Protein AF-A0A7C5F6Y4-F1 (afdb_monomer)

Secondary structure (DSSP, 8-state):
----------SSSSSTTTTTTTHHHHTSS------EEEEEEEEEETTS-B-TT-EEEEEEE-TTS-EEEEEEE--TTSEEEEEEEESEEEEEEEE-TTB--EEEEEEEE-TT-EEE--EEEPBPP-EEEEEEETTT--B-TT-EEEEEESS-TTTSEEEEE--TTSEEEE-SS--SEEEEEEEE-TTB--EEEEEEEBTTTBEE--EEEPBPEEEEEEEE-TTS-B-TT-EEEEEETTEEEEEEE--TTSEEEEEEEE-SEEEEEEEE-TTBPPEEEEEEE-TT-EEEEEEEPPBPB-EEEEEE-TTS-B-TT-EEEEEESS-EEEE--TTSEEEE-SSPPSEEEEEEEEETTEEEEEEEEEE-BTTT--EE--EEPPBPPEEEEEEEETTS-B-TT-EEEEEETTEEEEEEE--TTSEEEEE--SSSEEEEEEEE-TTB--EEEEEEE-TT-EEE--EEEPB--EEEESPTTEEESSSEEEEEEE-STT-EEEEEETTB--GGGEEE--TTSEEEEEEE--SEEEEEEEEEEETTEEEEEEEEEEE-PPEEEEEESPTTEE-SSSEEEEEEEEE-TTS----EEEEEETTSPPEEEEESSEEEEEEE--TT--EEEEEEEEEE-SS--EEEEEEEEEEEPPP---EEEEEESSEEEE-TT-EEEEEEEEEE-SSS-EEEEEEEEE---SSSEEEEESSTTS-SB--SSEEEEE-TT-EEEEEEEEEPPSSPPTT-EEEEEEEEEETTS-EEEEEEEEEE-------TTHHHHHHHHHHHHHHHHHHHHHHTTS-----------------------------------------------------------------------

Radius of gyration: 79.58 Å; Cα contacts (8 Å, |Δi|>4): 2035; chains: 1; bounding box: 122×115×258 Å

pLDDT: mean 81.06, std 19.9, range [24.16, 98.12]

Mean predicted aligned error: 21.34 Å

Sequence (865 aa):
MNRKPGACMSRWLIGLLLIASILVPMLAYHASSQGYGSMSGRVSDEQGIYLSNVEVNAIHQDEYGNMISFNTTTNFNGEYTFTSLPAGRYIILAKKAGYQTNGSFDNFLPASGTLLINFVLQKSLVLSGYVNCSVTSLPIENASVYAECEFESYLRNCLGFTDANGKYELNTGLGPGRYIVKSWAKKYVSQKREVEIYSPYGAVSNFVLHPSCTVNLTVVDKTMAGIEGANVLLVNKTGIIYDGKTDSYGRFLMDTNISAGKCTLIVNMSGYVTNYTELDLQEGEIKELTITLASSAILKGYVQRTNGLGIEDALVSLSGMSEVSVSSNEAGYYEVLSDLLAGDYTISFTHPSYHNASVRMEISEISEGINWCNITLTRYSYLWGYVRDLDGKGVSGALLAFSENGQETKILQSDTIGFFSYKIESISGRIDVHVSARGYLNTSKSMSIPLESTIEENFTLSPLLVILSPVSGARVNTSVIEVKGITQPFAEISILVNGAISSENILLADNSGKFQANVNLSFGMNSIRVCARVYNNEMTVELKVNYQGPRLYIFEPADGTGIETESVMVRGRAYDSNSDVNAKIYVRIDNEQWVYVCKGGEFEYMVNFTREENGIHKITIRAEDEFGTIYEQIYIEVSIPEKIYSISVETTPNKKEGKPGSNHVFKVLVKNKGNSDDFVRVNVEYADSLSWKVQFAFDELFTSFLTFPYNTSIRASGERSFYVKISIPEDARDGDSFKVKIIANSIFGVSSESEVVSVAKIDIMESAVQYLIWLGLVSVAVVLIYFAYKSYMRTKKVLEEGKEEDKGYQYRSSYGSDSYEDVNYNTYTRYPAYSPYGGYDRYAVYEDDSKGKYTNQIRKFDKIK

Solvent-accessible surface area (backbone atoms only — not comparable to full-atom values): 48639 Å² total; per-residue (Å²): 131,93,83,86,88,87,87,83,86,88,84,77,69,66,72,62,63,68,54,61,75,66,56,59,65,68,72,60,76,76,71,68,84,70,34,41,16,35,39,34,33,40,30,22,34,81,88,67,50,53,36,46,68,27,41,36,39,42,36,31,64,48,100,86,68,50,81,48,77,48,77,43,54,17,39,86,76,4,39,34,68,48,77,71,41,71,39,43,53,28,38,36,38,42,37,38,87,51,17,20,38,40,75,50,71,76,46,70,39,48,60,71,32,76,46,82,58,72,47,66,32,46,71,27,31,41,44,30,35,40,34,24,32,62,90,78,66,43,54,36,54,67,26,40,38,37,37,34,22,78,68,61,42,93,48,29,42,39,79,40,50,17,40,89,76,4,42,33,69,42,42,34,17,30,64,68,47,49,24,48,35,36,38,40,41,94,56,23,23,66,49,74,45,81,48,71,29,42,82,88,80,22,39,77,60,72,48,66,39,43,46,14,21,30,41,43,40,32,32,22,37,91,83,70,48,41,40,55,63,28,37,38,37,37,32,41,97,89,43,77,78,42,78,52,54,20,38,86,65,6,36,40,82,46,58,66,56,33,67,56,44,66,32,38,41,36,42,43,42,93,69,26,31,63,44,78,44,83,46,74,41,50,77,46,36,78,42,82,44,79,48,70,43,51,55,9,14,29,44,36,32,36,39,22,35,89,86,68,46,39,34,50,66,28,40,37,36,39,36,63,78,49,81,50,75,46,56,15,39,75,74,3,43,38,71,45,80,61,62,33,61,51,45,56,30,45,38,37,40,41,40,99,67,33,54,70,50,73,49,78,47,74,37,54,35,45,92,81,42,77,38,78,58,70,48,72,39,53,44,53,21,35,42,29,39,36,34,20,35,86,87,69,47,40,38,54,62,26,37,39,38,36,25,50,77,87,41,80,75,51,74,48,61,21,38,85,65,3,41,45,75,44,79,44,89,62,75,56,56,40,40,37,38,42,38,40,43,93,29,36,43,69,46,71,54,76,42,74,42,60,69,63,32,79,46,80,56,72,46,70,34,50,75,33,80,44,73,76,29,68,57,68,72,37,74,42,77,55,55,62,46,64,40,30,33,43,24,36,53,62,20,43,33,40,43,27,45,74,84,44,72,55,82,79,35,51,49,64,19,37,93,84,5,41,40,74,43,72,48,73,56,62,87,38,81,34,45,39,37,40,35,40,33,49,96,91,48,76,48,76,50,77,37,37,39,34,26,48,61,44,44,76,47,74,75,30,69,56,72,68,38,73,46,97,54,66,51,52,62,39,31,33,33,46,45,42,96,82,72,71,34,84,32,38,34,34,40,30,54,69,87,58,73,79,41,80,73,50,71,35,44,67,50,76,48,81,48,74,58,64,98,87,65,67,46,79,45,41,40,36,40,39,33,21,43,96,88,67,55,74,54,39,74,53,73,39,36,34,32,32,81,84,86,44,82,40,58,45,45,47,57,52,64,39,67,50,78,41,44,49,58,36,74,48,76,31,40,38,40,41,33,28,71,16,81,39,72,44,46,35,40,35,40,72,51,65,80,94,54,96,63,52,45,79,49,40,12,62,40,93,85,58,82,48,71,54,72,74,76,37,76,48,77,31,47,44,66,28,72,51,63,35,26,41,35,42,35,41,29,72,86,50,46,73,70,43,69,51,58,40,36,39,40,38,33,37,82,87,73,46,64,28,58,43,57,37,35,45,32,24,41,80,90,88,90,85,72,95,58,68,75,66,56,56,70,62,47,61,64,49,48,66,53,48,55,57,47,47,69,62,40,75,80,60,67,104,71,79,96,71,87,87,78,93,88,82,86,84,90,82,86,90,88,82,88,82,89,89,88,83,91,89,86,88,84,89,83,88,88,88,87,84,89,90,85,86,88,88,79,91,80,90,86,87,84,88,86,86,88,83,90,82,91,82,84,89,88,84,84,87,84,92,77,89,133

Nearest PDB structures (foldseek):
  1cs6-assembly1_A-2  TM=1.858E-01  e=1.619E-08  Gallus gallus
  7som-assembly1_K  TM=4.537E-01  e=2.424E-03  Chlamydomonas reinhardtii
  3wo3-assembly3_F  TM=2.321E-01  e=6.820E-05  Homo sapiens
  8cka-assembly1_B  TM=2.803E-01  e=4.860E-04  Deinococcus radiodurans R1 = ATCC 13939 = DSM 20539
  5uwv-assembly2_A  TM=2.340E-01  e=2.845E-04  Mycobacteroides abscessus ATCC 19977

Foldseek 3Di:
DDDDDDDDDDPPPPVVVVVVVPVVVVVVPPPDPQAFEKEKEFEEAPVRHTDWFWKKKKWFADPVRDIDIDIWTADPRRMTMDGGHTFHFIKMWTWDFQWAIDIDGRDGAHHHYYHYDYYYTYGAAKEKEFEAAPPPRAGDWFKKKWKAFPPPSVRQIFIDTAHNRRMTMTGINHDFHKIWIKIDDFQWAIDTDIDGADPPHGYYDYHHTFGAEKEKEFEAEPVRATDWFWWKFKADPVGTPDTDIAHNRNIDIDRPNHDAAWIWIWTGDFQWAIDIDIDGGDTHHYHYDYHYTHGAFKEKEFEAAPVQAGDFQWWKWKDDPDTDIDTAHRRRIDMDRYNHHFAWIWIWTDDPFFQIDIDIDTTDGCVVHHHYDYDYTFGWEKEKEFEAEPVRFGDFQKWKWKDDPRRTDDIDTAHNRRIDMDTDNDQWAKMKIWIGDQQWDIDIDMDTGDTNYYHYDYHYTYGDKFWPPDAFPAEDQDQKDKTKIFHAAQWWKWKDKQNDGDPQRTDTAHRRRIDMGMDGHDAAKIKIWIWTDDPPDIDIDIGIYHHAAFDKDWDDDAAAAEDADQKDKTKIFTDDPVRWHQKWKWKDKAPDDIDTFDGHTITMDMGGHDPVDAAKIKMKMWIHHPVRHTRDIDIGIYGYHDWDWAKEKDKPPQEDEEAAQDKDKIKMKMWIQIPFKWKKWKDKDWDDDPFKDKWKAQDRVRPHGDDPRDIDIAGHGGMGMIMMMITGHNPADAFDKTKMKMKMATPVGYIYIDMHMYGHHDDDDDDPPVPVVVVVVVVVCVVVVVVVVVCVVPDPPDDDDDDDDDDDDDDDDDDDDDDDDDDDDDDDDDDDDDDDDDDDDDDDDDDDDDYDDDDDDDDDDDDDD

Structure (mmCIF, N/CA/C/O backbone):
data_AF-A0A7C5F6Y4-F1
#
_entry.id   AF-A0A7C5F6Y4-F1
#
loop_
_atom_site.group_PDB
_atom_site.id
_atom_site.type_symbol
_atom_site.label_atom_id
_atom_site.label_alt_id
_atom_site.label_comp_id
_atom_site.label_asym_id
_atom_site.label_entity_id
_atom_site.label_seq_id
_atom_site.pdbx_PDB_ins_code
_atom_site.Cartn_x
_atom_site.Cartn_y
_atom_site.Cartn_z
_atom_site.occupancy
_atom_site.B_iso_or_equiv
_atom_site.auth_seq_id
_atom_site.auth_comp_id
_atom_site.auth_asym_id
_atom_site.auth_atom_id
_atom_site.pdbx_PDB_model_num
ATOM 1 N N . MET A 1 1 ? 16.840 8.056 94.204 1.00 36.16 1 MET A N 1
ATOM 2 C CA . MET A 1 1 ? 17.198 9.210 95.067 1.00 36.16 1 MET A CA 1
ATOM 3 C C . MET A 1 1 ? 16.279 10.391 94.738 1.00 36.16 1 MET A C 1
ATOM 5 O O . MET A 1 1 ? 15.648 10.357 93.692 1.00 36.16 1 MET A O 1
ATOM 9 N N . ASN A 1 2 ? 16.169 11.372 95.642 1.00 37.69 2 ASN A N 1
ATOM 10 C CA . ASN A 1 2 ? 15.288 12.565 95.615 1.00 37.69 2 ASN A CA 1
ATOM 11 C C . ASN A 1 2 ? 15.134 13.214 94.213 1.00 37.69 2 ASN A C 1
ATOM 13 O O . ASN A 1 2 ? 16.137 13.411 93.539 1.00 37.69 2 ASN A O 1
ATOM 17 N N . ARG A 1 3 ? 13.946 13.637 93.744 1.00 34.47 3 ARG A N 1
ATOM 18 C CA . ARG A 1 3 ? 13.114 14.741 94.288 1.00 34.47 3 ARG A CA 1
ATOM 19 C C . ARG A 1 3 ? 11.649 14.716 93.780 1.00 34.47 3 ARG A C 1
ATOM 21 O O . ARG A 1 3 ? 11.380 14.272 92.671 1.00 34.47 3 ARG A O 1
ATOM 28 N N . LYS A 1 4 ? 10.735 15.310 94.564 1.00 34.72 4 LYS A N 1
ATOM 29 C CA . LYS A 1 4 ? 9.458 15.940 94.134 1.00 34.72 4 LYS A CA 1
ATOM 30 C C . LYS A 1 4 ? 9.612 17.484 94.255 1.00 34.72 4 LYS A C 1
ATOM 32 O O . LYS A 1 4 ? 10.642 17.916 94.772 1.00 34.72 4 LYS A O 1
ATOM 37 N N . PRO A 1 5 ? 8.587 18.311 93.969 1.00 57.34 5 PRO A N 1
ATOM 38 C CA . PRO A 1 5 ? 7.927 18.517 92.677 1.00 57.34 5 PRO A CA 1
ATOM 39 C C . PRO A 1 5 ? 7.950 20.016 92.275 1.00 57.34 5 PRO A C 1
ATOM 41 O O . PRO A 1 5 ? 8.372 20.867 93.053 1.00 57.34 5 PRO A O 1
ATOM 44 N N . GLY A 1 6 ? 7.427 20.371 91.099 1.00 32.41 6 GLY A N 1
ATOM 45 C CA . GLY A 1 6 ? 7.188 21.773 90.734 1.00 32.41 6 GLY A CA 1
ATOM 46 C C . GLY A 1 6 ? 6.393 21.889 89.437 1.00 32.41 6 GLY A C 1
ATOM 47 O O . GLY A 1 6 ? 6.778 21.295 88.435 1.00 32.41 6 GLY A O 1
ATOM 48 N N . ALA A 1 7 ? 5.278 22.617 89.463 1.00 37.47 7 ALA A N 1
ATOM 49 C CA . ALA A 1 7 ? 4.412 22.821 88.304 1.00 37.47 7 ALA A CA 1
ATOM 50 C C . ALA A 1 7 ? 4.566 24.239 87.741 1.00 37.47 7 ALA A C 1
ATOM 52 O O . ALA A 1 7 ? 4.749 25.188 88.501 1.00 37.47 7 ALA A O 1
ATOM 53 N N . CYS A 1 8 ? 4.390 24.392 86.429 1.00 33.41 8 CYS A N 1
ATOM 54 C CA . CYS A 1 8 ? 3.859 25.623 85.849 1.00 33.41 8 CYS A CA 1
ATOM 55 C C . CYS A 1 8 ? 3.111 25.307 84.543 1.00 33.41 8 CYS A C 1
ATOM 57 O O . CYS A 1 8 ? 3.465 24.367 83.831 1.00 33.41 8 CYS A O 1
ATOM 59 N N . MET A 1 9 ? 2.053 26.067 84.262 1.00 37.72 9 MET A N 1
ATOM 60 C CA . MET A 1 9 ? 1.231 25.955 83.050 1.00 37.72 9 MET A CA 1
ATOM 61 C C . MET A 1 9 ? 1.794 26.865 81.927 1.00 37.72 9 MET A C 1
ATOM 63 O O . MET A 1 9 ? 2.981 27.169 81.909 1.00 37.72 9 MET A O 1
ATOM 67 N N . SER A 1 10 ? 0.933 27.280 80.986 1.00 48.91 10 SER A N 1
ATOM 68 C CA . SER A 1 10 ? 1.134 28.365 79.999 1.00 48.91 10 SER A CA 1
ATOM 69 C C . SER A 1 10 ? 2.187 28.197 78.882 1.00 48.91 10 SER A C 1
ATOM 71 O O . SER A 1 10 ? 2.940 29.116 78.571 1.00 48.91 10 SER A O 1
ATOM 73 N N . ARG A 1 11 ? 2.103 27.097 78.114 1.00 44.28 11 ARG A N 1
ATOM 74 C CA . ARG A 1 11 ? 2.537 27.095 76.690 1.00 44.28 11 ARG A CA 1
ATOM 75 C C . ARG A 1 11 ? 1.450 26.814 75.640 1.00 44.28 11 ARG A C 1
ATOM 77 O O . ARG A 1 11 ? 1.721 26.963 74.457 1.00 44.28 11 ARG A O 1
ATOM 84 N N . TRP A 1 12 ? 0.215 26.515 76.053 1.00 41.09 12 TRP A N 1
ATOM 85 C CA . TRP A 1 12 ? -0.901 26.187 75.143 1.00 41.09 12 TRP A CA 1
ATOM 86 C C . TRP A 1 12 ? -1.935 27.309 74.907 1.00 41.09 12 TRP A C 1
ATOM 88 O O . TRP A 1 12 ? -2.834 27.126 74.096 1.00 41.09 12 TRP A O 1
ATOM 98 N N . LEU A 1 13 ? -1.818 28.478 75.558 1.00 42.91 13 LEU A N 1
ATOM 99 C CA . LEU A 1 13 ? -2.797 29.577 75.402 1.00 42.91 13 LEU A CA 1
ATOM 100 C C . LEU A 1 13 ? -2.423 30.664 74.377 1.00 42.91 13 LEU A C 1
ATOM 102 O O . LEU A 1 13 ? -3.286 31.447 73.997 1.00 42.91 13 LEU A O 1
ATOM 106 N N . ILE A 1 14 ? -1.163 30.746 73.935 1.00 48.62 14 ILE A N 1
ATOM 107 C CA . ILE A 1 14 ? -0.690 31.878 73.109 1.00 48.62 14 ILE A CA 1
ATOM 108 C C . ILE A 1 14 ? -0.816 31.589 71.602 1.00 48.62 14 ILE A C 1
ATOM 110 O O . ILE A 1 14 ? -1.125 32.494 70.835 1.00 48.62 14 ILE A O 1
ATOM 114 N N . GLY A 1 15 ? -0.681 30.327 71.172 1.00 41.84 15 GLY A N 1
ATOM 115 C CA . GLY A 1 15 ? -0.878 29.944 69.763 1.00 41.84 15 GLY A CA 1
ATOM 116 C C . GLY A 1 15 ? -2.331 30.066 69.277 1.00 41.84 15 GLY A C 1
ATOM 117 O O . GLY A 1 15 ? -2.567 30.377 68.115 1.00 41.84 15 GLY A O 1
ATOM 118 N N . LEU A 1 16 ? -3.310 29.886 70.172 1.00 42.94 16 LEU A N 1
ATOM 119 C CA . LEU A 1 16 ? -4.741 29.972 69.843 1.00 42.94 16 LEU A CA 1
ATOM 120 C C . LEU A 1 16 ? -5.236 31.411 69.604 1.00 42.94 16 LEU A C 1
ATOM 122 O O . LEU A 1 16 ? -6.207 31.609 68.877 1.00 42.94 16 LEU A O 1
ATOM 126 N N . LEU A 1 17 ? -4.563 32.420 70.167 1.00 47.00 17 LEU A N 1
ATOM 127 C CA . LEU A 1 17 ? -4.990 33.824 70.089 1.00 47.00 17 LEU A CA 1
ATOM 128 C C . LEU A 1 17 ? -4.546 34.563 68.813 1.00 47.00 17 LEU A C 1
ATOM 130 O O . LEU A 1 17 ? -5.018 35.669 68.572 1.00 47.00 17 LEU A O 1
ATOM 134 N N . LEU A 1 18 ? -3.690 33.957 67.982 1.00 46.12 18 LEU A N 1
ATOM 135 C CA . LEU A 1 18 ? -3.227 34.535 66.708 1.00 46.12 18 LEU A CA 1
ATOM 136 C C . LEU A 1 18 ? -3.905 33.947 65.458 1.00 46.12 18 LEU A C 1
ATOM 138 O O . LEU A 1 18 ? -3.753 34.495 64.372 1.00 46.12 18 LEU A O 1
ATOM 142 N N . ILE A 1 19 ? -4.692 32.877 65.606 1.00 46.44 19 ILE A N 1
ATOM 143 C CA . ILE A 1 19 ? -5.568 32.359 64.538 1.00 46.44 19 ILE A CA 1
ATOM 144 C C . ILE A 1 19 ? -6.930 33.081 64.575 1.00 46.44 19 ILE A C 1
ATOM 146 O O . ILE A 1 19 ? -7.522 33.377 63.536 1.00 46.44 19 ILE A O 1
ATOM 150 N N . ALA A 1 20 ? -7.390 33.459 65.773 1.00 46.44 20 ALA A N 1
ATOM 151 C CA . ALA A 1 20 ? -8.648 34.174 65.991 1.00 46.44 20 ALA A CA 1
ATOM 152 C C . ALA A 1 20 ? -8.700 35.592 65.378 1.00 46.44 20 ALA A C 1
ATOM 154 O O . ALA A 1 20 ? -9.786 36.127 65.183 1.00 46.44 20 ALA A O 1
ATOM 155 N N . SER A 1 21 ? -7.560 36.210 65.052 1.00 52.44 21 SER A N 1
ATOM 156 C CA . SER A 1 21 ? -7.491 37.579 64.515 1.00 52.44 21 SER A CA 1
ATOM 157 C C . SER A 1 21 ? -7.523 37.678 62.983 1.00 52.44 21 SER A C 1
ATOM 159 O O . SER A 1 21 ? -7.648 38.784 62.465 1.00 52.44 21 SER A O 1
ATOM 161 N N . ILE A 1 22 ? -7.455 36.554 62.254 1.00 49.31 22 ILE A N 1
ATOM 162 C CA . ILE A 1 22 ? -7.559 36.520 60.779 1.00 49.31 22 ILE A CA 1
ATOM 163 C C . ILE A 1 22 ? -8.817 35.766 60.306 1.00 49.31 22 ILE A C 1
ATOM 165 O O . ILE A 1 22 ? -9.356 36.089 59.251 1.00 49.31 22 ILE A O 1
ATOM 169 N N . LEU A 1 23 ? -9.364 34.835 61.100 1.00 42.06 23 LEU A N 1
ATOM 170 C CA . LEU A 1 23 ? -10.601 34.117 60.741 1.00 42.06 23 LEU A CA 1
ATOM 171 C C . LEU A 1 23 ? -11.896 34.941 60.905 1.00 42.06 23 LEU A C 1
ATOM 173 O O . LEU A 1 23 ? -12.919 34.602 60.315 1.00 42.06 23 LEU A O 1
ATOM 177 N N . VAL A 1 24 ? -11.877 36.010 61.707 1.00 49.44 24 VAL A N 1
ATOM 178 C CA . VAL A 1 24 ? -13.096 36.738 62.119 1.00 49.44 24 VAL A CA 1
ATOM 179 C C . VAL A 1 24 ? -13.636 37.748 61.085 1.00 49.44 24 VAL A C 1
ATOM 181 O O . VAL A 1 24 ? -14.856 37.868 60.999 1.00 49.44 24 VAL A O 1
ATOM 184 N N . PRO A 1 25 ? -12.830 38.416 60.230 1.00 47.34 25 PRO A N 1
ATOM 185 C CA . PRO A 1 25 ? -13.377 39.213 59.124 1.00 47.34 25 PRO A CA 1
ATOM 186 C C . PRO A 1 25 ? -14.021 38.361 58.018 1.00 47.34 25 PRO A C 1
ATOM 188 O O . PRO A 1 25 ? -14.982 38.791 57.384 1.00 47.34 25 PRO A O 1
ATOM 191 N N . MET A 1 26 ? -13.512 37.147 57.774 1.00 41.16 26 MET A N 1
ATOM 192 C CA . MET A 1 26 ? -13.918 36.344 56.611 1.00 41.16 26 MET A CA 1
ATOM 193 C C . MET A 1 26 ? -15.290 35.670 56.783 1.00 41.16 26 MET A C 1
ATOM 195 O O . MET A 1 26 ? -15.981 35.427 55.797 1.00 41.16 26 MET A O 1
ATOM 199 N N . LEU A 1 27 ? -15.729 35.465 58.030 1.00 41.97 27 LEU A N 1
ATOM 200 C CA . LEU A 1 27 ? -17.096 35.053 58.379 1.00 41.97 27 LEU A CA 1
ATOM 201 C C . LEU A 1 27 ? -18.118 36.210 58.356 1.00 41.97 27 LEU A C 1
ATOM 203 O O . LEU A 1 27 ? -19.304 35.968 58.557 1.00 41.97 27 LEU A O 1
ATOM 207 N N . ALA A 1 28 ? -17.686 37.452 58.105 1.00 43.19 28 ALA A N 1
ATOM 208 C CA . ALA A 1 28 ? -18.541 38.643 58.138 1.00 43.19 28 ALA A CA 1
ATOM 209 C C . ALA A 1 28 ? -18.807 39.279 56.756 1.00 43.19 28 ALA A C 1
ATOM 211 O O . ALA A 1 28 ? -19.564 40.244 56.681 1.00 43.19 28 ALA A O 1
ATOM 212 N N . TYR A 1 29 ? -18.222 38.759 55.666 1.00 40.62 29 TYR A N 1
ATOM 213 C CA . TYR A 1 29 ? -18.385 39.329 54.312 1.00 40.62 29 TYR A CA 1
ATOM 214 C C . TYR A 1 29 ? -19.408 38.598 53.417 1.00 40.62 29 TYR A C 1
ATOM 216 O O . TYR A 1 29 ? -19.748 39.095 52.351 1.00 40.62 29 TYR A O 1
ATOM 224 N N . HIS A 1 30 ? -19.950 37.460 53.869 1.00 39.03 30 HIS A N 1
ATOM 225 C CA . HIS A 1 30 ? -21.078 36.762 53.225 1.00 39.03 30 HIS A CA 1
ATOM 226 C C . HIS A 1 30 ? -22.344 36.762 54.098 1.00 39.03 30 HIS A C 1
ATOM 228 O O . HIS A 1 30 ? -23.220 35.919 53.951 1.00 39.03 30 HIS A O 1
ATOM 234 N N . ALA A 1 31 ? -22.469 37.747 54.993 1.00 39.41 31 ALA A N 1
ATOM 235 C CA . ALA A 1 31 ? -23.751 38.117 55.588 1.00 39.41 31 ALA A CA 1
ATOM 236 C C . ALA A 1 31 ? -24.552 38.982 54.593 1.00 39.41 31 ALA A C 1
ATOM 238 O O . ALA A 1 31 ? -24.879 40.139 54.867 1.00 39.41 31 ALA A O 1
ATOM 239 N N . SER A 1 32 ? -24.822 38.424 53.408 1.00 42.53 32 SER A N 1
ATOM 240 C CA . SER A 1 32 ? -25.779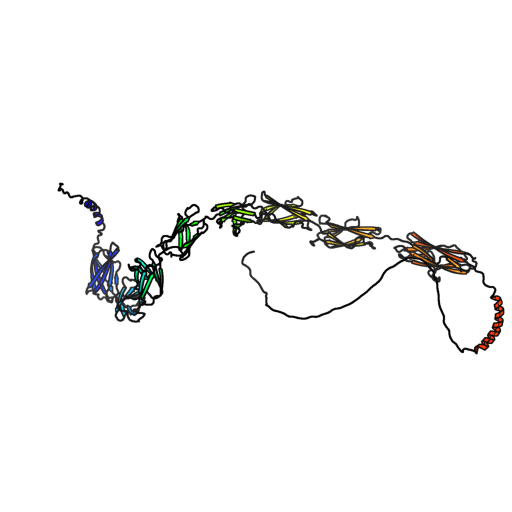 38.968 52.446 1.00 42.53 32 SER A CA 1
ATOM 241 C C . SER A 1 32 ? -27.136 39.119 53.138 1.00 42.53 32 SER A C 1
ATOM 243 O O . SER A 1 32 ? -27.596 38.243 53.874 1.00 42.53 32 SER A O 1
ATOM 245 N N . SER A 1 33 ? -27.782 40.273 52.963 1.00 48.47 33 SER A N 1
ATOM 246 C CA . SER A 1 33 ? -29.044 40.564 53.640 1.00 48.47 33 SER A CA 1
ATOM 247 C C . SER A 1 33 ? -30.212 39.861 52.944 1.00 48.47 33 SER A C 1
ATOM 249 O O . SER A 1 33 ? -31.007 40.509 52.256 1.00 48.47 33 SER A O 1
ATOM 251 N N . GLN A 1 34 ? -30.334 38.546 53.141 1.00 55.81 34 GLN A N 1
ATOM 252 C CA . GLN A 1 34 ? -31.537 37.787 52.799 1.00 55.81 34 GLN A CA 1
ATOM 253 C C . GLN A 1 34 ? -32.698 38.215 53.706 1.00 55.81 34 GLN A C 1
ATOM 255 O O . GLN A 1 34 ? -33.036 37.574 54.700 1.00 55.81 34 GLN A O 1
ATOM 260 N N . GLY A 1 35 ? -33.306 39.354 53.375 1.00 76.62 35 GLY A N 1
ATOM 261 C CA . GLY A 1 35 ? -34.577 39.753 53.956 1.00 76.62 35 GLY A CA 1
ATOM 262 C C . GLY A 1 35 ? -35.664 38.797 53.483 1.00 76.62 35 GLY A C 1
ATOM 263 O O . GLY A 1 35 ? -35.786 38.528 52.291 1.00 76.62 35 GLY A O 1
ATOM 264 N N . TYR A 1 36 ? -36.458 38.285 54.412 1.00 86.38 36 TYR A N 1
ATOM 265 C CA . TYR A 1 36 ? -37.550 37.375 54.094 1.00 86.38 36 TYR A CA 1
ATOM 266 C C . TYR A 1 36 ? -38.767 38.148 53.574 1.00 86.38 36 TYR A C 1
ATOM 268 O O . TYR A 1 36 ? -39.050 39.253 54.037 1.00 86.38 36 TYR A O 1
ATOM 276 N N . GLY A 1 37 ? -39.497 37.568 52.628 1.00 89.81 37 GLY A N 1
ATOM 277 C CA . GLY A 1 37 ? -40.793 38.045 52.154 1.00 89.81 37 GLY A CA 1
ATOM 278 C C . GLY A 1 37 ? -41.918 37.052 52.454 1.00 89.81 37 GLY A C 1
ATOM 279 O O . GLY A 1 37 ? -41.739 36.039 53.138 1.00 89.81 37 GLY A O 1
ATOM 280 N N . SER A 1 38 ? -43.098 37.335 51.912 1.00 92.44 38 SER A N 1
ATOM 281 C CA . SER A 1 38 ? -44.237 36.414 51.909 1.00 92.44 38 SER A CA 1
ATOM 282 C C . SER A 1 38 ? -44.815 36.249 50.505 1.00 92.44 38 SER A C 1
ATOM 284 O O . SER A 1 38 ? -44.596 37.069 49.612 1.00 92.44 38 SER A O 1
ATOM 286 N N . MET A 1 39 ? -45.551 35.166 50.294 1.00 95.38 39 MET A N 1
ATOM 287 C CA . MET A 1 39 ? -46.216 34.885 49.028 1.00 95.38 39 MET A CA 1
ATOM 288 C C . MET A 1 39 ? -47.581 34.286 49.325 1.00 95.38 39 MET A C 1
ATOM 290 O O . MET A 1 39 ? -47.684 33.373 50.137 1.00 95.38 39 MET A O 1
ATOM 294 N N . SER A 1 40 ? -48.628 34.773 48.678 1.00 95.00 40 SER A N 1
ATOM 295 C CA . SER A 1 40 ? -49.977 34.235 48.826 1.00 95.00 40 SER A CA 1
ATOM 296 C C . SER A 1 40 ? -50.710 34.217 47.494 1.00 95.00 40 SER A C 1
ATOM 298 O O . SER A 1 40 ? -50.218 34.717 46.480 1.00 95.00 40 SER A O 1
ATOM 300 N N . GLY A 1 41 ? -51.887 33.606 47.480 1.00 95.75 41 GLY A N 1
ATOM 301 C CA . GLY A 1 41 ? -52.669 33.485 46.264 1.00 95.75 41 GLY A CA 1
ATOM 302 C C . GLY A 1 41 ? -53.938 32.682 46.445 1.00 95.75 41 GLY A C 1
ATOM 303 O O . GLY A 1 41 ? -54.215 32.149 47.520 1.00 95.75 41 GLY A O 1
ATOM 304 N N . ARG A 1 42 ? -54.706 32.582 45.363 1.00 96.19 42 ARG A N 1
ATOM 305 C CA . ARG A 1 42 ? -55.857 31.690 45.239 1.00 96.19 42 ARG A CA 1
ATOM 306 C C . ARG A 1 42 ? -55.699 30.756 44.052 1.00 96.19 42 ARG A C 1
ATOM 308 O O . ARG A 1 42 ? -55.168 31.143 43.013 1.00 96.19 42 ARG A O 1
ATOM 315 N N . VAL A 1 43 ? -56.215 29.543 44.204 1.00 97.50 43 VAL A N 1
ATOM 316 C CA . VAL A 1 43 ? -56.320 28.562 43.126 1.00 97.50 43 VAL A CA 1
ATOM 317 C C . VAL A 1 43 ? -57.791 28.280 42.835 1.00 97.50 43 VAL A C 1
ATOM 319 O O . VAL A 1 43 ? -58.556 27.979 43.753 1.00 97.50 43 VAL A O 1
ATOM 322 N N . SER A 1 44 ? -58.187 28.356 41.566 1.00 95.94 44 SER A N 1
ATOM 323 C CA . SER A 1 44 ? -59.505 27.930 41.081 1.00 95.94 44 SER A CA 1
ATOM 324 C C . SER A 1 44 ? -59.384 26.892 39.969 1.00 95.94 44 SER A C 1
ATOM 326 O O . SER A 1 44 ? -58.296 26.667 39.438 1.00 95.94 44 SER A O 1
ATOM 328 N N . ASP A 1 45 ? -60.499 26.273 39.592 1.00 94.56 45 ASP A N 1
ATOM 329 C CA . ASP A 1 45 ? -60.620 25.605 38.300 1.00 94.56 45 ASP A CA 1
ATOM 330 C C . ASP A 1 45 ? -60.928 26.603 37.168 1.00 94.56 45 ASP A C 1
ATOM 332 O O . ASP A 1 45 ? -61.132 27.804 37.385 1.00 94.56 45 ASP A O 1
ATOM 336 N N . GLU A 1 46 ? -60.949 26.082 35.943 1.00 91.88 46 GLU A N 1
ATOM 337 C CA . GLU A 1 46 ? -61.325 26.774 34.703 1.00 91.88 46 GLU A CA 1
ATOM 338 C C . GLU A 1 46 ? -62.796 27.262 34.670 1.00 91.88 46 GLU A C 1
ATOM 340 O O . GLU A 1 46 ? -63.148 28.081 33.822 1.00 91.88 46 GLU A O 1
ATOM 345 N N . GLN A 1 47 ? -63.652 26.790 35.589 1.00 92.38 47 GLN A N 1
ATOM 346 C CA . GLN A 1 47 ? -65.021 27.278 35.800 1.00 92.38 47 GLN A CA 1
ATOM 347 C C . GLN A 1 47 ? -65.104 28.378 36.884 1.00 92.38 47 GLN A C 1
ATOM 349 O O . GLN A 1 47 ? -66.179 28.936 37.111 1.00 92.38 47 GLN A O 1
ATOM 354 N N . GLY A 1 48 ? -63.984 28.726 37.530 1.00 89.75 48 GLY A N 1
ATOM 355 C CA . GLY A 1 48 ? -63.898 29.751 38.575 1.00 89.75 48 GLY A CA 1
ATOM 356 C C . GLY A 1 48 ? -64.231 29.257 39.988 1.00 89.75 48 GLY A C 1
ATOM 357 O O . GLY A 1 48 ? -64.351 30.075 40.902 1.00 89.75 48 GLY A O 1
ATOM 358 N N . ILE A 1 49 ? -64.370 27.946 40.201 1.00 94.38 49 ILE A N 1
ATOM 359 C CA . ILE A 1 49 ? -64.617 27.357 41.522 1.00 94.38 49 ILE A CA 1
ATOM 360 C C . ILE A 1 49 ? -63.285 27.239 42.266 1.00 94.38 49 ILE A C 1
ATOM 362 O O . ILE A 1 49 ? -62.324 26.665 41.757 1.00 94.38 49 ILE A O 1
ATOM 366 N N . TYR A 1 50 ? -63.208 27.774 43.484 1.00 95.31 50 TYR A N 1
ATOM 367 C CA . TYR A 1 50 ? -61.988 27.716 44.290 1.00 95.31 50 TYR A CA 1
ATOM 368 C C . TYR A 1 50 ? -61.632 26.282 44.716 1.00 95.31 50 TYR A C 1
ATOM 370 O O . TYR A 1 50 ? -62.481 25.517 45.175 1.00 95.31 50 TYR A O 1
ATOM 378 N N . LEU A 1 51 ? -60.354 25.920 44.585 1.00 95.62 51 LEU A N 1
ATOM 379 C CA . LEU A 1 51 ? -59.855 24.564 44.803 1.00 95.62 51 LEU A CA 1
ATOM 380 C C . LEU A 1 51 ? -59.068 24.466 46.110 1.00 95.62 51 LEU A C 1
ATOM 382 O O . LEU A 1 51 ? -57.927 24.913 46.191 1.00 95.62 51 LEU A O 1
ATOM 386 N N . SER A 1 52 ? -59.644 23.796 47.107 1.00 94.81 52 SER A N 1
ATOM 387 C CA . SER A 1 52 ? -58.958 23.395 48.343 1.00 94.81 52 SER A CA 1
ATOM 388 C C . SER A 1 52 ? -58.011 22.208 48.143 1.00 94.81 52 SER A C 1
ATOM 390 O O . SER A 1 52 ? -58.167 21.444 47.183 1.00 94.81 52 SER A O 1
ATOM 392 N N . ASN A 1 53 ? -57.051 22.026 49.053 1.00 94.38 53 ASN A N 1
ATOM 393 C CA . ASN A 1 53 ? -56.067 20.936 49.039 1.00 94.38 53 ASN A CA 1
ATOM 394 C C . ASN A 1 53 ? -55.308 20.796 47.699 1.00 94.38 53 ASN A C 1
ATOM 396 O O . ASN A 1 53 ? -54.999 19.689 47.260 1.00 94.38 53 ASN A O 1
ATOM 400 N N . VAL A 1 54 ? -55.032 21.917 47.028 1.00 95.69 54 VAL A N 1
ATOM 401 C CA . VAL A 1 54 ? -54.003 22.010 45.983 1.00 95.69 54 VAL A CA 1
ATOM 402 C C . VAL A 1 54 ? -52.660 22.070 46.698 1.00 95.69 54 VAL A C 1
ATOM 404 O O . VAL A 1 54 ? -52.497 22.902 47.588 1.00 95.69 54 VAL A O 1
ATOM 407 N N . GLU A 1 55 ? -51.712 21.216 46.323 1.00 94.69 55 GLU A N 1
ATOM 408 C CA . GLU A 1 55 ? -50.317 21.364 46.729 1.00 94.69 55 GLU A CA 1
ATOM 409 C C . GLU A 1 55 ? -49.708 22.523 45.939 1.00 94.69 55 GLU A C 1
ATOM 411 O O . GLU A 1 55 ? -49.713 22.513 44.706 1.00 94.69 55 GLU A O 1
ATOM 416 N N . VAL A 1 56 ? -49.191 23.527 46.644 1.00 95.38 56 VAL A N 1
ATOM 417 C CA . VAL A 1 56 ? -48.422 24.615 46.041 1.00 95.38 56 VAL A CA 1
ATOM 418 C C . VAL A 1 56 ? -46.981 24.485 46.513 1.00 95.38 56 VAL A C 1
ATOM 420 O O . VAL A 1 56 ? -46.715 24.481 47.714 1.00 95.38 56 VAL A O 1
ATOM 423 N N . ASN A 1 57 ? -46.056 24.359 45.565 1.00 93.62 57 ASN A N 1
ATOM 424 C CA . ASN A 1 57 ? -44.627 24.182 45.799 1.00 93.62 57 ASN A CA 1
ATOM 425 C C . ASN A 1 57 ? -43.867 25.363 45.183 1.00 93.62 57 ASN A C 1
ATOM 427 O O . ASN A 1 57 ? -43.927 25.573 43.973 1.00 93.62 57 ASN A O 1
ATOM 431 N N . ALA A 1 58 ? -43.190 26.149 46.015 1.00 92.38 58 ALA A N 1
ATOM 432 C CA . ALA A 1 58 ? -42.360 27.275 45.614 1.00 92.38 58 ALA A CA 1
ATOM 433 C C . ALA A 1 58 ? -40.881 26.866 45.695 1.00 92.38 58 ALA A C 1
ATOM 435 O O . ALA A 1 58 ? -40.358 26.604 46.777 1.00 92.38 58 ALA A O 1
ATOM 436 N N . ILE A 1 59 ? -40.215 26.810 44.544 1.00 92.31 59 ILE A N 1
ATOM 437 C CA . ILE A 1 59 ? -38.835 26.352 44.372 1.00 92.31 59 ILE A CA 1
ATOM 438 C C . ILE A 1 59 ? -37.932 27.558 44.107 1.00 92.31 59 ILE A C 1
ATOM 440 O O . ILE A 1 59 ? -38.191 28.346 43.196 1.00 92.31 59 ILE A O 1
ATOM 444 N N . HIS A 1 60 ? -36.859 27.677 44.881 1.00 89.88 60 HIS A N 1
ATOM 445 C CA . HIS A 1 60 ? -35.875 28.755 44.840 1.00 89.88 60 HIS A CA 1
ATOM 446 C C . HIS A 1 60 ? -34.459 28.180 44.752 1.00 89.88 60 HIS A C 1
ATOM 448 O O . HIS A 1 60 ? -34.184 27.134 45.335 1.00 89.88 60 HIS A O 1
ATOM 454 N N . GLN A 1 61 ? -33.564 28.859 44.034 1.00 87.38 61 GLN A N 1
ATOM 455 C CA . GLN A 1 61 ? -32.149 28.499 43.980 1.00 87.38 61 GLN A CA 1
ATOM 456 C C . GLN A 1 61 ? -31.342 29.397 44.923 1.00 87.38 61 GLN A C 1
ATOM 458 O O . GLN A 1 61 ? -31.416 30.620 44.800 1.00 87.38 61 GLN A O 1
ATOM 463 N N . ASP A 1 62 ? -30.591 28.796 45.849 1.00 82.69 62 ASP A N 1
ATOM 464 C CA . ASP A 1 62 ? -29.788 29.525 46.835 1.00 82.69 62 ASP A CA 1
ATOM 465 C C . ASP A 1 62 ? -28.484 30.113 46.252 1.00 82.69 62 ASP A C 1
ATOM 467 O O . ASP A 1 62 ? -28.117 29.874 45.099 1.00 82.69 62 ASP A O 1
ATOM 471 N N . GLU A 1 63 ? -27.757 30.879 47.072 1.00 78.62 63 GLU A N 1
ATOM 472 C CA . GLU A 1 63 ? -26.492 31.541 46.698 1.00 78.62 63 GLU A CA 1
ATOM 473 C C . GLU A 1 63 ? -25.343 30.560 46.363 1.00 78.62 63 GLU A C 1
ATOM 475 O O . GLU A 1 63 ? -24.315 30.983 45.837 1.00 78.62 63 GLU A O 1
ATOM 480 N N . TYR A 1 64 ? -25.519 29.257 46.612 1.00 81.81 64 TYR A N 1
ATOM 481 C CA . TYR A 1 64 ? -24.576 28.183 46.280 1.00 81.81 64 TYR A CA 1
ATOM 482 C C . TYR A 1 64 ? -25.043 27.325 45.089 1.00 81.81 64 TYR A C 1
ATOM 484 O O . TYR A 1 64 ? -24.325 26.420 44.662 1.00 81.81 64 TYR A O 1
ATOM 492 N N . GLY A 1 65 ? -26.227 27.605 44.535 1.00 79.31 65 GLY A N 1
ATOM 493 C CA . GLY A 1 65 ? -26.820 26.883 43.413 1.00 79.31 65 GLY A CA 1
ATOM 494 C C . GLY A 1 65 ? -27.738 25.715 43.796 1.00 79.31 65 GLY A C 1
ATOM 495 O O . GLY A 1 65 ? -28.241 25.045 42.890 1.00 79.31 65 GLY A O 1
ATOM 496 N N . ASN A 1 66 ? -27.995 25.463 45.084 1.00 84.50 66 ASN A N 1
ATOM 497 C CA . ASN A 1 66 ? -28.889 24.388 45.530 1.00 84.50 66 ASN A CA 1
ATOM 498 C C . ASN A 1 66 ? -30.359 24.767 45.321 1.00 84.50 66 ASN A C 1
ATOM 500 O O . ASN A 1 66 ? -30.748 25.914 45.528 1.00 84.50 66 ASN A O 1
ATOM 504 N N . MET A 1 67 ? -31.201 23.787 44.987 1.00 86.69 67 MET A N 1
ATOM 505 C CA . MET A 1 67 ? -32.646 23.988 44.834 1.00 86.69 67 MET A CA 1
ATOM 506 C C . MET A 1 67 ? -33.369 23.709 46.158 1.00 86.69 67 MET A C 1
ATOM 508 O O . MET A 1 67 ? -33.437 22.564 46.604 1.00 86.69 67 MET A O 1
ATOM 512 N N . ILE A 1 68 ? -33.928 24.752 46.770 1.00 89.19 68 ILE A N 1
ATOM 513 C CA . ILE A 1 68 ? -34.740 24.695 47.990 1.00 89.19 68 ILE A CA 1
ATOM 514 C C . ILE A 1 68 ? -36.221 24.737 47.595 1.00 89.19 68 ILE A C 1
ATOM 516 O O . ILE A 1 68 ? -36.644 25.632 46.866 1.00 89.19 68 ILE A O 1
ATOM 520 N N . SER A 1 69 ? -37.022 23.792 48.089 1.00 91.25 69 SER A N 1
ATOM 521 C CA . SER A 1 69 ? -38.475 23.744 47.868 1.00 91.25 69 SER A CA 1
ATOM 522 C C . SER A 1 69 ? -39.254 24.018 49.152 1.00 91.25 69 SER A C 1
ATOM 524 O O . SER A 1 69 ? -38.986 23.405 50.187 1.00 91.25 69 SER A O 1
ATOM 526 N N . PHE A 1 70 ? -40.258 24.886 49.064 1.00 93.25 70 PHE A N 1
ATOM 527 C CA . PHE A 1 70 ? -41.206 25.191 50.131 1.00 93.25 70 PHE A CA 1
ATOM 528 C C . PHE A 1 70 ? -42.602 24.733 49.697 1.00 93.25 70 PHE A C 1
ATOM 530 O O . PHE A 1 70 ? -43.087 25.171 48.655 1.00 93.25 70 PHE A O 1
ATOM 537 N N . ASN A 1 71 ? -43.279 23.900 50.493 1.00 94.19 71 ASN A N 1
ATOM 538 C CA . ASN A 1 71 ? -44.606 23.369 50.152 1.00 94.19 71 ASN A CA 1
ATOM 539 C C . ASN A 1 71 ? -45.673 23.905 51.120 1.00 94.19 71 ASN A C 1
ATOM 541 O O . ASN A 1 71 ? -45.437 24.035 52.320 1.00 94.19 71 ASN A O 1
ATOM 545 N N . THR A 1 72 ? -46.860 24.196 50.593 1.00 95.88 72 THR A N 1
ATOM 546 C CA . THR A 1 72 ? -48.064 24.585 51.343 1.00 95.88 72 THR A CA 1
ATOM 547 C C . THR A 1 72 ? -49.303 24.012 50.643 1.00 95.88 72 THR A C 1
ATOM 549 O O . THR A 1 72 ? -49.198 23.472 49.538 1.00 95.88 72 THR A O 1
ATOM 552 N N . THR A 1 73 ? -50.485 24.116 51.252 1.00 96.38 73 THR A N 1
ATOM 553 C CA . THR A 1 73 ? -51.748 23.683 50.629 1.00 96.38 73 THR A CA 1
ATOM 554 C C . THR A 1 73 ? -52.834 24.750 50.704 1.00 96.38 73 THR A C 1
ATOM 556 O O . THR A 1 73 ? -52.852 25.584 51.609 1.00 96.38 73 THR A O 1
ATOM 559 N N . THR A 1 74 ? -53.755 24.739 49.736 1.00 97.25 74 THR A N 1
ATOM 560 C CA . THR A 1 74 ? -54.883 25.681 49.720 1.00 97.25 74 THR A CA 1
ATOM 561 C C . THR A 1 74 ? -55.979 25.328 50.730 1.00 97.25 74 THR A C 1
ATOM 563 O O . THR A 1 74 ? -56.380 24.170 50.870 1.00 97.25 74 THR A O 1
ATOM 566 N N . ASN A 1 75 ? -56.529 26.348 51.393 1.00 94.81 75 ASN A N 1
ATOM 567 C CA . ASN A 1 75 ? -57.654 26.226 52.322 1.00 94.81 75 ASN A CA 1
ATOM 568 C C . ASN A 1 75 ? -59.001 25.973 51.596 1.00 94.81 75 ASN A C 1
ATOM 570 O O . ASN A 1 75 ? -59.066 25.882 50.370 1.00 94.81 75 ASN A O 1
ATOM 574 N N . PHE A 1 76 ? -60.110 25.895 52.343 1.00 93.25 76 PHE A N 1
ATOM 575 C CA . PHE A 1 76 ? -61.461 25.698 51.783 1.00 93.25 76 PHE A CA 1
ATOM 576 C C . PHE A 1 76 ? -61.923 26.783 50.786 1.00 93.25 76 PHE A C 1
ATOM 578 O O . PHE A 1 76 ? -62.764 26.491 49.942 1.00 93.25 76 PHE A O 1
ATOM 585 N N . ASN A 1 77 ? -61.348 27.988 50.835 1.00 94.38 77 ASN A N 1
ATOM 586 C CA . ASN A 1 77 ? -61.599 29.090 49.898 1.00 94.38 77 ASN A CA 1
ATOM 587 C C . ASN A 1 77 ? -60.589 29.119 48.731 1.00 94.38 77 ASN A C 1
ATOM 589 O O . ASN A 1 77 ? -60.515 30.108 48.002 1.00 94.38 77 ASN A O 1
ATOM 593 N N . GLY A 1 78 ? -59.768 28.075 48.576 1.00 93.94 78 GLY A N 1
ATOM 594 C CA . GLY A 1 78 ? -58.703 27.996 47.576 1.00 93.94 78 GLY A CA 1
ATOM 595 C C . GLY A 1 78 ? -57.487 28.881 47.861 1.00 93.94 78 GLY A C 1
ATOM 596 O O . GLY A 1 78 ? -56.643 29.021 46.982 1.00 93.94 78 GLY A O 1
ATOM 597 N N . GLU A 1 79 ? -57.373 29.484 49.046 1.00 96.75 79 GLU A N 1
ATOM 598 C CA . GLU A 1 79 ? -56.287 30.408 49.400 1.00 96.75 79 GLU A CA 1
ATOM 599 C C . GLU A 1 79 ? -55.061 29.655 49.921 1.00 96.75 79 GLU A C 1
ATOM 601 O O . GLU A 1 79 ? -55.201 28.779 50.775 1.00 96.75 79 GLU A O 1
ATOM 606 N N . TYR A 1 80 ? -53.866 30.030 49.464 1.00 97.00 80 TYR A N 1
ATOM 607 C CA . TYR A 1 80 ? -52.591 29.559 50.009 1.00 97.00 80 TYR A CA 1
ATOM 608 C C . TYR A 1 80 ? -51.716 30.727 50.471 1.00 97.00 80 TYR A C 1
ATOM 610 O O . TYR A 1 80 ? -51.808 31.835 49.938 1.00 97.00 80 TYR A O 1
ATOM 618 N N . THR A 1 81 ? -50.825 30.447 51.426 1.00 95.69 81 THR A N 1
ATOM 619 C CA . THR A 1 81 ? -49.816 31.394 51.917 1.00 95.69 81 THR A CA 1
ATOM 620 C C . THR A 1 81 ? -48.516 30.664 52.254 1.00 95.69 81 THR A C 1
ATOM 622 O O . THR A 1 81 ? -48.531 29.594 52.864 1.00 95.69 81 THR A O 1
ATOM 625 N N . PHE A 1 82 ? -47.398 31.295 51.909 1.00 95.00 82 PHE A N 1
ATOM 626 C CA . PHE A 1 82 ? -46.063 31.058 52.437 1.00 95.00 82 PHE A CA 1
ATOM 627 C C . PHE A 1 82 ? -45.622 32.274 53.257 1.00 95.00 82 PHE A C 1
ATOM 629 O O . PHE A 1 82 ? -45.674 33.414 52.787 1.00 95.00 82 PHE A O 1
ATOM 636 N N . THR A 1 83 ? -45.146 32.029 54.472 1.00 89.19 83 THR A N 1
ATOM 637 C CA . THR A 1 83 ? -44.559 33.044 55.355 1.00 89.19 83 THR A CA 1
ATOM 638 C C . THR A 1 83 ? -43.056 32.832 55.466 1.00 89.19 83 THR A C 1
ATOM 640 O O . THR A 1 83 ? -42.623 31.695 55.641 1.00 89.19 83 THR A O 1
ATOM 643 N N . SER A 1 84 ? -42.283 33.917 55.450 1.00 87.75 84 SER A N 1
ATOM 644 C CA . SER A 1 84 ? -40.826 33.898 55.636 1.00 87.75 84 SER A CA 1
ATOM 645 C C . SER A 1 84 ? -40.061 33.111 54.561 1.00 87.75 84 SER A C 1
ATOM 647 O O . SER A 1 84 ? -39.194 32.297 54.869 1.00 87.75 84 SER A O 1
ATOM 649 N N . LEU A 1 85 ? -40.364 33.380 53.290 1.00 92.19 85 LEU A N 1
ATOM 650 C CA . LEU A 1 85 ? -39.566 32.910 52.152 1.00 92.19 85 LEU A CA 1
ATOM 651 C C . LEU A 1 85 ? -38.335 33.820 51.956 1.00 92.19 85 LEU A C 1
ATOM 653 O O . LEU A 1 85 ? -38.511 35.040 51.987 1.00 92.19 85 LEU A O 1
ATOM 657 N N . PRO A 1 86 ? -37.114 33.300 51.727 1.00 91.94 86 PRO A N 1
ATOM 658 C CA . PRO A 1 86 ? -35.958 34.114 51.332 1.00 91.94 86 PRO A CA 1
ATOM 659 C C . PRO A 1 86 ? -36.240 34.995 50.105 1.00 91.94 86 PRO A C 1
ATOM 661 O O . PRO A 1 86 ? -36.912 34.550 49.172 1.00 91.94 86 PRO A O 1
ATOM 664 N N . ALA A 1 87 ? -35.731 36.229 50.069 1.00 89.31 87 ALA A N 1
ATOM 665 C CA . ALA A 1 87 ? -35.819 37.061 48.867 1.00 89.31 87 ALA A CA 1
ATOM 666 C C . ALA A 1 87 ? -34.988 36.478 47.714 1.00 89.31 87 ALA A C 1
ATOM 668 O O . ALA A 1 87 ? -33.833 36.101 47.895 1.00 89.31 87 ALA A O 1
ATOM 669 N N . GLY A 1 88 ? -35.564 36.438 46.513 1.00 89.88 88 GLY A N 1
ATOM 670 C CA . GLY A 1 88 ? -34.957 35.785 45.356 1.00 89.88 88 GLY A CA 1
ATOM 671 C C . GLY A 1 88 ? -35.972 35.444 44.268 1.00 89.88 88 GLY A C 1
ATOM 672 O O . GLY A 1 88 ? -37.128 35.856 44.330 1.00 89.88 88 GLY A O 1
ATOM 673 N N . ARG A 1 89 ? -35.541 34.701 43.244 1.00 91.50 89 ARG A N 1
ATOM 674 C CA . ARG A 1 89 ? -36.419 34.208 42.166 1.00 91.50 89 ARG A CA 1
ATOM 675 C C . ARG A 1 89 ? -37.019 32.850 42.540 1.00 91.50 89 ARG A C 1
ATOM 677 O O . ARG A 1 89 ? -36.307 32.003 43.080 1.00 91.50 89 ARG A O 1
ATOM 684 N N . TYR A 1 90 ? -38.304 32.669 42.228 1.00 92.50 90 TYR A N 1
ATOM 685 C CA . TYR A 1 90 ? -39.084 31.458 42.494 1.00 92.50 90 TYR A CA 1
ATOM 686 C C . TYR A 1 90 ? -39.776 30.915 41.235 1.00 92.50 90 TYR A C 1
ATOM 688 O O . TYR A 1 90 ? -40.420 31.654 40.482 1.00 92.50 90 TYR A O 1
ATOM 696 N N . ILE A 1 91 ? -39.724 29.594 41.069 1.00 91.69 91 ILE A N 1
ATOM 697 C CA . ILE A 1 91 ? -40.665 28.821 40.248 1.00 91.69 91 ILE A CA 1
ATOM 698 C C . ILE A 1 91 ? -41.748 28.303 41.195 1.00 91.69 91 ILE A C 1
ATOM 700 O O . ILE A 1 91 ? -41.422 27.780 42.254 1.00 91.69 91 ILE A O 1
ATOM 704 N N . ILE A 1 92 ? -43.026 28.460 40.859 1.00 92.62 92 ILE A N 1
ATOM 705 C CA . ILE A 1 92 ? -44.135 28.107 41.757 1.00 92.62 92 ILE A CA 1
ATOM 706 C C . ILE A 1 92 ? -45.089 27.187 41.013 1.00 92.62 92 ILE A C 1
ATOM 708 O O . ILE A 1 92 ? -45.641 27.573 39.985 1.00 92.62 92 ILE A O 1
ATOM 712 N N . LEU A 1 93 ? -45.277 25.981 41.536 1.00 91.75 93 LEU A N 1
ATOM 713 C CA . LEU A 1 93 ? -46.054 24.911 40.924 1.00 91.75 93 LEU A CA 1
ATOM 714 C C . LEU A 1 93 ? -47.316 24.651 41.745 1.00 91.75 93 LEU A C 1
ATOM 716 O O . LEU A 1 93 ? -47.223 24.376 42.939 1.00 91.75 93 LEU A O 1
ATOM 720 N N . ALA A 1 94 ? -48.482 24.697 41.106 1.00 92.88 94 ALA A N 1
ATOM 721 C CA . ALA A 1 94 ? -49.765 24.324 41.688 1.00 92.88 94 ALA A CA 1
ATOM 722 C C . ALA A 1 94 ? -50.209 22.966 41.122 1.00 92.88 94 ALA A C 1
ATOM 724 O O . ALA A 1 94 ? -50.438 22.824 39.917 1.00 92.88 94 ALA A O 1
ATOM 725 N N . LYS A 1 95 ? -50.324 21.960 41.996 1.00 91.31 95 LYS A N 1
ATOM 726 C CA . LYS A 1 95 ? -50.588 20.557 41.653 1.00 91.31 95 LYS A CA 1
ATOM 727 C C . LYS A 1 95 ? -51.764 20.012 42.463 1.00 91.31 95 LYS A C 1
ATOM 729 O O . LYS A 1 95 ? -51.829 20.167 43.679 1.00 91.31 95 LYS A O 1
ATOM 734 N N . LYS A 1 96 ? -52.704 19.336 41.799 1.00 91.06 96 LYS A N 1
ATOM 735 C CA . LYS A 1 96 ? -53.833 18.660 42.456 1.00 91.06 96 LYS A CA 1
ATOM 736 C C . LYS A 1 96 ? -54.255 17.425 41.669 1.00 91.06 96 LYS A C 1
ATOM 738 O O . LYS A 1 96 ? -54.262 17.450 40.441 1.00 91.06 96 LYS A O 1
ATOM 743 N N . ALA A 1 97 ? -54.627 16.358 42.374 1.00 89.38 97 ALA A N 1
ATOM 744 C CA . ALA A 1 97 ? -55.120 15.135 41.745 1.00 89.38 97 ALA A CA 1
ATOM 745 C C . ALA A 1 97 ? -56.361 15.412 40.876 1.00 89.38 97 ALA A C 1
ATOM 747 O O . ALA A 1 97 ? -57.266 16.131 41.306 1.00 89.38 97 ALA A O 1
ATOM 748 N N . GLY A 1 98 ? -56.394 14.872 39.653 1.00 88.69 98 GLY A N 1
ATOM 749 C CA . GLY A 1 98 ? -57.447 15.153 38.666 1.00 88.69 98 GLY A CA 1
ATOM 750 C C . GLY A 1 98 ? -57.289 16.469 37.888 1.00 88.69 98 GLY A C 1
ATOM 751 O O . GLY A 1 98 ? -58.118 16.760 37.025 1.00 88.69 98 GLY A O 1
ATOM 752 N N . TYR A 1 99 ? -56.239 17.257 38.145 1.00 90.81 99 TYR A N 1
ATOM 753 C CA . TYR A 1 99 ? -55.956 18.529 37.467 1.00 90.81 99 TYR A CA 1
ATOM 754 C C . TYR A 1 99 ? -54.588 18.515 36.774 1.00 90.81 99 TYR A C 1
ATOM 756 O O . TYR A 1 99 ? -53.688 17.757 37.146 1.00 90.81 99 TYR A O 1
ATOM 764 N N . GLN A 1 100 ? -54.431 19.358 35.755 1.00 89.62 100 GLN A N 1
ATOM 765 C CA . GLN A 1 100 ? -53.131 19.685 35.171 1.00 89.62 100 GLN A CA 1
ATOM 766 C C . GLN A 1 100 ? -52.289 20.468 36.185 1.00 89.62 100 GLN A C 1
ATOM 768 O O . GLN A 1 100 ? -52.817 21.300 36.924 1.00 89.62 100 GLN A O 1
ATOM 773 N N . THR A 1 101 ? -50.976 20.229 36.204 1.00 88.81 101 THR A N 1
ATOM 774 C CA . THR A 1 101 ? -50.038 21.086 36.938 1.00 88.81 101 THR A CA 1
ATOM 775 C C . THR A 1 101 ? -49.969 22.433 36.228 1.00 88.81 101 THR A C 1
ATOM 777 O O . THR A 1 101 ? -49.705 22.469 35.026 1.00 88.81 101 THR A O 1
ATOM 780 N N . ASN A 1 102 ? -50.163 23.533 36.953 1.00 89.44 102 ASN A N 1
ATOM 781 C CA . ASN A 1 102 ? -49.911 24.878 36.434 1.00 89.44 102 ASN A CA 1
ATOM 782 C C . ASN A 1 102 ? -48.677 25.468 37.137 1.00 89.44 102 ASN A C 1
ATOM 784 O O . ASN A 1 102 ? -48.439 25.179 38.310 1.00 89.44 102 ASN A O 1
ATOM 788 N N . GLY A 1 103 ? -47.876 26.255 36.422 1.00 88.81 103 GLY A N 1
ATOM 789 C CA . GLY A 1 103 ? -46.607 26.789 36.905 1.00 88.81 103 GLY A CA 1
ATOM 790 C C . GLY A 1 103 ? -46.443 28.268 36.581 1.00 88.81 103 GLY A C 1
ATOM 791 O O . GLY A 1 103 ? -46.637 28.682 35.441 1.00 88.81 103 GLY A O 1
ATOM 792 N N . SER A 1 104 ? -46.045 29.056 37.580 1.00 89.56 104 SER A N 1
ATOM 793 C CA . SER A 1 104 ? -45.534 30.411 37.378 1.00 89.56 104 SER A CA 1
ATOM 794 C C . SER A 1 104 ? -44.012 30.378 37.446 1.00 89.56 104 SER A C 1
ATOM 796 O O . SER A 1 104 ? -43.439 29.760 38.345 1.00 89.56 104 SER A O 1
ATOM 798 N N . PHE A 1 105 ? -43.348 31.087 36.540 1.00 88.56 105 PHE A N 1
ATOM 799 C CA . PHE A 1 105 ? -41.890 31.109 36.418 1.00 88.56 105 PHE A CA 1
ATOM 800 C C . PHE A 1 105 ? -41.330 32.513 36.669 1.00 88.56 105 PHE A C 1
ATOM 802 O O . PHE A 1 105 ? -42.015 33.511 36.470 1.00 88.56 105 PHE A O 1
ATOM 809 N N . ASP A 1 106 ? -40.068 32.568 37.094 1.00 85.88 106 ASP A N 1
ATOM 810 C CA . ASP A 1 106 ? -39.283 33.794 37.301 1.00 85.88 106 ASP A CA 1
ATOM 811 C C . ASP A 1 106 ? -39.874 34.835 38.278 1.00 85.88 106 ASP A C 1
ATOM 813 O O . ASP A 1 106 ? -39.699 36.046 38.140 1.00 85.88 106 ASP A O 1
ATOM 817 N N . ASN A 1 107 ? -40.568 34.365 39.316 1.00 90.31 107 ASN A N 1
ATOM 818 C CA . ASN A 1 107 ? -41.246 35.223 40.285 1.00 90.31 107 ASN A CA 1
ATOM 819 C C . ASN A 1 107 ? -40.228 35.801 41.277 1.00 90.31 107 ASN A C 1
ATOM 821 O O . ASN A 1 107 ? -39.807 35.115 42.209 1.00 90.31 107 ASN A O 1
ATOM 825 N N . PHE A 1 108 ? -39.812 37.053 41.084 1.00 91.12 108 PHE A N 1
ATOM 826 C CA . PHE A 1 108 ? -38.885 37.726 41.995 1.00 91.12 108 PHE A CA 1
ATOM 827 C C . PHE A 1 108 ? -39.597 38.246 43.254 1.00 91.12 108 PHE A C 1
ATOM 829 O O . PHE A 1 108 ? -40.385 39.189 43.189 1.00 91.12 108 PHE A O 1
ATOM 836 N N . LEU A 1 109 ? -39.289 37.647 44.405 1.00 91.50 109 LEU A N 1
ATOM 837 C CA . LEU A 1 109 ? -39.723 38.079 45.730 1.00 91.50 109 LEU A CA 1
ATOM 838 C C . LEU A 1 109 ? -38.680 39.045 46.326 1.00 91.50 109 LEU A C 1
ATOM 840 O O . LEU A 1 109 ? -37.583 38.598 46.663 1.00 91.50 109 LEU A O 1
ATOM 844 N N . PRO A 1 110 ? -38.979 40.349 46.484 1.00 86.56 110 PRO A N 1
ATOM 845 C CA . PRO A 1 110 ? -38.072 41.280 47.149 1.00 86.56 110 PRO A CA 1
ATOM 846 C C . PRO A 1 110 ? -38.096 41.121 48.679 1.00 86.56 110 PRO A C 1
ATOM 848 O O . PRO A 1 110 ? -39.080 40.664 49.263 1.00 86.56 110 PRO A O 1
ATOM 851 N N . ALA A 1 111 ? -37.018 41.561 49.334 1.00 86.62 111 ALA A N 1
ATOM 852 C CA . ALA A 1 111 ? -36.882 41.574 50.792 1.00 86.62 111 ALA A CA 1
ATOM 853 C C . ALA A 1 111 ? -38.026 42.350 51.470 1.00 86.62 111 ALA A C 1
ATOM 855 O O . ALA A 1 111 ? -38.352 43.464 51.058 1.00 86.62 111 ALA A O 1
ATOM 856 N N . SER A 1 112 ? -38.639 41.756 52.501 1.00 83.38 112 SER A N 1
ATOM 857 C CA . SER A 1 112 ? -39.849 42.262 53.176 1.00 83.38 112 SER A CA 1
ATOM 858 C C . SER A 1 112 ? -41.063 42.477 52.253 1.00 83.38 112 SER A C 1
ATOM 860 O O . SER A 1 112 ? -42.032 43.132 52.638 1.00 83.38 112 SER A O 1
ATOM 862 N N . GLY A 1 113 ? -41.026 41.937 51.031 1.00 86.06 113 GLY A N 1
ATOM 863 C CA . GLY A 1 113 ? -42.089 42.048 50.040 1.00 86.06 113 GLY A CA 1
ATOM 864 C C . GLY A 1 113 ? -43.217 41.036 50.224 1.00 86.06 113 GLY A C 1
ATOM 865 O O . GLY A 1 113 ? -43.129 40.086 51.004 1.00 86.06 113 GLY A O 1
ATOM 866 N N . THR A 1 114 ? -44.289 41.230 49.456 1.00 89.25 114 THR A N 1
ATOM 867 C CA . THR A 1 114 ? -45.384 40.262 49.312 1.00 89.25 114 THR A CA 1
ATOM 868 C C . THR A 1 114 ? -45.673 40.043 47.832 1.00 89.25 114 THR A C 1
ATOM 870 O O . THR A 1 114 ? -45.896 41.013 47.109 1.00 89.25 114 THR A O 1
ATOM 873 N N . LEU A 1 115 ? -45.684 38.787 47.385 1.00 93.06 115 LEU A N 1
ATOM 874 C CA . LEU A 1 115 ? -46.168 38.401 46.056 1.00 93.06 115 LEU A CA 1
ATOM 875 C C . LEU A 1 115 ? -47.591 37.840 46.148 1.00 93.06 115 LEU A C 1
ATOM 877 O O . LEU A 1 115 ? -47.862 37.001 47.005 1.00 93.06 115 LEU A O 1
ATOM 881 N N . LEU A 1 116 ? -48.473 38.267 45.240 1.00 94.06 116 LEU A N 1
ATOM 882 C CA . LEU A 1 116 ? -49.813 37.703 45.058 1.00 94.06 116 LEU A CA 1
ATOM 883 C C . LEU A 1 116 ? -49.874 36.984 43.707 1.00 94.06 116 LEU A C 1
ATOM 885 O O . LEU A 1 116 ? -49.777 37.635 42.668 1.00 94.06 116 LEU A O 1
ATOM 889 N N . ILE A 1 117 ? -50.018 35.659 43.716 1.00 95.19 117 ILE A N 1
ATOM 890 C CA . ILE A 1 117 ? -49.943 34.819 42.512 1.00 95.19 117 ILE A CA 1
ATOM 891 C C . ILE A 1 117 ? -51.132 33.859 42.507 1.00 95.19 117 ILE A C 1
ATOM 893 O O . ILE A 1 117 ? -51.270 33.016 43.384 1.00 95.19 117 ILE A O 1
ATOM 897 N N . ASN A 1 118 ? -52.019 33.998 41.524 1.00 96.12 118 ASN A N 1
ATOM 898 C CA . ASN A 1 118 ? -53.221 33.171 41.417 1.00 96.12 118 ASN A CA 1
ATOM 899 C C . ASN A 1 118 ? -53.058 32.125 40.312 1.00 96.12 118 ASN A C 1
ATOM 901 O O . ASN A 1 118 ? -52.513 32.428 39.252 1.00 96.12 118 ASN A O 1
ATOM 905 N N . PHE A 1 119 ? -53.591 30.924 40.535 1.00 96.00 119 PHE A N 1
ATOM 906 C CA . PHE A 1 119 ? -53.568 29.834 39.560 1.00 96.00 119 PHE A CA 1
ATOM 907 C C . PHE A 1 119 ? -54.978 29.440 39.126 1.00 96.00 119 PHE A C 1
ATOM 909 O O . PHE A 1 119 ? -55.899 29.363 39.937 1.00 96.00 119 PHE A O 1
ATOM 916 N N . VAL A 1 120 ? -55.119 29.113 37.844 1.00 95.44 120 VAL A N 1
ATOM 917 C CA . VAL A 1 120 ? -56.307 28.460 37.286 1.00 95.44 120 VAL A CA 1
ATOM 918 C C . VAL A 1 120 ? -55.878 27.073 36.823 1.00 95.44 120 VAL A C 1
ATOM 920 O O . VAL A 1 120 ? -54.983 26.958 35.984 1.00 95.44 120 VAL A O 1
ATOM 923 N N . LEU A 1 121 ? -56.463 26.020 37.389 1.00 93.12 121 LEU A N 1
ATOM 924 C CA . LEU A 1 121 ? -56.154 24.639 37.029 1.00 93.12 121 LEU A CA 1
ATOM 925 C C . LEU A 1 121 ? -57.202 24.094 36.058 1.00 93.12 121 LEU A C 1
ATOM 927 O O . LEU A 1 121 ? -58.391 24.038 36.369 1.00 93.12 121 LEU A O 1
ATOM 931 N N . GLN A 1 122 ? -56.744 23.637 34.896 1.00 90.88 122 GLN A N 1
ATOM 932 C CA . GLN A 1 122 ? -57.564 22.835 33.991 1.00 90.88 122 GLN A CA 1
ATOM 933 C C . GLN A 1 122 ? -57.644 21.388 34.483 1.00 90.88 122 GLN A C 1
ATOM 935 O O . GLN A 1 122 ? -56.747 20.913 35.189 1.00 90.88 122 GLN A O 1
ATOM 940 N N . LYS A 1 123 ? -58.682 20.650 34.083 1.00 90.56 123 LYS A N 1
ATOM 941 C CA . LYS A 1 123 ? -58.767 19.211 34.389 1.00 90.56 123 LYS A CA 1
ATOM 942 C C . LYS A 1 123 ? -57.645 18.429 33.704 1.00 90.56 123 LYS A C 1
ATOM 944 O O . LYS A 1 123 ? -57.250 18.748 32.581 1.00 90.56 123 LYS A O 1
ATOM 949 N N . SER A 1 124 ? -57.133 17.406 34.390 1.00 90.62 124 SER A N 1
ATOM 950 C CA . SER A 1 124 ? -56.162 16.476 33.813 1.00 90.62 124 SER A CA 1
ATOM 951 C C . SER A 1 124 ? -56.844 15.614 32.762 1.00 90.62 124 SER A C 1
ATOM 953 O O . SER A 1 124 ? -57.946 15.107 32.977 1.00 90.62 124 SER A O 1
ATOM 955 N N . LEU A 1 125 ? -56.144 15.380 31.659 1.00 92.12 125 LEU A N 1
ATOM 956 C CA . LEU A 1 125 ? -56.425 14.250 30.788 1.00 92.12 125 LEU A CA 1
ATOM 957 C C . LEU A 1 125 ? -55.978 12.946 31.469 1.00 92.12 125 LEU A C 1
ATOM 959 O O . LEU A 1 125 ? -55.255 12.964 32.473 1.00 92.12 125 LEU A O 1
ATOM 963 N N . VAL A 1 126 ? -56.418 11.816 30.918 1.00 92.38 126 VAL A N 1
ATOM 964 C CA . VAL A 1 126 ? -56.078 10.476 31.408 1.00 92.38 126 VAL A CA 1
ATOM 965 C C . VAL A 1 126 ? -55.217 9.753 30.378 1.00 92.38 126 VAL A C 1
ATOM 967 O O . VAL A 1 126 ? -55.579 9.686 29.205 1.00 92.38 126 VAL A O 1
ATOM 970 N N . LEU A 1 127 ? -54.104 9.173 30.826 1.00 95.12 127 LEU A N 1
ATOM 971 C CA . LEU A 1 127 ? -53.340 8.171 30.089 1.00 95.12 127 LEU A CA 1
ATOM 972 C C . LEU A 1 127 ? -53.464 6.838 30.826 1.00 95.12 127 LEU A C 1
ATOM 974 O O . LEU A 1 127 ? -53.047 6.720 31.975 1.00 95.12 127 LEU A O 1
ATOM 978 N N . SER A 1 128 ? -54.023 5.829 30.170 1.00 95.56 128 SER A N 1
ATOM 979 C CA . SER A 1 128 ? -54.246 4.504 30.762 1.00 95.56 128 SER A CA 1
ATOM 980 C C . SER A 1 128 ? -53.692 3.388 29.881 1.00 95.56 128 SER A C 1
ATOM 982 O O . SER A 1 128 ? -53.288 3.624 28.742 1.00 95.56 128 SER A O 1
ATOM 984 N N . GLY A 1 129 ? -53.661 2.166 30.399 1.00 96.75 129 GLY A N 1
ATOM 985 C CA . GLY A 1 129 ? -53.266 0.995 29.625 1.00 96.75 129 GLY A CA 1
ATOM 986 C C . GLY A 1 129 ? -52.958 -0.201 30.506 1.00 96.75 129 GLY A C 1
ATOM 987 O O . GLY A 1 129 ? -53.227 -0.185 31.707 1.00 96.75 129 GLY A O 1
ATOM 988 N N . TYR A 1 130 ? -52.378 -1.226 29.891 1.00 97.38 130 TYR A N 1
ATOM 989 C CA . TYR A 1 130 ? -51.952 -2.459 30.548 1.00 97.38 130 TYR A CA 1
ATOM 990 C C . TYR A 1 130 ? -50.448 -2.688 30.371 1.00 97.38 130 TYR A C 1
ATOM 992 O O . TYR A 1 130 ? -49.889 -2.359 29.321 1.00 97.38 130 TYR A O 1
ATOM 1000 N N . VAL A 1 131 ? -49.803 -3.270 31.383 1.00 98.06 131 VAL A N 1
ATOM 1001 C CA . VAL A 1 131 ? -48.410 -3.736 31.333 1.00 98.06 131 VAL A CA 1
ATOM 1002 C C . VAL A 1 131 ? -48.392 -5.245 31.563 1.00 98.06 131 VAL A C 1
ATOM 1004 O O . VAL A 1 131 ? -48.650 -5.713 32.673 1.00 98.06 131 VAL A O 1
ATOM 1007 N N . ASN A 1 132 ? -48.076 -6.007 30.516 1.00 96.88 132 ASN A N 1
ATOM 1008 C CA . ASN A 1 132 ? -48.057 -7.472 30.558 1.00 96.88 132 ASN A CA 1
ATOM 1009 C C . ASN A 1 132 ? -46.641 -8.018 30.326 1.00 96.88 132 ASN A C 1
ATOM 1011 O O . ASN A 1 132 ? -45.787 -7.347 29.747 1.00 96.88 132 ASN A O 1
ATOM 1015 N N . CYS A 1 133 ? -46.402 -9.258 30.748 1.00 94.62 133 CYS A N 1
ATOM 1016 C CA . CYS A 1 133 ? -45.201 -10.017 30.414 1.00 94.62 133 CYS A CA 1
ATOM 1017 C C . CYS A 1 133 ? -45.298 -10.567 28.984 1.00 94.62 133 CYS A C 1
ATOM 1019 O O . CYS A 1 133 ? -46.296 -11.192 28.627 1.00 94.62 133 CYS A O 1
ATOM 1021 N N . SER A 1 134 ? -44.249 -10.380 28.186 1.00 94.38 134 SER A N 1
ATOM 1022 C CA . SER A 1 134 ? -44.085 -10.956 26.840 1.00 94.38 134 SER A CA 1
ATOM 1023 C C . SER A 1 134 ? -44.284 -12.477 26.789 1.00 94.38 134 SER A C 1
ATOM 1025 O O . SER A 1 134 ? -45.033 -12.976 25.952 1.00 94.38 134 SER A O 1
ATOM 1027 N N . VAL A 1 135 ? -43.622 -13.213 27.689 1.00 89.56 135 VAL A N 1
ATOM 1028 C CA . VAL A 1 135 ? -43.520 -14.680 27.650 1.00 89.56 135 VAL A CA 1
ATOM 1029 C C . VAL A 1 135 ? -44.795 -15.348 28.158 1.00 89.56 135 VAL A C 1
ATOM 1031 O O . VAL A 1 135 ? -45.289 -16.294 27.551 1.00 89.56 135 VAL A O 1
ATOM 1034 N N . THR A 1 136 ? -45.345 -14.872 29.279 1.00 91.50 136 THR A N 1
ATOM 1035 C CA . THR A 1 136 ? -46.517 -15.500 29.914 1.00 91.50 136 THR A CA 1
ATOM 1036 C C . THR A 1 136 ? -47.845 -14.874 29.493 1.00 91.50 136 THR A C 1
ATOM 1038 O O . THR A 1 136 ? -48.895 -15.426 29.809 1.00 91.50 136 THR A O 1
ATOM 1041 N N . SER A 1 137 ? -47.823 -13.713 28.823 1.00 91.81 137 SER A N 1
ATOM 1042 C CA . SER A 1 137 ? -48.988 -12.843 28.569 1.00 91.81 137 SER A CA 1
ATOM 1043 C C . SER A 1 137 ? -49.757 -12.389 29.824 1.00 91.81 137 SER A C 1
ATOM 1045 O O . SER A 1 137 ? -50.780 -11.712 29.700 1.00 91.81 137 SER A O 1
ATOM 1047 N N . LEU A 1 138 ? -49.271 -12.715 31.029 1.00 94.69 138 LEU A N 1
ATOM 1048 C CA . LEU A 1 138 ? -49.888 -12.336 32.299 1.00 94.69 138 LEU A CA 1
ATOM 1049 C C . LEU A 1 138 ? -49.646 -10.850 32.613 1.00 94.69 138 LEU A C 1
ATOM 1051 O O . LEU A 1 138 ? -48.615 -10.302 32.206 1.00 94.69 138 LEU A O 1
ATOM 1055 N N . PRO A 1 139 ? -50.553 -10.200 33.361 1.00 96.75 139 PRO A N 1
ATOM 1056 C CA . PRO A 1 139 ? -50.328 -8.851 33.864 1.00 96.75 139 PRO A CA 1
ATOM 1057 C C . PRO A 1 139 ? -49.121 -8.778 34.804 1.00 96.75 139 PRO A C 1
ATOM 1059 O O . PRO A 1 139 ? -48.832 -9.719 35.545 1.00 96.75 139 PRO A O 1
ATOM 1062 N N . ILE A 1 140 ? -48.441 -7.632 34.804 1.00 96.94 140 ILE A N 1
ATOM 1063 C CA . ILE A 1 140 ? -47.378 -7.307 35.756 1.00 96.94 140 ILE A CA 1
ATOM 1064 C C . ILE A 1 140 ? -47.941 -6.290 36.748 1.00 96.94 140 ILE A C 1
ATOM 1066 O O . ILE A 1 140 ? -48.175 -5.141 36.384 1.00 96.94 140 ILE A O 1
ATOM 1070 N N . GLU A 1 141 ? -48.155 -6.708 37.994 1.00 96.75 141 GLU A N 1
ATOM 1071 C CA . GLU A 1 141 ? -48.531 -5.834 39.114 1.00 96.75 141 GLU A CA 1
ATOM 1072 C C . GLU A 1 141 ? -47.333 -4.983 39.580 1.00 96.75 141 GLU A C 1
ATOM 1074 O O . GLU A 1 141 ? -46.186 -5.435 39.518 1.00 96.75 141 GLU A O 1
ATOM 1079 N N . ASN A 1 142 ? -47.582 -3.766 40.082 1.00 95.56 142 ASN A N 1
ATOM 1080 C CA . ASN A 1 142 ? -46.560 -2.841 40.592 1.00 95.56 142 ASN A CA 1
ATOM 1081 C C . ASN A 1 142 ? -45.448 -2.488 39.574 1.00 95.56 142 ASN A C 1
ATOM 1083 O O . ASN A 1 142 ? -44.352 -2.070 39.958 1.00 95.56 142 ASN A O 1
ATOM 1087 N N . ALA A 1 143 ? -45.719 -2.612 38.272 1.00 96.62 143 ALA A N 1
ATOM 1088 C CA . ALA A 1 143 ? -44.875 -2.046 37.228 1.00 96.62 143 ALA A CA 1
ATOM 1089 C C . ALA A 1 143 ? -45.001 -0.521 37.255 1.00 96.62 143 ALA A C 1
ATOM 1091 O O . ALA A 1 143 ? -46.106 0.022 37.187 1.00 96.62 143 ALA A O 1
ATOM 1092 N N . SER A 1 144 ? -43.871 0.176 37.332 1.00 97.56 144 SER A N 1
ATOM 1093 C CA . SER A 1 144 ? -43.829 1.631 37.237 1.00 97.56 144 SER A CA 1
ATOM 1094 C C . SER A 1 144 ? -44.212 2.073 35.828 1.00 97.56 144 SER A C 1
ATOM 1096 O O . SER A 1 144 ? -43.759 1.483 34.840 1.00 97.56 144 SER A O 1
ATOM 1098 N N . VAL A 1 145 ? -44.981 3.155 35.725 1.00 97.31 145 VAL A N 1
ATOM 1099 C CA . VAL A 1 145 ? -45.242 3.868 34.470 1.00 97.31 145 VAL A CA 1
ATOM 1100 C C . VAL A 1 145 ? -45.050 5.363 34.707 1.00 97.31 145 VAL A C 1
ATOM 1102 O O . VAL A 1 145 ? -45.795 5.982 35.465 1.00 97.31 145 VAL A O 1
ATOM 1105 N N . TYR A 1 146 ? -44.037 5.939 34.063 1.00 95.31 146 TYR A N 1
ATOM 1106 C CA . TYR A 1 146 ? -43.688 7.357 34.140 1.00 95.31 146 TYR A CA 1
ATOM 1107 C C . TYR A 1 146 ? -43.915 8.021 32.782 1.00 95.31 146 TYR A C 1
ATOM 1109 O O . TYR A 1 146 ? -43.263 7.664 31.801 1.00 95.31 146 TYR A O 1
ATOM 1117 N N . ALA A 1 147 ? -44.834 8.980 32.724 1.00 93.62 147 ALA A N 1
ATOM 1118 C CA . ALA A 1 147 ? -45.077 9.822 31.561 1.00 93.62 147 ALA A CA 1
ATOM 1119 C C . ALA A 1 147 ? -44.397 11.183 31.750 1.00 93.62 147 ALA A C 1
ATOM 1121 O O . ALA A 1 147 ? -44.591 11.843 32.770 1.00 93.62 147 ALA A O 1
ATOM 1122 N N . GLU A 1 148 ? -43.632 11.607 30.749 1.00 92.69 148 GLU A N 1
ATOM 1123 C CA . GLU A 1 148 ? -42.827 12.829 30.760 1.00 92.69 148 GLU A CA 1
ATOM 1124 C C . GLU A 1 148 ? -43.114 13.642 29.499 1.00 92.69 148 GLU A C 1
ATOM 1126 O O . GLU A 1 148 ? -42.873 13.158 28.393 1.00 92.69 148 GLU A O 1
ATOM 1131 N N . CYS A 1 149 ? -43.676 14.846 29.640 1.00 88.50 149 CYS A N 1
ATOM 1132 C CA . CYS A 1 149 ? -44.017 15.671 28.481 1.00 88.50 149 CYS A CA 1
ATOM 1133 C C . CYS A 1 149 ? -42.754 16.174 27.766 1.00 88.50 149 CYS A C 1
ATOM 1135 O O . CYS A 1 149 ? -41.815 16.639 28.410 1.00 88.50 149 CYS A O 1
ATOM 1137 N N . GLU A 1 150 ? -42.756 16.110 26.432 1.00 85.31 150 GLU A N 1
ATOM 1138 C CA . GLU A 1 150 ? -41.662 16.579 25.566 1.00 85.31 150 GLU A CA 1
ATOM 1139 C C . GLU A 1 150 ? -41.406 18.090 25.734 1.00 85.31 150 GLU A C 1
ATOM 1141 O O . GLU A 1 150 ? -40.269 18.553 25.662 1.00 85.31 150 GLU A O 1
ATOM 1146 N N . PHE A 1 151 ? -42.462 18.846 26.047 1.00 71.69 151 PHE A N 1
ATOM 1147 C CA . PHE A 1 151 ? -42.424 20.276 26.342 1.00 71.69 151 PHE A CA 1
ATOM 1148 C C . PHE A 1 151 ? -42.949 20.519 27.764 1.00 71.69 151 PHE A C 1
ATOM 1150 O O . PHE A 1 151 ? -43.990 19.982 28.140 1.00 71.69 151 PHE A O 1
ATOM 1157 N N . GLU A 1 152 ? -42.248 21.341 28.553 1.00 70.06 152 GLU A N 1
ATOM 1158 C CA . GLU A 1 152 ? -42.552 21.614 29.974 1.00 70.06 152 GLU A CA 1
ATOM 1159 C C . GLU A 1 152 ? -42.553 20.351 30.868 1.00 70.06 152 GLU A C 1
ATOM 1161 O O . GLU A 1 152 ? -43.421 20.173 31.728 1.00 70.06 152 GLU A O 1
ATOM 1166 N N . SER A 1 153 ? -41.549 19.481 30.705 1.00 62.75 153 SER A N 1
ATOM 1167 C CA . SER A 1 153 ? -41.350 18.256 31.506 1.00 62.75 153 SER A CA 1
ATOM 1168 C C . SER A 1 153 ? -41.402 18.480 33.029 1.00 62.75 153 SER A C 1
ATOM 1170 O O . SER A 1 153 ? -41.924 17.636 33.753 1.00 62.75 153 SER A O 1
ATOM 1172 N N . TYR A 1 154 ? -40.939 19.641 33.511 1.00 63.59 154 TYR A N 1
ATOM 1173 C CA . TYR A 1 154 ? -41.008 20.062 34.920 1.00 63.59 154 TYR A CA 1
ATOM 1174 C C . TYR A 1 154 ? -42.435 20.294 35.454 1.00 63.59 154 TYR A C 1
ATOM 1176 O O . TYR A 1 154 ? -42.640 20.252 36.665 1.00 63.59 154 TYR A O 1
ATOM 1184 N N . LEU A 1 155 ? -43.415 20.558 34.581 1.00 66.50 155 LEU A N 1
ATOM 1185 C CA . LEU A 1 155 ? -44.829 20.706 34.952 1.00 66.50 155 LEU A CA 1
ATOM 1186 C C . LEU A 1 155 ? -45.594 19.403 34.731 1.00 66.50 155 LEU A C 1
ATOM 1188 O O . LEU A 1 155 ? -46.347 18.942 35.592 1.00 66.50 155 LEU A O 1
ATOM 1192 N N . ARG A 1 156 ? -45.422 18.833 33.537 1.00 74.62 156 ARG A N 1
ATOM 1193 C CA . ARG A 1 156 ? -46.255 17.760 33.000 1.00 74.62 156 ARG A CA 1
ATOM 1194 C C . ARG A 1 156 ? -45.520 16.424 33.043 1.00 74.62 156 ARG A C 1
ATOM 1196 O O . ARG A 1 156 ? -45.293 15.791 32.012 1.00 74.62 156 ARG A O 1
ATOM 1203 N N . ASN A 1 157 ? -45.177 15.984 34.252 1.00 84.44 157 ASN A N 1
ATOM 1204 C CA . ASN A 1 157 ? -44.776 14.607 34.514 1.00 84.44 157 ASN A CA 1
ATOM 1205 C C . ASN A 1 157 ? -45.759 13.890 35.454 1.00 84.44 157 ASN A C 1
ATOM 1207 O O . ASN A 1 157 ? -46.428 14.498 36.292 1.00 84.44 157 ASN A O 1
ATOM 1211 N N . CYS A 1 158 ? -45.881 12.575 35.284 1.00 86.56 158 CYS A N 1
ATOM 1212 C CA . CYS A 1 158 ? -46.766 11.738 36.084 1.00 86.56 158 CYS A CA 1
ATOM 1213 C C . CYS A 1 158 ? -46.144 10.354 36.283 1.00 86.56 158 CYS A C 1
ATOM 1215 O O . CYS A 1 158 ? -45.696 9.738 35.320 1.00 86.56 158 CYS A O 1
ATOM 1217 N N . LEU A 1 159 ? -46.131 9.869 37.525 1.00 91.88 159 LEU A N 1
ATOM 1218 C CA . LEU A 1 159 ? -45.733 8.509 37.886 1.00 91.88 159 LEU A CA 1
ATOM 1219 C C . LEU A 1 159 ? -46.949 7.783 38.455 1.00 91.88 159 LEU A C 1
ATOM 1221 O O . LEU A 1 159 ? -47.644 8.320 39.318 1.00 91.88 159 LEU A O 1
ATOM 1225 N N . GLY A 1 160 ? -47.157 6.552 38.010 1.00 93.88 160 GLY A N 1
ATOM 1226 C CA . GLY A 1 160 ? -48.114 5.622 38.590 1.00 93.88 160 GLY A CA 1
ATOM 1227 C C . GLY A 1 160 ? -47.598 4.191 38.526 1.00 93.88 160 GLY A C 1
ATOM 1228 O O . GLY A 1 160 ? -46.505 3.927 38.022 1.00 93.88 160 GLY A O 1
ATOM 1229 N N . PHE A 1 161 ? -48.410 3.276 39.041 1.00 96.38 161 PHE A N 1
ATOM 1230 C CA . PHE A 1 161 ? -48.113 1.850 39.116 1.00 96.38 161 PHE A CA 1
ATOM 1231 C C . PHE A 1 161 ? -49.304 1.052 38.587 1.00 96.38 161 PHE A C 1
ATOM 1233 O O . PHE A 1 161 ? -50.435 1.546 38.594 1.00 96.38 161 PHE A O 1
ATOM 1240 N N . THR A 1 162 ? -49.059 -0.169 38.124 1.00 97.81 162 THR A N 1
ATOM 1241 C CA . THR A 1 162 ? -50.123 -1.098 37.730 1.00 97.81 162 THR A CA 1
ATOM 1242 C C . THR A 1 162 ? -50.781 -1.794 38.917 1.00 97.81 162 THR A C 1
ATOM 1244 O O . THR A 1 162 ? -50.118 -2.155 39.891 1.00 97.81 162 THR A O 1
ATOM 1247 N N . ASP A 1 163 ? -52.087 -2.036 38.797 1.00 96.38 163 ASP A N 1
ATOM 1248 C CA . ASP A 1 163 ? -52.853 -2.893 39.702 1.00 96.38 163 ASP A CA 1
ATOM 1249 C C . ASP A 1 163 ? -52.573 -4.395 39.469 1.00 96.38 163 ASP A C 1
ATOM 1251 O O . ASP A 1 163 ? -51.814 -4.784 38.577 1.00 96.38 163 ASP A O 1
ATOM 1255 N N . ALA A 1 164 ? -53.227 -5.262 40.249 1.00 95.81 164 ALA A N 1
ATOM 1256 C CA . ALA A 1 164 ? -53.118 -6.721 40.127 1.00 95.81 164 ALA A CA 1
ATOM 1257 C C . ALA A 1 164 ? -53.625 -7.293 38.781 1.00 95.81 164 ALA A C 1
ATOM 1259 O O . ALA A 1 164 ? -53.351 -8.447 38.457 1.00 95.81 164 ALA A O 1
ATOM 1260 N N . ASN A 1 165 ? -54.334 -6.493 37.976 1.00 95.94 165 ASN A N 1
ATOM 1261 C CA . ASN A 1 165 ? -54.760 -6.821 36.613 1.00 95.94 165 ASN A CA 1
ATOM 1262 C C . ASN A 1 165 ? -53.806 -6.232 35.557 1.00 95.94 165 ASN A C 1
ATOM 1264 O O . ASN A 1 165 ? -54.111 -6.270 34.364 1.00 95.94 165 ASN A O 1
ATOM 1268 N N . GLY A 1 166 ? -52.674 -5.656 35.976 1.00 95.56 166 GLY A N 1
ATOM 1269 C CA . GLY A 1 166 ? -51.702 -5.006 35.102 1.00 95.56 166 GLY A CA 1
ATOM 1270 C C . GLY A 1 166 ? -52.187 -3.669 34.545 1.00 95.56 166 GLY A C 1
ATOM 1271 O O . GLY A 1 166 ? -51.497 -3.099 33.702 1.00 95.56 166 GLY A O 1
ATOM 1272 N N . LYS A 1 167 ? -53.349 -3.157 34.974 1.00 97.31 167 LYS A N 1
ATOM 1273 C CA . LYS A 1 167 ? -53.906 -1.885 34.505 1.00 97.31 167 LYS A CA 1
ATOM 1274 C C . LYS A 1 167 ? -53.226 -0.734 35.239 1.00 97.31 167 LYS A C 1
ATOM 1276 O O . LYS A 1 167 ? -53.180 -0.726 36.466 1.00 97.31 167 LYS A O 1
ATOM 1281 N N . TYR A 1 168 ? -52.777 0.280 34.508 1.00 96.88 168 TYR A N 1
ATOM 1282 C CA . TYR A 1 168 ? -52.387 1.569 35.077 1.00 96.88 168 TYR A CA 1
ATOM 1283 C C . TYR A 1 168 ? -53.333 2.691 34.629 1.00 96.88 168 TYR A C 1
ATOM 1285 O O . TYR A 1 168 ? -54.000 2.610 33.591 1.00 96.88 168 TYR A O 1
ATOM 1293 N N . GLU A 1 169 ? -53.369 3.767 35.412 1.00 95.00 169 GLU A N 1
ATOM 1294 C CA . GLU A 1 169 ? -54.092 4.990 35.076 1.00 95.00 169 GLU A CA 1
ATOM 1295 C C . GLU A 1 169 ? -53.353 6.211 35.637 1.00 95.00 169 GLU A C 1
ATOM 1297 O O . GLU A 1 169 ? -53.193 6.359 36.846 1.00 95.00 169 GLU A O 1
ATOM 1302 N N . LEU A 1 170 ? -52.890 7.083 34.745 1.00 93.06 170 LEU A N 1
ATOM 1303 C CA . LEU A 1 170 ? -52.279 8.369 35.058 1.00 93.06 170 LEU A CA 1
ATOM 1304 C C . LEU A 1 170 ? -53.323 9.454 34.780 1.00 93.06 170 LEU A C 1
ATOM 1306 O O . LEU A 1 170 ? -53.716 9.653 33.633 1.00 93.06 170 LEU A O 1
ATOM 1310 N N . ASN A 1 171 ? -53.802 10.130 35.822 1.00 88.75 171 ASN A N 1
ATOM 1311 C CA . ASN A 1 171 ? -54.939 11.063 35.756 1.00 88.75 171 ASN A CA 1
ATOM 1312 C C . ASN A 1 171 ? -54.662 12.392 36.492 1.00 88.75 171 ASN A C 1
ATOM 1314 O O . ASN A 1 171 ? -55.573 13.066 36.970 1.00 88.75 171 ASN A O 1
ATOM 1318 N N . THR A 1 172 ? -53.384 12.755 36.625 1.00 86.50 172 THR A N 1
ATOM 1319 C CA . THR A 1 172 ? -52.918 13.957 37.331 1.00 86.50 172 THR A CA 1
ATOM 1320 C C . THR A 1 172 ? -51.710 14.543 36.606 1.00 86.50 172 THR A C 1
ATOM 1322 O O . THR A 1 172 ? -50.789 13.806 36.266 1.00 86.50 172 THR A O 1
ATOM 1325 N N . GLY A 1 173 ? -51.686 15.859 36.387 1.00 84.25 173 GLY A N 1
ATOM 1326 C CA . GLY A 1 173 ? -50.576 16.553 35.725 1.00 84.25 173 GLY A CA 1
ATOM 1327 C C . GLY A 1 173 ? -50.521 16.410 34.196 1.00 84.25 173 GLY A C 1
ATOM 1328 O O . GLY A 1 173 ? -49.584 16.920 33.583 1.00 84.25 173 GLY A O 1
ATOM 1329 N N . LEU A 1 174 ? -51.494 15.743 33.561 1.00 89.25 174 LEU A N 1
ATOM 1330 C CA . LEU A 1 174 ? -51.482 15.489 32.116 1.00 89.25 174 LEU A CA 1
ATOM 1331 C C . LEU A 1 174 ? -52.363 16.481 31.354 1.00 89.25 174 LEU A C 1
ATOM 1333 O O . LEU A 1 174 ? -53.565 16.570 31.600 1.00 89.25 174 LEU A O 1
ATOM 1337 N N . GLY A 1 175 ? -51.765 17.196 30.404 1.00 88.75 175 GLY A N 1
ATOM 1338 C CA . GLY A 1 175 ? -52.455 18.063 29.450 1.00 88.75 175 GLY A CA 1
ATOM 1339 C C . GLY A 1 175 ? -52.363 17.507 28.024 1.00 88.75 175 GLY A C 1
ATOM 1340 O O . GLY A 1 175 ? -51.841 16.407 27.824 1.00 88.75 175 GLY A O 1
ATOM 1341 N N . PRO A 1 176 ? -52.861 18.243 27.018 1.00 89.12 176 PRO A N 1
ATOM 1342 C CA . PRO A 1 176 ? -52.652 17.896 25.617 1.00 89.12 176 PRO A CA 1
ATOM 1343 C C . PRO A 1 176 ? -51.170 18.014 25.240 1.00 89.12 176 PRO A C 1
ATOM 1345 O O . PRO A 1 176 ? -50.503 18.956 25.666 1.00 89.12 176 PRO A O 1
ATOM 1348 N N . GLY A 1 177 ? -50.664 17.103 24.409 1.00 90.00 177 GLY A N 1
ATOM 1349 C CA . GLY A 1 177 ? -49.290 17.162 23.899 1.00 90.00 177 GLY A CA 1
ATOM 1350 C C . GLY A 1 177 ? -48.599 15.805 23.810 1.00 90.00 177 GLY A C 1
ATOM 1351 O O . GLY A 1 177 ? -49.221 14.756 23.977 1.00 90.00 177 GLY A O 1
ATOM 1352 N N . ARG A 1 178 ? -47.292 15.831 23.535 1.00 93.00 178 ARG A N 1
ATOM 1353 C CA . ARG A 1 178 ? -46.445 14.639 23.397 1.00 93.00 178 ARG A CA 1
ATOM 1354 C C . ARG A 1 178 ? -45.764 14.265 24.699 1.00 93.00 178 ARG A C 1
ATOM 1356 O O . ARG A 1 178 ? -45.296 15.131 25.437 1.00 93.00 178 ARG A O 1
ATOM 1363 N N . TYR A 1 179 ? -45.693 12.966 24.951 1.00 93.25 179 TYR A N 1
ATOM 1364 C CA . TYR A 1 179 ? -45.120 12.376 26.149 1.00 93.25 179 TYR A CA 1
ATOM 1365 C C . TYR A 1 179 ? -44.211 11.203 25.791 1.00 93.25 179 TYR A C 1
ATOM 1367 O O . TYR A 1 179 ? -44.603 10.310 25.038 1.00 93.25 179 TYR A O 1
ATOM 1375 N N . ILE A 1 180 ? -43.027 11.157 26.399 1.00 95.00 180 ILE A N 1
ATOM 1376 C CA . ILE A 1 180 ? -42.214 9.944 26.467 1.00 95.00 180 ILE A CA 1
ATOM 1377 C C . ILE A 1 180 ? -42.688 9.169 27.695 1.00 95.00 180 ILE A C 1
ATOM 1379 O O . ILE A 1 180 ? -42.516 9.602 28.834 1.00 95.00 180 ILE A O 1
ATOM 1383 N N . VAL A 1 181 ? -43.307 8.017 27.461 1.00 95.69 181 VAL A N 1
ATOM 1384 C CA . VAL A 1 181 ? -43.865 7.150 28.498 1.00 95.69 181 VAL A CA 1
ATOM 1385 C C . VAL A 1 181 ? -42.936 5.955 28.680 1.00 95.69 181 VAL A C 1
ATOM 1387 O O . VAL A 1 181 ? -42.711 5.179 27.751 1.00 95.69 181 VAL A O 1
ATOM 1390 N N . LYS A 1 182 ? -42.360 5.831 29.874 1.00 96.19 182 LYS A N 1
ATOM 1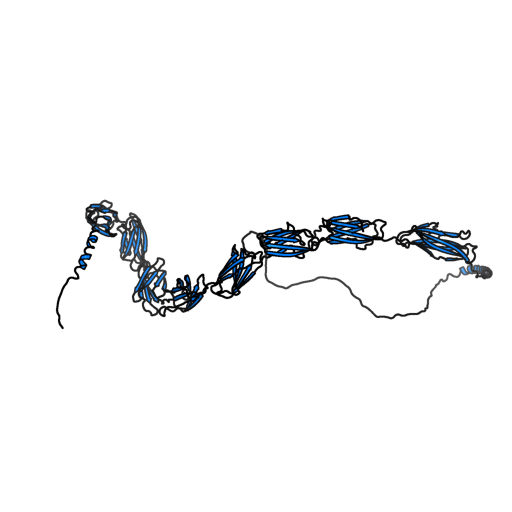391 C CA . LYS A 1 182 ? -41.375 4.816 30.265 1.00 96.19 182 LYS A CA 1
ATOM 1392 C C . LYS A 1 182 ? -42.037 3.838 31.236 1.00 96.19 182 LYS A C 1
ATOM 1394 O O . LYS A 1 182 ? -42.698 4.280 32.173 1.00 96.19 182 LYS A O 1
ATOM 1399 N N . SER A 1 183 ? -41.841 2.534 31.054 1.00 97.00 183 SER A N 1
ATOM 1400 C CA . SER A 1 183 ? -42.317 1.512 31.993 1.00 97.00 183 SER A CA 1
ATOM 1401 C C . SER A 1 183 ? -41.237 0.483 32.315 1.00 97.00 183 SER A C 1
ATOM 1403 O O . SER A 1 183 ? -40.449 0.099 31.448 1.00 97.00 183 SER A O 1
ATOM 1405 N N . TRP A 1 184 ? -41.175 0.072 33.582 1.00 95.62 184 TRP A N 1
ATOM 1406 C CA . TRP A 1 184 ? -40.212 -0.902 34.094 1.00 95.62 184 TRP A CA 1
ATOM 1407 C C . TRP A 1 184 ? -40.762 -1.632 35.324 1.00 95.62 184 TRP A C 1
ATOM 1409 O O . TRP A 1 184 ? -41.596 -1.107 36.061 1.00 95.62 184 TRP A O 1
ATOM 1419 N N . ALA A 1 185 ? -40.261 -2.842 35.565 1.00 94.06 185 ALA A N 1
ATOM 1420 C CA . ALA A 1 185 ? -40.581 -3.656 36.734 1.00 94.06 185 ALA A CA 1
ATOM 1421 C C . ALA A 1 185 ? -39.345 -4.468 37.157 1.00 94.06 185 ALA A C 1
ATOM 1423 O O . ALA A 1 185 ? -38.449 -4.718 36.346 1.00 94.06 185 ALA A O 1
ATOM 1424 N N . LYS A 1 186 ? -39.270 -4.900 38.422 1.00 89.25 186 LYS A N 1
ATOM 1425 C CA . LYS A 1 186 ? -38.148 -5.735 38.886 1.00 89.25 186 LYS A CA 1
ATOM 1426 C C . LYS A 1 186 ? -38.149 -7.077 38.139 1.00 89.25 186 LYS A C 1
ATOM 1428 O O . LYS A 1 186 ? -39.199 -7.701 38.022 1.00 89.25 186 LYS A O 1
ATOM 1433 N N . LYS A 1 187 ? -36.970 -7.529 37.692 1.00 90.19 187 LYS A N 1
ATOM 1434 C CA . LYS A 1 187 ? -36.756 -8.676 36.779 1.00 90.19 187 LYS A CA 1
ATOM 1435 C C . LYS A 1 187 ? -37.246 -8.480 35.334 1.00 90.19 187 LYS A C 1
ATOM 1437 O O . LYS A 1 187 ? -37.315 -9.458 34.599 1.00 90.19 187 LYS A O 1
ATOM 1442 N N . TYR A 1 188 ? -37.551 -7.257 34.900 1.00 93.44 188 TYR A N 1
ATOM 1443 C CA . TYR A 1 188 ? -37.934 -6.966 33.516 1.00 93.44 188 TYR A CA 1
ATOM 1444 C C . TYR A 1 188 ? -37.012 -5.923 32.877 1.00 93.44 188 TYR A C 1
ATOM 1446 O O . TYR A 1 188 ? -36.437 -5.072 33.557 1.00 93.44 188 TYR A O 1
ATOM 1454 N N . VAL A 1 189 ? -36.886 -5.990 31.554 1.00 93.31 189 VAL A N 1
ATOM 1455 C CA . VAL A 1 189 ? -36.248 -4.970 30.719 1.00 93.31 189 VAL A CA 1
ATOM 1456 C C . VAL A 1 189 ? -37.198 -3.784 30.578 1.00 93.31 189 VAL A C 1
ATOM 1458 O O . VAL A 1 189 ? -38.389 -3.952 30.304 1.00 93.31 189 VAL A O 1
ATOM 1461 N N . SER A 1 190 ? -36.675 -2.578 30.774 1.00 93.38 190 SER A N 1
ATOM 1462 C CA . SER A 1 190 ? -37.438 -1.338 30.636 1.00 93.38 190 SER A CA 1
ATOM 1463 C C . SER A 1 190 ? -37.839 -1.063 29.180 1.00 93.38 190 SER A C 1
ATOM 1465 O O . SER A 1 190 ? -37.104 -1.356 28.237 1.00 93.38 190 SER A O 1
ATOM 1467 N N . GLN A 1 191 ? -39.017 -0.467 28.988 1.00 94.62 191 GLN A N 1
ATOM 1468 C CA . GLN A 1 191 ? -39.495 0.010 27.689 1.00 94.62 191 GLN A CA 1
ATOM 1469 C C . GLN A 1 191 ? -39.818 1.503 27.733 1.00 94.62 191 GLN A C 1
ATOM 1471 O O . GLN A 1 191 ? -40.204 2.047 28.767 1.00 94.62 191 GLN A O 1
ATOM 1476 N N . LYS A 1 192 ? -39.722 2.156 26.572 1.00 94.44 192 LYS A N 1
ATOM 1477 C CA . LYS A 1 192 ? -40.227 3.513 26.338 1.00 94.44 192 LYS A CA 1
ATOM 1478 C C . LYS A 1 192 ? -41.094 3.555 25.081 1.00 94.44 192 LYS A C 1
ATOM 1480 O O . LYS A 1 192 ? -40.841 2.808 24.137 1.00 94.44 192 LYS A O 1
ATOM 1485 N N . ARG A 1 193 ? -42.092 4.435 25.069 1.00 94.50 193 ARG A N 1
ATOM 1486 C CA . ARG A 1 193 ? -42.951 4.753 23.920 1.00 94.50 193 ARG A CA 1
ATOM 1487 C C . ARG A 1 193 ? -43.190 6.256 23.858 1.00 94.50 193 ARG A C 1
ATOM 1489 O O . ARG A 1 193 ? -43.235 6.911 24.894 1.00 94.50 193 ARG A O 1
ATOM 1496 N N . GLU A 1 194 ? -43.373 6.779 22.657 1.00 95.75 194 GLU A N 1
ATOM 1497 C CA . GLU A 1 194 ? -43.900 8.126 22.439 1.00 95.75 194 GLU A CA 1
ATOM 1498 C C . GLU A 1 194 ? -45.428 8.042 22.336 1.00 95.75 194 GLU A C 1
ATOM 1500 O O . GLU A 1 194 ? -45.965 7.139 21.691 1.00 95.75 194 GLU A O 1
ATOM 1505 N N . VAL A 1 195 ? -46.129 8.944 23.024 1.00 94.75 195 VAL A N 1
ATOM 1506 C CA . VAL A 1 195 ? -47.595 8.977 23.113 1.00 94.75 195 VAL A CA 1
ATOM 1507 C C . VAL A 1 195 ? -48.066 10.423 22.980 1.00 94.75 195 VAL A C 1
ATOM 1509 O O . VAL A 1 195 ? -47.615 11.292 23.721 1.00 94.75 195 VAL A O 1
ATOM 1512 N N . GLU A 1 196 ? -48.986 10.686 22.053 1.00 93.69 196 GLU A N 1
ATOM 1513 C CA . GLU A 1 196 ? -49.642 11.990 21.905 1.00 93.69 196 GLU A CA 1
ATOM 1514 C C . GLU A 1 196 ? -51.023 11.933 22.581 1.00 93.69 196 GLU A C 1
ATOM 1516 O O . GLU A 1 196 ? -51.816 11.028 22.313 1.00 93.69 196 GLU A O 1
ATOM 1521 N N . ILE A 1 197 ? -51.281 12.854 23.514 1.00 92.25 197 ILE A N 1
ATOM 1522 C CA . ILE A 1 197 ? -52.502 12.916 24.326 1.00 92.25 197 ILE A CA 1
ATOM 1523 C C . ILE A 1 197 ? -53.371 14.072 23.821 1.00 92.25 197 ILE A C 1
ATOM 1525 O O . ILE A 1 197 ? -52.897 15.205 23.716 1.00 92.25 197 ILE A O 1
ATOM 1529 N N . TYR A 1 198 ? -54.652 13.805 23.549 1.00 87.88 198 TYR A N 1
ATOM 1530 C CA . TYR A 1 198 ? -55.583 14.788 22.985 1.00 87.88 198 TYR A CA 1
ATOM 1531 C C . TYR A 1 198 ? -56.707 15.158 23.958 1.00 87.88 198 TYR A C 1
ATOM 1533 O O . TYR A 1 198 ? -57.288 14.302 24.627 1.00 87.88 198 TYR A O 1
ATOM 1541 N N . SER A 1 199 ? -57.073 16.442 23.993 1.00 83.62 199 SER A N 1
ATOM 1542 C CA . SER A 1 199 ? -58.290 16.892 24.678 1.00 83.62 199 SER A CA 1
ATOM 1543 C C . SER A 1 199 ? -59.538 16.587 23.835 1.00 83.62 199 SER A C 1
ATOM 1545 O O . SER A 1 199 ? -59.471 16.710 22.611 1.00 83.62 199 SER A O 1
ATOM 1547 N N . PRO A 1 200 ? -60.686 16.228 24.443 1.00 82.00 200 PRO A N 1
ATOM 1548 C CA . PRO A 1 200 ? -60.895 15.918 25.864 1.00 82.00 200 PRO A CA 1
ATOM 1549 C C . PRO A 1 200 ? -60.647 14.438 26.224 1.00 82.00 200 PRO A C 1
ATOM 1551 O O . PRO A 1 200 ? -60.840 14.053 27.373 1.00 82.00 200 PRO A O 1
ATOM 1554 N N . TYR A 1 201 ? -60.287 13.589 25.256 1.00 75.94 201 TYR A N 1
ATOM 1555 C CA . TYR A 1 201 ? -60.433 12.130 25.364 1.00 75.94 201 TYR A CA 1
ATOM 1556 C C . TYR A 1 201 ? -59.258 11.379 26.016 1.00 75.94 201 TYR A C 1
ATOM 1558 O O . TYR A 1 201 ? -59.413 10.206 26.352 1.00 75.94 201 TYR A O 1
ATOM 1566 N N . GLY A 1 202 ? -58.106 12.022 26.222 1.00 87.38 202 GLY A N 1
ATOM 1567 C CA . GLY A 1 202 ? -56.926 11.378 26.803 1.00 87.38 202 GLY A CA 1
ATOM 1568 C C . GLY A 1 202 ? -56.197 10.459 25.818 1.00 87.38 202 GLY A C 1
ATOM 1569 O O . GLY A 1 202 ? -56.144 10.745 24.621 1.00 87.38 202 GLY A O 1
ATOM 1570 N N . ALA A 1 203 ? -55.589 9.383 26.326 1.00 94.44 203 ALA A N 1
ATOM 1571 C CA . ALA A 1 203 ? -54.853 8.399 25.530 1.00 94.44 203 ALA A CA 1
ATOM 1572 C C . ALA A 1 203 ? -54.805 7.002 26.184 1.00 94.44 203 ALA A C 1
ATOM 1574 O O . ALA A 1 203 ? -54.985 6.841 27.395 1.00 94.44 203 ALA A O 1
ATOM 1575 N N . VAL A 1 204 ? -54.498 5.987 25.368 1.00 94.81 204 VAL A N 1
ATOM 1576 C CA . VAL A 1 204 ? -54.247 4.606 25.809 1.00 94.81 204 VAL A CA 1
ATOM 1577 C C . VAL A 1 204 ? -52.896 4.131 25.270 1.00 94.81 204 VAL A C 1
ATOM 1579 O O . VAL A 1 204 ? -52.634 4.264 24.076 1.00 94.81 204 VAL A O 1
ATOM 1582 N N . SER A 1 205 ? -52.046 3.554 26.124 1.00 95.81 205 SER A N 1
ATOM 1583 C CA . SER A 1 205 ? -50.763 2.956 25.729 1.00 95.81 205 SER A CA 1
ATOM 1584 C C . SER A 1 205 ? -50.500 1.667 26.503 1.00 95.81 205 SER A C 1
ATOM 1586 O O . SER A 1 205 ? -50.354 1.683 27.718 1.00 95.81 205 SER A O 1
ATOM 1588 N N . ASN A 1 206 ? -50.375 0.545 25.796 1.00 96.88 206 ASN A N 1
ATOM 1589 C CA . ASN A 1 206 ? -50.041 -0.742 26.408 1.00 96.88 206 ASN A CA 1
ATOM 1590 C C . ASN A 1 206 ? -48.540 -1.037 26.280 1.00 96.88 206 ASN A C 1
ATOM 1592 O O . ASN A 1 206 ? -47.933 -0.769 25.239 1.00 96.88 206 ASN A O 1
ATOM 1596 N N . PHE A 1 207 ? -47.963 -1.638 27.319 1.00 97.19 207 PHE A N 1
ATOM 1597 C CA . PHE A 1 207 ? -46.572 -2.089 27.371 1.00 97.19 207 PHE A CA 1
ATOM 1598 C C . PHE A 1 207 ? -46.506 -3.614 27.484 1.00 97.19 207 PHE A C 1
ATOM 1600 O O . PHE A 1 207 ? -47.382 -4.251 28.069 1.00 97.19 207 PHE A O 1
ATOM 1607 N N . VAL A 1 208 ? -45.451 -4.199 26.921 1.00 96.06 208 VAL A N 1
ATOM 1608 C CA . VAL A 1 208 ? -45.202 -5.644 26.967 1.00 96.06 208 VAL A CA 1
ATOM 1609 C C . VAL A 1 208 ? -43.753 -5.822 27.390 1.00 96.06 208 VAL A C 1
ATOM 1611 O O . VAL A 1 208 ? -42.856 -5.752 26.555 1.00 96.06 208 VAL A O 1
ATOM 1614 N N . LEU A 1 209 ? -43.513 -5.934 28.696 1.00 95.44 209 LEU A N 1
ATOM 1615 C CA . LEU A 1 209 ? -42.157 -5.987 29.233 1.00 95.44 209 LEU A CA 1
ATOM 1616 C C . LEU A 1 209 ? -41.586 -7.400 29.093 1.00 95.44 209 LEU A C 1
ATOM 1618 O O . LEU A 1 209 ? -42.254 -8.392 29.388 1.00 95.44 209 LEU A O 1
ATOM 1622 N N . HIS A 1 210 ? -40.325 -7.464 28.676 1.00 94.12 210 HIS A N 1
ATOM 1623 C CA . HIS A 1 210 ? -39.581 -8.707 28.494 1.00 94.12 210 HIS A CA 1
ATOM 1624 C C . HIS A 1 210 ? -38.820 -9.049 29.781 1.00 94.12 210 HIS A C 1
ATOM 1626 O O . HIS A 1 210 ? -38.199 -8.142 30.344 1.00 94.12 210 HIS A O 1
ATOM 1632 N N . PRO A 1 211 ? -38.855 -10.293 30.294 1.00 93.94 211 PRO A N 1
ATOM 1633 C CA . PRO A 1 211 ? -38.013 -10.709 31.409 1.00 93.94 211 PRO A CA 1
ATOM 1634 C C . PRO A 1 211 ? -36.531 -10.388 31.174 1.00 93.94 211 PRO A C 1
ATOM 1636 O O . PRO A 1 211 ? -35.972 -10.670 30.115 1.00 93.94 211 PRO A O 1
ATOM 1639 N N . SER A 1 212 ? -35.899 -9.786 32.181 1.00 93.75 212 SER A N 1
ATOM 1640 C CA . SER A 1 212 ? -34.458 -9.540 32.192 1.00 93.75 212 SER A CA 1
ATOM 1641 C C . SER A 1 212 ? -33.727 -10.867 32.295 1.00 93.75 212 SER A C 1
ATOM 1643 O O . SER A 1 212 ? -34.056 -11.693 33.148 1.00 93.75 212 SER A O 1
ATOM 1645 N N . CYS A 1 213 ? -32.686 -11.033 31.488 1.00 94.44 213 CYS A N 1
ATOM 1646 C CA . CYS A 1 213 ? -31.704 -12.087 31.709 1.00 94.44 213 CYS A CA 1
ATOM 1647 C C . CYS A 1 213 ? -30.967 -11.827 33.038 1.00 94.44 213 CYS A C 1
ATOM 1649 O O . CYS A 1 213 ? -30.999 -10.714 33.578 1.00 94.44 213 CYS A O 1
ATOM 1651 N N . THR A 1 214 ? -30.300 -12.848 33.563 1.00 95.06 214 THR A N 1
ATOM 1652 C CA . THR A 1 214 ? -29.388 -12.763 34.710 1.00 95.06 214 THR A CA 1
ATOM 1653 C C . THR A 1 214 ? -28.076 -13.447 34.340 1.00 95.06 214 THR A C 1
ATOM 1655 O O . THR A 1 214 ? -28.098 -14.522 33.747 1.00 95.06 214 THR A O 1
ATOM 1658 N N . VAL A 1 215 ? -26.936 -12.853 34.685 1.00 96.56 215 VAL A N 1
ATOM 1659 C CA . VAL A 1 215 ? -25.608 -13.446 34.492 1.00 96.56 215 VAL A CA 1
ATOM 1660 C C . VAL A 1 215 ? -24.881 -13.475 35.835 1.00 96.56 215 VAL A C 1
ATOM 1662 O O . VAL A 1 215 ? -24.602 -12.435 36.432 1.00 96.56 215 VAL A O 1
ATOM 1665 N N . ASN A 1 216 ? -24.586 -14.689 36.289 1.00 96.56 216 ASN A N 1
ATOM 1666 C CA . ASN A 1 216 ? -23.839 -15.005 37.496 1.00 96.56 216 ASN A CA 1
ATOM 1667 C C . ASN A 1 216 ? -22.410 -15.355 37.075 1.00 96.56 216 ASN A C 1
ATOM 1669 O O . ASN A 1 216 ? -22.155 -16.434 36.539 1.00 96.56 216 ASN A O 1
ATOM 1673 N N . LEU A 1 217 ? -21.482 -14.424 37.275 1.00 98.12 217 LEU A N 1
ATOM 1674 C CA . LEU A 1 217 ? -20.081 -14.585 36.903 1.00 98.12 217 LEU A CA 1
ATOM 1675 C C . LEU A 1 217 ? -19.239 -14.963 38.124 1.00 98.12 217 LEU A C 1
ATOM 1677 O O . LEU A 1 217 ? -19.364 -14.348 39.180 1.00 98.12 217 LEU A O 1
ATOM 1681 N N . THR A 1 218 ? -18.320 -15.911 37.950 1.00 98.12 218 THR A N 1
ATOM 1682 C CA . THR A 1 218 ? -17.154 -16.110 38.821 1.00 98.12 218 THR A CA 1
ATOM 1683 C C . THR A 1 218 ? -15.876 -16.015 37.984 1.00 98.12 218 THR A C 1
ATOM 1685 O O . THR A 1 218 ? -15.736 -16.712 36.982 1.00 98.12 218 THR A O 1
ATOM 1688 N N . VAL A 1 219 ? -14.939 -15.162 38.384 1.00 98.00 219 VAL A N 1
ATOM 1689 C CA . VAL A 1 219 ? -13.632 -14.966 37.744 1.00 98.00 219 VAL A CA 1
ATOM 1690 C C . VAL A 1 219 ? -12.557 -15.610 38.613 1.00 98.00 219 VAL A C 1
ATOM 1692 O O . VAL A 1 219 ? -12.459 -15.305 39.803 1.00 98.00 219 VAL A O 1
ATOM 1695 N N . VAL A 1 220 ? -11.755 -16.497 38.028 1.00 97.00 220 VAL A N 1
ATOM 1696 C CA . VAL A 1 220 ? -10.715 -17.260 38.733 1.00 97.00 220 VAL A CA 1
ATOM 1697 C C . VAL A 1 220 ? -9.371 -17.220 38.011 1.00 97.00 220 VAL A C 1
ATOM 1699 O O . VAL A 1 220 ? -9.306 -16.958 36.811 1.00 97.00 220 VAL A O 1
ATOM 1702 N N . ASP A 1 221 ? -8.297 -17.514 38.736 1.00 93.00 221 ASP A N 1
ATOM 1703 C CA . ASP A 1 221 ? -6.974 -17.771 38.167 1.00 93.00 221 ASP A CA 1
ATOM 1704 C C . ASP A 1 221 ? -6.804 -19.248 37.745 1.00 93.00 221 ASP A C 1
ATOM 1706 O O . ASP A 1 221 ? -7.702 -20.085 37.902 1.00 93.00 221 ASP A O 1
ATOM 1710 N N . LYS A 1 222 ? -5.612 -19.602 37.246 1.00 89.12 222 LYS A N 1
ATOM 1711 C CA . LYS A 1 222 ? -5.255 -20.985 36.873 1.00 89.12 222 LYS A CA 1
ATOM 1712 C C . LYS A 1 222 ? -5.177 -21.974 38.052 1.00 89.12 222 LYS A C 1
ATOM 1714 O O . LYS A 1 222 ? -5.014 -23.170 37.824 1.00 89.12 222 LYS A O 1
ATOM 1719 N N . THR A 1 223 ? -5.292 -21.503 39.297 1.00 91.31 223 THR A N 1
ATOM 1720 C CA . THR A 1 223 ? -5.354 -22.323 40.523 1.00 91.31 223 THR A CA 1
ATOM 1721 C C . THR A 1 223 ? -6.784 -22.498 41.055 1.00 91.31 223 THR A C 1
ATOM 1723 O O . THR A 1 223 ? -6.983 -23.189 42.054 1.00 91.31 223 THR A O 1
ATOM 1726 N N . MET A 1 224 ? -7.783 -21.935 40.358 1.00 91.94 224 MET A N 1
ATOM 1727 C CA . MET A 1 224 ? -9.187 -21.814 40.777 1.00 91.94 224 MET A CA 1
ATOM 1728 C C . MET A 1 224 ? -9.412 -20.883 41.985 1.00 91.94 224 MET A C 1
ATOM 1730 O O . MET A 1 224 ? -10.469 -20.942 42.620 1.00 91.94 224 MET A O 1
ATOM 1734 N N . ALA A 1 225 ? -8.459 -20.001 42.299 1.00 93.62 225 ALA A N 1
ATOM 1735 C CA . ALA A 1 225 ? -8.644 -18.936 43.279 1.00 93.62 225 ALA A CA 1
ATOM 1736 C C . ALA A 1 225 ? -9.447 -17.776 42.668 1.00 93.62 225 ALA A C 1
ATOM 1738 O O . ALA A 1 225 ? -9.221 -17.392 41.522 1.00 93.62 225 ALA A O 1
ATOM 1739 N N . GLY A 1 226 ? -10.393 -17.215 43.427 1.00 95.75 226 GLY A N 1
ATOM 1740 C CA . GLY A 1 226 ? -11.220 -16.090 42.981 1.00 95.75 226 GLY A CA 1
ATOM 1741 C C . GLY A 1 226 ? -10.414 -14.796 42.848 1.00 95.75 226 GLY A C 1
ATOM 1742 O O . GLY A 1 226 ? -9.676 -14.431 43.762 1.00 95.75 226 GLY A O 1
ATOM 1743 N N . ILE A 1 227 ? -10.563 -14.095 41.723 1.00 96.81 227 ILE A N 1
ATOM 1744 C CA . ILE A 1 227 ? -9.838 -12.848 41.445 1.00 96.81 227 ILE A CA 1
ATOM 1745 C C . ILE A 1 227 ? -10.676 -11.654 41.915 1.00 96.81 227 ILE A C 1
ATOM 1747 O O . ILE A 1 227 ? -11.651 -11.284 41.261 1.00 96.81 227 ILE A O 1
ATOM 1751 N N . GLU A 1 228 ? -10.292 -11.038 43.033 1.00 97.38 228 GLU A N 1
ATOM 1752 C CA . GLU A 1 228 ? -10.932 -9.827 43.570 1.00 97.38 228 GLU A CA 1
ATOM 1753 C C . GLU A 1 228 ? -10.624 -8.581 42.727 1.00 97.38 228 GLU A C 1
ATOM 1755 O O . GLU A 1 228 ? -9.493 -8.373 42.288 1.00 97.38 228 GLU A O 1
ATOM 1760 N N . GLY A 1 229 ? -11.618 -7.709 42.539 1.00 96.38 229 GLY A N 1
ATOM 1761 C CA . GLY A 1 229 ? -11.419 -6.385 41.946 1.00 96.38 229 GLY A CA 1
ATOM 1762 C C . GLY A 1 229 ? -11.230 -6.349 40.424 1.00 96.38 229 GLY A C 1
ATOM 1763 O O . GLY A 1 229 ? -11.012 -5.257 39.889 1.00 96.38 229 GLY A O 1
ATOM 1764 N N . ALA A 1 230 ? -11.346 -7.489 39.734 1.00 96.81 230 ALA A N 1
ATOM 1765 C CA . ALA A 1 230 ? -11.349 -7.565 38.275 1.00 96.81 230 ALA A CA 1
ATOM 1766 C C . ALA A 1 230 ? -12.525 -6.757 37.715 1.00 96.81 230 ALA A C 1
ATOM 1768 O O . ALA A 1 230 ? -13.655 -6.889 38.187 1.00 96.81 230 ALA A O 1
ATOM 1769 N N . ASN A 1 231 ? -12.260 -5.912 36.719 1.00 97.25 231 ASN A N 1
ATOM 1770 C CA . ASN A 1 231 ? -13.274 -5.070 36.093 1.00 97.25 231 ASN A CA 1
ATOM 1771 C C . ASN A 1 231 ? -14.127 -5.931 35.157 1.00 97.25 231 ASN A C 1
ATOM 1773 O O . ASN A 1 231 ? -13.579 -6.652 34.318 1.00 97.25 231 ASN A O 1
ATOM 1777 N N . VAL A 1 232 ? -15.449 -5.840 35.289 1.00 97.75 232 VAL A N 1
ATOM 1778 C CA . VAL A 1 232 ? -16.415 -6.611 34.503 1.00 97.75 232 VAL A CA 1
ATOM 1779 C C . VAL A 1 232 ? -17.306 -5.652 33.726 1.00 97.75 232 VAL A C 1
ATOM 1781 O O . VAL A 1 232 ? -18.075 -4.899 34.321 1.00 97.75 232 VAL A O 1
ATOM 1784 N N . LEU A 1 233 ? -17.233 -5.717 32.396 1.00 97.38 233 LEU A N 1
ATOM 1785 C CA . LEU A 1 233 ? -18.131 -4.993 31.499 1.00 97.38 233 LEU A CA 1
ATOM 1786 C C . LEU A 1 233 ? -19.026 -5.985 30.755 1.00 97.38 233 LEU A C 1
ATOM 1788 O O . LEU A 1 233 ? -18.526 -6.906 30.110 1.00 97.38 233 LEU A O 1
ATOM 1792 N N . LEU A 1 234 ? -20.342 -5.772 30.779 1.00 96.69 234 LEU A N 1
ATOM 1793 C CA . LEU A 1 234 ? -21.272 -6.469 29.885 1.00 96.69 234 LEU A CA 1
ATOM 1794 C C . LEU A 1 234 ? -21.761 -5.489 28.821 1.00 96.69 234 LEU A C 1
ATOM 1796 O O . LEU A 1 234 ? -22.474 -4.536 29.136 1.00 96.69 234 LEU A O 1
ATOM 1800 N N . VAL A 1 235 ? -21.377 -5.715 27.567 1.00 96.44 235 VAL A N 1
ATOM 1801 C CA . VAL A 1 235 ? -21.603 -4.787 26.449 1.00 96.44 235 VAL A CA 1
ATOM 1802 C C . VAL A 1 235 ? -22.567 -5.403 25.439 1.00 96.44 235 VAL A C 1
ATOM 1804 O O . VAL A 1 235 ? -22.439 -6.570 25.082 1.00 96.44 235 VAL A O 1
ATOM 1807 N N . ASN A 1 236 ? -23.525 -4.630 24.933 1.00 91.81 236 ASN A N 1
ATOM 1808 C CA . ASN A 1 236 ? -24.367 -5.020 23.799 1.00 91.81 236 ASN A CA 1
ATOM 1809 C C . ASN A 1 236 ? -24.389 -3.921 22.721 1.00 91.81 236 ASN A C 1
ATOM 1811 O O . ASN A 1 236 ? -23.730 -2.889 22.831 1.00 91.81 236 ASN A O 1
ATOM 1815 N N . LYS A 1 237 ? -25.221 -4.107 21.689 1.00 90.19 237 LYS A N 1
ATOM 1816 C CA . LYS A 1 237 ? -25.438 -3.135 20.597 1.00 90.19 237 LYS A CA 1
ATOM 1817 C C . LYS A 1 237 ? -25.917 -1.731 21.025 1.00 90.19 237 LYS A C 1
ATOM 1819 O O . LYS A 1 237 ? -26.004 -0.855 20.173 1.00 90.19 237 LYS A O 1
ATOM 1824 N N . THR A 1 238 ? -26.291 -1.526 22.290 1.00 86.69 238 THR A N 1
ATOM 1825 C CA . THR A 1 238 ? -26.690 -0.220 22.853 1.00 86.69 238 THR A CA 1
ATOM 1826 C C . THR A 1 238 ? -25.632 0.405 23.769 1.00 86.69 238 THR A C 1
ATOM 1828 O O . THR A 1 238 ? -25.827 1.531 24.216 1.00 86.69 238 THR A O 1
ATOM 1831 N N . GLY A 1 239 ? -24.510 -0.282 24.011 1.00 90.19 239 GLY A N 1
ATOM 1832 C CA . GLY A 1 239 ? -23.415 0.172 24.868 1.00 90.19 239 GLY A CA 1
ATOM 1833 C C . GLY A 1 239 ? -23.178 -0.751 26.064 1.00 90.19 239 GLY A C 1
ATOM 1834 O O . GLY A 1 239 ? -23.500 -1.940 26.030 1.00 90.19 239 GLY A O 1
ATOM 1835 N N . ILE A 1 240 ? -22.590 -0.194 27.121 1.00 92.19 240 ILE A N 1
ATOM 1836 C CA . ILE A 1 240 ? -22.349 -0.887 28.392 1.00 92.19 240 ILE A CA 1
ATOM 1837 C C . ILE A 1 240 ? -23.689 -1.036 29.135 1.00 92.19 240 ILE A C 1
ATOM 1839 O O . ILE A 1 240 ? -24.366 -0.043 29.393 1.00 92.19 240 ILE A O 1
ATOM 1843 N N . ILE A 1 241 ? -24.067 -2.272 29.473 1.00 92.50 241 ILE A N 1
ATOM 1844 C CA . ILE A 1 241 ? -25.222 -2.602 30.326 1.00 92.50 241 ILE A CA 1
ATOM 1845 C C . ILE A 1 241 ? -24.798 -2.598 31.800 1.00 92.50 241 ILE A C 1
ATOM 1847 O O . ILE A 1 241 ? -25.496 -2.048 32.646 1.00 92.50 241 ILE A O 1
ATOM 1851 N N . TYR A 1 242 ? -23.652 -3.221 32.085 1.00 93.12 242 TYR A N 1
ATOM 1852 C CA . TYR A 1 242 ? -23.057 -3.332 33.415 1.00 93.12 242 TYR A CA 1
ATOM 1853 C C . TYR A 1 242 ? -21.592 -2.913 33.377 1.00 93.12 242 TYR A C 1
ATOM 1855 O O . TYR A 1 242 ? -20.861 -3.323 32.477 1.00 93.12 242 TYR A O 1
ATOM 1863 N N . ASP A 1 243 ? -21.199 -2.157 34.396 1.00 95.44 243 ASP A N 1
ATOM 1864 C CA . ASP A 1 243 ? -19.826 -1.869 34.802 1.00 95.44 243 ASP A CA 1
ATOM 1865 C C . ASP A 1 243 ? -19.732 -2.153 36.309 1.00 95.44 243 ASP A C 1
ATOM 1867 O O . ASP A 1 243 ? -20.694 -1.930 37.054 1.00 95.44 243 ASP A O 1
ATOM 1871 N N . GLY A 1 244 ? -18.611 -2.705 36.759 1.00 96.00 244 GLY A N 1
ATOM 1872 C CA . GLY A 1 244 ? -18.419 -3.121 38.139 1.00 96.00 244 GLY A CA 1
ATOM 1873 C C . GLY A 1 244 ? -17.183 -3.985 38.343 1.00 96.00 244 GLY A C 1
ATOM 1874 O O . GLY A 1 244 ? -16.340 -4.139 37.458 1.00 96.00 244 GLY A O 1
ATOM 1875 N N . LYS A 1 245 ? -17.060 -4.529 39.556 1.00 97.38 245 LYS A N 1
ATOM 1876 C CA . LYS A 1 245 ? -15.907 -5.321 39.988 1.00 97.38 245 LYS A CA 1
ATOM 1877 C C . LYS A 1 245 ? -16.321 -6.577 40.731 1.00 97.38 245 LYS A C 1
ATOM 1879 O O . LYS A 1 245 ? -17.328 -6.573 41.438 1.00 97.38 245 LYS A O 1
ATOM 1884 N N . THR A 1 246 ? -15.512 -7.618 40.589 1.00 98.00 246 THR A N 1
ATOM 1885 C CA . THR A 1 246 ? -15.660 -8.872 41.330 1.00 98.00 246 THR A CA 1
ATOM 1886 C C . THR A 1 246 ? -15.402 -8.712 42.829 1.00 98.00 246 THR A C 1
ATOM 1888 O O . THR A 1 246 ? -14.549 -7.923 43.246 1.00 98.00 246 THR A O 1
ATOM 1891 N N . ASP A 1 247 ? -16.125 -9.490 43.638 1.00 97.19 247 ASP A N 1
ATOM 1892 C CA . ASP A 1 247 ? -15.908 -9.605 45.084 1.00 97.19 247 ASP A CA 1
ATOM 1893 C C . ASP A 1 247 ? -14.652 -10.430 45.439 1.00 97.19 247 ASP A C 1
ATOM 1895 O O . ASP A 1 247 ? -13.956 -10.954 44.567 1.00 97.19 247 ASP A O 1
ATOM 1899 N N . SER A 1 248 ? -14.373 -10.588 46.737 1.00 96.19 248 SER A N 1
ATOM 1900 C CA . SER A 1 248 ? -13.234 -11.362 47.261 1.00 96.19 248 SER A CA 1
ATOM 1901 C C . SER A 1 248 ? -13.304 -12.882 47.023 1.00 96.19 248 SER A C 1
ATOM 1903 O O . SER A 1 248 ? -12.385 -13.613 47.393 1.00 96.19 248 SER A O 1
ATOM 1905 N N . TYR A 1 249 ? -14.365 -13.372 46.375 1.00 96.00 249 TYR A N 1
ATOM 1906 C CA . TYR A 1 249 ? -14.500 -14.736 45.857 1.00 96.00 249 TYR A CA 1
ATOM 1907 C C . TYR A 1 249 ? -14.504 -14.776 44.318 1.00 96.00 249 TYR A C 1
ATOM 1909 O O . TYR A 1 249 ? -14.808 -15.817 43.733 1.00 96.00 249 TYR A O 1
ATOM 1917 N N . GLY A 1 250 ? -14.174 -13.661 43.658 1.00 96.88 250 GLY A N 1
ATOM 1918 C CA . GLY A 1 250 ? -14.180 -13.513 42.206 1.00 96.88 250 GLY A CA 1
ATOM 1919 C C . GLY A 1 250 ? -15.569 -13.316 41.594 1.00 96.88 250 GLY A C 1
ATOM 1920 O O . GLY A 1 250 ? -15.705 -13.406 40.377 1.00 96.88 250 GLY A O 1
ATOM 1921 N N . ARG A 1 251 ? -16.623 -13.087 42.384 1.00 97.56 251 ARG A N 1
ATOM 1922 C CA . ARG A 1 251 ? -18.013 -13.144 41.905 1.00 97.56 251 ARG A CA 1
ATOM 1923 C C . ARG A 1 251 ? -18.560 -11.786 41.495 1.00 97.56 251 ARG A C 1
ATOM 1925 O O . ARG A 1 251 ? -18.258 -10.772 42.119 1.00 97.56 251 ARG A O 1
ATOM 1932 N N . PHE A 1 252 ? -19.429 -11.780 40.488 1.00 97.50 252 PHE A N 1
ATOM 1933 C CA . PHE A 1 252 ? -20.195 -10.607 40.070 1.00 97.50 252 PHE A CA 1
ATOM 1934 C C . PHE A 1 252 ? -21.599 -11.013 39.595 1.00 97.50 252 PHE A C 1
ATOM 1936 O O . PHE A 1 252 ? -21.759 -12.003 38.879 1.00 97.50 252 PHE A O 1
ATOM 1943 N N . LEU A 1 253 ? -22.619 -10.256 40.010 1.00 95.88 253 LEU A N 1
ATOM 1944 C CA . LEU A 1 253 ? -24.033 -10.511 39.717 1.00 95.88 253 LEU A CA 1
ATOM 1945 C C . LEU A 1 253 ? -24.587 -9.415 38.805 1.00 95.88 253 LEU A C 1
ATOM 1947 O O . LEU A 1 253 ? -24.506 -8.233 39.131 1.00 95.88 253 LEU A O 1
ATOM 1951 N N . MET A 1 254 ? -25.202 -9.822 37.698 1.00 95.12 254 MET A N 1
ATOM 1952 C CA . MET A 1 254 ? -25.841 -8.932 36.732 1.00 95.12 254 MET A CA 1
ATOM 1953 C C . MET A 1 254 ? -27.294 -9.392 36.532 1.00 95.12 254 MET A C 1
ATOM 1955 O O . MET A 1 254 ? -27.529 -10.338 35.789 1.00 95.12 254 MET A O 1
ATOM 1959 N N . ASP A 1 255 ? -28.269 -8.785 37.219 1.00 91.62 255 ASP A N 1
ATOM 1960 C CA . ASP A 1 255 ? -29.660 -9.277 37.335 1.00 91.62 255 ASP A CA 1
ATOM 1961 C C . ASP A 1 255 ? -30.763 -8.295 36.871 1.00 91.62 255 ASP A C 1
ATOM 1963 O O . ASP A 1 255 ? -31.956 -8.581 37.022 1.00 91.62 255 ASP A O 1
ATOM 1967 N N . THR A 1 256 ? -30.406 -7.135 36.304 1.00 87.62 256 THR A N 1
ATOM 1968 C CA . THR A 1 256 ? -31.373 -6.089 35.916 1.00 87.62 256 THR A CA 1
ATOM 1969 C C . THR A 1 256 ? -31.191 -5.565 34.492 1.00 87.62 256 THR A C 1
ATOM 1971 O O . THR A 1 256 ? -30.080 -5.354 34.020 1.00 87.62 256 THR A O 1
ATOM 1974 N N . ASN A 1 257 ? -32.317 -5.296 33.819 1.00 88.12 257 ASN A N 1
ATOM 1975 C CA . ASN A 1 257 ? -32.398 -4.634 32.511 1.00 88.12 257 ASN A CA 1
ATOM 1976 C C . ASN A 1 257 ? -31.572 -5.285 31.369 1.00 88.12 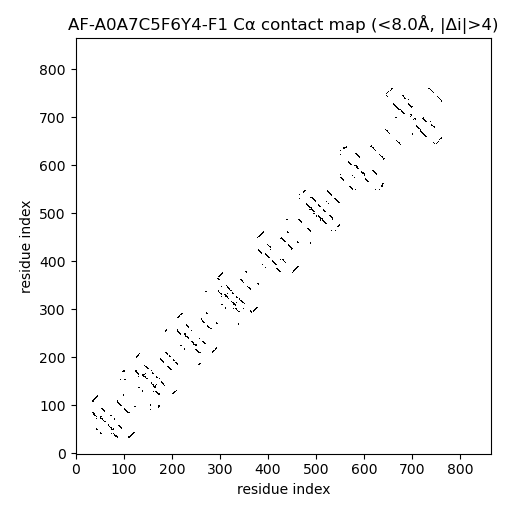257 ASN A C 1
ATOM 1978 O O . ASN A 1 257 ? -31.303 -4.633 30.359 1.00 88.12 257 ASN A O 1
ATOM 1982 N N . ILE A 1 258 ? -31.206 -6.568 31.484 1.00 92.94 258 ILE A N 1
ATOM 1983 C CA . ILE A 1 258 ? -30.442 -7.298 30.463 1.00 92.94 258 ILE A CA 1
ATOM 1984 C C . ILE A 1 258 ? -31.398 -7.839 29.396 1.00 92.94 258 ILE A C 1
ATOM 1986 O O . ILE A 1 258 ? -32.144 -8.793 29.630 1.00 92.94 258 ILE A O 1
ATOM 1990 N N . SER A 1 259 ? -31.363 -7.235 28.209 1.00 92.00 259 SER A N 1
ATOM 1991 C CA . SER A 1 259 ? -32.102 -7.697 27.030 1.00 92.00 259 SER A CA 1
ATOM 1992 C C . SER A 1 259 ? -31.556 -9.014 26.476 1.00 92.00 259 SER A C 1
ATOM 1994 O O . SER A 1 259 ? -30.340 -9.170 26.384 1.00 92.00 259 SER A O 1
ATOM 1996 N N . ALA A 1 260 ? -32.449 -9.879 25.996 1.00 92.94 260 ALA A N 1
ATOM 1997 C CA . ALA A 1 260 ? -32.096 -11.064 25.216 1.00 92.94 260 ALA A CA 1
ATOM 1998 C C . ALA A 1 260 ? -31.323 -10.732 23.919 1.00 92.94 260 ALA A C 1
ATOM 2000 O O . ALA A 1 260 ? -31.399 -9.617 23.384 1.00 92.94 260 ALA A O 1
ATOM 2001 N N . GLY A 1 261 ? -30.629 -11.738 23.390 1.00 93.94 261 GLY A N 1
ATOM 2002 C CA . GLY A 1 261 ? -29.754 -11.676 22.225 1.00 93.94 261 GLY A CA 1
ATOM 2003 C C . GLY A 1 261 ? -28.278 -11.513 22.593 1.00 93.94 261 GLY A C 1
ATOM 2004 O O . GLY A 1 261 ? -27.859 -11.750 23.728 1.00 93.94 261 GLY A O 1
ATOM 2005 N N . LYS A 1 262 ? -27.481 -11.102 21.602 1.00 96.12 262 LYS A N 1
ATOM 2006 C CA . LYS A 1 262 ? -26.021 -11.068 21.713 1.00 96.12 262 LYS A CA 1
ATOM 2007 C C . LYS A 1 262 ? -25.467 -9.929 22.570 1.00 96.12 262 LYS A C 1
ATOM 2009 O O . LYS A 1 262 ? -25.794 -8.755 22.361 1.00 96.12 262 LYS A O 1
ATOM 2014 N N . CYS A 1 263 ? -24.542 -10.288 23.452 1.00 95.31 263 CYS A N 1
ATOM 2015 C CA . CYS A 1 263 ? -23.688 -9.388 24.220 1.00 95.31 263 CYS A CA 1
ATOM 2016 C C . CYS A 1 263 ? -22.268 -9.966 24.361 1.00 95.31 263 CYS A C 1
ATOM 2018 O O . CYS A 1 263 ? -22.034 -11.158 24.165 1.00 95.31 263 CYS A O 1
ATOM 2020 N N . THR A 1 264 ? -21.310 -9.107 24.693 1.00 97.38 264 THR A N 1
ATOM 2021 C CA . THR A 1 264 ? -19.923 -9.477 24.984 1.00 97.38 264 THR A CA 1
ATOM 2022 C C . THR A 1 264 ? -19.650 -9.184 26.449 1.00 97.38 264 THR A C 1
ATOM 2024 O O . THR A 1 264 ? -19.802 -8.048 26.902 1.00 97.38 264 THR A O 1
ATOM 2027 N N . LEU A 1 265 ? -19.249 -10.213 27.186 1.00 97.62 265 LEU A N 1
ATOM 2028 C CA . LEU A 1 265 ? -18.681 -10.084 28.517 1.00 97.62 265 LEU A CA 1
ATOM 2029 C C . LEU A 1 265 ? -17.177 -9.827 28.372 1.00 97.62 265 LEU A C 1
ATOM 2031 O O . LEU A 1 265 ? -16.480 -10.605 27.723 1.00 97.62 265 LEU A O 1
ATOM 2035 N N . ILE A 1 266 ? -16.692 -8.742 28.969 1.00 97.62 266 ILE A N 1
ATOM 2036 C CA . ILE A 1 266 ? -15.278 -8.365 28.989 1.00 97.62 266 ILE A CA 1
ATOM 2037 C C . ILE A 1 266 ? -14.815 -8.378 30.443 1.00 97.62 266 ILE A C 1
ATOM 2039 O O . ILE A 1 266 ? -15.438 -7.739 31.294 1.00 97.62 266 ILE A O 1
ATOM 2043 N N . VAL A 1 267 ? -13.729 -9.095 30.730 1.00 97.31 267 VAL A N 1
ATOM 2044 C CA . VAL A 1 267 ? -13.143 -9.183 32.074 1.00 97.31 267 VAL A CA 1
ATOM 2045 C C . VAL A 1 267 ? -11.671 -8.789 32.008 1.00 97.31 267 VAL A C 1
ATOM 2047 O O . VAL A 1 267 ? -10.877 -9.462 31.352 1.00 97.31 267 VAL A O 1
ATOM 2050 N N . ASN A 1 268 ? -11.304 -7.704 32.693 1.00 94.38 268 ASN A N 1
ATOM 2051 C CA . ASN A 1 268 ? -9.948 -7.148 32.703 1.00 94.38 268 ASN A CA 1
ATOM 2052 C C . ASN A 1 268 ? -9.415 -7.041 34.141 1.00 94.38 268 ASN A C 1
ATOM 2054 O O . ASN A 1 268 ? -10.031 -6.396 34.996 1.00 94.38 268 ASN A O 1
ATOM 2058 N N . MET A 1 269 ? -8.243 -7.629 34.388 1.00 93.25 269 MET A N 1
ATOM 2059 C CA . MET A 1 269 ? -7.504 -7.500 35.642 1.00 93.25 269 MET A CA 1
ATOM 2060 C C . MET A 1 269 ? -6.015 -7.281 35.366 1.00 93.25 269 MET A C 1
ATOM 2062 O O . MET A 1 269 ? -5.427 -7.959 34.528 1.00 93.25 269 MET A O 1
ATOM 2066 N N . SER A 1 270 ? -5.387 -6.366 36.107 1.00 88.44 270 SER A N 1
ATOM 2067 C CA . SER A 1 270 ? -3.948 -6.106 35.983 1.00 88.44 270 SER A CA 1
ATOM 2068 C C . SER A 1 270 ? -3.127 -7.356 36.320 1.00 88.44 270 SER A C 1
ATOM 2070 O O . SER A 1 270 ? -3.410 -8.038 37.306 1.00 88.44 270 SER A O 1
ATOM 2072 N N . GLY A 1 271 ? -2.118 -7.659 35.499 1.00 87.44 271 GLY A N 1
ATOM 2073 C CA . GLY A 1 271 ? -1.324 -8.892 35.584 1.00 87.44 271 GLY A CA 1
ATOM 2074 C C . GLY A 1 271 ? -1.935 -10.105 34.870 1.00 87.44 271 GLY A C 1
ATOM 2075 O O . GLY A 1 271 ? -1.279 -11.140 34.787 1.00 87.44 271 GLY A O 1
ATOM 2076 N N . TYR A 1 272 ? -3.139 -9.978 34.306 1.00 90.56 272 TYR A N 1
ATOM 2077 C CA . TYR A 1 272 ? -3.816 -11.004 33.509 1.00 90.56 272 TYR A CA 1
ATOM 2078 C C . TYR A 1 272 ? -4.067 -10.512 32.076 1.00 90.56 272 TYR A C 1
ATOM 2080 O O . TYR A 1 272 ? -3.998 -9.316 31.799 1.00 90.56 272 TYR A O 1
ATOM 2088 N N . VAL A 1 273 ? -4.358 -11.438 31.162 1.00 90.94 273 VAL A N 1
ATOM 2089 C CA . VAL A 1 273 ? -4.826 -11.125 29.803 1.00 90.94 273 VAL A CA 1
ATOM 2090 C C . VAL A 1 273 ? -6.337 -10.882 29.827 1.00 90.94 273 VAL A C 1
ATOM 2092 O O . VAL A 1 273 ? -7.081 -11.667 30.421 1.00 90.94 273 VAL A O 1
ATOM 2095 N N . THR A 1 274 ? -6.802 -9.809 29.181 1.00 92.88 274 THR A N 1
ATOM 2096 C CA . THR A 1 274 ? -8.231 -9.468 29.103 1.00 92.88 274 THR A CA 1
ATOM 2097 C C . THR A 1 274 ? -9.027 -10.581 28.414 1.00 92.88 274 THR A C 1
ATOM 2099 O O . THR A 1 274 ? -8.749 -10.952 27.274 1.00 92.88 274 THR A O 1
ATOM 2102 N N . ASN A 1 275 ? -10.057 -11.100 29.086 1.00 94.75 275 ASN A N 1
ATOM 2103 C CA . ASN A 1 275 ? -10.967 -12.082 28.502 1.00 94.75 275 ASN A CA 1
ATOM 2104 C C . ASN A 1 275 ? -12.127 -11.392 27.774 1.00 94.75 275 ASN A C 1
ATOM 2106 O O . ASN A 1 275 ? -12.745 -10.472 28.312 1.00 94.75 275 ASN A O 1
ATOM 2110 N N . TYR A 1 276 ? -12.456 -11.906 26.588 1.00 94.56 276 TYR A N 1
ATOM 2111 C CA . TYR A 1 276 ? -13.640 -11.548 25.814 1.00 94.56 276 TYR A CA 1
ATOM 2112 C C . TYR A 1 276 ? -14.474 -12.812 25.584 1.00 94.56 276 TYR A C 1
ATOM 2114 O O . TYR A 1 276 ? -14.019 -13.745 24.925 1.00 94.56 276 TYR A O 1
ATOM 2122 N N . THR A 1 277 ? -15.696 -12.843 26.113 1.00 96.81 277 THR A N 1
ATOM 2123 C CA . THR A 1 277 ? -16.632 -13.966 25.968 1.00 96.81 277 THR A CA 1
ATOM 2124 C C . THR A 1 277 ? -17.912 -13.481 25.286 1.00 96.81 277 THR A C 1
ATOM 2126 O O . THR A 1 277 ? -18.626 -12.636 25.826 1.00 96.81 277 THR A O 1
ATOM 2129 N N . GLU A 1 278 ? -18.229 -14.013 24.101 1.00 96.88 278 GLU A N 1
ATOM 2130 C CA . GLU A 1 278 ? -19.545 -13.807 23.479 1.00 96.88 278 GLU A CA 1
ATOM 2131 C C . GLU A 1 278 ? -20.628 -14.626 24.195 1.00 96.88 278 GLU A C 1
ATOM 2133 O O . GLU A 1 278 ? -20.446 -15.805 24.499 1.00 96.88 278 GLU A O 1
ATOM 2138 N N . LEU A 1 279 ? -21.785 -14.002 24.412 1.00 96.31 279 LEU A N 1
ATOM 2139 C CA . LEU A 1 279 ? -22.985 -14.605 24.979 1.00 96.31 279 LEU A CA 1
ATOM 2140 C C . LEU A 1 279 ? -24.170 -14.319 24.049 1.00 96.31 279 LEU A C 1
ATOM 2142 O O . LEU A 1 279 ? -24.288 -13.218 23.515 1.00 96.31 279 LEU A O 1
ATOM 2146 N N . ASP A 1 280 ? -25.068 -15.290 23.877 1.00 96.19 280 ASP A N 1
ATOM 2147 C CA . ASP A 1 280 ? -26.336 -15.122 23.152 1.00 96.19 280 ASP A CA 1
ATOM 2148 C C . ASP A 1 280 ? -27.483 -15.525 24.088 1.00 96.19 280 ASP A C 1
ATOM 2150 O O . ASP A 1 280 ? -27.823 -16.705 24.219 1.00 96.19 280 ASP A O 1
ATOM 2154 N N . LEU A 1 281 ? -27.974 -14.548 24.855 1.00 94.94 281 LEU A N 1
ATOM 2155 C CA . LEU A 1 281 ? -28.847 -14.783 26.006 1.00 94.94 281 LEU A CA 1
ATOM 2156 C C . LEU A 1 281 ? -30.306 -14.940 25.576 1.00 94.94 281 LEU A C 1
ATOM 2158 O O . LEU A 1 281 ? -30.840 -14.105 24.847 1.00 94.94 281 LEU A O 1
ATOM 2162 N N . GLN A 1 282 ? -30.977 -15.979 26.062 1.00 93.56 282 GLN A N 1
ATOM 2163 C CA . GLN A 1 282 ? -32.414 -16.151 25.850 1.00 93.56 282 GLN A CA 1
ATOM 2164 C C . GLN A 1 282 ? -33.233 -15.333 26.858 1.00 93.56 282 GLN A C 1
ATOM 2166 O O . GLN A 1 282 ? -32.755 -14.941 27.920 1.00 93.56 282 GLN A O 1
ATOM 2171 N N . GLU A 1 283 ? -34.487 -15.039 26.518 1.00 91.25 283 GLU A N 1
ATOM 2172 C CA . GLU A 1 283 ? -35.327 -14.132 27.302 1.00 91.25 283 GLU A CA 1
ATOM 2173 C C . GLU A 1 283 ? -35.638 -14.688 28.702 1.00 91.25 283 GLU A C 1
ATOM 2175 O O . GLU A 1 283 ? -36.290 -15.721 28.846 1.00 91.25 283 GLU A O 1
ATOM 2180 N N . GLY A 1 284 ? -35.150 -14.001 29.741 1.00 90.44 284 GLY A N 1
ATOM 2181 C CA . GLY A 1 284 ? -35.217 -14.474 31.127 1.00 90.44 284 GLY A CA 1
ATOM 2182 C C . GLY A 1 284 ? -34.215 -15.581 31.491 1.00 90.44 284 GLY A C 1
ATOM 2183 O O . GLY A 1 284 ? -34.366 -16.192 32.548 1.00 90.44 284 GLY A O 1
ATOM 2184 N N . GLU A 1 285 ? -33.208 -15.862 30.654 1.00 94.38 285 GLU A N 1
ATOM 2185 C CA . GLU A 1 285 ? -32.164 -16.852 30.951 1.00 94.38 285 GLU A CA 1
ATOM 2186 C C . GLU A 1 285 ? -31.347 -16.457 32.192 1.00 94.38 285 GLU A C 1
ATOM 2188 O O . GLU A 1 285 ? -30.959 -15.298 32.350 1.00 94.38 285 GLU A O 1
ATOM 2193 N N . ILE A 1 286 ? -31.045 -17.439 33.048 1.00 94.69 286 ILE A N 1
ATOM 2194 C CA . ILE A 1 286 ? -30.063 -17.318 34.132 1.00 94.69 286 ILE A CA 1
ATOM 2195 C C . ILE A 1 286 ? -28.792 -18.041 33.678 1.00 94.69 286 ILE A C 1
ATOM 2197 O O . ILE A 1 286 ? -28.801 -19.259 33.496 1.00 94.69 286 ILE A O 1
ATOM 2201 N N . LYS A 1 287 ? -27.712 -17.285 33.470 1.00 95.75 287 LYS A N 1
ATOM 2202 C CA . LYS A 1 287 ? -26.430 -17.775 32.962 1.00 95.75 287 LYS A CA 1
ATOM 2203 C C . LYS A 1 287 ? -25.405 -17.884 34.086 1.00 95.75 287 LYS A C 1
ATOM 2205 O O . LYS A 1 287 ? -24.907 -16.868 34.557 1.00 95.75 287 LYS A O 1
ATOM 2210 N N . GLU A 1 288 ? -25.058 -19.104 34.476 1.00 96.56 288 GLU A N 1
ATOM 2211 C CA . GLU A 1 288 ? -23.874 -19.366 35.304 1.00 96.56 288 GLU A CA 1
ATOM 2212 C C . GLU A 1 288 ? -22.625 -19.383 34.408 1.00 96.56 288 GLU A C 1
ATOM 2214 O O . GLU A 1 288 ? -22.604 -20.086 33.393 1.00 96.56 288 GLU A O 1
ATOM 2219 N N . LEU A 1 289 ? -21.590 -18.619 34.764 1.00 96.44 289 LEU A N 1
ATOM 2220 C CA . LEU A 1 289 ? -20.323 -18.534 34.032 1.00 96.44 289 LEU A CA 1
ATOM 2221 C C . LEU A 1 289 ? -19.131 -18.553 34.993 1.00 96.44 289 LEU A C 1
ATOM 2223 O O . LEU A 1 289 ? -19.062 -17.749 35.921 1.00 96.44 289 LEU A O 1
ATOM 2227 N N . THR A 1 290 ? -18.142 -19.397 34.696 1.00 97.06 290 THR A N 1
ATOM 2228 C CA . THR A 1 290 ? -16.811 -19.330 35.312 1.00 97.06 290 THR A CA 1
ATOM 2229 C C . THR A 1 290 ? -15.793 -18.958 34.243 1.00 97.06 290 THR A C 1
ATOM 2231 O O . THR A 1 290 ? -15.652 -19.679 33.257 1.00 97.06 290 THR A O 1
ATOM 2234 N N . ILE A 1 291 ? -15.090 -17.843 34.434 1.00 97.12 291 ILE A N 1
ATOM 2235 C CA . ILE A 1 291 ? -14.039 -17.354 33.536 1.00 97.12 291 ILE A CA 1
ATOM 2236 C C . ILE A 1 291 ? -12.689 -17.526 34.227 1.00 97.12 291 ILE A C 1
ATOM 2238 O O . ILE A 1 291 ? -12.427 -16.896 35.250 1.00 97.12 291 ILE A O 1
ATOM 2242 N N . THR A 1 292 ? -11.823 -18.361 33.656 1.00 95.50 292 THR A N 1
ATOM 2243 C CA . THR A 1 292 ? -10.420 -18.462 34.069 1.00 95.50 292 THR A CA 1
ATOM 2244 C C . THR A 1 292 ? -9.596 -17.437 33.296 1.00 95.50 292 THR A C 1
ATOM 2246 O O . THR A 1 292 ? -9.555 -17.488 32.066 1.00 95.50 292 THR A O 1
ATOM 2249 N N . LEU A 1 293 ? -8.936 -16.515 33.997 1.00 93.06 293 LEU A N 1
ATOM 2250 C CA . LEU A 1 293 ? -7.982 -15.590 33.387 1.00 93.06 293 LEU A CA 1
ATOM 2251 C C . LEU A 1 293 ? -6.587 -16.224 33.327 1.00 93.06 293 LEU A C 1
ATOM 2253 O O . LEU A 1 293 ? -6.099 -16.781 34.312 1.00 93.06 293 LEU A O 1
ATOM 2257 N N . ALA A 1 294 ? -5.930 -16.102 32.174 1.00 89.19 294 ALA A N 1
ATOM 2258 C CA . ALA A 1 294 ? -4.513 -16.416 32.023 1.00 89.19 294 ALA A CA 1
ATOM 2259 C C . ALA A 1 294 ? -3.662 -15.233 32.506 1.00 89.19 294 ALA A C 1
ATOM 2261 O O . ALA A 1 294 ? -4.023 -14.077 32.267 1.00 89.19 294 ALA A O 1
ATOM 2262 N N . SER A 1 295 ? -2.535 -15.502 33.166 1.00 89.62 295 SER A N 1
ATOM 2263 C CA . SER A 1 295 ? -1.571 -14.459 33.531 1.00 89.62 295 SER A CA 1
ATOM 2264 C C . SER A 1 295 ? -1.020 -13.793 32.269 1.00 89.62 295 SER A C 1
ATOM 2266 O O . SER A 1 295 ? -0.722 -14.477 31.289 1.00 89.62 295 SER A O 1
ATOM 2268 N N . SER A 1 296 ? -0.831 -12.475 32.298 1.00 89.81 296 SER A N 1
ATOM 2269 C CA . SER A 1 296 ? -0.073 -11.788 31.251 1.00 89.81 296 SER A CA 1
ATOM 2270 C C . SER A 1 296 ? 1.404 -12.153 31.373 1.00 89.81 296 SER A C 1
ATOM 2272 O O . SER A 1 296 ? 1.935 -12.314 32.472 1.00 89.81 296 SER A O 1
ATOM 2274 N N . ALA A 1 297 ? 2.102 -12.225 30.252 1.00 91.62 297 ALA A N 1
ATOM 2275 C CA . ALA A 1 297 ? 3.543 -12.066 30.205 1.00 91.62 297 ALA A CA 1
ATOM 2276 C C . ALA A 1 297 ? 3.922 -10.574 30.257 1.00 91.62 297 ALA A C 1
ATOM 2278 O O . ALA A 1 297 ? 3.084 -9.692 30.048 1.00 91.62 297 ALA A O 1
ATOM 2279 N N . ILE A 1 298 ? 5.205 -10.298 30.504 1.00 91.75 298 ILE A N 1
ATOM 2280 C CA . ILE A 1 298 ? 5.837 -8.998 30.241 1.00 91.75 298 ILE A CA 1
ATOM 2281 C C . ILE A 1 298 ? 7.095 -9.241 29.413 1.00 91.75 298 ILE A C 1
ATOM 2283 O O . ILE A 1 298 ? 7.906 -10.103 29.765 1.00 91.75 298 ILE A O 1
ATOM 2287 N N . LEU A 1 299 ? 7.274 -8.450 28.356 1.00 94.88 299 LEU A N 1
ATOM 2288 C CA . LEU A 1 299 ? 8.500 -8.384 27.561 1.00 94.88 299 LEU A CA 1
ATOM 2289 C C . LEU A 1 299 ? 9.125 -6.993 27.706 1.00 94.88 299 LEU A C 1
ATOM 2291 O O . LEU A 1 299 ? 8.426 -5.985 27.617 1.00 94.88 299 LEU A O 1
ATOM 2295 N N . LYS A 1 300 ? 10.442 -6.930 27.897 1.00 96.31 300 LYS A N 1
ATOM 2296 C CA . LYS A 1 300 ? 11.235 -5.693 27.880 1.00 96.31 300 LYS A CA 1
ATOM 2297 C C . LYS A 1 300 ? 12.467 -5.874 26.999 1.00 96.31 300 LYS A C 1
ATOM 2299 O O . LYS A 1 300 ? 12.929 -6.996 26.787 1.00 96.31 300 LYS A O 1
ATOM 2304 N N . GLY A 1 301 ? 13.047 -4.781 26.525 1.00 97.12 301 GLY A N 1
ATOM 2305 C CA . GLY A 1 301 ? 14.317 -4.864 25.818 1.00 97.12 301 GLY A CA 1
ATOM 2306 C C . GLY A 1 301 ? 14.861 -3.533 25.337 1.00 97.12 301 GLY A C 1
ATOM 2307 O O . GLY A 1 301 ? 14.273 -2.477 25.562 1.00 97.12 301 GLY A O 1
ATOM 2308 N N . TYR A 1 302 ? 16.000 -3.614 24.655 1.00 97.31 302 TYR A N 1
ATOM 2309 C CA . TYR A 1 302 ? 16.656 -2.489 24.001 1.00 97.31 302 TYR A CA 1
ATOM 2310 C C . TYR A 1 302 ? 16.905 -2.791 22.520 1.00 97.31 302 TYR A C 1
ATOM 2312 O O . TYR A 1 302 ? 17.458 -3.838 22.178 1.00 97.31 302 TYR A O 1
ATOM 2320 N N . VAL A 1 303 ? 16.540 -1.846 21.654 1.00 98.06 303 VAL A N 1
ATOM 2321 C CA . VAL A 1 303 ? 16.922 -1.791 20.241 1.00 98.06 303 VAL A CA 1
ATOM 2322 C C . VAL A 1 303 ? 18.092 -0.818 20.112 1.00 98.06 303 VAL A C 1
ATOM 2324 O O . VAL A 1 303 ? 17.950 0.382 20.356 1.00 98.06 303 VAL A O 1
ATOM 2327 N N . GLN A 1 304 ? 19.273 -1.336 19.783 1.00 96.94 304 GLN A N 1
ATOM 2328 C CA . GLN A 1 304 ? 20.534 -0.594 19.844 1.00 96.94 304 GLN A CA 1
ATOM 2329 C C . GLN A 1 304 ? 21.265 -0.575 18.500 1.00 96.94 304 GLN A C 1
ATOM 2331 O O . GLN A 1 304 ? 21.068 -1.426 17.634 1.00 96.94 304 GLN A O 1
ATOM 2336 N N . ARG A 1 305 ? 22.148 0.407 18.341 1.00 93.12 305 ARG A N 1
ATOM 2337 C CA . ARG A 1 305 ? 23.123 0.511 17.248 1.00 93.12 305 ARG A CA 1
ATOM 2338 C C . ARG A 1 305 ? 24.343 -0.358 17.560 1.00 93.12 305 ARG A C 1
ATOM 2340 O O . ARG A 1 305 ? 24.579 -0.716 18.713 1.00 93.12 305 ARG A O 1
ATOM 2347 N N . THR A 1 306 ? 25.186 -0.609 16.563 1.00 89.25 306 THR A N 1
ATOM 2348 C CA . THR A 1 306 ? 26.493 -1.290 16.707 1.00 89.25 306 THR A CA 1
ATOM 2349 C C . THR A 1 306 ? 27.389 -0.721 17.818 1.00 89.25 306 THR A C 1
ATOM 2351 O O . THR A 1 306 ? 28.164 -1.460 18.420 1.00 89.25 306 THR A O 1
ATOM 2354 N N . ASN A 1 307 ? 27.264 0.575 18.124 1.00 89.06 307 ASN A N 1
ATOM 2355 C CA . ASN A 1 307 ? 28.004 1.269 19.182 1.00 89.06 307 ASN A CA 1
ATOM 2356 C C . ASN A 1 307 ? 27.289 1.312 20.552 1.00 89.06 307 ASN A C 1
ATOM 2358 O O . ASN A 1 307 ? 27.737 2.026 21.447 1.00 89.06 307 ASN A O 1
ATOM 2362 N N . GLY A 1 308 ? 26.178 0.587 20.720 1.00 90.06 308 GLY A N 1
ATOM 2363 C CA . GLY A 1 308 ? 25.419 0.491 21.972 1.00 90.06 308 GLY A CA 1
ATOM 2364 C C . GLY A 1 308 ? 24.466 1.656 22.267 1.00 90.06 308 GLY A C 1
ATOM 2365 O O . GLY A 1 308 ? 23.716 1.580 23.240 1.00 90.06 308 GLY A O 1
ATOM 2366 N N . LEU A 1 309 ? 24.435 2.716 21.451 1.00 94.12 309 LEU A N 1
ATOM 2367 C CA . LEU A 1 309 ? 23.434 3.781 21.594 1.00 94.12 309 LEU A CA 1
ATOM 2368 C C . LEU A 1 309 ? 22.040 3.292 21.178 1.00 94.12 309 LEU A C 1
ATOM 2370 O O . LEU A 1 309 ? 21.912 2.457 20.282 1.00 94.12 309 LEU A O 1
ATOM 2374 N N . GLY A 1 310 ? 20.998 3.854 21.790 1.00 95.81 310 GLY A N 1
ATOM 2375 C CA . GLY A 1 310 ? 19.606 3.536 21.476 1.00 95.81 310 GLY A CA 1
ATOM 2376 C C . GLY A 1 310 ? 19.197 3.882 20.043 1.00 95.81 310 GLY A C 1
ATOM 2377 O O . GLY A 1 310 ? 19.746 4.797 19.416 1.00 95.81 310 GLY A O 1
ATOM 2378 N N . ILE A 1 311 ? 18.221 3.150 19.515 1.00 97.56 311 ILE A N 1
ATOM 2379 C CA . ILE A 1 311 ? 17.476 3.506 18.306 1.00 97.56 311 ILE A CA 1
ATOM 2380 C C . ILE A 1 311 ? 16.065 3.880 18.754 1.00 97.56 311 ILE A C 1
ATOM 2382 O O . ILE A 1 311 ? 15.324 3.020 19.217 1.00 97.56 311 ILE A O 1
ATOM 2386 N N . GLU A 1 312 ? 15.726 5.158 18.640 1.00 97.44 312 GLU A N 1
ATOM 2387 C CA . GLU A 1 312 ? 14.373 5.687 18.838 1.00 97.44 312 GLU A CA 1
ATOM 2388 C C . GLU A 1 312 ? 13.456 5.281 17.677 1.00 97.44 312 GLU A C 1
ATOM 2390 O O . GLU A 1 312 ? 13.948 5.025 16.577 1.00 97.44 312 GLU A O 1
ATOM 2395 N N . ASP A 1 313 ? 12.145 5.200 17.918 1.00 96.81 313 ASP A N 1
ATOM 2396 C CA . ASP A 1 313 ? 11.115 4.888 16.914 1.00 96.81 313 ASP A CA 1
ATOM 2397 C C . ASP A 1 313 ? 11.350 3.582 16.122 1.00 96.81 313 ASP A C 1
ATOM 2399 O O . ASP A 1 313 ? 10.820 3.392 15.023 1.00 96.81 313 ASP A O 1
ATOM 2403 N N . ALA A 1 314 ? 12.122 2.634 16.669 1.00 97.38 314 ALA A N 1
ATOM 2404 C CA . ALA A 1 314 ? 12.199 1.296 16.100 1.00 97.38 314 ALA A CA 1
ATOM 2405 C C . ALA A 1 314 ? 10.937 0.522 16.483 1.00 97.38 314 ALA A C 1
ATOM 2407 O O . ALA A 1 314 ? 10.667 0.278 17.661 1.00 97.38 314 ALA A O 1
ATOM 2408 N N . LEU A 1 315 ? 10.171 0.130 15.469 1.00 97.75 315 LEU A N 1
ATOM 2409 C CA . LEU A 1 315 ? 8.948 -0.633 15.633 1.00 97.75 315 LEU A CA 1
ATOM 2410 C C . LEU A 1 315 ? 9.300 -2.087 15.953 1.00 97.75 315 LEU A C 1
ATOM 2412 O O . LEU A 1 315 ? 9.879 -2.795 15.119 1.00 97.75 315 LEU A O 1
ATOM 2416 N N . VAL A 1 316 ? 8.923 -2.509 17.156 1.00 97.50 316 VAL A N 1
ATOM 2417 C CA . VAL A 1 316 ? 8.989 -3.884 17.641 1.00 97.50 316 VAL A CA 1
ATOM 2418 C C . VAL A 1 316 ? 7.611 -4.513 17.479 1.00 97.50 316 VAL A C 1
ATOM 2420 O O . VAL A 1 316 ? 6.654 -4.076 18.114 1.00 97.50 316 VAL A O 1
ATOM 2423 N N . SER A 1 317 ? 7.507 -5.541 16.640 1.00 95.81 317 SER A N 1
ATOM 2424 C CA . SER A 1 317 ? 6.257 -6.249 16.345 1.00 95.81 317 SER A CA 1
ATOM 2425 C C . SER A 1 317 ? 6.364 -7.717 16.740 1.00 95.81 317 SER A C 1
ATOM 2427 O O . SER A 1 317 ? 7.149 -8.471 16.162 1.00 95.81 317 SER A O 1
ATOM 2429 N N . LEU A 1 318 ? 5.560 -8.128 17.713 1.00 94.81 318 LEU A N 1
ATOM 2430 C CA . LEU A 1 318 ? 5.402 -9.505 18.157 1.00 94.81 318 LEU A CA 1
ATOM 2431 C C . LEU A 1 318 ? 4.343 -10.192 17.286 1.00 94.81 318 LEU A C 1
ATOM 2433 O O . LEU A 1 318 ? 3.278 -9.628 17.038 1.00 94.81 318 LEU A O 1
ATOM 2437 N N . SER A 1 319 ? 4.629 -11.418 16.854 1.00 93.31 319 SER A N 1
ATOM 2438 C CA . SER A 1 319 ? 3.707 -12.277 16.100 1.00 93.31 319 SER A CA 1
ATOM 2439 C C . SER A 1 319 ? 3.826 -13.721 16.588 1.00 93.31 319 SER A C 1
ATOM 2441 O O . SER A 1 319 ? 4.937 -14.199 16.821 1.00 93.31 319 SER A O 1
ATOM 2443 N N . GLY A 1 320 ? 2.705 -14.414 16.788 1.00 89.31 320 GLY A N 1
ATOM 2444 C CA . GLY A 1 320 ? 2.676 -15.729 17.438 1.00 89.31 320 GLY A CA 1
ATOM 2445 C C . GLY A 1 320 ? 1.357 -15.944 18.171 1.00 89.31 320 GLY A C 1
ATOM 2446 O O . GLY A 1 320 ? 0.296 -15.853 17.560 1.00 89.31 320 GLY A O 1
ATOM 2447 N N . MET A 1 321 ? 1.420 -16.180 19.484 1.00 85.50 321 MET A N 1
ATOM 2448 C CA . MET A 1 321 ? 0.236 -16.342 20.349 1.00 85.50 321 MET A CA 1
ATOM 2449 C C . MET A 1 321 ? -0.650 -15.082 20.426 1.00 85.50 321 MET A C 1
ATOM 2451 O O . MET A 1 321 ? -1.844 -15.165 20.710 1.00 85.50 321 MET A O 1
ATOM 2455 N N . SER A 1 322 ? -0.078 -13.904 20.167 1.00 82.75 322 SER A N 1
ATOM 2456 C CA . SER A 1 322 ? -0.782 -12.621 20.025 1.00 82.75 322 SER A CA 1
ATOM 2457 C C . SER A 1 322 ? -0.066 -11.756 18.984 1.00 82.75 322 SER A C 1
ATOM 2459 O O . SER A 1 322 ? 1.121 -11.963 18.725 1.00 82.75 322 SER A O 1
ATOM 2461 N N . GLU A 1 323 ? -0.755 -10.763 18.423 1.00 89.25 323 GLU A N 1
ATOM 2462 C CA . GLU A 1 323 ? -0.122 -9.694 17.643 1.00 89.25 323 GLU A CA 1
ATOM 2463 C C . GLU A 1 323 ? -0.094 -8.413 18.481 1.00 89.25 323 GLU A C 1
ATOM 2465 O O . GLU A 1 323 ? -1.137 -7.916 18.902 1.00 89.25 323 GLU A O 1
ATOM 2470 N N . VAL A 1 324 ? 1.106 -7.900 18.760 1.00 90.75 324 VAL A N 1
ATOM 2471 C CA . VAL A 1 324 ? 1.326 -6.701 19.587 1.00 90.75 324 VAL A CA 1
ATOM 2472 C C . VAL A 1 324 ? 2.474 -5.901 18.985 1.00 90.75 324 VAL A C 1
ATOM 2474 O O . VAL A 1 324 ? 3.479 -6.488 18.586 1.00 90.75 324 VAL A O 1
ATOM 2477 N N . SER A 1 325 ? 2.371 -4.573 18.939 1.00 93.00 325 SER A N 1
ATOM 2478 C CA . SER A 1 325 ? 3.471 -3.718 18.490 1.00 93.00 325 SER A CA 1
ATOM 2479 C C . SER A 1 325 ? 3.700 -2.509 19.395 1.00 93.00 325 SER A C 1
ATOM 2481 O O . SER A 1 325 ? 2.772 -1.964 19.990 1.00 93.00 325 SER A O 1
ATOM 2483 N N . VAL A 1 326 ? 4.968 -2.112 19.520 1.00 96.62 326 VAL A N 1
ATOM 2484 C CA . VAL A 1 326 ? 5.431 -0.991 20.349 1.00 96.62 326 VAL A CA 1
ATOM 2485 C C . VAL A 1 326 ? 6.671 -0.353 19.716 1.00 96.62 326 VAL A C 1
ATOM 2487 O O . VAL A 1 326 ? 7.477 -1.048 19.098 1.00 96.62 326 VAL A O 1
ATOM 2490 N N . SER A 1 327 ? 6.837 0.962 19.860 1.00 96.50 327 SER A N 1
ATOM 2491 C CA . SER A 1 327 ? 8.058 1.672 19.448 1.00 96.50 327 SER A CA 1
ATOM 2492 C C . SER A 1 327 ? 9.038 1.809 20.612 1.00 96.50 327 SER A C 1
ATOM 2494 O O . SER A 1 327 ? 8.628 2.007 21.757 1.00 96.50 327 SER A O 1
ATOM 2496 N N . SER A 1 328 ? 10.337 1.757 20.325 1.00 97.56 328 SER A N 1
ATOM 2497 C CA . SER A 1 328 ? 11.385 2.119 21.283 1.00 97.56 328 SER A CA 1
ATOM 2498 C C . SER A 1 328 ? 11.494 3.635 21.508 1.00 97.56 328 SER A C 1
ATOM 2500 O O . SER A 1 328 ? 11.261 4.435 20.604 1.00 97.56 328 SER A O 1
ATOM 2502 N N . ASN A 1 329 ? 11.897 4.036 22.716 1.00 97.00 329 ASN A N 1
ATOM 2503 C CA . ASN A 1 329 ? 12.177 5.436 23.069 1.00 97.00 329 ASN A CA 1
ATOM 2504 C C . ASN A 1 329 ? 13.608 5.883 22.687 1.00 97.00 329 ASN A C 1
ATOM 2506 O O . ASN A 1 329 ? 14.393 5.080 22.186 1.00 97.00 329 ASN A O 1
ATOM 2510 N N . GLU A 1 330 ? 13.980 7.139 22.977 1.00 96.06 330 GLU A N 1
ATOM 2511 C CA . GLU A 1 330 ? 15.325 7.718 22.752 1.00 96.06 330 GLU A CA 1
ATOM 2512 C C . GLU A 1 330 ? 16.491 6.807 23.204 1.00 96.06 330 GLU A C 1
ATOM 2514 O O . GLU A 1 330 ? 17.506 6.669 22.515 1.00 96.06 330 GLU A O 1
ATOM 2519 N N . ALA A 1 331 ? 16.339 6.120 24.343 1.00 96.25 331 ALA A N 1
ATOM 2520 C CA . ALA A 1 331 ? 17.341 5.200 24.890 1.00 96.25 331 ALA A CA 1
ATOM 2521 C C . ALA A 1 331 ? 17.350 3.813 24.209 1.00 96.25 331 ALA A C 1
ATOM 2523 O O . ALA A 1 331 ? 18.110 2.930 24.609 1.00 96.25 331 ALA A O 1
ATOM 2524 N N . GLY A 1 332 ? 16.513 3.602 23.192 1.00 96.44 332 GLY A N 1
ATOM 2525 C CA . GLY A 1 332 ? 16.275 2.321 22.531 1.00 96.44 332 GLY A CA 1
ATOM 2526 C C . GLY A 1 332 ? 15.380 1.368 23.322 1.00 96.44 332 GLY A C 1
ATOM 2527 O O . GLY A 1 332 ? 15.141 0.254 22.866 1.00 96.44 332 GLY A O 1
ATOM 2528 N N . TYR A 1 333 ? 14.893 1.762 24.500 1.00 97.50 333 TYR A N 1
ATOM 2529 C CA . TYR A 1 333 ? 14.129 0.882 25.382 1.00 97.50 333 TYR A CA 1
ATOM 2530 C C . TYR A 1 333 ? 12.682 0.727 24.909 1.00 97.50 333 TYR A C 1
ATOM 2532 O O . TYR A 1 333 ? 12.043 1.713 24.536 1.00 97.50 333 TYR A O 1
ATOM 2540 N N . TYR A 1 334 ? 12.159 -0.496 24.985 1.00 97.00 334 TYR A N 1
ATOM 2541 C CA . TYR A 1 334 ? 10.759 -0.825 24.722 1.00 97.00 334 TYR A CA 1
ATOM 2542 C C . TYR A 1 334 ? 10.217 -1.808 25.770 1.00 97.00 334 TYR A C 1
ATOM 2544 O O . TYR A 1 334 ? 10.970 -2.575 26.381 1.00 97.00 334 TYR A O 1
ATOM 2552 N N . GLU A 1 335 ? 8.897 -1.807 25.966 1.00 95.25 335 GLU A N 1
ATOM 2553 C CA . GLU A 1 335 ? 8.216 -2.733 26.871 1.00 95.25 335 GLU A CA 1
ATOM 2554 C C . GLU A 1 335 ? 6.781 -3.053 26.437 1.00 95.25 335 GLU A C 1
ATOM 2556 O O . GLU A 1 335 ? 6.068 -2.200 25.917 1.00 95.25 335 GLU A O 1
ATOM 2561 N N . VAL A 1 336 ? 6.358 -4.292 26.690 1.00 91.81 336 VAL A N 1
ATOM 2562 C CA . VAL A 1 336 ? 4.982 -4.784 26.545 1.00 91.81 336 VAL A CA 1
ATOM 2563 C C . VAL A 1 336 ? 4.531 -5.254 27.927 1.00 91.81 336 VAL A C 1
ATOM 2565 O O . VAL A 1 336 ? 5.138 -6.166 28.490 1.00 91.81 336 VAL A O 1
ATOM 2568 N N . LEU A 1 337 ? 3.521 -4.586 28.497 1.00 81.00 337 LEU A N 1
ATOM 2569 C CA . LEU A 1 337 ? 3.179 -4.675 29.928 1.00 81.00 337 LEU A CA 1
ATOM 2570 C C . LEU A 1 337 ? 1.851 -5.386 30.249 1.00 81.00 337 LEU A C 1
ATOM 2572 O O . LEU A 1 337 ? 1.626 -5.710 31.414 1.00 81.00 337 LEU A O 1
ATOM 2576 N N . SER A 1 338 ? 0.971 -5.598 29.268 1.00 78.50 338 SER A N 1
ATOM 2577 C CA . SER A 1 338 ? -0.333 -6.250 29.455 1.00 78.50 338 SER A CA 1
ATOM 2578 C C . SER A 1 338 ? -0.755 -7.040 28.217 1.00 78.50 338 SER A C 1
ATOM 2580 O O . SER A 1 338 ? -0.167 -6.882 27.145 1.00 78.50 338 SER A O 1
ATOM 2582 N N . ASP A 1 339 ? -1.777 -7.884 28.391 1.00 81.94 339 ASP A N 1
ATOM 2583 C CA . ASP A 1 339 ? -2.499 -8.612 27.335 1.00 81.94 339 ASP A CA 1
ATOM 2584 C C . ASP A 1 339 ? -1.627 -9.501 26.424 1.00 81.94 339 ASP A C 1
ATOM 2586 O O . ASP A 1 339 ? -2.063 -9.950 25.365 1.00 81.94 339 ASP A O 1
ATOM 2590 N N . LEU A 1 340 ? -0.408 -9.812 26.872 1.00 90.00 340 LEU A N 1
ATOM 2591 C CA . LEU A 1 340 ? 0.534 -10.688 26.189 1.00 90.00 340 LEU A CA 1
ATOM 2592 C C . LEU A 1 340 ? 0.378 -12.114 26.729 1.00 90.00 340 LEU A C 1
ATOM 2594 O O . LEU A 1 340 ? 0.587 -12.348 27.918 1.00 90.00 340 LEU A O 1
ATOM 2598 N N . LEU A 1 341 ? 0.016 -13.070 25.875 1.00 89.38 341 LEU A N 1
ATOM 2599 C CA . LEU A 1 341 ? -0.020 -14.487 26.248 1.00 89.38 341 LEU A CA 1
ATOM 2600 C C . LEU A 1 341 ? 1.399 -15.064 26.397 1.00 89.38 341 LEU A C 1
ATOM 2602 O O . LEU A 1 341 ? 2.358 -14.561 25.818 1.00 89.38 341 LEU A O 1
ATOM 2606 N N . ALA A 1 342 ? 1.530 -16.145 27.164 1.00 90.56 342 ALA A N 1
ATOM 2607 C CA . ALA A 1 342 ? 2.751 -16.947 27.184 1.00 90.56 342 ALA A CA 1
ATOM 2608 C C . ALA A 1 342 ? 2.810 -17.906 25.974 1.00 90.56 342 ALA A C 1
ATOM 2610 O O . ALA A 1 342 ? 1.770 -18.320 25.455 1.00 90.56 342 ALA A O 1
ATOM 2611 N N . GLY A 1 343 ? 4.021 -18.276 25.546 1.00 91.06 343 GLY A N 1
ATOM 2612 C CA . GLY A 1 343 ? 4.289 -19.193 24.428 1.00 91.06 343 GLY A CA 1
ATOM 2613 C C . GLY A 1 343 ? 5.254 -18.625 23.380 1.00 91.06 343 GLY A C 1
ATOM 2614 O O . GLY A 1 343 ? 5.960 -17.651 23.635 1.00 91.06 343 GLY A O 1
ATOM 2615 N N . ASP A 1 344 ? 5.306 -19.244 22.199 1.00 93.38 344 ASP A N 1
ATOM 2616 C CA . ASP A 1 344 ? 6.233 -18.876 21.119 1.00 93.38 344 ASP A CA 1
ATOM 2617 C C . ASP A 1 344 ? 5.851 -17.577 20.388 1.00 93.38 344 ASP A C 1
ATOM 2619 O O . ASP A 1 344 ? 4.718 -17.403 19.924 1.00 93.38 344 ASP A O 1
ATOM 2623 N N . TYR A 1 345 ? 6.847 -16.710 20.176 1.00 94.75 345 TYR A N 1
ATOM 2624 C CA . TYR A 1 345 ? 6.742 -15.510 19.345 1.00 94.75 345 TYR A CA 1
ATOM 2625 C C . TYR A 1 345 ? 7.920 -15.368 18.371 1.00 94.75 345 TYR A C 1
ATOM 2627 O O . TYR A 1 345 ? 9.079 -15.627 18.697 1.00 94.75 345 TYR A O 1
ATOM 2635 N N . THR A 1 346 ? 7.628 -14.864 17.169 1.00 96.00 346 THR A N 1
ATOM 2636 C CA . THR A 1 346 ? 8.607 -14.191 16.306 1.00 96.00 346 THR A CA 1
ATOM 2637 C C . THR A 1 346 ? 8.475 -12.683 16.517 1.00 96.00 346 THR A C 1
ATOM 2639 O O . THR A 1 346 ? 7.461 -12.080 16.161 1.00 96.00 346 THR A O 1
ATOM 2642 N N . ILE A 1 347 ? 9.508 -12.080 17.098 1.00 96.88 347 ILE A N 1
ATOM 2643 C CA . ILE A 1 347 ? 9.627 -10.643 17.344 1.00 96.88 347 ILE A CA 1
ATOM 2644 C C . ILE A 1 347 ? 10.408 -10.034 16.182 1.00 96.88 347 ILE A C 1
ATOM 2646 O O . ILE A 1 347 ? 11.548 -10.422 15.932 1.00 96.88 347 ILE A O 1
ATOM 2650 N N . SER A 1 348 ? 9.800 -9.098 15.461 1.00 96.88 348 SER A N 1
ATOM 2651 C CA . SER A 1 348 ? 10.407 -8.391 14.330 1.00 96.88 348 SER A CA 1
ATOM 2652 C C . SER A 1 348 ? 10.733 -6.952 14.708 1.00 96.88 348 SER A C 1
ATOM 2654 O O . SER A 1 348 ? 9.916 -6.270 15.318 1.00 96.88 348 SER A O 1
ATOM 2656 N N . PHE A 1 349 ? 11.913 -6.486 14.312 1.00 97.56 349 PHE A N 1
ATOM 2657 C CA . PHE A 1 349 ? 12.440 -5.161 14.616 1.00 97.56 349 PHE A CA 1
ATOM 2658 C C . PHE A 1 349 ? 12.686 -4.409 13.311 1.00 97.56 349 PHE A C 1
ATOM 2660 O O . PHE A 1 349 ? 13.455 -4.875 12.464 1.00 97.56 349 PHE A O 1
ATOM 2667 N N . THR A 1 350 ? 12.037 -3.258 13.137 1.00 96.81 350 THR A N 1
ATOM 2668 C CA . THR A 1 350 ? 12.102 -2.481 11.889 1.00 96.81 350 THR A CA 1
ATOM 2669 C C . THR A 1 350 ? 12.272 -0.986 12.167 1.00 96.81 350 THR A C 1
ATOM 2671 O O . THR A 1 350 ? 11.658 -0.444 13.081 1.00 96.81 350 THR A O 1
ATOM 2674 N N . HIS A 1 351 ? 13.113 -0.304 11.386 1.00 95.81 351 HIS A N 1
ATOM 2675 C CA . HIS A 1 351 ? 13.308 1.150 11.462 1.00 95.81 351 HIS A CA 1
ATOM 2676 C C . HIS A 1 351 ? 13.812 1.673 10.099 1.00 95.81 351 HIS A C 1
ATOM 2678 O O . HIS A 1 351 ? 14.725 1.063 9.541 1.00 95.81 351 HIS A O 1
ATOM 2684 N N . PRO A 1 352 ? 13.330 2.816 9.563 1.00 91.56 352 PRO A N 1
ATOM 2685 C CA . PRO A 1 352 ? 13.670 3.284 8.207 1.00 91.56 352 PRO A CA 1
ATOM 2686 C C . PRO A 1 352 ? 15.173 3.362 7.871 1.00 91.56 352 PRO A C 1
ATOM 2688 O O . PRO A 1 352 ? 15.570 3.115 6.735 1.00 91.56 352 PRO A O 1
ATOM 2691 N N . SER A 1 353 ? 16.009 3.693 8.860 1.00 91.69 353 SER A N 1
ATOM 2692 C CA . SER A 1 353 ? 17.472 3.827 8.731 1.00 91.69 353 SER A CA 1
ATOM 2693 C C . SER A 1 353 ? 18.306 2.558 9.000 1.00 91.69 353 SER A C 1
ATOM 2695 O O . SER A 1 353 ? 19.523 2.627 8.828 1.00 91.69 353 SER A O 1
ATOM 2697 N N . TYR A 1 354 ? 17.717 1.431 9.422 1.00 93.50 354 TYR A N 1
ATOM 2698 C CA . TYR A 1 354 ? 18.459 0.208 9.788 1.00 93.50 354 TYR A CA 1
ATOM 2699 C C . TYR A 1 354 ? 17.900 -1.039 9.091 1.00 93.50 354 TYR A C 1
ATOM 2701 O O . TYR A 1 354 ? 16.705 -1.121 8.807 1.00 93.50 354 TYR A O 1
ATOM 2709 N N . HIS A 1 355 ? 18.762 -2.025 8.835 1.00 92.44 355 HIS A N 1
ATOM 2710 C CA . HIS A 1 355 ? 18.343 -3.331 8.329 1.00 92.44 355 HIS A CA 1
ATOM 2711 C C . HIS A 1 355 ? 17.428 -4.015 9.358 1.00 92.44 355 HIS A C 1
ATOM 2713 O O . HIS A 1 355 ? 17.728 -4.036 10.553 1.00 92.44 355 HIS A O 1
ATOM 2719 N N . ASN A 1 356 ? 16.315 -4.580 8.886 1.00 93.56 356 ASN A N 1
ATOM 2720 C CA . ASN A 1 356 ? 15.354 -5.273 9.743 1.00 93.56 356 ASN A CA 1
ATOM 2721 C C . ASN A 1 356 ? 15.974 -6.539 10.359 1.00 93.56 356 ASN A C 1
ATOM 2723 O O . ASN A 1 356 ? 16.703 -7.269 9.685 1.00 93.56 356 ASN A O 1
ATOM 2727 N N . ALA A 1 357 ? 15.619 -6.840 11.607 1.00 95.00 357 ALA A N 1
ATOM 2728 C CA . ALA A 1 357 ? 16.007 -8.072 12.295 1.00 95.00 357 ALA A CA 1
ATOM 2729 C C . ALA A 1 357 ? 14.774 -8.816 12.821 1.00 95.00 357 ALA A C 1
ATOM 2731 O O . ALA A 1 357 ? 13.705 -8.230 12.984 1.00 95.00 357 ALA A O 1
ATOM 2732 N N . SER A 1 358 ? 14.917 -10.108 13.121 1.00 95.69 358 SER A N 1
ATOM 2733 C CA . SER A 1 358 ? 13.897 -10.851 13.866 1.00 95.69 358 SER A CA 1
ATOM 2734 C C . SER A 1 358 ? 14.523 -11.873 14.810 1.00 95.69 358 SER A C 1
ATOM 2736 O O . SER A 1 358 ? 15.584 -12.429 14.525 1.00 95.69 358 SER A O 1
ATOM 2738 N N . VAL A 1 359 ? 13.861 -12.099 15.941 1.00 97.25 359 VAL A N 1
ATOM 2739 C CA . VAL A 1 359 ? 14.239 -13.059 16.981 1.00 97.25 359 VAL A CA 1
ATOM 2740 C C . VAL A 1 359 ? 13.047 -13.976 17.226 1.00 97.25 359 VAL A C 1
ATOM 2742 O O . VAL A 1 359 ? 11.911 -13.512 17.291 1.00 97.25 359 VAL A O 1
ATOM 2745 N N . ARG A 1 360 ? 13.293 -15.279 17.372 1.00 95.56 360 ARG A N 1
ATOM 2746 C CA . ARG A 1 360 ? 12.296 -16.220 17.895 1.00 95.56 360 ARG A CA 1
ATOM 2747 C C . ARG A 1 360 ? 12.598 -16.499 19.355 1.00 95.56 360 ARG A C 1
ATOM 2749 O O . ARG A 1 360 ? 13.745 -16.809 19.673 1.00 95.56 360 ARG A O 1
ATOM 2756 N N . MET A 1 361 ? 11.590 -16.392 20.210 1.00 93.38 361 MET A N 1
ATOM 2757 C CA . MET A 1 361 ? 11.695 -16.766 21.616 1.00 93.38 361 MET A CA 1
ATOM 2758 C C . MET A 1 361 ? 10.361 -17.266 22.159 1.00 93.38 361 MET A C 1
ATOM 2760 O O . MET A 1 361 ? 9.297 -16.792 21.759 1.00 93.38 361 MET A O 1
ATOM 2764 N N . GLU A 1 362 ? 10.456 -18.180 23.114 1.00 94.44 362 GLU A N 1
ATOM 2765 C CA . GLU A 1 362 ? 9.379 -18.506 24.038 1.00 94.44 362 GLU A CA 1
ATOM 2766 C C . GLU A 1 362 ? 9.284 -17.381 25.086 1.00 94.44 362 GLU A C 1
ATOM 2768 O O . GLU A 1 362 ? 10.304 -16.875 25.564 1.00 94.44 362 GLU A O 1
ATOM 2773 N N . ILE A 1 363 ? 8.064 -16.945 25.396 1.00 93.25 363 ILE A N 1
ATOM 2774 C CA . ILE A 1 363 ? 7.759 -15.896 26.373 1.00 93.25 363 ILE A CA 1
ATOM 2775 C C . ILE A 1 363 ? 7.007 -16.538 27.546 1.00 93.25 363 ILE A C 1
ATOM 2777 O O . ILE A 1 363 ? 5.914 -17.070 27.362 1.00 93.25 363 ILE A O 1
ATOM 2781 N N . SER A 1 364 ? 7.572 -16.461 28.752 1.00 90.69 364 SER A N 1
ATOM 2782 C CA . SER A 1 364 ? 6.973 -16.969 29.995 1.00 90.69 364 SER A CA 1
ATOM 2783 C C . SER A 1 364 ? 5.940 -16.011 30.602 1.00 90.69 364 SER A C 1
ATOM 2785 O O . SER A 1 364 ? 6.013 -14.792 30.420 1.00 90.69 364 SER A O 1
ATOM 2787 N N . GLU A 1 365 ? 5.016 -16.556 31.403 1.00 87.75 365 GLU A N 1
ATOM 2788 C CA . GLU A 1 365 ? 4.093 -15.782 32.250 1.00 87.75 365 GLU A CA 1
ATOM 2789 C C . GLU A 1 365 ? 4.841 -14.880 33.256 1.00 87.75 365 GLU A C 1
ATOM 2791 O O . GLU A 1 365 ? 5.899 -15.252 33.770 1.00 87.75 365 GLU A O 1
ATOM 2796 N N . ILE A 1 366 ? 4.252 -13.740 33.651 1.00 85.31 366 ILE A N 1
ATOM 2797 C CA . ILE A 1 366 ? 4.863 -12.818 34.634 1.00 85.31 366 ILE A CA 1
ATOM 2798 C C . ILE A 1 366 ? 5.131 -13.453 36.011 1.00 85.31 366 ILE A C 1
ATOM 2800 O O . ILE A 1 366 ? 5.972 -12.967 36.765 1.00 85.31 366 ILE A O 1
ATOM 2804 N N . SER A 1 367 ? 4.456 -14.559 36.342 1.00 80.19 367 SER A N 1
ATOM 2805 C CA . SER A 1 367 ? 4.723 -15.340 37.558 1.00 80.19 367 SER A CA 1
ATOM 2806 C C . SER A 1 367 ? 6.104 -16.004 37.576 1.00 80.19 367 SER A C 1
ATOM 2808 O O . SER A 1 367 ? 6.590 -16.357 38.647 1.00 80.19 367 SER A O 1
ATOM 2810 N N . GLU A 1 368 ? 6.723 -16.198 36.409 1.00 83.69 368 GLU A N 1
ATOM 2811 C CA . GLU A 1 368 ? 8.048 -16.815 36.258 1.00 83.69 368 GLU A CA 1
ATOM 2812 C C . GLU A 1 368 ? 9.152 -15.757 36.111 1.00 83.69 368 GLU A C 1
ATOM 2814 O O . GLU A 1 368 ? 10.290 -15.984 36.525 1.00 83.69 368 GLU A O 1
ATOM 2819 N N . GLY A 1 369 ? 8.814 -14.573 35.590 1.00 84.25 369 GLY A N 1
ATOM 2820 C CA . GLY A 1 369 ? 9.701 -13.416 35.567 1.00 84.25 369 GLY A CA 1
ATOM 2821 C C . GLY A 1 369 ? 9.377 -12.403 34.471 1.00 84.25 369 GLY A C 1
ATOM 2822 O O . GLY A 1 369 ? 8.315 -12.412 33.856 1.00 84.25 369 GLY A O 1
ATOM 2823 N N . ILE A 1 370 ? 10.332 -11.505 34.227 1.00 89.56 370 ILE A N 1
ATOM 2824 C CA . ILE A 1 370 ? 10.307 -10.558 33.108 1.00 89.56 370 ILE A CA 1
ATOM 2825 C C . ILE A 1 370 ? 11.111 -11.162 31.956 1.00 89.56 370 ILE A C 1
ATOM 2827 O O . ILE A 1 370 ? 12.289 -11.479 32.133 1.00 89.56 370 ILE A O 1
ATOM 2831 N N . ASN A 1 371 ? 10.505 -11.256 30.774 1.00 94.31 371 ASN A N 1
ATOM 2832 C CA . ASN A 1 371 ? 11.188 -11.691 29.560 1.00 94.31 371 ASN A CA 1
ATOM 2833 C C . ASN A 1 371 ? 12.022 -10.532 28.991 1.00 94.31 371 ASN A C 1
ATOM 2835 O O . ASN A 1 371 ? 11.554 -9.392 28.948 1.00 94.31 371 ASN A O 1
ATOM 2839 N N . TRP A 1 372 ? 13.242 -10.820 28.530 1.00 95.62 372 TRP A N 1
ATOM 2840 C CA . TRP A 1 372 ? 14.160 -9.819 27.974 1.00 95.62 372 TRP A CA 1
ATOM 2841 C C . TRP A 1 372 ? 14.593 -10.177 26.553 1.00 95.62 372 TRP A C 1
ATOM 2843 O O . TRP A 1 372 ? 15.106 -11.271 26.324 1.00 95.62 372 TRP A O 1
ATOM 2853 N N . CYS A 1 373 ? 14.457 -9.239 25.613 1.00 96.19 373 CYS A N 1
ATOM 2854 C CA . CYS A 1 373 ? 14.934 -9.395 24.238 1.00 96.19 373 CYS A CA 1
ATOM 2855 C C . CYS A 1 373 ? 15.645 -8.121 23.753 1.00 96.19 373 CYS A C 1
ATOM 2857 O O . CYS A 1 373 ? 15.015 -7.142 23.351 1.00 96.19 373 CYS A O 1
ATOM 2859 N N . ASN A 1 374 ? 16.978 -8.131 23.796 1.00 96.38 374 ASN A N 1
ATOM 2860 C CA . ASN A 1 374 ? 17.811 -7.037 23.292 1.00 96.38 374 ASN A CA 1
ATOM 2861 C C . ASN A 1 374 ? 18.302 -7.364 21.879 1.00 96.38 374 ASN A C 1
ATOM 2863 O O . ASN A 1 374 ? 18.667 -8.508 21.604 1.00 96.38 374 ASN A O 1
ATOM 2867 N N . ILE A 1 375 ? 18.358 -6.361 21.004 1.00 97.19 375 ILE A N 1
ATOM 2868 C CA . ILE A 1 375 ? 18.803 -6.522 19.619 1.00 97.19 375 ILE A CA 1
ATOM 2869 C C . ILE A 1 375 ? 19.706 -5.364 19.189 1.00 97.19 375 ILE A C 1
ATOM 2871 O O . ILE A 1 375 ? 19.486 -4.207 19.550 1.00 97.19 375 ILE A O 1
ATOM 2875 N N . THR A 1 376 ? 20.694 -5.682 18.357 1.00 95.62 376 THR A N 1
ATOM 2876 C CA . THR A 1 376 ? 21.519 -4.691 17.663 1.00 95.62 376 THR A CA 1
ATOM 2877 C C . THR A 1 376 ? 21.107 -4.650 16.197 1.00 95.62 376 THR A C 1
ATOM 2879 O O . THR A 1 376 ? 21.187 -5.673 15.517 1.00 95.62 376 THR A O 1
ATOM 2882 N N . LEU A 1 377 ? 20.686 -3.486 15.700 1.00 94.56 377 LEU A N 1
ATOM 2883 C CA . LEU A 1 377 ? 20.402 -3.273 14.281 1.00 94.56 377 LEU A CA 1
ATOM 2884 C C . LEU A 1 377 ? 21.581 -2.565 13.606 1.00 94.56 377 LEU A C 1
ATOM 2886 O O . LEU A 1 377 ? 22.113 -1.581 14.124 1.00 94.56 377 LEU A O 1
ATOM 2890 N N . THR A 1 378 ? 21.954 -3.045 12.422 1.00 92.25 378 THR A N 1
ATOM 2891 C CA . THR A 1 378 ? 22.975 -2.422 11.568 1.00 92.25 378 THR A CA 1
ATOM 2892 C C . THR A 1 378 ? 22.334 -1.343 10.701 1.00 92.25 378 THR A C 1
ATOM 2894 O O . THR A 1 378 ? 21.263 -1.557 10.132 1.00 92.25 378 THR A O 1
ATOM 2897 N N . ARG A 1 379 ? 22.961 -0.173 10.583 1.00 91.88 379 ARG A N 1
ATOM 2898 C CA . ARG A 1 379 ? 22.479 0.937 9.749 1.00 91.88 379 ARG A CA 1
ATOM 2899 C C . ARG A 1 379 ? 22.630 0.620 8.257 1.00 91.88 379 ARG A C 1
ATOM 2901 O O . ARG A 1 379 ? 23.658 0.075 7.862 1.00 91.88 379 ARG A O 1
ATOM 2908 N N . TYR A 1 380 ? 21.658 1.023 7.430 1.00 91.94 380 TYR A N 1
ATOM 2909 C CA . TYR A 1 380 ? 21.804 0.946 5.969 1.00 91.94 380 TYR A CA 1
ATOM 2910 C C . TYR A 1 380 ? 23.027 1.740 5.499 1.00 91.94 380 TYR A C 1
ATOM 2912 O O . TYR A 1 380 ? 23.198 2.905 5.876 1.00 91.94 380 TYR A O 1
ATOM 2920 N N . SER A 1 381 ? 23.827 1.128 4.627 1.00 91.44 381 SER A N 1
ATOM 2921 C CA . SER A 1 381 ? 24.852 1.830 3.854 1.00 91.44 381 SER A CA 1
ATOM 2922 C C . SER A 1 381 ? 24.228 2.552 2.650 1.00 91.44 381 SER A C 1
ATOM 2924 O O . SER A 1 381 ? 23.176 2.163 2.138 1.00 91.44 381 SER A O 1
ATOM 2926 N N . TYR A 1 382 ? 24.878 3.615 2.184 1.00 92.06 382 TYR A N 1
ATOM 2927 C CA . TYR A 1 382 ? 24.424 4.439 1.061 1.00 92.06 382 TYR A CA 1
ATOM 2928 C C . TYR A 1 382 ? 25.549 4.636 0.048 1.00 92.06 382 TYR A C 1
ATOM 2930 O O . TYR A 1 382 ? 26.705 4.801 0.426 1.00 92.06 382 TYR A O 1
ATOM 2938 N N . LEU A 1 383 ? 25.200 4.677 -1.234 1.00 94.56 383 LEU A N 1
ATOM 2939 C CA . LEU A 1 383 ? 26.094 4.998 -2.343 1.00 94.56 383 LEU A CA 1
ATOM 2940 C C . LEU A 1 383 ? 25.551 6.228 -3.077 1.00 94.56 383 LEU A C 1
ATOM 2942 O O . LEU A 1 383 ? 24.388 6.242 -3.473 1.00 94.56 383 LEU A O 1
ATOM 2946 N N . TRP A 1 384 ? 26.374 7.250 -3.280 1.00 95.81 384 TRP A N 1
ATOM 2947 C CA . TRP A 1 384 ? 25.988 8.478 -3.981 1.00 95.81 384 TRP A CA 1
ATOM 2948 C C . TRP A 1 384 ? 27.141 9.022 -4.823 1.00 95.81 384 TRP A C 1
ATOM 2950 O O . TRP A 1 384 ? 28.283 8.595 -4.677 1.00 95.81 384 TRP A O 1
ATOM 2960 N N . GLY A 1 385 ? 26.844 9.989 -5.686 1.00 96.75 385 GLY A N 1
ATOM 2961 C CA . GLY A 1 385 ? 27.852 10.721 -6.445 1.00 96.75 385 GLY A CA 1
ATOM 2962 C C . GLY A 1 385 ? 27.254 11.369 -7.682 1.00 96.75 385 GLY A C 1
ATOM 2963 O O . GLY A 1 385 ? 26.054 11.648 -7.725 1.00 96.75 385 GLY A O 1
ATOM 2964 N N . TYR A 1 386 ? 28.087 11.599 -8.694 1.00 96.88 386 TYR A N 1
ATOM 2965 C CA . TYR A 1 386 ? 27.695 12.221 -9.954 1.00 96.88 386 TYR A CA 1
ATOM 2966 C C . TYR A 1 386 ? 28.077 11.360 -11.163 1.00 96.88 386 TYR A C 1
ATOM 2968 O O . TYR A 1 386 ? 29.207 10.880 -11.269 1.00 96.88 386 TYR A O 1
ATOM 2976 N N . VAL A 1 387 ? 27.160 11.245 -12.123 1.00 97.00 387 VAL A N 1
ATOM 2977 C CA . VAL A 1 387 ? 27.456 10.832 -13.499 1.00 97.00 387 VAL A CA 1
ATOM 2978 C C . VAL A 1 387 ? 27.807 12.079 -14.311 1.00 97.00 387 VAL A C 1
ATOM 2980 O O . VAL A 1 387 ? 27.002 13.009 -14.403 1.00 97.00 387 VAL A O 1
ATOM 2983 N N . ARG A 1 388 ? 29.010 12.124 -14.885 1.00 92.94 388 ARG A N 1
ATOM 2984 C CA . ARG A 1 388 ? 29.544 13.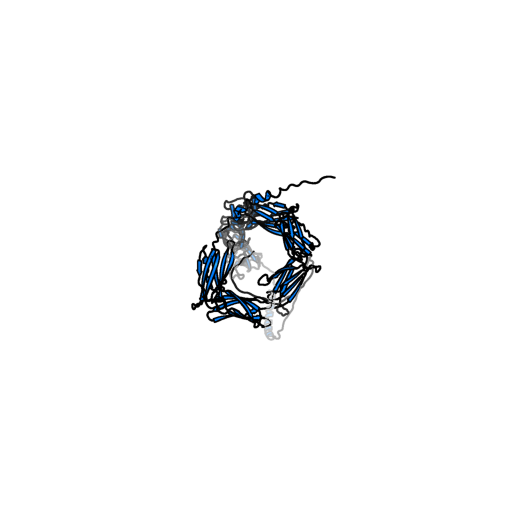290 -15.608 1.00 92.94 388 ARG A CA 1
ATOM 2985 C C . ARG A 1 388 ? 30.151 12.889 -16.948 1.00 92.94 388 ARG A C 1
ATOM 2987 O O . ARG A 1 388 ? 30.525 11.736 -17.130 1.00 92.94 388 ARG A O 1
ATOM 2994 N N . ASP A 1 389 ? 30.250 13.827 -17.879 1.00 85.94 389 ASP A N 1
ATOM 2995 C CA . ASP A 1 389 ? 31.076 13.661 -19.078 1.00 85.94 389 ASP A CA 1
ATOM 2996 C C . ASP A 1 389 ? 32.562 13.954 -18.779 1.00 85.94 389 ASP A C 1
ATOM 2998 O O . ASP A 1 389 ? 32.931 14.324 -17.659 1.00 85.94 389 ASP A O 1
ATOM 3002 N N . LEU A 1 390 ? 33.434 13.753 -19.773 1.00 81.50 390 LEU A N 1
ATOM 3003 C CA . LEU A 1 390 ? 34.880 14.009 -19.663 1.00 81.50 390 LEU A CA 1
ATOM 3004 C C . LEU A 1 390 ? 35.222 15.478 -19.347 1.00 81.50 390 LEU A C 1
ATOM 3006 O O . LEU A 1 390 ? 36.288 15.744 -18.797 1.00 81.50 390 LEU A O 1
ATOM 3010 N N . ASP A 1 391 ? 34.323 16.416 -19.653 1.00 73.44 391 ASP A N 1
ATOM 3011 C CA . ASP A 1 391 ? 34.461 17.846 -19.356 1.00 73.44 391 ASP A CA 1
ATOM 3012 C C . ASP A 1 391 ? 33.880 18.217 -17.969 1.00 73.44 391 ASP A C 1
ATOM 3014 O O . ASP A 1 391 ? 33.872 19.382 -17.567 1.00 73.44 391 ASP A O 1
ATOM 3018 N N . GLY A 1 392 ? 33.427 17.222 -17.194 1.00 81.12 392 GLY A N 1
ATOM 3019 C CA . GLY A 1 392 ? 32.983 17.366 -15.806 1.00 81.12 392 GLY A CA 1
ATOM 3020 C C . GLY A 1 392 ? 31.546 17.870 -15.634 1.00 81.12 392 GLY A C 1
ATOM 3021 O O . GLY A 1 392 ? 31.140 18.165 -14.504 1.00 81.12 392 GLY A O 1
ATOM 3022 N N . LYS A 1 393 ? 30.770 17.955 -16.718 1.00 86.06 393 LYS A N 1
ATOM 3023 C CA . LYS A 1 393 ? 29.367 18.385 -16.724 1.00 86.06 393 LYS A CA 1
ATOM 3024 C C . LYS A 1 393 ? 28.449 17.209 -16.389 1.00 86.06 393 LYS A C 1
ATOM 3026 O O . LYS A 1 393 ? 28.671 16.084 -16.825 1.00 86.06 393 LYS A O 1
ATOM 3031 N N . GLY A 1 394 ? 27.401 17.473 -15.611 1.00 90.75 394 GLY A N 1
ATOM 3032 C CA . GLY A 1 394 ? 26.419 16.464 -15.211 1.00 90.75 394 GLY A CA 1
ATOM 3033 C C . GLY A 1 394 ? 25.664 15.860 -16.396 1.00 90.75 394 GLY A C 1
ATOM 3034 O O . GLY A 1 394 ? 25.064 16.588 -17.190 1.00 90.75 394 GLY A O 1
ATOM 3035 N N . VAL A 1 395 ? 25.653 14.529 -16.498 1.00 91.44 395 VAL A N 1
ATOM 3036 C CA . VAL A 1 395 ? 24.864 13.806 -17.504 1.00 91.44 395 VAL A CA 1
ATOM 3037 C C . VAL A 1 395 ? 23.490 13.511 -16.918 1.00 91.44 395 VAL A C 1
ATOM 3039 O O . VAL A 1 395 ? 23.332 12.600 -16.107 1.00 91.44 395 VAL A O 1
ATOM 3042 N N . SER A 1 396 ? 22.492 14.294 -17.328 1.00 92.50 396 SER A N 1
ATOM 3043 C CA . SER A 1 396 ? 21.106 14.152 -16.870 1.00 92.50 396 SER A CA 1
ATOM 3044 C C . SER A 1 396 ? 20.418 12.924 -17.464 1.00 92.50 396 SER A C 1
ATOM 3046 O O . SER A 1 396 ? 20.509 12.675 -18.666 1.00 92.50 396 SER A O 1
ATOM 3048 N N . GLY A 1 397 ? 19.674 12.187 -16.634 1.00 92.12 397 GLY A N 1
ATOM 3049 C CA . GLY A 1 397 ? 18.884 11.031 -17.067 1.00 92.12 397 GLY A CA 1
ATOM 3050 C C . GLY A 1 397 ? 19.704 9.792 -17.446 1.00 92.12 397 GLY A C 1
ATOM 3051 O O . GLY A 1 397 ? 19.162 8.886 -18.083 1.00 92.12 397 GLY A O 1
ATOM 3052 N N . ALA A 1 398 ? 20.986 9.734 -17.067 1.00 94.12 398 ALA A N 1
ATOM 3053 C CA . ALA A 1 398 ? 21.798 8.528 -17.185 1.00 94.12 398 ALA A CA 1
ATOM 3054 C C . ALA A 1 398 ? 21.205 7.424 -16.302 1.00 94.12 398 ALA A C 1
ATOM 3056 O O . ALA A 1 398 ? 20.841 7.670 -15.153 1.00 94.12 398 ALA A O 1
ATOM 3057 N N . LEU A 1 399 ? 21.097 6.213 -16.843 1.00 96.44 399 LEU A N 1
ATOM 3058 C CA . LEU A 1 399 ? 20.558 5.049 -16.150 1.00 96.44 399 LEU A CA 1
ATOM 3059 C C . LEU A 1 399 ? 21.681 4.358 -15.379 1.00 96.44 399 LEU A C 1
ATOM 3061 O O . LEU A 1 399 ? 22.638 3.886 -15.997 1.00 96.44 399 LEU A O 1
ATOM 3065 N N . LEU A 1 400 ? 21.537 4.277 -14.056 1.00 96.88 400 LEU A N 1
ATOM 3066 C CA . LEU A 1 400 ? 22.401 3.498 -13.170 1.00 96.88 400 LEU A CA 1
ATOM 3067 C C . LEU A 1 400 ? 21.652 2.232 -12.747 1.00 96.88 400 LEU A C 1
ATOM 3069 O O . LEU A 1 400 ? 20.645 2.325 -12.046 1.00 96.88 400 LEU A O 1
ATOM 3073 N N . ALA A 1 401 ? 22.128 1.066 -13.175 1.00 95.31 401 ALA A N 1
ATOM 3074 C CA . ALA A 1 401 ? 21.651 -0.234 -12.715 1.00 95.31 401 ALA A CA 1
ATOM 3075 C C . ALA A 1 401 ? 22.569 -0.756 -11.602 1.00 95.31 401 ALA A C 1
ATOM 3077 O O . ALA A 1 401 ? 23.791 -0.757 -11.761 1.00 95.31 401 ALA A O 1
ATOM 3078 N N . PHE A 1 402 ? 21.979 -1.191 -10.490 1.00 94.56 402 PHE A N 1
ATOM 3079 C CA . PHE A 1 402 ? 22.682 -1.670 -9.301 1.00 94.56 402 PHE A CA 1
ATOM 3080 C C . PHE A 1 402 ? 22.472 -3.178 -9.139 1.00 94.56 402 PHE A C 1
ATOM 3082 O O . PHE A 1 402 ? 21.347 -3.674 -9.228 1.00 94.56 402 PHE A O 1
ATOM 3089 N N . SER A 1 403 ? 23.565 -3.895 -8.887 1.00 92.88 403 SER A N 1
ATOM 3090 C CA . SER A 1 403 ? 23.587 -5.317 -8.549 1.00 92.88 403 SER A CA 1
ATOM 3091 C C . SER A 1 403 ? 24.327 -5.501 -7.229 1.00 92.88 403 SER A C 1
ATOM 3093 O O . SER A 1 403 ? 25.522 -5.223 -7.140 1.00 92.88 403 SER A O 1
ATOM 3095 N N . GLU A 1 404 ? 23.641 -5.997 -6.205 1.00 92.50 404 GLU A N 1
ATOM 3096 C CA . GLU A 1 404 ? 24.234 -6.303 -4.904 1.00 92.50 404 GLU A CA 1
ATOM 3097 C C . GLU A 1 404 ? 24.478 -7.806 -4.790 1.00 92.50 404 GLU A C 1
ATOM 3099 O O . GLU A 1 404 ? 23.566 -8.609 -4.978 1.00 92.50 404 GLU A O 1
ATOM 3104 N N . ASN A 1 405 ? 25.717 -8.204 -4.495 1.00 89.12 405 ASN A N 1
ATOM 3105 C CA . ASN A 1 405 ? 26.118 -9.602 -4.301 1.00 89.12 405 ASN A CA 1
ATOM 3106 C C . ASN A 1 405 ? 25.699 -10.564 -5.444 1.00 89.12 405 ASN A C 1
ATOM 3108 O O . ASN A 1 405 ? 25.583 -11.771 -5.237 1.00 89.12 405 ASN A O 1
ATOM 3112 N N . GLY A 1 406 ? 25.512 -10.034 -6.660 1.00 83.25 406 GLY A N 1
ATOM 3113 C CA . GLY A 1 406 ? 25.092 -10.780 -7.851 1.00 83.25 406 GLY A CA 1
ATOM 3114 C C . GLY A 1 406 ? 23.579 -10.822 -8.108 1.00 83.25 406 GLY A C 1
ATOM 3115 O O . GLY A 1 406 ? 23.158 -11.535 -9.016 1.00 83.25 406 GLY A O 1
ATOM 3116 N N . GLN A 1 407 ? 22.761 -10.083 -7.350 1.00 83.31 407 GLN A N 1
ATOM 3117 C CA . GLN A 1 407 ? 21.341 -9.871 -7.650 1.00 83.31 407 GLN A CA 1
ATOM 3118 C C . GLN A 1 407 ? 21.093 -8.428 -8.098 1.00 83.31 407 GLN A C 1
ATOM 3120 O O . GLN A 1 407 ? 21.466 -7.488 -7.400 1.00 83.31 407 GLN A O 1
ATOM 3125 N N . GLU A 1 408 ? 20.438 -8.245 -9.248 1.00 81.38 408 GLU A N 1
ATOM 3126 C CA . GLU A 1 408 ? 19.967 -6.929 -9.696 1.00 81.38 408 GLU A CA 1
ATOM 3127 C C . GLU A 1 408 ? 18.896 -6.404 -8.730 1.00 81.38 408 GLU A C 1
ATOM 3129 O O . GLU A 1 408 ? 17.857 -7.036 -8.539 1.00 81.38 408 GLU A O 1
ATOM 3134 N N . THR A 1 409 ? 19.142 -5.246 -8.115 1.00 77.31 409 THR A N 1
ATOM 3135 C CA . THR A 1 409 ? 18.261 -4.680 -7.083 1.00 77.31 409 THR A CA 1
ATOM 3136 C C . THR A 1 409 ? 17.400 -3.538 -7.606 1.00 77.31 409 THR A C 1
ATOM 3138 O O . THR A 1 409 ? 16.229 -3.419 -7.238 1.00 77.31 409 THR A O 1
ATOM 3141 N N . LYS A 1 410 ? 17.970 -2.647 -8.430 1.00 87.31 410 LYS A N 1
ATOM 3142 C CA . LYS A 1 410 ? 17.306 -1.398 -8.828 1.00 87.31 410 LYS A CA 1
ATOM 3143 C C . LYS A 1 410 ? 17.931 -0.757 -10.060 1.00 87.31 410 LYS A C 1
ATOM 3145 O O . LYS A 1 410 ? 19.121 -0.906 -10.322 1.00 87.31 410 LYS A O 1
ATOM 3150 N N . ILE A 1 411 ? 17.136 0.063 -10.745 1.00 92.44 411 ILE A N 1
ATOM 3151 C CA . ILE A 1 411 ? 17.619 1.053 -11.711 1.00 92.44 411 ILE A CA 1
ATOM 3152 C C . ILE A 1 411 ? 17.193 2.442 -11.223 1.00 92.44 411 ILE A C 1
ATOM 3154 O O . ILE A 1 411 ? 16.044 2.630 -10.816 1.00 92.44 411 ILE A O 1
ATOM 3158 N N . LEU A 1 412 ? 18.112 3.407 -11.256 1.00 94.88 412 LEU A N 1
ATOM 3159 C CA . LEU A 1 412 ? 17.857 4.829 -11.007 1.00 94.88 412 LEU A CA 1
ATOM 3160 C C . LEU A 1 412 ? 18.211 5.666 -12.243 1.00 94.88 412 LEU A C 1
ATOM 3162 O O . LEU A 1 412 ? 18.913 5.204 -13.143 1.00 94.88 412 LEU A O 1
ATOM 3166 N N . GLN A 1 413 ? 17.748 6.915 -12.256 1.00 96.31 413 GLN A N 1
ATOM 3167 C CA . GLN A 1 413 ? 18.202 7.946 -13.187 1.00 96.31 413 GLN A CA 1
ATOM 3168 C C . GLN A 1 413 ? 18.928 9.056 -12.428 1.00 96.31 413 GLN A C 1
ATOM 3170 O O . GLN A 1 413 ? 18.507 9.423 -11.331 1.00 96.31 413 GLN A O 1
ATOM 3175 N N . SER A 1 414 ? 19.993 9.595 -13.020 1.00 96.56 414 SER A N 1
ATOM 3176 C CA . SER A 1 414 ? 20.654 10.806 -12.531 1.00 96.56 414 SER A CA 1
ATOM 3177 C C . SER A 1 414 ? 19.810 12.066 -12.769 1.00 96.56 414 SER A C 1
ATOM 3179 O O . SER A 1 414 ? 19.070 12.165 -13.756 1.00 96.56 414 SER A O 1
ATOM 3181 N N . ASP A 1 415 ? 19.942 13.049 -11.879 1.00 95.88 415 ASP A N 1
ATOM 3182 C CA . ASP A 1 415 ? 19.239 14.333 -11.967 1.00 95.88 415 ASP A CA 1
ATOM 3183 C C . ASP A 1 415 ? 19.861 15.311 -12.991 1.00 95.88 415 ASP A C 1
ATOM 3185 O O . ASP A 1 415 ? 20.770 14.967 -13.747 1.00 95.88 415 ASP A O 1
ATOM 3189 N N . THR A 1 416 ? 19.382 16.559 -13.025 1.00 92.44 416 THR A N 1
ATOM 3190 C CA . THR A 1 416 ? 19.843 17.595 -13.969 1.00 92.44 416 THR A CA 1
ATOM 3191 C C . THR A 1 416 ? 21.308 18.016 -13.808 1.00 92.44 416 THR A C 1
ATOM 3193 O O . THR A 1 416 ? 21.860 18.592 -14.746 1.00 92.44 416 THR A O 1
ATOM 3196 N N . ILE A 1 417 ? 21.952 17.722 -12.672 1.00 93.81 417 ILE A N 1
ATOM 3197 C CA . ILE A 1 417 ? 23.391 17.932 -12.434 1.00 93.81 417 ILE A CA 1
ATOM 3198 C C . ILE A 1 417 ? 24.179 16.612 -12.422 1.00 93.81 417 ILE A C 1
ATOM 3200 O O . ILE A 1 417 ? 25.368 16.597 -12.099 1.00 93.81 417 ILE A O 1
ATOM 3204 N N . GLY A 1 418 ? 23.543 15.508 -12.824 1.00 94.56 418 GLY A N 1
ATOM 3205 C CA . GLY A 1 418 ? 24.133 14.175 -12.863 1.00 94.56 418 GLY A CA 1
ATOM 3206 C C . GLY A 1 418 ? 24.151 13.456 -11.511 1.00 94.56 418 GLY A C 1
ATOM 3207 O O . GLY A 1 418 ? 24.681 12.350 -11.441 1.00 94.56 418 GLY A O 1
ATOM 3208 N N . PHE A 1 419 ? 23.602 14.041 -10.443 1.00 97.50 419 PHE A N 1
ATOM 3209 C CA . PHE A 1 419 ? 23.625 13.455 -9.103 1.00 97.50 419 PHE A CA 1
ATOM 3210 C C . PHE A 1 419 ? 22.730 12.213 -9.007 1.00 97.50 419 PHE A C 1
ATOM 3212 O O . PHE A 1 419 ? 21.666 12.137 -9.627 1.00 97.50 419 PHE A O 1
ATOM 3219 N N . PHE A 1 420 ? 23.154 11.246 -8.194 1.00 96.88 420 PHE A N 1
ATOM 3220 C CA . PHE A 1 420 ? 22.365 10.081 -7.805 1.00 96.88 420 PHE A CA 1
ATOM 3221 C C . PHE A 1 420 ? 22.627 9.713 -6.335 1.00 96.88 420 PHE A C 1
ATOM 3223 O O . PHE A 1 420 ? 23.689 9.999 -5.782 1.00 96.88 420 PHE A O 1
ATOM 3230 N N . SER A 1 421 ? 21.666 9.027 -5.711 1.00 95.19 421 SER A N 1
ATOM 3231 C CA . SER A 1 421 ? 21.823 8.422 -4.385 1.00 95.19 421 SER A CA 1
ATOM 3232 C C . SER A 1 421 ? 21.014 7.128 -4.287 1.00 95.19 421 SER A C 1
ATOM 3234 O O . SER A 1 421 ? 19.871 7.058 -4.744 1.00 95.19 421 SER A O 1
ATOM 3236 N N . TYR A 1 422 ? 21.627 6.098 -3.714 1.00 94.19 422 TYR A N 1
ATOM 3237 C CA . TYR A 1 422 ? 21.138 4.730 -3.642 1.00 94.19 422 TYR A CA 1
ATOM 3238 C C . TYR A 1 422 ? 21.319 4.186 -2.216 1.00 94.19 422 TYR A C 1
ATOM 3240 O O . TYR A 1 422 ? 22.411 4.249 -1.652 1.00 94.19 422 TYR A O 1
ATOM 3248 N N . LYS A 1 423 ? 20.244 3.652 -1.624 1.00 92.56 423 LYS A N 1
ATOM 3249 C CA . LYS A 1 423 ? 20.283 2.930 -0.343 1.00 92.56 423 LYS A CA 1
ATOM 3250 C C . LYS A 1 423 ? 20.620 1.471 -0.631 1.00 92.56 423 LYS A C 1
ATOM 3252 O O . LYS A 1 423 ? 19.906 0.847 -1.410 1.00 92.56 423 LYS A O 1
ATOM 3257 N N . ILE A 1 424 ? 21.677 0.960 -0.010 1.00 91.12 424 ILE A N 1
ATOM 3258 C CA . ILE A 1 424 ? 22.141 -0.417 -0.180 1.00 91.12 424 ILE A CA 1
ATOM 3259 C C . ILE A 1 424 ? 21.319 -1.316 0.750 1.00 91.12 424 ILE A C 1
ATOM 3261 O O . ILE A 1 424 ? 21.208 -1.029 1.943 1.00 91.12 424 ILE A O 1
ATOM 3265 N N . GLU A 1 425 ? 20.709 -2.375 0.217 1.00 89.50 425 GLU A N 1
ATOM 3266 C CA . GLU A 1 425 ? 19.831 -3.271 0.990 1.00 89.50 425 GLU A CA 1
ATOM 3267 C C . GLU A 1 425 ? 20.613 -4.414 1.669 1.00 89.50 425 GLU A C 1
ATOM 3269 O O . GLU A 1 425 ? 20.212 -4.917 2.723 1.00 89.50 425 GLU A O 1
ATOM 3274 N N . SER A 1 426 ? 21.774 -4.775 1.120 1.00 88.19 426 SER A N 1
ATOM 3275 C CA . SER A 1 426 ? 22.737 -5.729 1.675 1.00 88.19 426 SER A CA 1
ATOM 3276 C C . SER A 1 426 ? 23.597 -5.108 2.775 1.00 88.19 426 SER A C 1
ATOM 3278 O O . SER A 1 426 ? 24.232 -4.075 2.578 1.00 88.19 426 SER A O 1
ATOM 3280 N N . ILE A 1 427 ? 23.699 -5.804 3.910 1.00 85.38 427 ILE A N 1
ATOM 3281 C CA . ILE A 1 427 ? 24.512 -5.396 5.072 1.00 85.38 427 ILE A CA 1
ATOM 3282 C C . ILE A 1 427 ? 26.010 -5.285 4.723 1.00 85.38 427 ILE A C 1
ATOM 3284 O O . ILE A 1 427 ? 26.723 -4.442 5.267 1.00 85.38 427 ILE A O 1
ATOM 3288 N N . SER A 1 428 ? 26.510 -6.154 3.841 1.00 85.62 428 SER A N 1
ATOM 3289 C CA . SER A 1 428 ? 27.912 -6.188 3.415 1.00 85.62 428 SER A CA 1
ATOM 3290 C C . SER A 1 428 ? 28.081 -6.952 2.095 1.00 85.62 428 SER A C 1
ATOM 3292 O O . SER A 1 428 ? 27.119 -7.485 1.533 1.00 85.62 428 SER A O 1
ATOM 3294 N N . GLY A 1 429 ? 29.318 -6.998 1.590 1.00 88.94 429 GLY A N 1
ATOM 3295 C CA . GLY A 1 429 ? 29.691 -7.757 0.396 1.00 88.94 429 GLY A CA 1
ATOM 3296 C C . GLY A 1 429 ? 30.174 -6.855 -0.735 1.00 88.94 429 GLY A C 1
ATOM 3297 O O . GLY A 1 429 ? 31.097 -6.063 -0.531 1.00 88.94 429 GLY A O 1
ATOM 3298 N N . ARG A 1 430 ? 29.583 -6.985 -1.925 1.00 91.12 430 ARG A N 1
ATOM 3299 C CA . ARG A 1 430 ? 29.958 -6.251 -3.143 1.00 91.12 430 ARG A CA 1
ATOM 3300 C C . ARG A 1 430 ? 28.739 -5.620 -3.811 1.00 91.12 430 ARG A C 1
ATOM 3302 O O . ARG A 1 430 ? 27.691 -6.251 -3.903 1.00 91.12 430 ARG A O 1
ATOM 3309 N N . ILE A 1 431 ? 28.916 -4.407 -4.327 1.00 93.69 431 ILE A N 1
ATOM 3310 C CA . ILE A 1 431 ? 27.970 -3.736 -5.217 1.00 93.69 431 ILE A CA 1
ATOM 3311 C C . ILE A 1 431 ? 28.640 -3.473 -6.569 1.00 93.69 431 ILE A C 1
ATOM 3313 O O . ILE A 1 431 ? 29.757 -2.956 -6.650 1.00 93.69 431 ILE A O 1
ATOM 3317 N N . ASP A 1 432 ? 27.953 -3.864 -7.633 1.00 93.62 432 ASP A N 1
ATOM 3318 C CA . ASP A 1 432 ? 28.313 -3.619 -9.022 1.00 93.62 432 ASP A CA 1
ATOM 3319 C C . ASP A 1 432 ? 27.323 -2.610 -9.606 1.00 93.62 432 ASP A C 1
ATOM 3321 O O . ASP A 1 432 ? 26.109 -2.756 -9.453 1.00 93.62 432 ASP A O 1
ATOM 3325 N N . VAL A 1 433 ? 27.840 -1.570 -10.259 1.00 96.19 433 VAL A N 1
ATOM 3326 C CA . VAL A 1 433 ? 27.037 -0.489 -10.839 1.00 96.19 433 VAL A CA 1
ATOM 3327 C C . VAL A 1 433 ? 27.351 -0.382 -12.319 1.00 96.19 433 VAL A C 1
ATOM 3329 O O . VAL A 1 433 ? 28.506 -0.174 -12.692 1.00 96.19 433 VAL A O 1
ATOM 3332 N N . HIS A 1 434 ? 26.328 -0.499 -13.162 1.00 94.44 434 HIS A N 1
ATOM 3333 C CA . HIS A 1 434 ? 26.427 -0.314 -14.609 1.00 94.44 434 HIS A CA 1
ATOM 3334 C C . HIS A 1 434 ? 25.708 0.972 -15.012 1.00 94.44 434 HIS A C 1
ATOM 3336 O O . HIS A 1 434 ? 24.515 1.127 -14.753 1.00 94.44 434 HIS A O 1
ATOM 3342 N N . VAL A 1 435 ? 26.429 1.900 -15.640 1.00 96.19 435 VAL A N 1
ATOM 3343 C CA . VAL A 1 435 ? 25.934 3.235 -15.995 1.00 96.19 435 VAL A CA 1
ATOM 3344 C C . VAL A 1 435 ? 25.896 3.400 -17.511 1.00 96.19 435 VAL A C 1
ATOM 3346 O O . VAL A 1 435 ? 26.859 3.096 -18.218 1.00 96.19 435 VAL A O 1
ATOM 3349 N N . SER A 1 436 ? 24.766 3.892 -18.016 1.00 92.38 436 SER A N 1
ATOM 3350 C CA . SER A 1 436 ? 24.508 4.061 -19.449 1.00 92.38 436 SER A CA 1
ATOM 3351 C C . SER A 1 436 ? 23.760 5.361 -19.746 1.00 92.38 436 SER A C 1
ATOM 3353 O O . SER A 1 436 ? 22.855 5.757 -19.012 1.00 92.38 436 SER A O 1
ATOM 3355 N N . ALA A 1 437 ? 24.122 6.036 -20.839 1.00 89.75 437 ALA A N 1
ATOM 3356 C CA . ALA A 1 437 ? 23.451 7.250 -21.298 1.00 89.75 437 ALA A CA 1
ATOM 3357 C C . ALA A 1 437 ? 23.505 7.367 -22.828 1.00 89.75 437 ALA A C 1
ATOM 3359 O O . ALA A 1 437 ? 24.454 6.926 -23.476 1.00 89.75 437 ALA A O 1
ATOM 3360 N N . ARG A 1 438 ? 22.483 7.986 -23.427 1.00 82.69 438 ARG A N 1
ATOM 3361 C CA . ARG A 1 438 ? 22.409 8.176 -24.882 1.00 82.69 438 ARG A CA 1
ATOM 3362 C C . ARG A 1 438 ? 23.500 9.143 -25.359 1.00 82.69 438 ARG A C 1
ATOM 3364 O O . ARG A 1 438 ? 23.578 10.262 -24.867 1.00 82.69 438 ARG A O 1
ATOM 3371 N N . GLY A 1 439 ? 24.276 8.724 -26.361 1.00 77.19 439 GLY A N 1
ATOM 3372 C CA . GLY A 1 439 ? 25.396 9.503 -26.909 1.00 77.19 439 GLY A CA 1
ATOM 3373 C C . GLY A 1 439 ? 26.740 9.255 -26.213 1.00 77.19 439 GLY A C 1
ATOM 3374 O O . GLY A 1 439 ? 27.722 9.902 -26.564 1.00 77.19 439 GLY A O 1
ATOM 3375 N N . TYR A 1 440 ? 26.798 8.306 -25.273 1.00 84.25 440 TYR A N 1
ATOM 3376 C CA . TYR A 1 440 ? 28.002 7.933 -24.531 1.00 84.25 440 TYR A CA 1
ATOM 3377 C C . TYR A 1 440 ? 28.273 6.426 -24.617 1.00 84.25 440 TYR A C 1
ATOM 3379 O O . TYR A 1 440 ? 27.392 5.633 -24.960 1.00 84.25 440 TYR A O 1
ATOM 3387 N N . LEU A 1 441 ? 29.499 6.031 -24.282 1.00 84.81 441 LEU A N 1
ATOM 3388 C CA . LEU A 1 441 ? 29.855 4.650 -23.978 1.00 84.81 441 LEU A CA 1
ATOM 3389 C C . LEU A 1 441 ? 29.347 4.276 -22.578 1.00 84.81 441 LEU A C 1
ATOM 3391 O O . LEU A 1 441 ? 29.413 5.078 -21.647 1.00 84.81 441 LEU A O 1
ATOM 3395 N N . ASN A 1 442 ? 28.873 3.039 -22.423 1.00 88.81 442 ASN A N 1
ATOM 3396 C CA . ASN A 1 442 ? 28.545 2.493 -21.107 1.00 88.81 442 ASN A CA 1
ATOM 3397 C C . ASN A 1 442 ? 29.821 2.313 -20.273 1.00 88.81 442 ASN A C 1
ATOM 3399 O O . ASN A 1 442 ? 30.864 1.931 -20.806 1.00 88.81 442 ASN A O 1
ATOM 3403 N N . THR A 1 443 ? 29.709 2.495 -18.960 1.00 92.25 443 THR A N 1
ATOM 3404 C CA . THR A 1 443 ? 30.776 2.199 -17.995 1.00 92.25 443 THR A CA 1
ATOM 3405 C C . THR A 1 443 ? 30.228 1.352 -16.852 1.00 92.25 443 THR A C 1
ATOM 3407 O O . THR A 1 443 ? 29.023 1.353 -16.597 1.00 92.25 443 THR A O 1
ATOM 3410 N N . SER A 1 444 ? 31.095 0.643 -16.137 1.00 92.56 444 SER A N 1
ATOM 3411 C CA . SER A 1 444 ? 30.713 -0.058 -14.915 1.00 92.56 444 SER A CA 1
ATOM 3412 C C . SER A 1 444 ? 31.823 -0.012 -13.873 1.00 92.56 444 SER A C 1
ATOM 3414 O O . SER A 1 444 ? 33.009 0.058 -14.204 1.00 92.56 444 SER A O 1
ATOM 3416 N N . LYS A 1 445 ? 31.436 -0.023 -12.594 1.00 94.44 445 LYS A N 1
ATOM 3417 C CA . LYS A 1 445 ? 32.374 -0.071 -11.468 1.00 94.44 445 LYS A CA 1
ATOM 3418 C C . LYS A 1 445 ? 31.890 -1.036 -10.394 1.00 94.44 445 LYS A C 1
ATOM 3420 O O . LYS A 1 445 ? 30.693 -1.184 -10.162 1.00 94.44 445 LYS A O 1
ATOM 3425 N N . SER A 1 446 ? 32.855 -1.660 -9.732 1.00 92.81 446 SER A N 1
ATOM 3426 C CA . SER A 1 446 ? 32.661 -2.677 -8.705 1.00 92.81 446 SER A CA 1
ATOM 3427 C C . SER A 1 446 ? 33.289 -2.204 -7.403 1.00 92.81 446 SER A C 1
ATOM 3429 O O . SER A 1 446 ? 34.454 -1.805 -7.391 1.00 92.81 446 SER A O 1
ATOM 3431 N N . MET A 1 447 ? 32.534 -2.258 -6.312 1.00 92.88 447 MET A N 1
ATOM 3432 C CA . MET A 1 447 ? 32.935 -1.757 -4.996 1.00 92.88 447 MET A CA 1
ATOM 3433 C C . MET A 1 447 ? 32.610 -2.792 -3.920 1.00 92.88 447 MET A C 1
ATOM 3435 O O . MET A 1 447 ? 31.626 -3.523 -4.028 1.00 92.88 447 MET A O 1
ATOM 3439 N N . SER A 1 448 ? 33.408 -2.851 -2.855 1.00 91.31 448 SER A N 1
ATOM 3440 C CA . SER A 1 448 ? 32.953 -3.481 -1.615 1.00 91.31 448 SER A CA 1
ATOM 3441 C C . SER A 1 448 ? 31.880 -2.611 -0.953 1.00 91.31 448 SER A C 1
ATOM 3443 O O . SER A 1 448 ? 31.871 -1.395 -1.122 1.00 91.31 448 SER A O 1
ATOM 3445 N N . ILE A 1 449 ? 30.988 -3.236 -0.186 1.00 88.75 449 ILE A N 1
ATOM 3446 C CA . ILE A 1 449 ? 30.017 -2.564 0.683 1.00 88.75 449 ILE A CA 1
ATOM 3447 C C . ILE A 1 449 ? 30.614 -2.558 2.101 1.00 88.75 449 ILE A C 1
ATOM 3449 O O . ILE A 1 449 ? 30.641 -3.617 2.739 1.00 88.75 449 ILE A O 1
ATOM 3453 N N . PRO A 1 450 ? 31.121 -1.420 2.615 1.00 85.44 450 PRO A N 1
ATOM 3454 C CA . PRO A 1 450 ? 31.517 -1.305 4.012 1.00 85.44 450 PRO A CA 1
ATOM 3455 C C . PRO A 1 450 ? 30.273 -1.191 4.902 1.00 85.44 450 PRO A C 1
ATOM 3457 O O . PRO A 1 450 ? 29.258 -0.607 4.506 1.00 85.44 450 PRO A O 1
ATOM 3460 N N . LEU A 1 451 ? 30.367 -1.722 6.121 1.00 83.56 451 LEU A N 1
ATOM 3461 C CA . LEU A 1 451 ? 29.292 -1.686 7.113 1.00 83.56 451 LEU A CA 1
ATOM 3462 C C . LEU A 1 451 ? 28.946 -0.234 7.504 1.00 83.56 451 LEU A C 1
ATOM 3464 O O . LEU A 1 451 ? 29.856 0.565 7.724 1.00 83.56 451 LEU A O 1
ATOM 3468 N N . GLU A 1 452 ? 27.653 0.085 7.618 1.00 84.25 452 GLU A N 1
ATOM 3469 C CA . GLU A 1 452 ? 27.117 1.365 8.131 1.00 84.25 452 GLU A CA 1
ATOM 3470 C C . GLU A 1 452 ? 27.692 2.639 7.476 1.00 84.25 452 GLU A C 1
ATOM 3472 O O . GLU A 1 452 ? 27.851 3.676 8.126 1.00 84.25 452 GLU A O 1
ATOM 3477 N N . SER A 1 453 ? 28.032 2.568 6.188 1.00 85.81 453 SER A N 1
ATOM 3478 C CA . SER A 1 453 ? 28.886 3.555 5.522 1.00 85.81 453 SER A CA 1
ATOM 3479 C C . SER A 1 453 ? 28.186 4.346 4.419 1.00 85.81 453 SER A C 1
ATOM 3481 O O . SER A 1 453 ? 27.237 3.885 3.786 1.00 85.81 453 SER A O 1
ATOM 3483 N N . THR A 1 454 ? 28.702 5.546 4.153 1.00 90.50 454 THR A N 1
ATOM 3484 C CA . THR A 1 454 ? 28.310 6.363 3.003 1.00 90.50 454 THR A CA 1
ATOM 3485 C C . THR A 1 454 ? 29.467 6.393 2.008 1.00 90.50 454 THR A C 1
ATOM 3487 O O . THR A 1 454 ? 30.500 7.004 2.276 1.00 90.50 454 THR A O 1
ATOM 3490 N N . ILE A 1 455 ? 29.294 5.727 0.870 1.00 92.25 455 ILE A N 1
ATOM 3491 C CA . ILE A 1 455 ? 30.252 5.647 -0.233 1.00 92.25 455 ILE A CA 1
ATOM 3492 C C . ILE A 1 455 ? 29.977 6.807 -1.201 1.00 92.25 455 ILE A C 1
ATOM 3494 O O . ILE A 1 455 ? 28.850 6.947 -1.680 1.00 92.25 455 ILE A O 1
ATOM 3498 N N . GLU A 1 456 ? 30.993 7.615 -1.512 1.00 95.12 456 GLU A N 1
ATOM 3499 C CA . GLU A 1 456 ? 30.969 8.511 -2.677 1.00 95.12 456 GLU A CA 1
ATOM 3500 C C . GLU A 1 456 ? 31.645 7.810 -3.863 1.00 95.12 456 GLU A C 1
ATOM 3502 O O . GLU A 1 456 ? 32.779 7.347 -3.739 1.00 95.12 456 GLU A O 1
ATOM 3507 N N . GLU A 1 457 ? 30.976 7.751 -5.015 1.00 95.69 457 GLU A N 1
ATOM 3508 C CA . GLU A 1 457 ? 31.546 7.235 -6.259 1.00 95.69 457 GLU A CA 1
ATOM 3509 C C . GLU A 1 457 ? 31.062 8.028 -7.477 1.00 95.69 457 GLU A C 1
ATOM 3511 O O . GLU A 1 457 ? 29.865 8.238 -7.671 1.00 95.69 457 GLU A O 1
ATOM 3516 N N . ASN A 1 458 ? 31.996 8.437 -8.335 1.00 95.38 458 ASN A N 1
ATOM 3517 C CA . ASN A 1 458 ? 31.718 9.311 -9.471 1.00 95.38 458 ASN A CA 1
ATOM 3518 C C . ASN A 1 458 ? 31.977 8.575 -10.794 1.00 95.38 458 ASN A C 1
ATOM 3520 O O . ASN A 1 458 ? 33.025 7.960 -10.987 1.00 95.38 458 ASN A O 1
ATOM 3524 N N . PHE A 1 459 ? 31.024 8.658 -11.725 1.00 95.50 459 PHE A N 1
ATOM 3525 C CA . PHE A 1 459 ? 31.050 7.921 -12.989 1.00 95.50 459 PHE A CA 1
ATOM 3526 C C . PHE A 1 459 ? 31.284 8.869 -14.162 1.00 95.50 459 PHE A C 1
ATOM 3528 O O . PHE A 1 459 ? 30.388 9.618 -14.550 1.00 95.50 459 PHE A O 1
ATOM 3535 N N . THR A 1 460 ? 32.472 8.808 -14.760 1.00 91.88 460 THR A N 1
ATOM 3536 C CA . THR A 1 460 ? 32.783 9.559 -15.982 1.00 91.88 460 THR A CA 1
ATOM 3537 C C . THR A 1 460 ? 32.397 8.750 -17.219 1.00 91.88 460 THR A C 1
ATOM 3539 O O . THR A 1 460 ? 32.843 7.614 -17.389 1.00 91.88 460 THR A O 1
ATOM 3542 N N . LEU A 1 461 ? 31.579 9.337 -18.091 1.00 89.06 461 LEU A N 1
ATOM 3543 C CA . LEU A 1 461 ? 31.136 8.758 -19.355 1.00 89.06 461 LEU A CA 1
ATOM 3544 C C . LEU A 1 461 ? 31.902 9.371 -20.532 1.00 89.06 461 LEU A C 1
ATOM 3546 O O . LEU A 1 461 ? 31.857 10.580 -20.764 1.00 89.06 461 LEU A O 1
ATOM 3550 N N . SER A 1 462 ? 32.564 8.520 -21.314 1.00 81.94 462 SER A N 1
ATOM 3551 C CA . SER A 1 462 ? 33.176 8.916 -22.585 1.00 81.94 462 SER A CA 1
ATOM 3552 C C . SER A 1 462 ? 32.105 9.073 -23.674 1.00 81.94 462 SER A C 1
ATOM 3554 O O . SER A 1 462 ? 31.199 8.236 -23.737 1.00 81.94 462 SER A O 1
ATOM 3556 N N . PRO A 1 463 ? 32.193 10.079 -24.564 1.00 77.06 463 PRO A N 1
ATOM 3557 C CA . PRO A 1 463 ? 31.291 10.206 -25.708 1.00 77.06 463 PRO A CA 1
ATOM 3558 C C . PRO A 1 463 ? 31.337 8.983 -26.639 1.00 77.06 463 PRO A C 1
ATOM 3560 O O . PRO A 1 463 ? 32.317 8.239 -26.680 1.00 77.06 463 PRO A O 1
ATOM 3563 N N . LEU A 1 464 ? 30.278 8.792 -27.423 1.00 83.12 464 LEU A N 1
ATOM 3564 C CA . LEU A 1 464 ? 30.172 7.777 -28.475 1.00 83.12 464 LEU A CA 1
ATOM 3565 C C . LEU A 1 464 ? 29.936 8.474 -29.821 1.00 83.12 464 LEU A C 1
ATOM 3567 O O . LEU A 1 464 ? 29.146 9.403 -29.873 1.00 83.12 464 LEU A O 1
ATOM 3571 N N . LEU A 1 465 ? 30.556 8.000 -30.906 1.00 88.00 465 LEU A N 1
ATOM 3572 C CA . LEU A 1 465 ? 30.299 8.443 -32.284 1.00 88.00 465 LEU A CA 1
ATOM 3573 C C . LEU A 1 465 ? 30.024 7.217 -33.164 1.00 88.00 465 LEU A C 1
ATOM 3575 O O . LEU A 1 465 ? 30.836 6.297 -33.218 1.00 88.00 465 LEU A O 1
ATOM 3579 N N . VAL A 1 466 ? 28.888 7.212 -33.864 1.00 87.19 466 VAL A N 1
ATOM 3580 C CA . VAL A 1 466 ? 28.464 6.139 -34.777 1.00 87.19 466 VAL A CA 1
ATOM 3581 C C . VAL A 1 466 ? 27.990 6.743 -36.094 1.00 87.19 466 VAL A C 1
ATOM 3583 O O . VAL A 1 466 ? 27.127 7.620 -36.104 1.00 87.19 466 VAL A O 1
ATOM 3586 N N . ILE A 1 467 ? 28.507 6.235 -37.213 1.00 92.25 467 ILE A N 1
ATOM 3587 C CA . ILE A 1 467 ? 28.017 6.576 -38.553 1.00 92.25 467 ILE A CA 1
ATOM 3588 C C . ILE A 1 467 ? 26.976 5.536 -38.975 1.00 92.25 467 ILE A C 1
ATOM 3590 O O . ILE A 1 467 ? 27.227 4.335 -38.910 1.00 92.25 467 ILE A O 1
ATOM 3594 N N . LEU A 1 468 ? 25.797 6.009 -39.377 1.00 90.62 468 LEU A N 1
ATOM 3595 C CA . LEU A 1 468 ? 24.666 5.195 -39.834 1.00 90.62 468 LEU A CA 1
ATOM 3596 C C . LEU A 1 468 ? 24.650 5.037 -41.362 1.00 90.62 468 LEU A C 1
ATOM 3598 O O . LEU A 1 468 ? 24.182 4.025 -41.874 1.00 90.62 468 LEU A O 1
ATOM 3602 N N . SER A 1 469 ? 25.133 6.049 -42.085 1.00 89.44 469 SER A N 1
ATOM 3603 C CA . SER A 1 469 ? 25.291 6.053 -43.542 1.00 89.44 469 SER A CA 1
ATOM 3604 C C . SER A 1 469 ? 26.380 7.060 -43.931 1.00 89.44 469 SER A C 1
ATOM 3606 O O . SER A 1 469 ? 26.477 8.094 -43.269 1.00 89.44 469 SER A O 1
ATOM 3608 N N . PRO A 1 470 ? 27.171 6.822 -44.990 1.00 90.19 470 PRO A N 1
ATOM 3609 C CA . PRO A 1 470 ? 27.323 5.549 -45.695 1.00 90.19 470 PRO A CA 1
ATOM 3610 C C . PRO A 1 470 ? 28.038 4.508 -44.816 1.00 90.19 470 PRO A C 1
ATOM 3612 O O . PRO A 1 470 ? 28.729 4.850 -43.857 1.00 90.19 470 PRO A O 1
ATOM 3615 N N . VAL A 1 471 ? 27.914 3.226 -45.163 1.00 87.88 471 VAL A N 1
ATOM 3616 C CA . VAL A 1 471 ? 28.766 2.177 -44.576 1.00 87.88 471 VAL A CA 1
ATOM 3617 C C . VAL A 1 471 ? 30.172 2.228 -45.185 1.00 87.88 471 VAL A C 1
ATOM 3619 O O . VAL A 1 471 ? 30.336 2.523 -46.370 1.00 87.88 471 VAL A O 1
ATOM 3622 N N . SER A 1 472 ? 31.204 1.920 -44.395 1.00 89.88 472 SER A N 1
ATOM 3623 C CA . SER A 1 472 ? 32.575 1.840 -44.918 1.00 89.88 472 SER A CA 1
ATOM 3624 C C . SER A 1 472 ? 32.693 0.699 -45.936 1.00 89.88 472 SER A C 1
ATOM 3626 O O . SER A 1 472 ? 32.239 -0.415 -45.681 1.00 89.88 472 SER A O 1
ATOM 3628 N N . GLY A 1 473 ? 33.286 0.982 -47.094 1.00 85.12 473 GLY A N 1
ATOM 3629 C CA . GLY A 1 473 ? 33.333 0.087 -48.253 1.00 85.12 473 GLY A CA 1
ATOM 3630 C C . GLY A 1 473 ? 32.184 0.270 -49.253 1.00 85.12 473 GLY A C 1
ATOM 3631 O O . GLY A 1 473 ? 32.165 -0.433 -50.264 1.00 85.12 473 GLY A O 1
ATOM 3632 N N . ALA A 1 474 ? 31.248 1.200 -49.017 1.00 84.19 474 ALA A N 1
ATOM 3633 C CA . ALA A 1 474 ? 30.160 1.489 -49.950 1.00 84.19 474 ALA A CA 1
ATOM 3634 C C . ALA A 1 474 ? 30.672 1.890 -51.347 1.00 84.19 474 ALA A C 1
ATOM 3636 O O . ALA A 1 474 ? 31.678 2.593 -51.488 1.00 84.19 474 ALA A O 1
ATOM 3637 N N . ARG A 1 475 ? 29.934 1.470 -52.380 1.00 82.75 475 ARG A N 1
ATOM 3638 C CA . ARG A 1 475 ? 30.074 1.962 -53.755 1.00 82.75 475 ARG A CA 1
ATOM 3639 C C . ARG A 1 475 ? 28.902 2.877 -54.074 1.00 82.75 475 ARG A C 1
ATOM 3641 O O . ARG A 1 475 ? 27.783 2.581 -53.662 1.00 82.75 475 ARG A O 1
ATOM 3648 N N . VAL A 1 476 ? 29.164 3.968 -54.783 1.00 81.06 476 VAL A N 1
ATOM 3649 C CA . VAL A 1 476 ? 28.152 4.962 -55.169 1.00 81.06 476 VAL A CA 1
ATOM 3650 C C . VAL A 1 476 ? 28.404 5.448 -56.594 1.00 81.06 476 VAL A C 1
ATOM 3652 O O . VAL A 1 476 ? 29.552 5.494 -57.029 1.00 81.06 476 VAL A O 1
ATOM 3655 N N . ASN A 1 477 ? 27.338 5.827 -57.298 1.00 68.94 477 ASN A N 1
ATOM 3656 C CA . ASN A 1 477 ? 27.340 6.326 -58.681 1.00 68.94 477 ASN A CA 1
ATOM 3657 C C . ASN A 1 477 ? 27.086 7.844 -58.783 1.00 68.94 477 ASN A C 1
ATOM 3659 O O . ASN A 1 477 ? 26.878 8.372 -59.871 1.00 68.94 477 ASN A O 1
ATOM 3663 N N . THR A 1 478 ? 27.098 8.543 -57.647 1.00 74.12 478 THR A N 1
ATOM 3664 C CA . THR A 1 478 ? 26.891 9.991 -57.519 1.00 74.12 478 THR A CA 1
ATOM 3665 C C . THR A 1 478 ? 28.114 10.637 -56.873 1.00 74.12 478 THR A C 1
ATOM 3667 O O . THR A 1 478 ? 28.698 10.084 -55.937 1.00 74.12 478 THR A O 1
ATOM 3670 N N . SER A 1 479 ? 28.472 11.832 -57.344 1.00 78.62 479 SER A N 1
ATOM 3671 C CA . SER A 1 479 ? 29.511 12.678 -56.753 1.00 78.62 479 SER A CA 1
ATOM 3672 C C . SER A 1 479 ? 29.077 13.363 -55.451 1.00 78.62 479 SER A C 1
ATOM 3674 O O . SER A 1 479 ? 29.911 13.995 -54.812 1.00 78.62 479 SER A O 1
ATOM 3676 N N . VAL A 1 480 ? 27.812 13.242 -55.035 1.00 86.06 480 VAL A N 1
ATOM 3677 C CA . VAL A 1 480 ? 27.281 13.805 -53.780 1.00 86.06 480 VAL A CA 1
ATOM 3678 C C . VAL A 1 480 ? 26.542 12.724 -52.996 1.00 86.06 480 VAL A C 1
ATOM 3680 O O . VAL A 1 480 ? 25.680 12.042 -53.555 1.00 86.06 480 VAL A O 1
ATOM 3683 N N . ILE A 1 481 ? 26.854 12.574 -51.705 1.00 88.81 481 ILE A N 1
ATOM 3684 C CA . ILE A 1 481 ? 26.203 11.605 -50.807 1.00 88.81 481 ILE A CA 1
ATOM 3685 C C . ILE A 1 481 ? 25.845 12.216 -49.451 1.00 88.81 481 ILE A C 1
ATOM 3687 O O . ILE A 1 481 ? 26.488 13.160 -49.001 1.00 88.81 481 ILE A O 1
ATOM 3691 N N . GLU A 1 482 ? 24.866 11.633 -48.761 1.00 92.44 482 GLU A N 1
ATOM 3692 C CA . GLU A 1 482 ? 24.453 12.059 -47.421 1.00 92.44 482 GLU A CA 1
ATOM 3693 C C . GLU A 1 482 ? 25.126 11.204 -46.329 1.00 92.44 482 GLU A C 1
ATOM 3695 O O . GLU A 1 482 ? 24.897 9.993 -46.219 1.00 92.44 482 GLU A O 1
ATOM 3700 N N . VAL A 1 483 ? 25.944 11.848 -45.494 1.00 93.38 483 VAL A N 1
ATOM 3701 C CA . VAL A 1 483 ? 26.531 11.262 -44.283 1.00 93.38 483 VAL A CA 1
ATOM 3702 C C . VAL A 1 483 ? 25.580 11.502 -43.113 1.00 93.38 483 VAL A C 1
ATOM 3704 O O . VAL A 1 483 ? 25.203 12.638 -42.843 1.00 93.38 483 VAL A O 1
ATOM 3707 N N . LYS A 1 484 ? 25.210 10.437 -42.399 1.00 94.00 484 LYS A N 1
ATOM 3708 C CA . LYS A 1 484 ? 24.292 10.427 -41.250 1.00 94.00 484 LYS A CA 1
ATOM 3709 C C . LYS A 1 484 ? 24.928 9.714 -40.069 1.00 94.00 484 LYS A C 1
ATOM 3711 O O . LYS A 1 484 ? 25.491 8.634 -40.241 1.00 94.00 484 LYS A O 1
ATOM 3716 N N . GLY A 1 485 ? 24.763 10.246 -38.863 1.00 91.88 485 GLY A N 1
ATOM 3717 C CA . GLY A 1 485 ? 25.295 9.618 -37.654 1.00 91.88 485 GLY A CA 1
ATOM 3718 C C . GLY A 1 485 ? 24.582 10.006 -36.363 1.00 91.88 485 GLY A C 1
ATOM 3719 O O . GLY A 1 485 ? 23.650 10.814 -36.351 1.00 91.88 485 GLY A O 1
ATOM 3720 N N . ILE A 1 486 ? 25.030 9.384 -35.272 1.00 87.44 486 ILE A N 1
ATOM 3721 C CA . ILE A 1 486 ? 24.633 9.675 -33.893 1.00 87.44 486 ILE A CA 1
ATOM 3722 C C . ILE A 1 486 ? 25.901 9.864 -33.057 1.00 87.44 486 ILE A C 1
ATOM 3724 O O . ILE A 1 486 ? 26.842 9.078 -33.158 1.00 87.44 486 ILE A O 1
ATOM 3728 N N . THR A 1 487 ? 25.905 10.891 -32.216 1.00 88.25 487 THR A N 1
ATOM 3729 C CA . THR A 1 487 ? 26.934 11.164 -31.211 1.00 88.25 487 THR A CA 1
ATOM 3730 C C . THR A 1 487 ? 26.308 11.794 -29.954 1.00 88.25 487 THR A C 1
ATOM 3732 O O . THR A 1 487 ? 25.108 11.628 -29.713 1.00 88.25 487 THR A O 1
ATOM 3735 N N . GLN A 1 488 ? 27.085 12.488 -29.126 1.00 79.62 488 GLN A N 1
ATOM 3736 C CA . GLN A 1 488 ? 26.588 13.306 -28.018 1.00 79.62 488 GLN A CA 1
ATOM 3737 C C . GLN A 1 488 ? 25.751 14.500 -28.543 1.00 79.62 488 GLN A C 1
ATOM 3739 O O . GLN A 1 488 ? 26.112 15.106 -29.556 1.00 79.62 488 GLN A O 1
ATOM 3744 N N . PRO A 1 489 ? 24.634 14.875 -27.884 1.00 81.94 489 PRO A N 1
ATOM 3745 C CA . PRO A 1 489 ? 23.870 16.071 -28.242 1.00 81.94 489 PRO A CA 1
ATOM 3746 C C . PRO A 1 489 ? 24.722 17.344 -28.277 1.00 81.94 489 PRO A C 1
ATOM 3748 O O . PRO A 1 489 ? 25.527 17.570 -27.375 1.00 81.94 489 PRO A O 1
ATOM 3751 N N . PHE A 1 490 ? 24.497 18.193 -29.284 1.00 82.81 490 PHE A N 1
ATOM 3752 C CA . PHE A 1 490 ? 25.211 19.462 -29.500 1.00 82.81 490 PHE A CA 1
ATOM 3753 C C . PHE A 1 490 ? 26.728 19.355 -29.763 1.00 82.81 490 PHE A C 1
ATOM 3755 O O . PHE A 1 490 ? 27.428 20.362 -29.665 1.00 82.81 490 PHE A O 1
ATOM 3762 N N . ALA A 1 491 ? 27.246 18.175 -30.125 1.00 86.00 491 ALA A N 1
ATOM 3763 C CA . ALA A 1 491 ? 28.624 18.028 -30.600 1.00 86.00 491 ALA A CA 1
ATOM 3764 C C . ALA A 1 491 ? 28.869 18.801 -31.910 1.00 86.00 491 ALA A C 1
ATOM 3766 O O . ALA A 1 491 ? 28.027 18.772 -32.811 1.00 86.00 491 ALA A O 1
ATOM 3767 N N . GLU A 1 492 ? 30.035 19.441 -32.030 1.00 90.12 492 GLU A N 1
ATOM 3768 C CA . GLU A 1 492 ? 30.543 20.033 -33.272 1.00 90.12 492 GLU A CA 1
ATOM 3769 C C . GLU A 1 492 ? 31.031 18.903 -34.185 1.00 90.12 492 GLU A C 1
ATOM 3771 O O . GLU A 1 492 ? 31.989 18.200 -33.874 1.00 90.12 492 GLU A O 1
ATOM 3776 N N . ILE A 1 493 ? 30.367 18.707 -35.316 1.00 92.19 493 ILE A N 1
ATOM 3777 C CA . ILE A 1 493 ? 30.739 17.722 -36.327 1.00 92.19 493 ILE A CA 1
ATOM 3778 C C . ILE A 1 493 ? 31.533 18.433 -37.415 1.00 92.19 493 ILE A C 1
ATOM 3780 O O . ILE A 1 493 ? 31.066 19.426 -37.969 1.00 92.19 493 ILE A O 1
ATOM 3784 N N . SER A 1 494 ? 32.697 17.892 -37.763 1.00 91.44 494 SER A N 1
ATOM 3785 C CA . SER A 1 494 ? 33.480 18.301 -38.926 1.00 91.44 494 SER A CA 1
ATOM 3786 C C . SER A 1 494 ? 33.732 17.090 -39.825 1.00 91.44 494 SER A C 1
ATOM 3788 O O . SER A 1 494 ? 34.233 16.057 -39.376 1.00 91.44 494 SER A O 1
ATOM 3790 N N . ILE A 1 495 ? 33.342 17.183 -41.100 1.00 93.00 495 ILE A N 1
ATOM 3791 C CA . ILE A 1 495 ? 33.474 16.074 -42.058 1.00 93.00 495 ILE A CA 1
ATOM 3792 C C . ILE A 1 495 ? 34.506 16.421 -43.127 1.00 93.00 495 ILE A C 1
ATOM 3794 O O . ILE A 1 495 ? 34.274 17.254 -44.005 1.00 93.00 495 ILE A O 1
ATOM 3798 N N . LEU A 1 496 ? 35.650 15.746 -43.071 1.00 92.81 496 LEU A N 1
ATOM 3799 C CA . LEU A 1 496 ? 36.716 15.885 -44.051 1.00 92.81 496 LEU A CA 1
ATOM 3800 C C . LEU A 1 496 ? 36.544 14.821 -45.140 1.00 92.81 496 LEU A C 1
ATOM 3802 O O . LEU A 1 496 ? 36.397 13.640 -44.825 1.00 92.81 496 LEU A O 1
ATOM 3806 N N . VAL A 1 497 ? 36.628 15.211 -46.412 1.00 90.69 497 VAL A N 1
ATOM 3807 C CA . VAL A 1 497 ? 36.696 14.279 -47.549 1.00 90.69 497 VAL A CA 1
ATOM 3808 C C . VAL A 1 497 ? 38.058 14.423 -48.214 1.00 90.69 497 VAL A C 1
ATOM 3810 O O . VAL A 1 497 ? 38.479 15.523 -48.562 1.00 90.69 497 VAL A O 1
ATOM 3813 N N . ASN A 1 498 ? 38.781 13.312 -48.349 1.00 88.56 498 ASN A N 1
ATOM 3814 C CA . ASN A 1 498 ? 40.140 13.245 -48.903 1.00 88.56 498 ASN A CA 1
ATOM 3815 C C . ASN A 1 498 ? 41.137 14.214 -48.227 1.00 88.56 498 ASN A C 1
ATOM 3817 O O . ASN A 1 498 ? 42.104 14.658 -48.838 1.00 88.56 498 ASN A O 1
ATOM 3821 N N . GLY A 1 499 ? 40.898 14.538 -46.950 1.00 83.31 499 GLY A N 1
ATOM 3822 C CA . GLY A 1 499 ? 41.690 15.486 -46.157 1.00 83.31 499 GLY A CA 1
ATOM 3823 C C . GLY A 1 499 ? 41.287 16.961 -46.299 1.00 83.31 499 GLY A C 1
ATOM 3824 O O . GLY A 1 499 ? 41.782 17.783 -45.534 1.00 83.31 499 GLY A O 1
ATOM 3825 N N . ALA A 1 500 ? 40.376 17.301 -47.215 1.00 82.81 500 ALA A N 1
ATOM 3826 C CA . ALA A 1 500 ? 39.813 18.643 -47.354 1.00 82.81 500 ALA A CA 1
ATOM 3827 C C . ALA A 1 500 ? 38.515 18.797 -46.541 1.00 82.81 500 ALA A C 1
ATOM 3829 O O . ALA A 1 500 ? 37.775 17.833 -46.351 1.00 82.81 500 ALA A O 1
ATOM 3830 N N . ILE A 1 501 ? 38.217 20.019 -46.096 1.00 79.38 501 ILE A N 1
ATOM 3831 C CA . ILE A 1 501 ? 36.981 20.377 -45.389 1.00 79.38 501 ILE A CA 1
ATOM 3832 C C . ILE A 1 501 ? 36.312 21.573 -46.076 1.00 79.38 501 ILE A C 1
ATOM 3834 O O . ILE A 1 501 ? 36.994 22.507 -46.498 1.00 79.38 501 ILE A O 1
ATOM 3838 N N . SER A 1 502 ? 34.984 21.549 -46.190 1.00 75.88 502 SER A N 1
ATOM 3839 C CA . SER A 1 502 ? 34.166 22.700 -46.591 1.00 75.88 502 SER A CA 1
ATOM 3840 C C . SER A 1 502 ? 33.492 23.319 -45.363 1.00 75.88 502 SER A C 1
ATOM 3842 O O . SER A 1 502 ? 33.261 22.642 -44.362 1.00 75.88 502 SER A O 1
ATOM 3844 N N . SER A 1 503 ? 33.116 24.597 -45.441 1.00 73.44 503 SER A N 1
ATOM 3845 C CA . SER A 1 503 ? 32.316 25.255 -44.395 1.00 73.44 503 SER A CA 1
ATOM 3846 C C . SER A 1 503 ? 30.925 24.633 -44.216 1.00 73.44 503 SER A C 1
ATOM 3848 O O . SER A 1 503 ? 30.343 24.739 -43.145 1.00 73.44 503 SER A O 1
ATOM 3850 N N . GLU A 1 504 ? 30.404 23.972 -45.251 1.00 73.50 504 GLU A N 1
ATOM 3851 C CA . GLU A 1 504 ? 29.112 23.269 -45.246 1.00 73.50 504 GLU A CA 1
ATOM 3852 C C . GLU A 1 504 ? 29.187 21.901 -44.540 1.00 73.50 504 GLU A C 1
ATOM 3854 O O . GLU A 1 504 ? 28.172 21.377 -44.088 1.00 73.50 504 GLU A O 1
ATOM 3859 N N . ASN A 1 505 ? 30.398 21.355 -44.377 1.00 82.06 505 ASN A N 1
ATOM 3860 C CA . ASN A 1 505 ? 30.669 20.117 -43.644 1.00 82.06 505 ASN A CA 1
ATOM 3861 C C . ASN A 1 505 ? 30.932 20.346 -42.139 1.00 82.06 505 ASN A C 1
ATOM 3863 O O . ASN A 1 505 ? 31.407 19.428 -41.462 1.00 82.06 505 ASN A O 1
ATOM 3867 N N . ILE A 1 506 ? 30.664 21.551 -41.621 1.00 87.19 506 ILE A N 1
ATOM 3868 C CA . ILE A 1 506 ? 30.737 21.888 -40.193 1.00 87.19 506 ILE A CA 1
ATOM 3869 C C . ILE A 1 506 ? 29.315 22.144 -39.684 1.00 87.19 506 ILE A C 1
ATOM 3871 O O . ILE A 1 506 ? 28.625 23.041 -40.165 1.00 87.19 506 ILE A O 1
ATOM 3875 N N . LEU A 1 507 ? 28.863 21.343 -38.719 1.00 92.19 507 LEU A N 1
ATOM 3876 C CA . LEU A 1 507 ? 27.488 21.362 -38.213 1.00 92.19 507 LEU A CA 1
ATOM 3877 C C . LEU A 1 507 ? 27.416 20.950 -36.737 1.00 92.19 507 LEU A C 1
ATOM 3879 O O . LEU A 1 507 ? 28.364 20.391 -36.200 1.00 92.19 507 LEU A O 1
ATOM 3883 N N . LEU A 1 508 ? 26.280 21.191 -36.079 1.00 91.19 508 LEU A N 1
ATOM 3884 C CA . LEU A 1 508 ? 26.024 20.709 -34.717 1.00 91.19 508 LEU A CA 1
ATOM 3885 C C . LEU A 1 508 ? 25.067 19.514 -34.737 1.00 91.19 508 LEU A C 1
ATOM 3887 O O . LEU A 1 508 ? 24.075 19.521 -35.469 1.00 91.19 508 LEU A O 1
ATOM 3891 N N . ALA A 1 509 ? 25.335 18.511 -33.902 1.00 89.81 509 ALA A N 1
ATOM 3892 C CA . ALA A 1 509 ? 24.378 17.443 -33.627 1.00 89.81 509 ALA A CA 1
ATOM 3893 C C . ALA A 1 509 ? 23.137 17.983 -32.889 1.00 89.81 509 ALA A C 1
ATOM 3895 O O . ALA A 1 509 ? 23.239 18.874 -32.043 1.00 89.81 509 ALA A O 1
ATOM 3896 N N . ASP A 1 510 ? 21.959 17.423 -33.178 1.00 86.94 510 ASP A N 1
ATOM 3897 C CA . ASP A 1 510 ? 20.697 17.840 -32.561 1.00 86.94 510 ASP A CA 1
ATOM 3898 C C . ASP A 1 510 ? 20.642 17.539 -31.047 1.00 86.94 510 ASP A C 1
ATOM 3900 O O . ASP A 1 510 ? 21.526 16.898 -30.470 1.00 86.94 510 ASP A O 1
ATOM 3904 N N . ASN A 1 511 ? 19.566 17.970 -30.380 1.00 81.31 511 ASN A N 1
ATOM 3905 C CA . ASN A 1 511 ? 19.341 17.710 -28.949 1.00 81.31 511 ASN A CA 1
ATOM 3906 C C . ASN A 1 511 ? 19.219 16.210 -28.589 1.00 81.31 511 ASN A C 1
ATOM 3908 O O . ASN A 1 511 ? 19.145 15.854 -27.414 1.00 81.31 511 ASN A O 1
ATOM 3912 N N . SER A 1 512 ? 19.195 15.336 -29.593 1.00 76.00 512 SER A N 1
ATOM 3913 C CA . SER A 1 512 ? 19.116 13.885 -29.505 1.00 76.00 512 SER A CA 1
ATOM 3914 C C . SER A 1 512 ? 20.418 13.201 -29.981 1.00 76.00 512 SER A C 1
ATOM 3916 O O . SER A 1 512 ? 20.502 11.967 -29.986 1.00 76.00 512 SER A O 1
ATOM 3918 N N . GLY A 1 513 ? 21.437 13.981 -30.358 1.00 83.94 513 GLY A N 1
ATOM 3919 C CA . GLY A 1 513 ? 22.738 13.515 -30.832 1.00 83.94 513 GLY A CA 1
ATOM 3920 C C . GLY A 1 513 ? 22.814 13.179 -32.322 1.00 83.94 513 GLY A C 1
ATOM 3921 O O . GLY A 1 513 ? 23.846 12.689 -32.766 1.00 83.94 513 GLY A O 1
ATOM 3922 N N . LYS A 1 514 ? 21.761 13.394 -33.118 1.00 89.88 514 LYS A N 1
ATOM 3923 C CA . LYS A 1 514 ? 21.769 13.075 -34.557 1.00 89.88 514 LYS A CA 1
ATOM 3924 C C . LYS A 1 514 ? 22.406 14.189 -35.378 1.00 89.88 514 LYS A C 1
ATOM 3926 O O . LYS A 1 514 ? 22.196 15.363 -35.093 1.00 89.88 514 LYS A O 1
ATOM 3931 N N . PHE A 1 515 ? 23.088 13.823 -36.457 1.00 93.12 515 PHE A N 1
ATOM 3932 C CA . PHE A 1 515 ? 23.565 14.766 -37.470 1.00 93.12 515 PHE A CA 1
ATOM 3933 C C . PHE A 1 515 ? 23.404 14.192 -38.883 1.00 93.12 515 PHE A C 1
ATOM 3935 O O . PHE A 1 515 ? 23.396 12.971 -39.070 1.00 93.12 515 PHE A O 1
ATOM 3942 N N . GLN A 1 516 ? 23.283 15.080 -39.873 1.00 94.19 516 GLN A N 1
ATOM 3943 C CA . GLN A 1 516 ? 23.284 14.730 -41.292 1.00 94.19 516 GLN A CA 1
ATOM 3944 C C . GLN A 1 516 ? 23.882 15.858 -42.143 1.00 94.19 516 GLN A C 1
ATOM 3946 O O . GLN A 1 516 ? 23.592 17.024 -41.886 1.00 94.19 516 GLN A O 1
ATOM 3951 N N . ALA A 1 517 ? 24.689 15.519 -43.148 1.00 92.44 517 ALA A N 1
ATOM 3952 C CA . ALA A 1 517 ? 25.290 16.475 -44.081 1.00 92.44 517 ALA A CA 1
ATOM 3953 C C . ALA A 1 517 ? 25.518 15.839 -45.461 1.00 92.44 517 ALA A C 1
ATOM 3955 O O . ALA A 1 517 ? 25.843 14.655 -45.552 1.00 92.44 517 ALA A O 1
ATOM 3956 N N . ASN A 1 518 ? 25.384 16.629 -46.527 1.00 90.94 518 ASN A N 1
ATOM 3957 C CA . ASN A 1 518 ? 25.735 16.206 -47.883 1.00 90.94 518 ASN A CA 1
ATOM 3958 C C . ASN A 1 518 ? 27.210 16.513 -48.147 1.00 90.94 518 ASN A C 1
ATOM 3960 O O . ASN A 1 518 ? 27.647 17.631 -47.892 1.00 90.94 518 ASN A O 1
ATOM 3964 N N . VAL A 1 519 ? 27.965 15.548 -48.672 1.00 90.81 519 VAL A N 1
ATOM 3965 C CA . VAL A 1 519 ? 29.398 15.701 -48.957 1.00 90.81 519 VAL A CA 1
ATOM 3966 C C . VAL A 1 519 ? 29.724 15.328 -50.400 1.00 90.81 519 VAL A C 1
ATOM 3968 O O . VAL A 1 519 ? 29.178 14.367 -50.948 1.00 90.81 519 VAL A O 1
ATOM 3971 N N . ASN A 1 520 ? 30.641 16.088 -50.998 1.00 87.56 520 ASN A N 1
ATOM 3972 C CA . ASN A 1 520 ? 31.101 15.895 -52.371 1.00 87.56 520 ASN A CA 1
ATOM 3973 C C . ASN A 1 520 ? 32.278 14.907 -52.424 1.00 87.56 520 ASN A C 1
ATOM 3975 O O . ASN A 1 520 ? 33.155 14.939 -51.560 1.00 87.56 520 ASN A O 1
ATOM 3979 N N . LEU A 1 521 ? 32.315 14.063 -53.453 1.00 85.88 521 LEU A N 1
ATOM 3980 C CA . LEU A 1 521 ? 33.283 12.986 -53.657 1.00 85.88 521 LEU A CA 1
ATOM 3981 C C . LEU A 1 521 ? 34.113 13.205 -54.929 1.00 85.88 521 LEU A C 1
ATOM 3983 O O . LEU A 1 521 ? 33.602 13.624 -55.966 1.00 85.88 521 LEU A O 1
ATOM 3987 N N . SER A 1 522 ? 35.394 12.849 -54.867 1.00 84.31 522 SER A N 1
ATOM 3988 C CA . SER A 1 522 ? 36.264 12.697 -56.039 1.00 84.31 522 SER A CA 1
ATOM 3989 C C . SER A 1 522 ? 36.047 11.324 -56.685 1.00 84.31 522 SER A C 1
ATOM 3991 O O . SER A 1 522 ? 35.664 10.375 -56.002 1.00 84.31 522 SER A O 1
ATOM 3993 N N . PHE A 1 523 ? 36.297 11.182 -57.989 1.00 77.94 523 PHE A N 1
ATOM 3994 C CA . PHE A 1 523 ? 36.181 9.881 -58.658 1.00 77.94 523 PHE A CA 1
ATOM 3995 C C . PHE A 1 523 ? 37.162 8.849 -58.072 1.00 77.94 523 PHE A C 1
ATOM 3997 O O . PHE A 1 523 ? 38.326 9.157 -57.810 1.00 77.94 523 PHE A O 1
ATOM 4004 N N . GLY A 1 524 ? 36.695 7.615 -57.882 1.00 80.44 524 GLY A N 1
ATOM 4005 C CA . GLY A 1 524 ? 37.439 6.527 -57.254 1.00 80.44 524 GLY A CA 1
ATOM 4006 C C . GLY A 1 524 ? 37.268 6.457 -55.732 1.00 80.44 524 GLY A C 1
ATOM 4007 O O . GLY A 1 524 ? 36.208 6.746 -55.173 1.00 80.44 524 GLY A O 1
ATOM 4008 N N . MET A 1 525 ? 38.321 6.003 -55.048 1.00 87.12 525 MET A N 1
ATOM 4009 C CA . MET A 1 525 ? 38.289 5.710 -53.614 1.00 87.12 525 MET A CA 1
ATOM 4010 C C . MET A 1 525 ? 38.472 6.978 -52.775 1.00 87.12 525 MET A C 1
ATOM 4012 O O . MET A 1 525 ? 39.571 7.522 -52.697 1.00 87.12 525 MET A O 1
ATOM 4016 N N . ASN A 1 526 ? 37.415 7.390 -52.082 1.00 90.62 526 ASN A N 1
ATOM 4017 C CA . ASN A 1 526 ? 37.427 8.501 -51.140 1.00 90.62 526 ASN A CA 1
ATOM 4018 C C . ASN A 1 526 ? 37.669 7.998 -49.715 1.00 90.62 526 ASN A C 1
ATOM 4020 O O . ASN A 1 526 ? 37.155 6.942 -49.331 1.00 90.62 526 ASN A O 1
ATOM 4024 N N . SER A 1 527 ? 38.382 8.788 -48.912 1.00 92.75 527 SER A N 1
ATOM 4025 C CA . SER A 1 527 ? 38.326 8.687 -47.452 1.00 92.75 527 SER A CA 1
ATOM 4026 C C . SER A 1 527 ? 37.442 9.801 -46.903 1.00 92.75 527 SER A C 1
ATOM 4028 O O . SER A 1 527 ? 37.645 10.971 -47.227 1.00 92.75 527 SER A O 1
ATOM 4030 N N . ILE A 1 528 ? 36.465 9.435 -46.079 1.00 93.94 528 ILE A N 1
ATOM 4031 C CA . ILE A 1 528 ? 35.594 10.356 -45.355 1.00 93.94 528 ILE A CA 1
ATOM 4032 C C . ILE A 1 528 ? 35.926 10.202 -43.875 1.00 93.94 528 ILE A C 1
ATOM 4034 O O . ILE A 1 528 ? 35.725 9.137 -43.288 1.00 93.94 528 ILE A O 1
ATOM 4038 N N . ARG A 1 529 ? 36.438 11.268 -43.266 1.00 93.69 529 ARG A N 1
ATOM 4039 C CA . ARG A 1 529 ? 36.754 11.331 -41.842 1.00 93.69 529 ARG A CA 1
ATOM 4040 C C . ARG A 1 529 ? 35.738 12.231 -41.157 1.00 93.69 529 ARG A C 1
ATOM 4042 O O . ARG A 1 529 ? 35.750 13.443 -41.351 1.00 93.69 529 ARG A O 1
ATOM 4049 N N . VAL A 1 530 ? 34.867 11.626 -40.357 1.00 93.31 530 VAL A N 1
ATOM 4050 C CA . VAL A 1 530 ? 33.920 12.337 -39.499 1.00 93.31 530 VAL A CA 1
ATOM 4051 C C . VAL A 1 530 ? 34.568 12.510 -38.133 1.00 93.31 530 VAL A C 1
ATOM 4053 O O . VAL A 1 530 ? 34.783 11.534 -37.414 1.00 93.31 530 VAL A O 1
ATOM 4056 N N . CYS A 1 531 ? 34.877 13.751 -37.788 1.00 89.75 531 CYS A N 1
ATOM 4057 C CA . CYS A 1 531 ? 35.260 14.166 -36.450 1.00 89.75 531 CYS A CA 1
ATOM 4058 C C . CYS A 1 531 ? 34.019 14.728 -35.740 1.00 89.75 531 CYS A C 1
ATOM 4060 O O . CYS A 1 531 ? 33.298 15.547 -36.306 1.00 89.75 531 CYS A O 1
ATOM 4062 N N . ALA A 1 532 ? 33.763 14.285 -34.512 1.00 89.12 532 ALA A N 1
ATOM 4063 C CA . ALA A 1 532 ? 32.827 14.911 -33.589 1.00 89.12 532 ALA A CA 1
ATOM 4064 C C . ALA A 1 532 ? 33.611 15.417 -32.375 1.00 89.12 532 ALA A C 1
ATOM 4066 O O . ALA A 1 532 ? 34.191 14.624 -31.629 1.00 89.12 532 ALA A O 1
ATOM 4067 N N . ARG A 1 533 ? 33.618 16.735 -32.182 1.00 84.50 533 ARG A N 1
ATOM 4068 C CA . ARG A 1 533 ? 34.239 17.413 -31.050 1.00 84.50 533 ARG A CA 1
ATOM 4069 C C . ARG A 1 533 ? 33.178 17.863 -30.053 1.00 84.50 533 ARG A C 1
ATOM 4071 O O . ARG A 1 533 ? 32.154 18.440 -30.418 1.00 84.50 533 ARG A O 1
ATOM 4078 N N . VAL A 1 534 ? 33.445 17.629 -28.776 1.00 75.44 534 VAL A N 1
ATOM 4079 C CA . VAL A 1 534 ? 32.686 18.185 -27.654 1.00 75.44 534 VAL A CA 1
ATOM 4080 C C . VAL A 1 534 ? 33.693 18.870 -26.746 1.00 75.44 534 VAL A C 1
ATOM 4082 O O . VAL A 1 534 ? 34.542 18.208 -26.158 1.00 75.44 534 VAL A O 1
ATOM 4085 N N . TYR A 1 535 ? 33.639 20.202 -26.702 1.00 68.81 535 TYR A N 1
ATOM 4086 C CA . TYR A 1 535 ? 34.632 21.055 -26.041 1.00 68.81 535 TYR A CA 1
ATOM 4087 C C . TYR A 1 535 ? 36.077 20.671 -26.419 1.00 68.81 535 TYR A C 1
ATOM 4089 O O . TYR A 1 535 ? 36.513 20.994 -27.523 1.00 68.81 535 TYR A O 1
ATOM 4097 N N . ASN A 1 536 ? 36.806 19.980 -25.536 1.00 66.88 536 ASN A N 1
ATOM 4098 C CA . ASN A 1 536 ? 38.195 19.559 -25.757 1.00 66.88 536 ASN A CA 1
ATOM 4099 C C . ASN A 1 536 ? 38.341 18.102 -26.237 1.00 66.88 536 ASN A C 1
ATOM 4101 O O . ASN A 1 536 ? 39.442 17.685 -26.596 1.00 66.88 536 ASN A O 1
ATOM 4105 N N . ASN A 1 537 ? 37.264 17.316 -26.221 1.00 68.38 537 ASN A N 1
ATOM 4106 C CA . ASN A 1 537 ? 37.278 15.889 -26.531 1.00 68.38 537 ASN A CA 1
ATOM 4107 C C . ASN A 1 537 ? 36.921 15.651 -28.002 1.00 68.38 537 ASN A C 1
ATOM 4109 O O . ASN A 1 537 ? 35.884 16.114 -28.475 1.00 68.38 537 ASN A O 1
ATOM 4113 N N . GLU A 1 538 ? 37.765 14.912 -28.726 1.00 81.50 538 GLU A N 1
ATOM 4114 C CA . GLU A 1 538 ? 37.622 14.685 -30.167 1.00 81.50 538 GLU A CA 1
ATOM 4115 C C . GLU A 1 538 ? 37.507 13.190 -30.503 1.00 81.50 538 GLU A C 1
ATOM 4117 O O . GLU A 1 538 ? 38.430 12.406 -30.290 1.00 81.50 538 GLU A O 1
ATOM 4122 N N . MET A 1 539 ? 36.356 12.802 -31.054 1.00 84.81 539 MET A N 1
ATOM 4123 C CA . MET A 1 539 ? 36.046 11.448 -31.512 1.00 84.81 539 MET A CA 1
ATOM 4124 C C . MET A 1 539 ? 36.106 11.407 -33.037 1.00 84.81 539 MET A C 1
ATOM 4126 O O . MET A 1 539 ? 35.425 12.185 -33.696 1.00 84.81 539 MET A O 1
ATOM 4130 N N . THR A 1 540 ? 36.879 10.490 -33.618 1.00 88.75 540 THR A N 1
ATOM 4131 C CA . THR A 1 540 ? 37.022 10.371 -35.079 1.00 88.75 540 THR A CA 1
ATOM 4132 C C . THR A 1 540 ? 36.626 8.984 -35.574 1.00 88.75 540 THR A C 1
ATOM 4134 O O . THR A 1 540 ? 37.122 7.977 -35.074 1.00 88.75 540 THR A O 1
ATOM 4137 N N . VAL A 1 541 ? 35.792 8.938 -36.616 1.00 91.44 541 VAL A N 1
ATOM 4138 C CA . VAL A 1 541 ? 35.535 7.743 -37.431 1.00 91.44 541 VAL A CA 1
ATOM 4139 C C . VAL A 1 541 ? 35.974 8.026 -38.865 1.00 91.44 541 VAL A C 1
ATOM 4141 O O . VAL A 1 541 ? 35.532 8.998 -39.475 1.00 91.44 541 VAL A O 1
ATOM 4144 N N . GLU A 1 542 ? 36.827 7.166 -39.420 1.00 92.06 542 GLU A N 1
ATOM 4145 C CA . GLU A 1 542 ? 37.226 7.215 -40.828 1.00 92.06 542 GLU A CA 1
ATOM 4146 C C . GLU A 1 542 ? 36.638 6.024 -41.592 1.00 92.06 542 GLU A C 1
ATOM 4148 O O . GLU A 1 542 ? 36.737 4.873 -41.160 1.00 92.06 542 GLU A O 1
ATOM 4153 N N . LEU A 1 543 ? 36.012 6.308 -42.731 1.00 93.19 543 LEU A N 1
ATOM 4154 C CA . LEU A 1 543 ? 35.343 5.333 -43.584 1.00 93.19 543 LEU A CA 1
ATOM 4155 C C . LEU A 1 543 ? 35.694 5.573 -45.053 1.00 93.19 543 LEU A C 1
ATOM 4157 O O . LEU A 1 543 ? 35.994 6.695 -45.458 1.00 93.19 543 LEU A O 1
ATOM 4161 N N . LYS A 1 544 ? 35.671 4.513 -45.864 1.00 91.69 544 LYS A N 1
ATOM 4162 C CA . LYS A 1 544 ? 36.021 4.593 -47.289 1.00 91.69 544 LYS A CA 1
ATOM 4163 C C . LYS A 1 544 ? 34.786 4.446 -48.166 1.00 91.69 544 LYS A C 1
ATOM 4165 O O . LYS A 1 544 ? 33.980 3.552 -47.924 1.00 91.69 544 LYS A O 1
ATOM 4170 N N . VAL A 1 545 ? 34.658 5.287 -49.191 1.00 91.12 545 VAL A N 1
ATOM 4171 C CA . VAL A 1 545 ? 33.560 5.232 -50.172 1.00 91.12 545 VAL A CA 1
ATOM 4172 C C . VAL A 1 545 ? 34.131 5.311 -51.576 1.00 91.12 545 VAL A C 1
ATOM 4174 O O . VAL A 1 545 ? 34.877 6.230 -51.903 1.00 91.12 545 VAL A O 1
ATOM 4177 N N . ASN A 1 546 ? 33.771 4.353 -52.421 1.00 86.94 546 ASN A N 1
ATOM 4178 C CA . ASN A 1 546 ? 34.247 4.280 -53.793 1.00 86.94 546 ASN A CA 1
ATOM 4179 C C . ASN A 1 546 ? 33.193 4.877 -54.738 1.00 86.94 546 ASN A C 1
ATOM 4181 O O . ASN A 1 546 ? 32.191 4.223 -55.031 1.00 86.94 546 ASN A O 1
ATOM 4185 N N . TYR A 1 547 ? 33.406 6.113 -55.193 1.00 84.38 547 TYR A N 1
ATOM 4186 C CA . TYR A 1 547 ? 32.587 6.725 -56.239 1.00 84.38 547 TYR A CA 1
ATOM 4187 C C . TYR A 1 547 ? 33.045 6.166 -57.589 1.00 84.38 547 TYR A C 1
ATOM 4189 O O . TYR A 1 547 ? 34.179 6.392 -58.008 1.00 84.38 547 TYR A O 1
ATOM 4197 N N . GLN A 1 548 ? 32.187 5.394 -58.252 1.00 74.81 548 GLN A N 1
ATOM 4198 C CA . GLN A 1 548 ? 32.464 4.806 -59.561 1.00 74.81 548 GLN A CA 1
ATOM 4199 C C . GLN A 1 548 ? 31.303 5.094 -60.508 1.00 74.81 548 GLN A C 1
ATOM 4201 O O . GLN A 1 548 ? 30.142 5.024 -60.115 1.00 74.81 548 GLN A O 1
ATOM 4206 N N . GLY A 1 549 ? 31.623 5.411 -61.758 1.00 70.31 549 GLY A N 1
ATOM 4207 C CA . GLY A 1 549 ? 30.624 5.603 -62.800 1.00 70.31 549 GLY A CA 1
ATOM 4208 C C . GLY A 1 549 ? 30.095 4.276 -63.351 1.00 70.31 549 GLY A C 1
ATOM 4209 O O . GLY A 1 549 ? 30.652 3.213 -63.054 1.00 70.31 549 GLY A O 1
ATOM 4210 N N . PRO A 1 550 ? 29.038 4.329 -64.178 1.00 74.38 550 PRO A N 1
ATOM 4211 C CA . PRO A 1 550 ? 28.547 3.167 -64.901 1.00 74.38 550 PRO A CA 1
ATOM 4212 C C . PRO A 1 550 ? 29.597 2.608 -65.864 1.00 74.38 550 PRO A C 1
ATOM 4214 O O . PRO A 1 550 ? 30.403 3.341 -66.439 1.00 74.38 550 PRO A O 1
ATOM 4217 N N . ARG A 1 551 ? 29.532 1.293 -66.066 1.00 79.56 551 ARG A N 1
ATOM 4218 C CA . ARG A 1 551 ? 30.350 0.544 -67.021 1.00 79.56 551 ARG A CA 1
ATOM 4219 C C . ARG A 1 551 ? 29.736 0.531 -68.407 1.00 79.56 551 ARG A C 1
ATOM 4221 O O . ARG A 1 551 ? 28.515 0.580 -68.534 1.00 79.56 551 ARG A O 1
ATOM 4228 N N . LEU A 1 552 ? 30.570 0.377 -69.425 1.00 85.31 552 LEU A N 1
ATOM 4229 C CA . LEU A 1 552 ? 30.173 0.112 -70.802 1.00 85.31 552 LEU A CA 1
ATOM 4230 C C . LEU A 1 552 ? 30.072 -1.397 -71.075 1.00 85.31 552 LEU A C 1
ATOM 4232 O O . LEU A 1 552 ? 30.778 -2.221 -70.495 1.00 85.31 552 LEU A O 1
ATOM 4236 N N . TYR A 1 553 ? 29.197 -1.756 -72.007 1.00 86.06 553 TYR A N 1
ATOM 4237 C CA . TYR A 1 553 ? 29.141 -3.071 -72.637 1.00 86.06 553 TYR A CA 1
ATOM 4238 C C . TYR A 1 553 ? 28.686 -2.901 -74.088 1.00 86.06 553 TYR A C 1
ATOM 4240 O O . TYR A 1 553 ? 27.719 -2.184 -74.340 1.00 86.06 553 TYR A O 1
ATOM 4248 N N . ILE A 1 554 ? 29.388 -3.525 -75.033 1.00 89.81 554 ILE A N 1
ATOM 4249 C CA . ILE A 1 554 ? 29.067 -3.479 -76.466 1.00 89.81 554 ILE A CA 1
ATOM 4250 C C . ILE A 1 554 ? 28.355 -4.781 -76.841 1.00 89.81 554 ILE A C 1
ATOM 4252 O O . ILE A 1 554 ? 28.797 -5.860 -76.449 1.00 89.81 554 ILE A O 1
ATOM 4256 N N . PHE A 1 555 ? 27.248 -4.669 -77.573 1.00 89.12 555 PHE A N 1
ATOM 4257 C CA . PHE A 1 555 ? 26.475 -5.799 -78.087 1.00 89.12 555 PHE A CA 1
ATOM 4258 C C . PHE A 1 555 ? 26.968 -6.233 -79.472 1.00 89.12 555 PHE A C 1
ATOM 4260 O O . PHE A 1 555 ? 27.147 -7.422 -79.720 1.00 89.12 555 PHE A O 1
ATOM 4267 N N . GLU A 1 556 ? 27.182 -5.264 -80.366 1.00 85.81 556 GLU A N 1
ATOM 4268 C CA . GLU A 1 556 ? 27.653 -5.463 -81.739 1.00 85.81 556 GLU A CA 1
ATOM 4269 C C . GLU A 1 556 ? 28.349 -4.187 -82.271 1.00 85.81 556 GLU A C 1
ATOM 4271 O O . GLU A 1 556 ? 28.050 -3.097 -81.773 1.00 85.81 556 GLU A O 1
ATOM 4276 N N . PRO A 1 557 ? 29.276 -4.291 -83.247 1.00 86.31 557 PRO A N 1
ATOM 4277 C CA . PRO A 1 557 ? 29.864 -5.534 -83.750 1.00 86.31 557 PRO A CA 1
ATOM 4278 C C . PRO A 1 557 ? 30.769 -6.189 -82.692 1.00 86.31 557 PRO A C 1
ATOM 4280 O O . PRO A 1 557 ? 31.140 -5.566 -81.698 1.00 86.31 557 PRO A O 1
ATOM 4283 N N . ALA A 1 558 ? 31.119 -7.460 -82.893 1.00 85.12 558 ALA A N 1
ATOM 4284 C CA . ALA A 1 558 ? 32.109 -8.123 -82.049 1.00 85.12 558 ALA A CA 1
ATOM 4285 C C . ALA A 1 558 ? 33.524 -7.604 -82.365 1.00 85.12 558 ALA A C 1
ATOM 4287 O O . ALA A 1 558 ? 33.808 -7.197 -83.495 1.00 85.12 558 ALA A O 1
ATOM 4288 N N . ASP A 1 559 ? 34.424 -7.660 -81.387 1.00 86.25 559 ASP A N 1
ATOM 4289 C CA . ASP A 1 559 ? 35.833 -7.326 -81.599 1.00 86.25 559 ASP A CA 1
ATOM 4290 C C . ASP A 1 559 ? 36.479 -8.286 -82.620 1.00 86.25 559 ASP A C 1
ATOM 4292 O O . ASP A 1 559 ? 36.270 -9.500 -82.565 1.00 86.25 559 ASP A O 1
ATOM 4296 N N . GLY A 1 560 ? 37.208 -7.735 -83.590 1.00 81.06 560 GLY A N 1
ATOM 4297 C CA . GLY A 1 560 ? 37.769 -8.453 -84.738 1.00 81.06 560 GLY A CA 1
ATOM 4298 C C . GLY A 1 560 ? 36.800 -8.720 -85.904 1.00 81.06 560 GLY A C 1
ATOM 4299 O O . GLY A 1 560 ? 37.164 -9.462 -86.817 1.00 81.06 560 GLY A O 1
ATOM 4300 N N . THR A 1 561 ? 35.581 -8.160 -85.918 1.00 83.31 561 THR A N 1
ATOM 4301 C CA . THR A 1 561 ? 34.589 -8.441 -86.983 1.00 83.31 561 THR A CA 1
ATOM 4302 C C . THR A 1 561 ? 35.075 -7.980 -88.362 1.00 83.31 561 THR A C 1
ATOM 4304 O O . THR A 1 561 ? 35.347 -6.800 -88.575 1.00 83.31 561 THR A O 1
ATOM 4307 N N . GLY A 1 562 ? 35.130 -8.896 -89.333 1.00 78.50 562 GLY A N 1
ATOM 4308 C CA . GLY A 1 562 ? 35.285 -8.549 -90.749 1.00 78.50 562 GLY A CA 1
ATOM 4309 C C . GLY A 1 562 ? 33.975 -8.018 -91.333 1.00 78.50 562 GLY A C 1
ATOM 4310 O O . GLY A 1 562 ? 32.926 -8.628 -91.124 1.00 78.50 562 GLY A O 1
ATOM 4311 N N . ILE A 1 563 ? 34.028 -6.900 -92.058 1.00 78.88 563 ILE A N 1
ATOM 4312 C CA . ILE A 1 563 ? 32.861 -6.263 -92.683 1.00 78.88 563 ILE A CA 1
ATOM 4313 C C . ILE A 1 563 ? 33.027 -6.189 -94.207 1.00 78.88 563 ILE A C 1
ATOM 4315 O O . ILE A 1 563 ? 34.071 -5.802 -94.727 1.00 78.88 563 ILE A O 1
ATOM 4319 N N . GLU A 1 564 ? 31.975 -6.565 -94.935 1.00 68.00 564 GLU A N 1
ATOM 4320 C CA . GLU A 1 564 ? 31.929 -6.525 -96.409 1.00 68.00 564 GLU A CA 1
ATOM 4321 C C . GLU A 1 564 ? 31.358 -5.195 -96.948 1.00 68.00 564 GLU A C 1
ATOM 4323 O O . GLU A 1 564 ? 31.237 -4.998 -98.158 1.00 68.00 564 GLU A O 1
ATOM 4328 N N . THR A 1 565 ? 30.982 -4.281 -96.048 1.00 69.69 565 THR A N 1
ATOM 4329 C CA . THR A 1 565 ? 30.255 -3.037 -96.327 1.00 69.69 565 THR A CA 1
ATOM 4330 C C . THR A 1 565 ? 31.014 -1.807 -95.844 1.00 69.69 565 THR A C 1
ATOM 4332 O O . THR A 1 565 ? 31.689 -1.839 -94.821 1.00 69.69 565 THR A O 1
ATOM 4335 N N . GLU A 1 566 ? 30.814 -0.680 -96.531 1.00 73.75 566 GLU A N 1
ATOM 4336 C CA . GLU A 1 566 ? 31.397 0.641 -96.218 1.00 73.75 566 GLU A CA 1
ATOM 4337 C C . GLU A 1 566 ? 30.791 1.278 -94.925 1.00 73.75 566 GLU A C 1
ATOM 4339 O O . GLU A 1 566 ? 30.871 2.486 -94.711 1.00 73.75 566 GLU A O 1
ATOM 4344 N N . SER A 1 567 ? 30.159 0.480 -94.047 1.00 81.31 567 SER A N 1
ATOM 4345 C CA . SER A 1 567 ? 29.557 0.888 -92.764 1.00 81.31 567 SER A CA 1
ATOM 4346 C C . SER A 1 567 ? 29.286 -0.296 -91.814 1.00 81.31 567 SER A C 1
ATOM 4348 O O . SER A 1 567 ? 29.191 -1.446 -92.252 1.00 81.31 567 SER A O 1
ATOM 4350 N N . VAL A 1 568 ? 29.144 -0.014 -90.507 1.00 88.88 568 VAL A N 1
ATOM 4351 C CA . VAL A 1 568 ? 28.796 -0.979 -89.440 1.00 88.88 568 VAL A CA 1
ATOM 4352 C C . VAL A 1 568 ? 27.957 -0.327 -88.325 1.00 88.88 568 VAL A C 1
ATOM 4354 O O . VAL A 1 568 ? 28.116 0.856 -88.023 1.00 88.88 568 VAL A O 1
ATOM 4357 N N . MET A 1 569 ? 27.037 -1.078 -87.709 1.00 89.50 569 MET A N 1
ATOM 4358 C CA . MET A 1 569 ? 26.197 -0.593 -86.602 1.00 89.50 569 MET A CA 1
ATOM 4359 C C . MET A 1 569 ? 26.837 -0.919 -85.254 1.00 89.50 569 MET A C 1
ATOM 4361 O O . MET A 1 569 ? 27.068 -2.087 -84.960 1.00 89.50 569 MET A O 1
ATOM 4365 N N . VAL A 1 570 ? 27.077 0.101 -84.431 1.00 91.62 570 VAL A N 1
ATOM 4366 C CA . VAL A 1 570 ? 27.588 -0.042 -83.064 1.00 91.62 570 VAL A CA 1
ATOM 4367 C C . VAL A 1 570 ? 26.420 0.045 -82.091 1.00 91.62 570 VAL A C 1
ATOM 4369 O O . VAL A 1 570 ? 25.740 1.069 -82.037 1.00 91.62 570 VAL A O 1
ATOM 4372 N N . ARG A 1 571 ? 26.201 -0.999 -81.292 1.00 92.12 571 ARG A N 1
ATOM 4373 C CA . ARG A 1 571 ? 25.196 -1.016 -80.222 1.00 92.12 571 ARG A CA 1
ATOM 4374 C C . ARG A 1 571 ? 25.822 -1.362 -78.885 1.00 92.12 571 ARG A C 1
ATOM 4376 O O . ARG A 1 571 ? 26.703 -2.215 -78.812 1.00 92.12 571 ARG A O 1
ATOM 4383 N N . GLY A 1 572 ? 25.328 -0.765 -77.811 1.00 90.56 572 GLY A N 1
ATOM 4384 C CA . GLY A 1 572 ? 25.795 -1.074 -76.466 1.00 90.56 572 GLY A CA 1
ATOM 4385 C C . GLY A 1 572 ? 24.920 -0.489 -75.369 1.00 90.56 572 GLY A C 1
ATOM 4386 O O . GLY A 1 572 ? 23.850 0.063 -75.620 1.00 90.56 572 GLY A O 1
ATOM 4387 N N . ARG A 1 573 ? 25.394 -0.601 -74.130 1.00 88.19 573 ARG A N 1
ATOM 4388 C CA . ARG A 1 573 ? 24.777 0.009 -72.952 1.00 88.19 573 ARG A CA 1
ATOM 4389 C C . ARG A 1 573 ? 25.811 0.529 -71.970 1.00 88.19 573 ARG A C 1
ATOM 4391 O O . ARG A 1 573 ? 26.849 -0.096 -71.763 1.00 88.19 573 ARG A O 1
ATOM 4398 N N . ALA A 1 574 ? 25.480 1.633 -71.315 1.00 85.81 574 ALA A N 1
ATOM 4399 C CA . ALA A 1 574 ? 26.052 1.983 -70.027 1.00 85.81 574 ALA A CA 1
ATOM 4400 C C . ALA A 1 574 ? 25.177 1.395 -68.902 1.00 85.81 574 ALA A C 1
ATOM 4402 O O . ALA A 1 574 ? 23.949 1.355 -69.015 1.00 85.81 574 ALA A O 1
ATOM 4403 N N . TYR A 1 575 ? 25.783 0.899 -67.822 1.00 76.44 575 TYR A N 1
ATOM 4404 C CA . TYR A 1 575 ? 25.055 0.289 -66.705 1.00 76.44 575 TYR A CA 1
ATOM 4405 C C . TYR A 1 575 ? 25.766 0.457 -65.357 1.00 76.44 575 TYR A C 1
ATOM 4407 O O . TYR A 1 575 ? 26.987 0.362 -65.260 1.00 76.44 575 TYR A O 1
ATOM 4415 N N . ASP A 1 576 ? 24.980 0.646 -64.299 1.00 71.50 576 ASP A N 1
ATOM 4416 C CA . ASP A 1 576 ? 25.423 0.553 -62.907 1.00 71.50 576 ASP A CA 1
ATOM 4417 C C . ASP A 1 576 ? 24.409 -0.253 -62.075 1.00 71.50 576 ASP A C 1
ATOM 4419 O O . ASP A 1 576 ? 23.230 -0.362 -62.415 1.00 71.50 576 ASP A O 1
ATOM 4423 N N . SER A 1 577 ? 24.898 -0.796 -60.962 1.00 64.69 577 SER A N 1
ATOM 4424 C CA . SER A 1 577 ? 24.152 -1.411 -59.868 1.00 64.69 577 SER A CA 1
ATOM 4425 C C . SER A 1 577 ? 22.904 -0.640 -59.408 1.00 64.69 577 SER A C 1
ATOM 4427 O O . SER A 1 577 ? 21.889 -1.278 -59.129 1.00 64.69 577 SER A O 1
ATOM 4429 N N . ASN A 1 578 ? 22.921 0.697 -59.389 1.00 59.50 578 ASN A N 1
ATOM 4430 C CA . ASN A 1 578 ? 21.782 1.513 -58.952 1.00 59.50 578 ASN A CA 1
ATOM 4431 C C . ASN A 1 578 ? 20.730 1.775 -60.048 1.00 59.50 578 ASN A C 1
ATOM 4433 O O . ASN A 1 578 ? 19.757 2.479 -59.795 1.00 59.50 578 ASN A O 1
ATOM 4437 N N . SER A 1 579 ? 20.885 1.202 -61.249 1.00 55.66 579 SER A N 1
ATOM 4438 C CA . SER A 1 579 ? 19.988 1.330 -62.419 1.00 55.66 579 SER A CA 1
ATOM 4439 C C . SER A 1 579 ? 19.815 2.735 -63.024 1.00 55.66 579 SER A C 1
ATOM 4441 O O . SER A 1 579 ? 19.489 2.826 -64.206 1.00 55.66 579 SER A O 1
ATOM 4443 N N . ASP A 1 580 ? 20.063 3.815 -62.281 1.00 60.06 580 ASP A N 1
ATOM 4444 C CA . ASP A 1 580 ? 20.142 5.180 -62.813 1.00 60.06 580 ASP A CA 1
ATOM 4445 C C . ASP A 1 580 ? 21.538 5.442 -63.410 1.00 60.06 580 ASP A C 1
ATOM 4447 O O . ASP A 1 580 ? 22.562 5.390 -62.720 1.00 60.06 580 ASP A O 1
ATOM 4451 N N . VAL A 1 581 ? 21.585 5.671 -64.724 1.00 69.81 581 VAL A N 1
ATOM 4452 C CA . VAL A 1 581 ? 22.813 5.710 -65.534 1.00 69.81 581 VAL A CA 1
ATOM 4453 C C . VAL A 1 581 ? 23.037 7.132 -66.047 1.00 69.81 581 VAL A C 1
ATOM 4455 O O . VAL A 1 581 ? 22.797 7.451 -67.209 1.00 69.81 581 VAL A O 1
ATOM 4458 N N . ASN A 1 582 ? 23.516 8.012 -65.170 1.00 72.75 582 ASN A N 1
ATOM 4459 C CA . ASN A 1 582 ? 23.746 9.424 -65.478 1.00 72.75 582 ASN A CA 1
ATOM 4460 C C . ASN A 1 582 ? 25.121 9.662 -66.152 1.00 72.75 582 ASN A C 1
ATOM 4462 O O . ASN A 1 582 ? 26.018 10.264 -65.560 1.00 72.75 582 ASN A O 1
ATOM 4466 N N . ALA A 1 583 ? 25.304 9.160 -67.381 1.00 80.62 583 ALA A N 1
ATOM 4467 C CA . ALA A 1 583 ? 26.550 9.289 -68.154 1.00 80.62 583 ALA A CA 1
ATOM 4468 C C . ALA A 1 583 ? 26.298 9.676 -69.620 1.00 80.62 583 ALA A C 1
ATOM 4470 O O . ALA A 1 583 ? 25.393 9.137 -70.255 1.00 80.62 583 ALA A O 1
ATOM 4471 N N . LYS A 1 584 ? 27.109 10.576 -70.183 1.00 87.00 584 LYS A N 1
ATOM 4472 C CA . LYS A 1 584 ? 27.112 10.893 -71.621 1.00 87.00 584 LYS A CA 1
ATOM 4473 C C . LYS A 1 584 ? 27.937 9.852 -72.379 1.00 87.00 584 LYS A C 1
ATOM 4475 O O . LYS A 1 584 ? 29.019 9.492 -71.918 1.00 87.00 584 LYS A O 1
ATOM 4480 N N . ILE A 1 585 ? 27.464 9.412 -73.542 1.00 90.56 585 ILE A N 1
ATOM 4481 C CA . ILE A 1 585 ? 28.135 8.418 -74.391 1.00 90.56 585 ILE A CA 1
ATOM 4482 C C . ILE A 1 585 ? 28.665 9.089 -75.659 1.00 90.56 585 ILE A C 1
ATOM 4484 O O . ILE A 1 585 ? 27.929 9.815 -76.331 1.00 90.56 585 ILE A O 1
ATOM 4488 N N . TYR A 1 586 ? 29.925 8.817 -75.998 1.00 91.62 586 TYR A N 1
ATOM 4489 C CA . TYR A 1 586 ? 30.572 9.305 -77.217 1.00 91.62 586 TYR A CA 1
ATOM 4490 C C . TYR A 1 586 ? 31.237 8.162 -77.987 1.00 91.62 586 TYR A C 1
ATOM 4492 O O . TYR A 1 586 ? 31.791 7.242 -77.382 1.00 91.62 586 TYR A O 1
ATOM 4500 N N . VAL A 1 587 ? 31.237 8.262 -79.316 1.00 92.00 587 VAL A N 1
ATOM 4501 C CA . VAL A 1 587 ? 31.876 7.319 -80.248 1.00 92.00 587 VAL A CA 1
ATOM 4502 C C . VAL A 1 587 ? 32.816 8.085 -81.184 1.00 92.00 587 VAL A C 1
ATOM 4504 O O . VAL A 1 587 ? 32.559 9.242 -81.516 1.00 92.00 587 VAL A O 1
ATOM 4507 N N . ARG A 1 588 ? 33.908 7.451 -81.616 1.00 90.00 588 ARG A N 1
ATOM 4508 C CA . ARG A 1 588 ? 34.752 7.902 -82.735 1.00 90.00 588 ARG A CA 1
ATOM 4509 C C . ARG A 1 588 ? 35.306 6.714 -83.520 1.00 90.00 588 ARG A C 1
ATOM 4511 O O . ARG A 1 588 ? 35.394 5.608 -82.982 1.00 90.00 588 ARG A O 1
ATOM 4518 N N . ILE A 1 589 ? 35.750 6.974 -84.743 1.00 89.00 589 ILE A N 1
ATOM 4519 C CA . ILE A 1 589 ? 36.523 6.042 -85.569 1.00 89.00 589 ILE A CA 1
ATOM 4520 C C . ILE A 1 589 ? 38.005 6.417 -85.427 1.00 89.00 589 ILE A C 1
ATOM 4522 O O . ILE A 1 589 ? 38.342 7.599 -85.444 1.00 89.00 589 ILE A O 1
ATOM 4526 N N . ASP A 1 590 ? 38.885 5.441 -85.210 1.00 83.56 590 ASP A N 1
ATOM 4527 C CA . ASP A 1 590 ? 40.346 5.590 -85.129 1.00 83.56 590 ASP A CA 1
ATOM 4528 C C . ASP A 1 590 ? 40.833 6.812 -84.322 1.00 83.56 590 ASP A C 1
ATOM 4530 O O . ASP A 1 590 ? 40.846 6.798 -83.086 1.00 83.56 590 ASP A O 1
ATOM 4534 N N . ASN A 1 591 ? 41.248 7.875 -85.020 1.00 80.69 591 ASN A N 1
ATOM 4535 C CA . ASN A 1 591 ? 41.741 9.131 -84.449 1.00 80.69 591 ASN A CA 1
ATOM 4536 C C . ASN A 1 591 ? 40.881 10.353 -84.825 1.00 80.69 591 ASN A C 1
ATOM 4538 O O . ASN A 1 591 ? 41.322 11.490 -84.652 1.00 80.69 591 ASN A O 1
ATOM 4542 N N . GLU A 1 592 ? 39.658 10.131 -85.307 1.00 85.19 592 GLU A N 1
ATOM 4543 C CA . GLU A 1 592 ? 38.696 11.185 -85.620 1.00 85.19 592 GLU A CA 1
ATOM 4544 C C . GLU A 1 592 ? 38.175 11.929 -84.373 1.00 85.19 592 GLU A C 1
ATOM 4546 O O . GLU A 1 592 ? 38.481 11.609 -83.215 1.00 85.19 592 GLU A O 1
ATOM 4551 N N . GLN A 1 593 ? 37.360 12.955 -84.630 1.00 87.44 593 GLN A N 1
ATOM 4552 C CA . GLN A 1 593 ? 36.641 13.709 -83.609 1.00 87.44 593 GLN A CA 1
ATOM 4553 C C . GLN A 1 593 ? 35.587 12.848 -82.900 1.00 87.44 593 GLN A C 1
ATOM 4555 O O . GLN A 1 593 ? 35.000 11.933 -83.470 1.00 87.44 593 GLN A O 1
ATOM 4560 N N . TRP A 1 594 ? 35.322 13.178 -81.637 1.00 91.19 594 TRP A N 1
ATOM 4561 C CA . TRP A 1 594 ? 34.320 12.489 -80.828 1.00 91.19 594 TRP A CA 1
ATOM 4562 C C . TRP A 1 594 ? 32.905 12.970 -81.152 1.00 91.19 594 TRP A C 1
ATOM 4564 O O . TRP A 1 594 ? 32.595 14.152 -80.995 1.00 91.19 594 TRP A O 1
ATOM 4574 N N . VAL A 1 595 ? 32.029 12.038 -81.521 1.00 91.00 595 VAL A N 1
ATOM 4575 C CA . VAL A 1 595 ? 30.601 12.275 -81.743 1.00 91.00 595 VAL A CA 1
ATOM 4576 C C . VAL A 1 595 ? 29.826 11.906 -80.481 1.00 91.00 595 VAL A C 1
ATOM 4578 O O . VAL A 1 595 ? 29.974 10.805 -79.955 1.00 91.00 595 VAL A O 1
ATOM 4581 N N . TYR A 1 596 ? 28.999 12.826 -79.983 1.00 91.62 596 TYR A N 1
ATOM 4582 C CA . TYR A 1 596 ? 28.053 12.559 -78.894 1.00 91.62 596 TYR A CA 1
ATOM 4583 C C . TYR A 1 596 ? 26.875 11.724 -79.411 1.00 91.62 596 TYR A C 1
ATOM 4585 O O . TYR A 1 596 ? 26.268 12.085 -80.419 1.00 91.62 596 TYR A O 1
ATOM 4593 N N . VAL A 1 597 ? 26.537 10.642 -78.705 1.00 91.06 597 VAL A N 1
ATOM 4594 C CA . VAL A 1 597 ? 25.460 9.714 -79.088 1.00 91.06 597 VAL A CA 1
ATOM 4595 C C . VAL A 1 597 ? 24.221 9.911 -78.216 1.00 91.06 597 VAL A C 1
ATOM 4597 O O . VAL A 1 597 ? 23.143 10.205 -78.729 1.00 91.06 597 VAL A O 1
ATOM 4600 N N . CYS A 1 598 ? 24.350 9.767 -76.895 1.00 86.62 598 CYS A N 1
ATOM 4601 C CA . CYS A 1 598 ? 23.223 9.872 -75.965 1.00 86.62 598 CYS A CA 1
ATOM 4602 C C . CYS A 1 598 ? 23.673 10.206 -74.533 1.00 86.62 598 CYS A C 1
ATOM 4604 O O . CYS A 1 598 ? 24.868 10.313 -74.242 1.00 86.62 598 CYS A O 1
ATOM 4606 N N . LYS A 1 599 ? 22.701 10.328 -73.622 1.00 85.12 599 LYS A N 1
ATOM 4607 C CA . LYS A 1 599 ? 22.928 10.395 -72.178 1.00 85.12 599 LYS A CA 1
ATOM 4608 C C . LYS A 1 599 ? 22.132 9.285 -71.484 1.00 85.12 599 LYS A C 1
ATOM 4610 O O . LYS A 1 599 ? 20.909 9.362 -71.411 1.00 85.12 599 LYS A O 1
ATOM 4615 N N . GLY A 1 600 ? 22.855 8.304 -70.952 1.00 76.69 600 GLY A N 1
ATOM 4616 C CA . GLY A 1 600 ? 22.351 7.179 -70.171 1.00 76.69 600 GLY A CA 1
ATOM 4617 C C . GLY A 1 600 ? 21.827 5.991 -70.978 1.00 76.69 600 GLY A C 1
ATOM 4618 O O . GLY A 1 600 ? 21.459 6.112 -72.143 1.00 76.69 600 GLY A O 1
ATOM 4619 N N . GLY A 1 601 ? 21.772 4.834 -70.312 1.00 79.44 601 GLY A N 1
ATOM 4620 C CA . GLY A 1 601 ? 21.110 3.627 -70.809 1.00 79.44 601 GLY A CA 1
ATOM 4621 C C . GLY A 1 601 ? 21.784 2.955 -72.010 1.00 79.44 601 GLY A C 1
ATOM 4622 O O . GLY A 1 601 ? 23.008 2.827 -72.071 1.00 79.44 601 GLY A O 1
ATOM 4623 N N . GLU A 1 602 ? 20.955 2.456 -72.924 1.00 87.56 602 GLU A N 1
ATOM 4624 C CA . GLU A 1 602 ? 21.371 1.748 -74.140 1.00 87.56 602 GLU A CA 1
ATOM 4625 C C . GLU A 1 602 ? 21.518 2.727 -75.316 1.00 87.56 602 GLU A C 1
ATOM 4627 O O . GLU A 1 602 ? 20.859 3.768 -75.358 1.00 87.56 602 GLU A O 1
ATOM 4632 N N . PHE A 1 603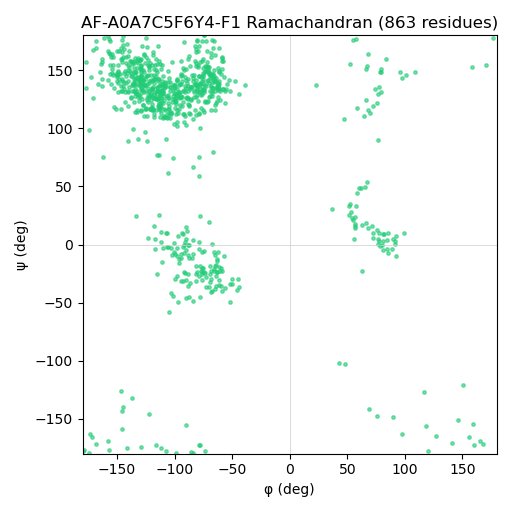 ? 22.414 2.422 -76.255 1.00 89.06 603 PHE A N 1
ATOM 4633 C CA . PHE A 1 603 ? 22.775 3.304 -77.361 1.00 89.06 603 PHE A CA 1
ATOM 4634 C C . PHE A 1 603 ? 23.000 2.535 -78.665 1.00 89.06 603 PHE A C 1
ATOM 4636 O O . PHE A 1 603 ? 23.510 1.415 -78.661 1.00 89.06 603 PHE A O 1
ATOM 4643 N N . GLU A 1 604 ? 22.666 3.178 -79.784 1.00 91.44 604 GLU A N 1
ATOM 4644 C CA . GLU A 1 604 ? 22.923 2.698 -81.144 1.00 91.44 604 GLU A CA 1
ATOM 4645 C C . GLU A 1 604 ? 23.547 3.835 -81.970 1.00 91.44 604 GLU A C 1
ATOM 4647 O O . GLU A 1 604 ? 23.108 4.983 -81.871 1.00 91.44 604 GLU A O 1
ATOM 4652 N N . TYR A 1 605 ? 24.570 3.538 -82.775 1.00 92.62 605 TYR A N 1
ATOM 4653 C CA . TYR A 1 605 ? 25.246 4.515 -83.631 1.00 92.62 605 TYR A CA 1
ATOM 4654 C C . TYR A 1 605 ? 25.788 3.871 -84.917 1.00 92.62 605 TYR A C 1
ATOM 4656 O O . TYR A 1 605 ? 26.472 2.849 -84.879 1.00 92.62 605 TYR A O 1
ATOM 4664 N N . MET A 1 606 ? 25.510 4.491 -86.067 1.00 89.81 606 MET A N 1
ATOM 4665 C CA . MET A 1 606 ? 25.963 4.028 -87.384 1.00 89.81 606 MET A CA 1
ATOM 4666 C C . MET A 1 606 ? 27.352 4.600 -87.701 1.00 89.81 606 MET A C 1
ATOM 4668 O O . MET A 1 606 ? 27.502 5.805 -87.904 1.00 89.81 606 MET A O 1
ATOM 4672 N N . VAL A 1 607 ? 28.356 3.729 -87.778 1.00 87.38 607 VAL A N 1
ATOM 4673 C CA . VAL A 1 607 ? 29.719 4.049 -88.221 1.00 87.38 607 VAL A CA 1
ATOM 4674 C C . VAL A 1 607 ? 29.819 3.828 -89.733 1.00 87.38 607 VAL A C 1
ATOM 4676 O O . VAL A 1 607 ? 29.324 2.823 -90.236 1.00 87.38 607 VAL A O 1
ATOM 4679 N N . ASN A 1 608 ? 30.463 4.746 -90.458 1.00 84.88 608 ASN A N 1
ATOM 4680 C CA . ASN A 1 608 ? 30.701 4.648 -91.903 1.00 84.88 608 ASN A CA 1
ATOM 4681 C C . ASN A 1 608 ? 32.202 4.801 -92.180 1.00 84.88 608 ASN A C 1
ATOM 4683 O O . ASN A 1 608 ? 32.844 5.622 -91.532 1.00 84.88 608 ASN A O 1
ATOM 4687 N N . PHE A 1 609 ? 32.732 4.048 -93.141 1.00 80.31 609 PHE A N 1
ATOM 4688 C CA . PHE A 1 609 ? 34.148 4.043 -93.532 1.00 80.31 609 PHE A CA 1
ATOM 4689 C C . PHE A 1 609 ? 34.306 4.618 -94.941 1.00 80.31 609 PHE A C 1
ATOM 4691 O O . PHE A 1 609 ? 33.360 4.574 -95.734 1.00 80.31 609 PHE A O 1
ATOM 4698 N N . THR A 1 610 ? 35.478 5.155 -95.285 1.00 67.12 610 THR A N 1
ATOM 4699 C CA . THR A 1 610 ? 35.725 5.655 -96.643 1.00 67.12 610 THR A CA 1
ATOM 4700 C C . THR A 1 610 ? 36.392 4.600 -97.525 1.00 67.12 610 THR A C 1
ATOM 4702 O O . THR A 1 610 ? 36.986 3.624 -97.077 1.00 67.12 610 THR A O 1
ATOM 4705 N N . ARG A 1 611 ? 36.253 4.768 -98.841 1.00 58.59 611 ARG A N 1
ATOM 4706 C CA . ARG A 1 611 ? 36.517 3.704 -99.822 1.00 58.59 611 ARG A CA 1
ATOM 4707 C C . ARG A 1 611 ? 38.000 3.414 -100.092 1.00 58.59 611 ARG A C 1
ATOM 4709 O O . ARG A 1 611 ? 38.313 2.488 -100.838 1.00 58.59 611 ARG A O 1
ATOM 4716 N N . GLU A 1 612 ? 38.898 4.216 -99.533 1.00 58.44 612 GLU A N 1
ATOM 4717 C CA . GLU A 1 612 ? 40.353 4.054 -99.669 1.00 58.44 612 GLU A CA 1
ATOM 4718 C C . GLU A 1 612 ? 40.964 3.333 -98.450 1.00 58.44 612 GLU A C 1
ATOM 4720 O O . GLU A 1 612 ? 42.153 3.021 -98.437 1.00 58.44 612 GLU A O 1
ATOM 4725 N N . GLU A 1 613 ? 40.140 3.014 -97.450 1.00 61.03 613 GLU A N 1
ATOM 4726 C CA . GLU A 1 613 ? 40.544 2.493 -96.148 1.00 61.03 613 GLU A CA 1
ATOM 4727 C C . GLU A 1 613 ? 40.331 0.968 -96.058 1.00 61.03 613 GLU A C 1
ATOM 4729 O O . GLU A 1 613 ? 39.406 0.470 -95.421 1.00 61.03 613 GLU A O 1
ATOM 4734 N N . ASN A 1 614 ? 41.198 0.198 -96.724 1.00 67.12 614 ASN A N 1
ATOM 4735 C CA . ASN A 1 614 ? 41.324 -1.239 -96.445 1.00 67.12 614 ASN A CA 1
ATOM 4736 C C . ASN A 1 614 ? 42.257 -1.431 -95.238 1.00 67.12 614 ASN A C 1
ATOM 4738 O O . ASN A 1 614 ? 43.321 -0.812 -95.181 1.00 67.12 614 ASN A O 1
ATOM 4742 N N . GLY A 1 615 ? 41.915 -2.322 -94.305 1.00 73.75 615 GLY A N 1
ATOM 4743 C CA . GLY A 1 615 ? 42.730 -2.556 -93.110 1.00 73.75 615 GLY A CA 1
ATOM 4744 C C . GLY A 1 615 ? 41.919 -2.900 -91.865 1.00 73.75 615 GLY A C 1
ATOM 4745 O O . GLY A 1 615 ? 40.852 -3.502 -91.958 1.00 73.75 615 GLY A O 1
ATOM 4746 N N . ILE A 1 616 ? 42.459 -2.544 -90.696 1.00 80.19 616 ILE A N 1
ATOM 4747 C CA . ILE A 1 616 ? 41.819 -2.702 -89.383 1.00 80.19 616 ILE A CA 1
ATOM 4748 C C . ILE A 1 616 ? 41.497 -1.309 -88.835 1.00 80.19 616 ILE A C 1
ATOM 4750 O O . ILE A 1 616 ? 42.403 -0.492 -88.684 1.00 80.19 616 ILE A O 1
ATOM 4754 N N . HIS A 1 617 ? 40.228 -1.078 -88.503 1.00 85.75 617 HIS A N 1
ATOM 4755 C CA . HIS A 1 617 ? 39.704 0.172 -87.957 1.00 85.75 617 HIS A CA 1
ATOM 4756 C C . HIS A 1 617 ? 39.303 0.025 -86.498 1.00 85.75 617 HIS A C 1
ATOM 4758 O O . HIS A 1 617 ? 38.644 -0.944 -86.119 1.00 85.75 617 HIS A O 1
ATOM 4764 N N . LYS A 1 618 ? 39.652 1.019 -85.682 1.00 88.62 618 LYS A N 1
ATOM 4765 C CA . LYS A 1 618 ? 39.483 1.013 -84.230 1.00 88.62 618 LYS A CA 1
ATOM 4766 C C . LYS A 1 618 ? 38.354 1.944 -83.795 1.00 88.62 618 LYS A C 1
ATOM 4768 O O . LYS A 1 618 ? 38.568 3.120 -83.492 1.00 88.62 618 LYS A O 1
ATOM 4773 N N . ILE A 1 619 ? 37.139 1.417 -83.697 1.00 91.12 619 ILE A N 1
ATOM 4774 C CA . ILE A 1 619 ? 36.008 2.169 -83.146 1.00 91.12 619 ILE A CA 1
ATOM 4775 C C . ILE A 1 619 ? 36.235 2.327 -81.637 1.00 91.12 619 ILE A C 1
ATOM 4777 O O . ILE A 1 619 ? 36.407 1.341 -80.923 1.00 91.12 619 ILE A O 1
ATOM 4781 N N . THR A 1 620 ? 36.243 3.564 -81.135 1.00 91.62 620 THR A N 1
ATOM 4782 C CA . THR A 1 620 ? 36.398 3.860 -79.699 1.00 91.62 620 THR A CA 1
ATOM 4783 C C . THR A 1 620 ? 35.097 4.420 -79.128 1.00 91.62 620 THR A C 1
ATOM 4785 O O . THR A 1 620 ? 34.539 5.364 -79.684 1.00 91.62 620 THR A O 1
ATOM 4788 N N . ILE A 1 621 ? 34.644 3.889 -77.991 1.00 92.69 621 ILE A N 1
ATOM 4789 C CA . ILE A 1 621 ? 33.434 4.304 -77.272 1.00 92.69 621 ILE A CA 1
ATOM 4790 C C . ILE A 1 621 ? 33.818 4.720 -75.847 1.00 92.69 621 ILE A C 1
ATOM 4792 O O . ILE A 1 621 ? 34.520 3.972 -75.167 1.00 92.69 621 ILE A O 1
ATOM 4796 N N . ARG A 1 622 ? 33.353 5.879 -75.362 1.00 90.50 622 ARG A N 1
ATOM 4797 C CA . ARG A 1 622 ? 33.560 6.325 -73.968 1.00 90.50 622 ARG A CA 1
ATOM 4798 C C . ARG A 1 622 ? 32.266 6.747 -73.277 1.00 90.50 622 ARG A C 1
ATOM 4800 O O . ARG A 1 622 ? 31.355 7.261 -73.926 1.00 90.50 622 ARG A O 1
ATOM 4807 N N . ALA A 1 623 ? 32.239 6.585 -71.957 1.00 87.94 623 ALA A N 1
ATOM 4808 C CA . ALA A 1 623 ? 31.233 7.142 -71.059 1.00 87.94 623 ALA A CA 1
ATOM 4809 C C . ALA A 1 623 ? 31.869 8.211 -70.156 1.00 87.94 623 ALA A C 1
ATOM 4811 O O . ALA A 1 623 ? 32.959 7.993 -69.626 1.00 87.94 623 ALA A O 1
ATOM 4812 N N . GLU A 1 624 ? 31.195 9.343 -69.952 1.00 85.75 624 GLU A N 1
ATOM 4813 C CA . GLU A 1 624 ? 31.673 10.443 -69.097 1.00 85.75 624 GLU A CA 1
ATOM 4814 C C . GLU A 1 624 ? 30.561 11.100 -68.261 1.00 85.75 624 GLU A C 1
ATOM 4816 O O . GLU A 1 624 ? 29.372 10.955 -68.558 1.00 85.75 624 GLU A O 1
ATOM 4821 N N . ASP A 1 625 ? 30.947 11.839 -67.220 1.00 76.62 625 ASP A N 1
ATOM 4822 C CA . ASP A 1 625 ? 30.030 12.616 -66.377 1.00 76.62 625 ASP A CA 1
ATOM 4823 C C . ASP A 1 625 ? 29.599 13.963 -67.011 1.00 76.62 625 ASP A C 1
ATOM 4825 O O . ASP A 1 625 ? 29.861 14.272 -68.181 1.00 76.62 625 ASP A O 1
ATOM 4829 N N . GLU A 1 626 ? 28.889 14.803 -66.252 1.00 75.12 626 GLU A N 1
ATOM 4830 C CA . GLU A 1 626 ? 28.478 16.124 -66.745 1.00 75.12 626 GLU A CA 1
ATOM 4831 C C . GLU A 1 626 ? 29.653 17.100 -66.946 1.00 75.12 626 GLU A C 1
ATOM 4833 O O . GLU A 1 626 ? 29.557 17.974 -67.810 1.00 75.12 626 GLU A O 1
ATOM 4838 N N . PHE A 1 627 ? 30.776 16.880 -66.257 1.00 72.19 627 PHE A N 1
ATOM 4839 C CA . PHE A 1 627 ? 31.971 17.729 -66.210 1.00 72.19 627 PHE A CA 1
ATOM 4840 C C . PHE A 1 627 ? 33.116 17.258 -67.133 1.00 72.19 627 PHE A C 1
ATOM 4842 O O . PHE A 1 627 ? 34.089 17.988 -67.312 1.00 72.19 627 PHE A O 1
ATOM 4849 N N . GLY A 1 628 ? 32.993 16.075 -67.746 1.00 69.81 628 GLY A N 1
ATOM 4850 C CA . GLY A 1 628 ? 33.979 15.480 -68.658 1.00 69.81 628 GLY A CA 1
ATOM 4851 C C . GLY A 1 628 ? 34.889 14.417 -68.024 1.00 69.81 628 GLY A C 1
ATOM 4852 O O . GLY A 1 628 ? 35.857 13.993 -68.656 1.00 69.81 628 GLY A O 1
ATOM 4853 N N . THR A 1 629 ? 34.608 13.962 -66.798 1.00 75.94 629 THR A N 1
ATOM 4854 C CA . THR A 1 629 ? 35.326 12.838 -66.174 1.00 75.94 629 THR A CA 1
ATOM 4855 C C . THR A 1 629 ? 34.981 11.546 -66.911 1.00 75.94 629 THR A C 1
ATOM 4857 O O . THR A 1 629 ? 33.830 11.114 -66.881 1.00 75.94 629 THR A O 1
ATOM 4860 N N . ILE A 1 630 ? 35.961 10.907 -67.556 1.00 78.94 630 ILE A N 1
ATOM 4861 C CA . ILE A 1 630 ? 35.756 9.620 -68.238 1.00 78.94 630 ILE A CA 1
ATOM 4862 C C . ILE A 1 630 ? 35.590 8.511 -67.190 1.00 78.94 630 ILE A C 1
ATOM 4864 O O . ILE A 1 630 ? 36.477 8.287 -66.367 1.00 78.94 630 ILE A O 1
ATOM 4868 N N . TYR A 1 631 ? 34.462 7.806 -67.247 1.00 77.31 631 TYR A N 1
ATOM 4869 C CA . TYR A 1 631 ? 34.137 6.677 -66.378 1.00 77.31 631 TYR A CA 1
ATOM 4870 C C . TYR A 1 631 ? 34.739 5.363 -66.890 1.00 77.31 631 TYR A C 1
ATOM 4872 O O . TYR A 1 631 ? 35.375 4.634 -66.131 1.00 77.31 631 TYR A O 1
ATOM 4880 N N . GLU A 1 632 ? 34.554 5.074 -68.180 1.00 83.19 632 GLU A N 1
ATOM 4881 C CA . GLU A 1 632 ? 35.119 3.913 -68.871 1.00 83.19 632 GLU A CA 1
ATOM 4882 C C . GLU A 1 632 ? 35.250 4.215 -70.372 1.00 83.19 632 GLU A C 1
ATOM 4884 O O . GLU A 1 632 ? 34.485 5.008 -70.932 1.00 83.19 632 GLU A O 1
ATOM 4889 N N . GLN A 1 633 ? 36.226 3.586 -71.029 1.00 89.38 633 GLN A N 1
ATOM 4890 C CA . GLN A 1 633 ? 36.424 3.663 -72.474 1.00 89.38 633 GLN A CA 1
ATOM 4891 C C . GLN A 1 633 ? 36.764 2.272 -73.016 1.00 89.38 633 GLN A C 1
ATOM 4893 O O . GLN A 1 633 ? 37.717 1.642 -72.561 1.00 89.38 633 GLN A O 1
ATOM 4898 N N . ILE A 1 634 ? 35.999 1.823 -74.007 1.00 88.56 634 ILE A N 1
ATOM 4899 C CA . ILE A 1 634 ? 36.185 0.559 -74.725 1.00 88.56 634 ILE A CA 1
ATOM 4900 C C . ILE A 1 634 ? 36.604 0.880 -76.164 1.00 88.56 634 ILE A C 1
ATOM 4902 O O . ILE A 1 634 ? 36.250 1.926 -76.710 1.00 88.56 634 ILE A O 1
ATOM 4906 N N . TYR A 1 635 ? 37.360 -0.016 -76.788 1.00 89.44 635 TYR A N 1
ATOM 4907 C CA . TYR A 1 635 ? 37.523 -0.038 -78.237 1.00 89.44 635 TYR A CA 1
ATOM 4908 C C . TYR A 1 635 ? 37.163 -1.419 -78.776 1.00 89.44 635 TYR A C 1
ATOM 4910 O O . TYR A 1 635 ? 37.234 -2.404 -78.044 1.00 89.44 635 TYR A O 1
ATOM 4918 N N . ILE A 1 636 ? 36.786 -1.454 -80.048 1.00 90.12 636 ILE A N 1
ATOM 4919 C CA . ILE A 1 636 ? 36.576 -2.664 -80.842 1.00 90.12 636 ILE A CA 1
ATOM 4920 C C . ILE A 1 636 ? 37.243 -2.457 -82.199 1.00 90.12 636 ILE A C 1
ATOM 4922 O O . ILE A 1 636 ? 37.230 -1.347 -82.741 1.00 90.12 636 ILE A O 1
ATOM 4926 N N . GLU A 1 637 ? 37.843 -3.509 -82.732 1.00 88.44 637 GLU A N 1
ATOM 4927 C CA . GLU A 1 637 ? 38.495 -3.501 -84.036 1.00 88.44 637 GLU A CA 1
ATOM 4928 C C . GLU A 1 637 ? 37.621 -4.211 -85.078 1.00 88.44 637 GLU A C 1
ATOM 4930 O O . GLU A 1 637 ? 37.043 -5.263 -84.814 1.00 88.44 637 GLU A O 1
ATOM 4935 N N . VAL A 1 638 ? 37.495 -3.623 -86.268 1.00 86.38 638 VAL A N 1
ATOM 4936 C CA . VAL A 1 638 ? 36.784 -4.211 -87.416 1.00 86.38 638 VAL A CA 1
ATOM 4937 C C . VAL A 1 638 ? 37.685 -4.198 -88.645 1.00 86.38 638 VAL A C 1
ATOM 4939 O O . VAL A 1 638 ? 38.550 -3.332 -88.754 1.00 86.38 638 VAL A O 1
ATOM 4942 N N . SER A 1 639 ? 37.526 -5.157 -89.560 1.00 80.56 639 SER A N 1
ATOM 4943 C CA . SER A 1 639 ? 38.447 -5.330 -90.695 1.00 80.56 639 SER A CA 1
ATOM 4944 C C . SER A 1 639 ? 37.771 -5.288 -92.068 1.00 80.56 639 SER A C 1
ATOM 4946 O O . SER A 1 639 ? 36.704 -5.868 -92.267 1.00 80.56 639 SER A O 1
ATOM 4948 N N . ILE A 1 640 ? 38.421 -4.611 -93.018 1.00 75.75 640 ILE A N 1
ATOM 4949 C CA . ILE A 1 640 ? 37.982 -4.416 -94.408 1.00 75.75 640 ILE A CA 1
ATOM 4950 C C . ILE A 1 640 ? 39.031 -5.067 -95.338 1.00 75.75 640 ILE A C 1
ATOM 4952 O O . ILE A 1 640 ? 40.175 -4.601 -95.366 1.00 75.75 640 ILE A O 1
ATOM 4956 N N . PRO A 1 641 ? 38.703 -6.159 -96.062 1.00 65.88 641 PRO A N 1
ATOM 4957 C CA . PRO A 1 641 ? 39.689 -6.974 -96.781 1.00 65.88 641 PRO A CA 1
ATOM 4958 C C . PRO A 1 641 ? 40.052 -6.459 -98.188 1.00 65.88 641 PRO A C 1
ATOM 4960 O O . PRO A 1 641 ? 39.206 -5.978 -98.942 1.00 65.88 641 PRO A O 1
ATOM 4963 N N . GLU A 1 642 ? 41.315 -6.650 -98.587 1.00 66.69 642 GLU A N 1
ATOM 4964 C CA . GLU A 1 642 ? 41.826 -6.256 -99.909 1.00 66.69 642 GLU A CA 1
ATOM 4965 C C . GLU A 1 642 ? 41.304 -7.115 -101.081 1.00 66.69 642 GLU A C 1
ATOM 4967 O O . GLU A 1 642 ? 41.016 -8.312 -100.960 1.00 66.69 642 GLU A O 1
ATOM 4972 N N . LYS A 1 643 ? 41.253 -6.498 -102.271 1.00 67.19 643 LYS A N 1
ATOM 4973 C CA . LYS A 1 643 ? 40.824 -7.130 -103.530 1.00 67.19 643 LYS A CA 1
ATOM 4974 C C . LYS A 1 643 ? 42.022 -7.578 -104.366 1.00 67.19 643 LYS A C 1
ATOM 4976 O O . LYS A 1 643 ? 42.893 -6.783 -104.702 1.00 67.19 643 LYS A O 1
ATOM 4981 N N . ILE A 1 644 ? 42.018 -8.852 -104.743 1.00 72.06 644 ILE A N 1
ATOM 4982 C CA . ILE A 1 644 ? 43.080 -9.555 -105.463 1.00 72.06 644 ILE A CA 1
ATOM 4983 C C . ILE A 1 644 ? 42.519 -10.031 -106.807 1.00 72.06 644 ILE A C 1
ATOM 4985 O O . ILE A 1 644 ? 41.532 -10.766 -106.840 1.00 72.06 644 ILE A O 1
ATOM 4989 N N . TYR A 1 645 ? 43.182 -9.670 -107.906 1.00 77.25 645 TYR A N 1
ATOM 4990 C CA . TYR A 1 645 ? 42.847 -10.102 -109.269 1.00 77.25 645 TYR A CA 1
ATOM 4991 C C . TYR A 1 645 ? 43.932 -11.044 -109.804 1.00 77.25 645 TYR A C 1
ATOM 4993 O O . TYR A 1 645 ? 45.117 -10.844 -109.543 1.00 77.25 645 TYR A O 1
ATOM 5001 N N . SER A 1 646 ? 43.545 -12.095 -110.530 1.00 81.25 646 SER A N 1
ATOM 5002 C CA . SER A 1 646 ? 44.479 -13.076 -111.099 1.00 81.25 646 SER A CA 1
ATOM 5003 C C . SER A 1 646 ? 43.793 -13.884 -112.197 1.00 81.25 646 SER A C 1
ATOM 5005 O O . SER A 1 646 ? 42.627 -14.235 -112.042 1.00 81.25 646 SER A O 1
ATOM 5007 N N . ILE A 1 647 ? 44.490 -14.219 -113.288 1.00 86.88 647 ILE A N 1
ATOM 5008 C CA . ILE A 1 647 ? 43.914 -14.989 -114.404 1.00 86.88 647 ILE A CA 1
ATOM 5009 C C . ILE A 1 647 ? 44.854 -16.079 -114.924 1.00 86.88 647 ILE A C 1
ATOM 5011 O O . ILE A 1 647 ? 46.071 -15.988 -114.780 1.00 86.88 647 ILE A O 1
ATOM 5015 N N . SER A 1 648 ? 44.299 -17.109 -115.571 1.00 87.62 648 SER A N 1
ATOM 5016 C CA . SER A 1 648 ? 45.094 -18.116 -116.290 1.00 87.62 648 SER A CA 1
ATOM 5017 C C . SER A 1 648 ? 44.416 -18.664 -117.545 1.00 87.62 648 SER A C 1
ATOM 5019 O O . SER A 1 648 ? 43.213 -18.929 -117.516 1.00 87.62 648 SER A O 1
ATOM 5021 N N . VAL A 1 649 ? 45.203 -18.908 -118.599 1.00 89.88 649 VAL A N 1
ATOM 5022 C CA . VAL A 1 649 ? 44.785 -19.589 -119.838 1.00 89.88 649 VAL A CA 1
ATOM 5023 C C . VAL A 1 649 ? 45.317 -21.025 -119.869 1.00 89.88 649 VAL A C 1
ATOM 5025 O O . VAL A 1 649 ? 46.498 -21.265 -119.641 1.00 89.88 649 VAL A O 1
ATOM 5028 N N . GLU A 1 650 ? 44.449 -21.982 -120.183 1.00 90.06 650 GLU A N 1
ATOM 5029 C CA . GLU A 1 650 ? 44.740 -23.417 -120.271 1.00 90.06 650 GLU A CA 1
ATOM 5030 C C . GLU A 1 650 ? 44.248 -23.963 -121.628 1.00 90.06 650 GLU A C 1
ATOM 5032 O O . GLU A 1 650 ? 43.219 -23.518 -122.144 1.00 90.06 650 GLU A O 1
ATOM 5037 N N . THR A 1 651 ? 44.969 -24.916 -122.230 1.00 87.31 651 THR A N 1
ATOM 5038 C CA . THR A 1 651 ? 44.645 -25.494 -123.551 1.00 87.31 651 THR A CA 1
ATOM 5039 C C . THR A 1 651 ? 44.707 -27.021 -123.532 1.00 87.31 651 THR A C 1
ATOM 5041 O O . THR A 1 651 ? 45.672 -27.605 -123.037 1.00 87.31 651 THR A O 1
ATOM 5044 N N . THR A 1 652 ? 43.678 -27.683 -124.077 1.00 83.81 652 THR A N 1
ATOM 5045 C CA . THR A 1 652 ? 43.543 -29.148 -123.993 1.00 83.81 652 THR A CA 1
ATOM 5046 C C . THR A 1 652 ? 42.962 -29.766 -125.276 1.00 83.81 652 THR A C 1
ATOM 5048 O O . THR A 1 652 ? 41.835 -29.436 -125.661 1.00 83.81 652 THR A O 1
ATOM 5051 N N . PRO A 1 653 ? 43.675 -30.717 -125.918 1.00 81.00 653 PRO A N 1
ATOM 5052 C CA . PRO A 1 653 ? 45.134 -30.873 -125.842 1.00 81.00 653 PRO A CA 1
ATOM 5053 C C . PRO A 1 653 ? 45.837 -29.613 -126.384 1.00 81.00 653 PRO A C 1
ATOM 5055 O O . PRO A 1 653 ? 45.203 -28.777 -127.019 1.00 81.00 653 PRO A O 1
ATOM 5058 N N . ASN A 1 654 ? 47.149 -29.495 -126.188 1.00 84.75 654 ASN A N 1
ATOM 5059 C CA . ASN A 1 654 ? 47.962 -28.429 -126.790 1.00 84.75 654 ASN A CA 1
ATOM 5060 C C . ASN A 1 654 ? 48.661 -28.852 -128.101 1.00 84.75 654 ASN A C 1
ATOM 5062 O O . ASN A 1 654 ? 49.131 -27.996 -128.844 1.00 84.75 654 ASN A O 1
ATOM 5066 N N . LYS A 1 655 ? 48.698 -30.151 -128.437 1.00 88.94 655 LYS A N 1
ATOM 5067 C CA . LYS A 1 655 ? 49.219 -30.671 -129.715 1.00 88.94 655 LYS A CA 1
ATOM 5068 C C . LYS A 1 655 ? 48.291 -31.732 -130.318 1.00 88.94 655 LYS A C 1
ATOM 5070 O O . LYS A 1 655 ? 47.749 -32.556 -129.582 1.00 88.94 655 LYS A O 1
ATOM 5075 N N . LYS A 1 656 ? 48.139 -31.745 -131.648 1.00 88.31 656 LYS A N 1
ATOM 5076 C CA . LYS A 1 656 ? 47.539 -32.848 -132.429 1.00 88.31 656 LYS A CA 1
ATOM 5077 C C . LYS A 1 656 ? 48.359 -33.133 -133.695 1.00 88.31 656 LYS A C 1
ATOM 5079 O O . LYS A 1 656 ? 48.908 -32.212 -134.298 1.00 88.31 656 LYS A O 1
ATOM 5084 N N . GLU A 1 657 ? 48.429 -34.404 -134.089 1.00 88.19 657 GLU A N 1
ATOM 5085 C CA . GLU A 1 657 ? 49.111 -34.886 -135.302 1.00 88.19 657 GLU A CA 1
ATOM 5086 C C . GLU A 1 657 ? 48.109 -35.638 -136.189 1.00 88.19 657 GLU A C 1
ATOM 5088 O O . GLU A 1 657 ? 47.284 -36.389 -135.669 1.00 88.19 657 GLU A O 1
ATOM 5093 N N . GLY A 1 658 ? 48.164 -35.439 -137.508 1.00 83.19 658 GLY A N 1
ATOM 5094 C CA . GLY A 1 658 ? 47.143 -35.938 -138.433 1.00 83.19 658 GLY A CA 1
ATOM 5095 C C . GLY A 1 658 ? 47.555 -35.831 -139.899 1.00 83.19 658 GLY A C 1
ATOM 5096 O O . GLY A 1 658 ? 48.562 -35.213 -140.232 1.00 83.19 658 GLY A O 1
ATOM 5097 N N . LYS A 1 659 ? 46.790 -36.462 -140.794 1.00 79.88 659 LYS A N 1
ATOM 5098 C CA . LYS A 1 659 ? 47.129 -36.538 -142.227 1.00 79.88 659 LYS A CA 1
ATOM 5099 C C . LYS A 1 659 ? 46.897 -35.197 -142.945 1.00 79.88 659 LYS A C 1
ATOM 5101 O O . LYS A 1 659 ? 46.039 -34.428 -142.496 1.00 79.88 659 LYS A O 1
ATOM 5106 N N . PRO A 1 660 ? 47.610 -34.903 -144.048 1.00 83.00 660 PRO A N 1
ATOM 5107 C CA . PRO A 1 660 ? 47.282 -33.773 -144.920 1.00 83.00 660 PRO A CA 1
ATOM 5108 C C . PRO A 1 660 ? 45.781 -33.727 -145.257 1.00 83.00 660 PRO A C 1
ATOM 5110 O O . PRO A 1 660 ? 45.141 -34.769 -145.403 1.00 83.00 660 PRO A O 1
ATOM 5113 N N . GLY A 1 661 ? 45.200 -32.527 -145.293 1.00 80.12 661 GLY A N 1
ATOM 5114 C CA . GLY A 1 661 ? 43.754 -32.306 -145.443 1.00 80.12 661 GLY A CA 1
ATOM 5115 C C . GLY A 1 661 ? 42.888 -32.507 -144.181 1.00 80.12 661 GLY A C 1
ATOM 5116 O O . GLY A 1 661 ? 41.673 -32.316 -144.245 1.00 80.12 661 GLY A O 1
ATOM 5117 N N . SER A 1 662 ? 43.453 -32.888 -143.025 1.00 87.25 662 SER A N 1
ATOM 5118 C CA . SER A 1 662 ? 42.674 -33.100 -141.786 1.00 87.25 662 SER A CA 1
ATOM 5119 C C . SER A 1 662 ? 42.483 -31.831 -140.940 1.00 87.25 662 SER A C 1
ATOM 5121 O O . SER A 1 662 ? 43.175 -30.827 -141.102 1.00 87.25 662 SER A O 1
ATOM 5123 N N . ASN A 1 663 ? 41.503 -31.860 -140.029 1.00 87.94 663 ASN A N 1
ATOM 5124 C CA . ASN A 1 663 ? 41.143 -30.733 -139.165 1.00 87.94 663 ASN A CA 1
ATOM 5125 C C . ASN A 1 663 ? 41.397 -31.068 -137.691 1.00 87.94 663 ASN A C 1
ATOM 5127 O O . ASN A 1 663 ? 40.828 -32.024 -137.163 1.00 87.94 663 ASN A O 1
ATOM 5131 N N . HIS A 1 664 ? 42.169 -30.233 -136.998 1.00 91.44 664 HIS A N 1
ATOM 5132 C CA . HIS A 1 664 ? 42.427 -30.368 -135.567 1.00 91.44 664 HIS A CA 1
ATOM 5133 C C . HIS A 1 664 ? 41.711 -29.290 -134.761 1.00 91.44 664 HIS A C 1
ATOM 5135 O O . HIS A 1 664 ? 42.020 -28.109 -134.883 1.00 91.44 664 HIS A O 1
ATOM 5141 N N . VAL A 1 665 ? 40.771 -29.717 -133.915 1.00 89.88 665 VAL A N 1
ATOM 5142 C CA . VAL A 1 665 ? 40.085 -28.862 -132.936 1.00 89.88 665 VAL A CA 1
ATOM 5143 C C . VAL A 1 665 ? 40.768 -28.952 -131.569 1.00 89.88 665 VAL A C 1
ATOM 5145 O O . VAL A 1 665 ? 41.111 -30.051 -131.126 1.00 89.88 665 VAL A O 1
ATOM 5148 N N . PHE A 1 666 ? 40.929 -27.819 -130.893 1.00 92.00 666 PHE A N 1
ATOM 5149 C CA . PHE A 1 666 ? 41.518 -27.673 -129.560 1.00 92.00 666 PHE A CA 1
ATOM 5150 C C . PHE A 1 666 ? 40.583 -26.847 -128.671 1.00 92.00 666 PHE A C 1
ATOM 5152 O O . PHE A 1 666 ? 40.000 -25.873 -129.153 1.00 92.00 666 PHE A O 1
ATOM 5159 N N . LYS A 1 667 ? 40.455 -27.194 -127.383 1.00 91.69 667 LYS A N 1
ATOM 5160 C CA . LYS A 1 667 ? 39.700 -26.392 -126.409 1.00 91.69 667 LYS A CA 1
ATOM 5161 C C . LYS A 1 667 ? 40.635 -25.445 -125.660 1.00 91.69 667 LYS A C 1
ATOM 5163 O O . LYS A 1 667 ? 41.713 -25.852 -125.231 1.00 91.69 667 LYS A O 1
ATOM 5168 N N . VAL A 1 668 ? 40.189 -24.209 -125.466 1.00 91.88 668 VAL A N 1
ATOM 5169 C CA . VAL A 1 668 ? 40.861 -23.162 -124.687 1.00 91.88 668 VAL A CA 1
ATOM 5170 C C . VAL A 1 668 ? 39.967 -22.772 -123.514 1.00 91.88 668 VAL A C 1
ATOM 5172 O O . VAL A 1 668 ? 38.750 -22.662 -123.672 1.00 91.88 668 VAL A O 1
ATOM 5175 N N . LEU A 1 669 ? 40.558 -22.563 -122.341 1.00 92.00 669 LEU A N 1
ATOM 5176 C CA . LEU A 1 669 ? 39.870 -22.257 -121.090 1.00 92.00 669 LEU A CA 1
ATOM 5177 C C . LEU A 1 669 ? 40.559 -21.076 -120.395 1.00 92.00 669 LEU A C 1
ATOM 5179 O O . LEU A 1 669 ? 41.775 -21.072 -120.241 1.00 92.00 669 LEU A O 1
ATOM 5183 N N . VAL A 1 670 ? 39.789 -20.072 -119.982 1.00 91.44 670 VAL A N 1
ATOM 5184 C CA . VAL A 1 670 ? 40.261 -18.860 -119.298 1.00 91.44 670 VAL A CA 1
ATOM 5185 C C . VAL A 1 670 ? 39.577 -18.779 -117.937 1.00 91.44 670 VAL A C 1
ATOM 5187 O O . VAL A 1 670 ? 38.348 -18.797 -117.863 1.00 91.44 670 VAL A O 1
ATOM 5190 N N . LYS A 1 671 ? 40.369 -18.696 -116.866 1.00 89.06 671 LYS A N 1
ATOM 5191 C CA . LYS A 1 671 ? 39.915 -18.699 -115.465 1.00 89.06 671 LYS A CA 1
ATOM 5192 C C . LYS A 1 671 ? 40.281 -17.395 -114.765 1.00 89.06 671 LYS A C 1
ATOM 5194 O O . LYS A 1 671 ? 41.386 -16.900 -114.977 1.00 89.06 671 LYS A O 1
ATOM 5199 N N . ASN A 1 672 ? 39.400 -16.905 -113.895 1.00 86.44 672 ASN A N 1
ATOM 5200 C CA . ASN A 1 672 ? 39.725 -15.935 -112.848 1.00 86.44 672 ASN A CA 1
ATOM 5201 C C . ASN A 1 672 ? 40.100 -16.717 -111.574 1.00 86.44 672 ASN A C 1
ATOM 5203 O O . ASN A 1 672 ? 39.402 -17.652 -111.188 1.00 86.44 672 ASN A O 1
ATOM 5207 N N . LYS A 1 673 ? 41.226 -16.361 -110.955 1.00 83.19 673 LYS A N 1
ATOM 5208 C CA . LYS A 1 673 ? 41.788 -16.934 -109.718 1.00 83.19 673 LYS A CA 1
ATOM 5209 C C . LYS A 1 673 ? 41.863 -15.902 -108.578 1.00 83.19 673 LYS A C 1
ATOM 5211 O O . LYS A 1 673 ? 42.415 -16.200 -107.524 1.00 83.19 673 LYS A O 1
ATOM 5216 N N . GLY A 1 674 ? 41.349 -14.693 -108.801 1.00 78.44 674 GLY A N 1
ATOM 5217 C CA . GLY A 1 674 ? 41.210 -13.632 -107.810 1.00 78.44 674 GLY A CA 1
ATOM 5218 C C . GLY A 1 674 ? 39.974 -13.780 -106.915 1.00 78.44 674 GLY A C 1
ATOM 5219 O O . GLY A 1 674 ? 39.071 -14.572 -107.197 1.00 78.44 674 GLY A O 1
ATOM 5220 N N . ASN A 1 675 ? 39.928 -12.980 -105.844 1.00 75.06 675 ASN A N 1
ATOM 5221 C CA . ASN A 1 675 ? 38.812 -12.927 -104.889 1.00 75.06 675 ASN A CA 1
ATOM 5222 C C . ASN A 1 675 ? 37.696 -11.942 -105.301 1.00 75.06 675 ASN A C 1
ATOM 5224 O O . ASN A 1 675 ? 36.701 -11.824 -104.593 1.00 75.06 675 ASN A O 1
ATOM 5228 N N . SER A 1 676 ? 37.846 -11.256 -106.439 1.00 79.50 676 SER A N 1
ATOM 5229 C CA . SER A 1 676 ? 36.899 -10.261 -106.951 1.00 79.50 676 SER A CA 1
ATOM 5230 C C . SER A 1 676 ? 36.623 -10.461 -108.451 1.00 79.50 676 SER A C 1
ATOM 5232 O O . SER A 1 676 ? 37.383 -11.126 -109.163 1.00 79.50 676 SER A O 1
ATOM 5234 N N . ASP A 1 677 ? 35.511 -9.904 -108.934 1.00 81.88 677 ASP A N 1
ATOM 5235 C CA . ASP A 1 677 ? 35.076 -10.006 -110.333 1.00 81.88 677 ASP A CA 1
ATOM 5236 C C . ASP A 1 677 ? 36.031 -9.254 -111.280 1.00 81.88 677 ASP A C 1
ATOM 5238 O O . ASP A 1 677 ? 36.374 -8.096 -111.041 1.00 81.88 677 ASP A O 1
ATOM 5242 N N . ASP A 1 678 ? 36.439 -9.909 -112.372 1.00 83.75 678 ASP A N 1
ATOM 5243 C CA . ASP A 1 678 ? 37.458 -9.423 -113.312 1.00 83.75 678 ASP A CA 1
ATOM 5244 C C . ASP A 1 678 ? 36.882 -9.251 -114.736 1.00 83.75 678 ASP A C 1
ATOM 5246 O O . ASP A 1 678 ? 35.907 -9.903 -115.135 1.00 83.75 678 ASP A O 1
ATOM 5250 N N . PHE A 1 679 ? 37.496 -8.368 -115.524 1.00 87.56 679 PHE A N 1
ATOM 5251 C CA . PHE A 1 679 ? 37.182 -8.115 -116.929 1.00 87.56 679 PHE A CA 1
ATOM 5252 C C . PHE A 1 679 ? 38.411 -8.421 -117.781 1.00 87.56 679 PHE A C 1
ATOM 5254 O O . PHE A 1 679 ? 39.457 -7.788 -117.646 1.00 87.56 679 PHE A O 1
ATOM 5261 N N . VAL A 1 680 ? 38.271 -9.387 -118.686 1.00 87.19 680 VAL A N 1
ATOM 5262 C CA . VAL A 1 680 ? 39.385 -10.025 -119.388 1.00 87.19 680 VAL A CA 1
ATOM 5263 C C . VAL A 1 680 ? 39.244 -9.851 -120.900 1.00 87.19 680 VAL A C 1
ATOM 5265 O O . VAL A 1 680 ? 38.216 -10.196 -121.490 1.00 87.19 680 VAL A O 1
ATOM 5268 N N . ARG A 1 681 ? 40.303 -9.348 -121.541 1.00 90.88 681 ARG A N 1
ATOM 5269 C CA . ARG A 1 681 ? 40.479 -9.278 -122.996 1.00 90.88 681 ARG A CA 1
ATOM 5270 C C . ARG A 1 681 ? 41.370 -10.418 -123.476 1.00 90.88 681 ARG A C 1
ATOM 5272 O O . ARG A 1 681 ? 42.549 -10.474 -123.134 1.00 90.88 681 ARG A O 1
ATOM 5279 N N . VAL A 1 682 ? 40.817 -11.285 -124.312 1.00 90.25 682 VAL A N 1
ATOM 5280 C CA . VAL A 1 682 ? 41.523 -12.364 -125.004 1.00 90.25 682 VAL A CA 1
ATOM 5281 C C . VAL A 1 682 ? 41.913 -11.913 -126.414 1.00 90.25 682 VAL A C 1
ATOM 5283 O O . VAL A 1 682 ? 41.109 -11.300 -127.117 1.00 90.25 682 VAL A O 1
ATOM 5286 N N . ASN A 1 683 ? 43.133 -12.250 -126.821 1.00 90.88 683 ASN A N 1
ATOM 5287 C CA . ASN A 1 683 ? 43.727 -12.087 -128.147 1.00 90.88 683 ASN A CA 1
ATOM 5288 C C . ASN A 1 683 ? 44.274 -13.436 -128.641 1.00 90.88 683 ASN A C 1
ATOM 5290 O O . ASN A 1 683 ? 44.502 -14.350 -127.843 1.00 90.88 683 ASN A O 1
ATOM 5294 N N . VAL A 1 684 ? 44.540 -13.532 -129.945 1.00 90.94 684 VAL A N 1
ATOM 5295 C CA . VAL A 1 684 ? 45.241 -14.666 -130.565 1.00 90.94 684 VAL A CA 1
ATOM 5296 C C . VAL A 1 684 ? 46.304 -14.171 -131.543 1.00 90.94 684 VAL A C 1
ATOM 5298 O O . VAL A 1 684 ? 46.125 -13.129 -132.170 1.00 90.94 684 VAL A O 1
ATOM 5301 N N . GLU A 1 685 ? 47.391 -14.926 -131.678 1.00 89.00 685 GLU A N 1
ATOM 5302 C CA . GLU A 1 685 ? 48.526 -14.626 -132.559 1.00 89.00 685 GLU A CA 1
ATOM 5303 C C . GLU A 1 685 ? 48.924 -15.899 -133.325 1.00 89.00 685 GLU A C 1
ATOM 5305 O O . GLU A 1 685 ? 49.071 -16.971 -132.734 1.00 89.00 685 GLU A O 1
ATOM 5310 N N . TYR A 1 686 ? 49.085 -15.802 -134.644 1.00 87.12 686 TYR A N 1
ATOM 5311 C CA . TYR A 1 686 ? 49.563 -16.884 -135.511 1.00 87.12 686 TYR A CA 1
ATOM 5312 C C . TYR A 1 686 ? 50.172 -16.311 -136.796 1.00 87.12 686 TYR A C 1
ATOM 5314 O O . TYR A 1 686 ? 49.985 -15.136 -137.104 1.00 87.12 686 TYR A O 1
ATOM 5322 N N . ALA A 1 687 ? 50.932 -17.125 -137.531 1.00 79.94 687 ALA A N 1
ATOM 5323 C CA . ALA A 1 687 ? 51.592 -16.695 -138.763 1.00 79.94 687 ALA A CA 1
ATOM 5324 C C . ALA A 1 687 ? 50.629 -16.712 -139.962 1.00 79.94 687 ALA A C 1
ATOM 5326 O O . ALA A 1 687 ? 49.893 -17.682 -140.149 1.00 79.94 687 ALA A O 1
ATOM 5327 N N . ASP A 1 688 ? 50.677 -15.683 -140.809 1.00 72.94 688 ASP A N 1
ATOM 5328 C CA . ASP A 1 688 ? 49.903 -15.655 -142.052 1.00 72.94 688 ASP A CA 1
ATOM 5329 C C . ASP A 1 688 ? 50.359 -16.766 -143.011 1.00 72.94 688 ASP A C 1
ATOM 5331 O O . ASP A 1 688 ? 51.519 -16.837 -143.423 1.00 72.94 688 ASP A O 1
ATOM 5335 N N . SER A 1 689 ? 49.424 -17.636 -143.390 1.00 72.81 689 SER A N 1
ATOM 5336 C CA . SER A 1 689 ? 49.631 -18.718 -144.350 1.00 72.81 689 SER A CA 1
ATOM 5337 C C . SER A 1 689 ? 48.441 -18.805 -145.298 1.00 72.81 689 SER A C 1
ATOM 5339 O O . SER A 1 689 ? 47.291 -18.720 -144.877 1.00 72.81 689 SER A O 1
ATOM 5341 N N . LEU A 1 690 ? 48.715 -18.990 -146.591 1.00 71.00 690 LEU A N 1
ATOM 5342 C CA . LEU A 1 690 ? 47.672 -19.166 -147.608 1.00 71.00 690 LEU A CA 1
ATOM 5343 C C . LEU A 1 690 ? 47.126 -20.603 -147.662 1.00 71.00 690 LEU A C 1
ATOM 5345 O O . LEU A 1 690 ? 46.050 -20.821 -148.219 1.00 71.00 690 LEU A O 1
ATOM 5349 N N . SER A 1 691 ? 47.855 -21.578 -147.107 1.00 78.12 691 SER A N 1
ATOM 5350 C CA . SER A 1 691 ? 47.490 -22.999 -147.144 1.00 78.12 691 SER A CA 1
ATOM 5351 C C . SER A 1 691 ? 46.865 -23.482 -145.831 1.00 78.12 691 SER A C 1
ATOM 5353 O O . SER A 1 691 ? 45.830 -24.152 -145.859 1.00 78.12 691 SER A O 1
ATOM 5355 N N . TRP A 1 692 ? 47.437 -23.113 -144.680 1.00 87.06 692 TRP A N 1
ATOM 5356 C CA . TRP A 1 692 ? 46.885 -23.441 -143.361 1.00 87.06 692 TRP A CA 1
ATOM 5357 C C . TRP A 1 692 ? 45.720 -22.512 -143.012 1.00 87.06 692 TRP A C 1
ATOM 5359 O O . TRP A 1 692 ? 45.825 -21.296 -143.153 1.00 87.06 692 TRP A O 1
ATOM 5369 N N . LYS A 1 693 ? 44.605 -23.068 -142.523 1.00 86.69 693 LYS A N 1
ATOM 5370 C CA . LYS A 1 693 ? 43.407 -22.283 -142.166 1.00 86.69 693 LYS A CA 1
ATOM 5371 C C . LYS A 1 693 ? 43.108 -22.407 -140.681 1.00 86.69 693 LYS A C 1
ATOM 5373 O O . LYS A 1 693 ? 43.041 -23.517 -140.158 1.00 86.69 693 LYS A O 1
ATOM 5378 N N . VAL A 1 694 ? 42.881 -21.273 -140.023 1.00 89.25 694 VAL A N 1
ATOM 5379 C CA . VAL A 1 694 ? 42.468 -21.210 -138.616 1.00 89.25 694 VAL A CA 1
ATOM 5380 C C . VAL A 1 694 ? 41.028 -20.707 -138.528 1.00 89.25 694 VAL A C 1
ATOM 5382 O O . VAL A 1 694 ? 40.653 -19.756 -139.211 1.00 89.25 694 VAL A O 1
ATOM 5385 N N . GLN A 1 695 ? 40.215 -21.340 -137.686 1.00 89.06 695 GLN A N 1
ATOM 5386 C CA . GLN A 1 695 ? 38.889 -20.860 -137.292 1.00 89.06 695 GLN A CA 1
ATOM 5387 C C . GLN A 1 695 ? 38.766 -20.859 -135.768 1.00 89.06 695 GLN A C 1
ATOM 5389 O O . GLN A 1 695 ? 39.397 -21.666 -135.084 1.00 89.06 695 GLN A O 1
ATOM 5394 N N . PHE A 1 696 ? 37.888 -20.007 -135.245 1.00 92.50 696 PHE A N 1
ATOM 5395 C CA . PHE A 1 696 ? 37.590 -19.901 -133.819 1.00 92.50 696 PHE A CA 1
ATOM 5396 C C . PHE A 1 696 ? 36.078 -19.902 -133.601 1.00 92.50 696 PHE A C 1
ATOM 5398 O O . PHE A 1 696 ? 35.347 -19.335 -134.416 1.00 92.50 696 PHE A O 1
ATOM 5405 N N . ALA A 1 697 ? 35.605 -20.523 -132.522 1.00 89.75 697 ALA A N 1
ATOM 5406 C CA . ALA A 1 697 ? 34.187 -20.564 -132.163 1.00 89.75 697 ALA A CA 1
ATOM 5407 C C . ALA A 1 697 ? 33.982 -20.777 -130.658 1.00 89.75 697 ALA A C 1
ATOM 5409 O O . ALA A 1 697 ? 34.879 -21.255 -129.965 1.00 89.75 697 ALA A O 1
ATOM 5410 N N . PHE A 1 698 ? 32.791 -20.465 -130.145 1.00 88.38 698 PHE A N 1
ATOM 5411 C CA . PHE A 1 698 ? 32.409 -20.810 -128.769 1.00 88.38 698 PHE A CA 1
ATOM 5412 C C . PHE A 1 698 ? 32.043 -22.295 -128.599 1.00 88.38 698 PHE A C 1
ATOM 5414 O O . PHE A 1 698 ? 32.108 -22.816 -127.487 1.00 88.38 698 PHE A O 1
ATOM 5421 N N . ASP A 1 699 ? 31.699 -22.985 -129.688 1.00 87.50 699 ASP A N 1
ATOM 5422 C CA . ASP A 1 699 ? 31.278 -24.385 -129.726 1.00 87.50 699 ASP A CA 1
ATOM 5423 C C . ASP A 1 699 ? 32.227 -25.269 -130.555 1.00 87.50 699 ASP A C 1
ATOM 5425 O O . ASP A 1 699 ? 32.830 -24.827 -131.532 1.00 87.50 699 ASP A O 1
ATOM 5429 N N . GLU A 1 700 ? 32.320 -26.552 -130.198 1.00 87.62 700 GLU A N 1
ATOM 5430 C CA . GLU A 1 700 ? 33.227 -27.516 -130.845 1.00 87.62 700 GLU A CA 1
ATOM 5431 C C . GLU A 1 700 ? 32.816 -27.870 -132.292 1.00 87.62 700 GLU A C 1
ATOM 5433 O O . GLU A 1 700 ? 33.640 -28.338 -133.079 1.00 87.62 700 GLU A O 1
ATOM 5438 N N . LEU A 1 701 ? 31.560 -27.602 -132.673 1.00 87.44 701 LEU A N 1
ATOM 5439 C CA . LEU A 1 701 ? 31.038 -27.814 -134.029 1.00 87.44 701 LEU A CA 1
ATOM 5440 C C . LEU A 1 701 ? 31.321 -26.630 -134.976 1.00 87.44 701 LEU A C 1
ATOM 5442 O O . LEU A 1 701 ? 31.204 -26.785 -136.191 1.00 87.44 701 LEU A O 1
ATOM 5446 N N . PHE A 1 702 ? 31.764 -25.482 -134.447 1.00 87.44 702 PHE A N 1
ATOM 5447 C CA . PHE A 1 702 ? 32.015 -24.231 -135.176 1.00 87.44 702 PHE A CA 1
ATOM 5448 C C . PHE A 1 702 ? 30.767 -23.676 -135.874 1.00 87.44 702 PHE A C 1
ATOM 5450 O O . PHE A 1 702 ? 30.797 -23.303 -137.046 1.00 87.44 702 PHE A O 1
ATOM 5457 N N . THR A 1 703 ? 29.666 -23.611 -135.126 1.00 86.00 703 THR A N 1
ATOM 5458 C CA . THR A 1 703 ? 28.425 -22.924 -135.519 1.00 86.00 703 THR A CA 1
ATOM 5459 C C . THR A 1 703 ? 28.412 -21.454 -135.081 1.00 86.00 703 THR A C 1
ATOM 5461 O O . THR A 1 703 ? 27.837 -20.610 -135.765 1.00 86.00 703 THR A O 1
ATOM 5464 N N . SER A 1 704 ? 29.085 -21.132 -133.972 1.00 86.56 704 SER A N 1
ATOM 5465 C CA . SER A 1 704 ? 29.106 -19.821 -133.315 1.00 86.56 704 SER A CA 1
ATOM 5466 C C . SER A 1 704 ? 30.514 -19.222 -133.358 1.00 86.56 704 SER A C 1
ATOM 5468 O O . SER A 1 704 ? 31.260 -19.274 -132.377 1.00 86.56 704 SER A O 1
ATOM 5470 N N . PHE A 1 705 ? 30.893 -18.691 -134.524 1.00 86.12 705 PHE A N 1
ATOM 5471 C CA . PHE A 1 705 ? 32.235 -18.161 -134.787 1.00 86.12 705 PHE A CA 1
ATOM 5472 C C . PHE A 1 705 ? 32.642 -17.015 -133.848 1.00 86.12 705 PHE A C 1
ATOM 5474 O O . PHE A 1 705 ? 31.824 -16.188 -133.449 1.00 86.12 705 PHE A O 1
ATOM 5481 N N . LEU A 1 706 ? 33.940 -16.955 -133.544 1.00 87.56 706 LEU A N 1
ATOM 5482 C CA . LEU A 1 706 ? 34.559 -15.981 -132.649 1.00 87.56 706 LEU A CA 1
ATOM 5483 C C . LEU A 1 706 ? 35.600 -15.137 -133.398 1.00 87.56 706 LEU A C 1
ATOM 5485 O O . LEU A 1 706 ? 36.424 -15.665 -134.143 1.00 87.56 706 LEU A O 1
ATOM 5489 N N . THR A 1 707 ? 35.577 -13.826 -133.173 1.00 85.75 707 THR A N 1
ATOM 5490 C CA . THR A 1 707 ? 36.592 -12.868 -133.628 1.00 85.75 707 THR A CA 1
ATOM 5491 C C . THR A 1 707 ? 37.388 -12.324 -132.440 1.00 85.75 707 THR A C 1
ATOM 5493 O O . THR A 1 707 ? 36.897 -12.296 -131.311 1.00 85.75 707 THR A O 1
ATOM 5496 N N . PHE A 1 708 ? 38.624 -11.889 -132.689 1.00 87.50 708 PHE A N 1
ATOM 5497 C CA . PHE A 1 708 ? 39.515 -11.322 -131.672 1.00 87.50 708 PHE A CA 1
ATOM 5498 C C . PHE A 1 708 ? 39.866 -9.863 -132.010 1.00 87.50 708 PHE A C 1
ATOM 5500 O O . PHE A 1 708 ? 39.978 -9.551 -133.198 1.00 87.50 708 PHE A O 1
ATOM 5507 N N . PRO A 1 709 ? 40.042 -8.962 -131.020 1.00 84.31 709 PRO A N 1
ATOM 5508 C CA . PRO A 1 709 ? 39.967 -9.174 -129.565 1.00 84.31 709 PRO A CA 1
ATOM 5509 C C . PRO A 1 709 ? 38.567 -9.553 -129.050 1.00 84.31 709 PRO A C 1
ATOM 5511 O O . PRO A 1 709 ? 37.567 -8.961 -129.449 1.00 84.31 709 PRO A O 1
ATOM 5514 N N . TYR A 1 710 ? 38.509 -10.484 -128.095 1.00 88.94 710 TYR A N 1
ATOM 5515 C CA . TYR A 1 710 ? 37.286 -10.882 -127.390 1.00 88.94 710 TYR A CA 1
ATOM 5516 C C . TYR A 1 710 ? 37.329 -10.384 -125.939 1.00 88.94 710 TYR A C 1
ATOM 5518 O O . TYR A 1 710 ? 38.266 -10.697 -125.212 1.00 88.94 710 TYR A O 1
ATOM 5526 N N . ASN A 1 711 ? 36.329 -9.617 -125.497 1.00 88.25 711 ASN A N 1
ATOM 5527 C CA . ASN A 1 711 ? 36.242 -9.115 -124.118 1.00 88.25 711 ASN A CA 1
ATOM 5528 C C . ASN A 1 711 ? 35.129 -9.852 -123.356 1.00 88.25 711 ASN A C 1
ATOM 5530 O O . ASN A 1 711 ? 34.038 -10.040 -123.894 1.00 88.25 711 ASN A O 1
ATOM 5534 N N . THR A 1 712 ? 35.374 -10.237 -122.103 1.00 85.31 712 THR A N 1
ATOM 5535 C CA . THR A 1 712 ? 34.401 -10.951 -121.260 1.00 85.31 712 THR A CA 1
ATOM 5536 C C . THR A 1 712 ? 34.589 -10.618 -119.780 1.00 85.31 712 THR A C 1
ATOM 5538 O O . THR A 1 712 ? 35.688 -10.262 -119.364 1.00 85.31 712 THR A O 1
ATOM 5541 N N . SER A 1 713 ? 33.533 -10.738 -118.974 1.00 87.12 713 SER A N 1
ATOM 5542 C CA . SER A 1 713 ? 33.641 -10.672 -117.510 1.00 87.12 713 SER A CA 1
ATOM 5543 C C . SER A 1 713 ? 33.598 -12.077 -116.914 1.00 87.12 713 SER A C 1
ATOM 5545 O O . SER A 1 713 ? 32.802 -12.933 -117.336 1.00 87.12 713 SER A O 1
ATOM 5547 N N . ILE A 1 714 ? 34.472 -12.306 -115.936 1.00 85.88 714 ILE A N 1
ATOM 5548 C CA . ILE A 1 714 ? 34.641 -13.568 -115.227 1.00 85.88 714 ILE A CA 1
ATOM 5549 C C . ILE A 1 714 ? 34.602 -13.264 -113.728 1.00 85.88 714 ILE A C 1
ATOM 5551 O O . ILE A 1 714 ? 35.484 -12.584 -113.202 1.00 85.88 714 ILE A O 1
ATOM 5555 N N . ARG A 1 715 ? 33.574 -13.775 -113.042 1.00 85.69 715 ARG A N 1
ATOM 5556 C CA . ARG A 1 715 ? 33.430 -13.608 -111.590 1.00 85.69 715 ARG A CA 1
ATOM 5557 C C . ARG A 1 715 ? 34.619 -14.180 -110.820 1.00 85.69 715 ARG A C 1
ATOM 5559 O O . ARG A 1 715 ? 35.332 -15.022 -111.371 1.00 85.69 715 ARG A O 1
ATOM 5566 N N . ALA A 1 716 ? 34.790 -13.772 -109.564 1.00 80.06 716 ALA A N 1
ATOM 5567 C CA . ALA A 1 716 ? 35.738 -14.400 -108.639 1.00 80.06 716 ALA A CA 1
ATOM 5568 C C . ALA A 1 716 ? 35.659 -15.942 -108.729 1.00 80.06 716 ALA A C 1
ATOM 5570 O O . ALA A 1 716 ? 34.567 -16.515 -108.706 1.00 80.06 716 ALA A O 1
ATOM 5571 N N . SER A 1 717 ? 36.806 -16.611 -108.888 1.00 79.88 717 SER A N 1
ATOM 5572 C CA . SER A 1 717 ? 36.920 -18.071 -109.108 1.00 79.88 717 SER A CA 1
ATOM 5573 C C . SER A 1 717 ? 36.152 -18.671 -110.315 1.00 79.88 717 SER A C 1
ATOM 5575 O O . SER A 1 717 ? 35.955 -19.885 -110.374 1.00 79.88 717 SER A O 1
ATOM 5577 N N . GLY A 1 718 ? 35.690 -17.865 -111.281 1.00 82.56 718 GLY A N 1
ATOM 5578 C CA . GLY A 1 718 ? 34.914 -18.317 -112.450 1.00 82.56 718 GLY A CA 1
ATOM 5579 C C . GLY A 1 718 ? 35.739 -18.656 -113.705 1.00 82.56 718 GLY A C 1
ATOM 5580 O O . GLY A 1 718 ? 36.940 -18.396 -113.770 1.00 82.56 718 GLY A O 1
ATOM 5581 N N . GLU A 1 719 ? 35.083 -19.181 -114.753 1.00 90.31 719 GLU A N 1
ATOM 5582 C CA . GLU A 1 719 ? 35.746 -19.543 -116.023 1.00 90.31 719 GLU A CA 1
ATOM 5583 C C . GLU A 1 719 ? 34.916 -19.339 -117.316 1.00 90.31 719 GLU A C 1
ATOM 5585 O O . GLU A 1 719 ? 33.697 -19.115 -117.294 1.00 90.31 719 GLU A O 1
ATOM 5590 N N . ARG A 1 720 ? 35.606 -19.379 -118.469 1.00 90.50 720 ARG A N 1
ATOM 5591 C CA . ARG A 1 720 ? 35.084 -19.245 -119.847 1.00 90.50 720 ARG A CA 1
ATOM 5592 C C . ARG A 1 720 ? 35.883 -20.121 -120.815 1.00 90.50 720 ARG A C 1
ATOM 5594 O O . ARG A 1 720 ? 37.105 -20.134 -120.726 1.00 90.50 720 ARG A O 1
ATOM 5601 N N . SER A 1 721 ? 35.242 -20.775 -121.787 1.00 91.06 721 SER A N 1
ATOM 5602 C CA . SER A 1 721 ? 35.944 -21.568 -122.814 1.00 91.06 721 SER A CA 1
ATOM 5603 C C . SER A 1 721 ? 35.529 -21.245 -124.247 1.00 91.06 721 SER A C 1
ATOM 5605 O O . SER A 1 721 ? 34.385 -20.867 -124.485 1.00 91.06 721 SER A O 1
ATOM 5607 N N . PHE A 1 722 ? 36.441 -21.480 -125.190 1.00 91.75 722 PHE A N 1
ATOM 5608 C CA . PHE A 1 722 ? 36.207 -21.437 -126.637 1.00 91.75 722 PHE A CA 1
ATOM 5609 C C . PHE A 1 722 ? 37.073 -22.495 -127.348 1.00 91.75 722 PHE A C 1
ATOM 5611 O O . PHE A 1 722 ? 37.864 -23.188 -126.704 1.00 91.75 722 PHE A O 1
ATOM 5618 N N . TYR A 1 723 ? 36.926 -22.640 -128.664 1.00 91.88 723 TYR A N 1
ATOM 5619 C CA . TYR A 1 723 ? 37.608 -23.652 -129.473 1.00 91.88 723 TYR A CA 1
ATOM 5620 C C . TYR A 1 723 ? 38.383 -23.030 -130.641 1.00 91.88 723 TYR A C 1
ATOM 5622 O O . TYR A 1 723 ? 37.940 -22.059 -131.259 1.00 91.88 723 TYR A O 1
ATOM 5630 N N . VAL A 1 724 ? 39.531 -23.630 -130.964 1.00 91.56 724 VAL A N 1
ATOM 5631 C CA . VAL A 1 724 ? 40.378 -23.315 -132.128 1.00 91.56 724 VAL A CA 1
ATOM 5632 C C . VAL A 1 724 ? 40.350 -24.510 -133.074 1.00 91.56 724 VAL A C 1
ATOM 5634 O O . VAL A 1 724 ? 40.560 -25.632 -132.624 1.00 91.56 724 VAL A O 1
ATOM 5637 N N . LYS A 1 725 ? 40.129 -24.300 -134.373 1.00 91.75 725 LYS A N 1
ATOM 5638 C CA . LYS A 1 725 ? 40.284 -25.324 -135.417 1.00 91.75 725 LYS A CA 1
ATOM 5639 C C . LYS A 1 725 ? 41.418 -24.924 -136.344 1.00 91.75 725 LYS A C 1
ATOM 5641 O O . LYS A 1 725 ? 41.377 -23.834 -136.903 1.00 91.75 725 LYS A O 1
ATOM 5646 N N . ILE A 1 726 ? 42.387 -25.813 -136.529 1.00 91.00 726 ILE A N 1
ATOM 5647 C CA . ILE A 1 726 ? 43.479 -25.665 -137.493 1.00 91.00 726 ILE A CA 1
ATOM 5648 C C . ILE A 1 726 ? 43.312 -26.744 -138.569 1.00 91.00 726 ILE A C 1
ATOM 5650 O O . ILE A 1 726 ? 43.345 -27.937 -138.262 1.00 91.00 726 ILE A O 1
ATOM 5654 N N . SER A 1 727 ? 43.124 -26.329 -139.820 1.00 89.31 727 SER A N 1
ATOM 5655 C CA . SER A 1 727 ? 43.084 -27.202 -140.998 1.00 89.31 727 SER A CA 1
ATOM 5656 C C . SER A 1 727 ? 44.491 -27.397 -141.558 1.00 89.31 727 SER A C 1
ATOM 5658 O O . SER A 1 727 ? 45.173 -26.414 -141.858 1.00 89.31 727 SER A O 1
ATOM 5660 N N . ILE A 1 728 ? 44.903 -28.653 -141.724 1.00 87.00 728 ILE A N 1
ATOM 5661 C CA . ILE A 1 728 ? 46.164 -29.031 -142.365 1.00 87.00 728 ILE A CA 1
ATOM 5662 C C . ILE A 1 728 ? 45.981 -28.976 -143.896 1.00 87.00 728 ILE A C 1
ATOM 5664 O O . ILE A 1 728 ? 44.990 -29.519 -144.389 1.00 87.00 728 ILE A O 1
ATOM 5668 N N . PRO A 1 729 ? 46.906 -28.365 -144.660 1.00 86.06 729 PRO A N 1
ATOM 5669 C CA . PRO A 1 729 ? 46.888 -28.398 -146.125 1.00 86.06 729 PRO A CA 1
ATOM 5670 C C . PRO A 1 729 ? 46.928 -29.822 -146.700 1.00 86.06 729 PRO A C 1
ATOM 5672 O O . PRO A 1 729 ? 47.403 -30.743 -146.039 1.00 86.06 729 PRO A O 1
ATOM 5675 N N . GLU A 1 730 ? 46.478 -30.013 -147.942 1.00 83.12 730 GLU A N 1
ATOM 5676 C CA . GLU A 1 730 ? 46.630 -31.296 -148.659 1.00 83.12 730 GLU A CA 1
ATOM 5677 C C . GLU A 1 730 ? 48.064 -31.520 -149.174 1.00 83.12 730 GLU A C 1
ATOM 5679 O O . GLU A 1 730 ? 48.493 -32.660 -149.323 1.00 83.12 730 GLU A O 1
ATOM 5684 N N . ASP A 1 731 ? 48.822 -30.443 -149.401 1.00 80.62 731 ASP A N 1
ATOM 5685 C CA . ASP A 1 731 ? 50.221 -30.445 -149.851 1.00 80.62 731 ASP A CA 1
ATOM 5686 C C . ASP A 1 731 ? 51.249 -30.450 -148.701 1.00 80.62 731 ASP A C 1
ATOM 5688 O O . ASP A 1 731 ? 52.458 -30.435 -148.947 1.00 80.62 731 ASP A O 1
ATOM 5692 N N . ALA A 1 732 ? 50.778 -30.492 -147.448 1.00 81.50 732 ALA A N 1
ATOM 5693 C CA . ALA A 1 732 ? 51.624 -30.516 -146.259 1.00 81.50 732 ALA A CA 1
ATOM 5694 C C . ALA A 1 732 ? 52.491 -31.785 -146.198 1.00 81.50 732 ALA A C 1
ATOM 5696 O O . ALA A 1 732 ? 52.026 -32.902 -146.435 1.00 81.50 732 ALA A O 1
ATOM 5697 N N . ARG A 1 733 ? 53.765 -31.611 -145.847 1.00 81.56 733 ARG A N 1
ATOM 5698 C CA . ARG A 1 733 ? 54.755 -32.686 -145.732 1.00 81.56 733 ARG A CA 1
ATOM 5699 C C . ARG A 1 733 ? 54.742 -33.290 -144.333 1.00 81.56 733 ARG A C 1
ATOM 5701 O O . ARG A 1 733 ? 54.303 -32.664 -143.372 1.00 81.56 733 ARG A O 1
ATOM 5708 N N . ASP A 1 734 ? 55.267 -34.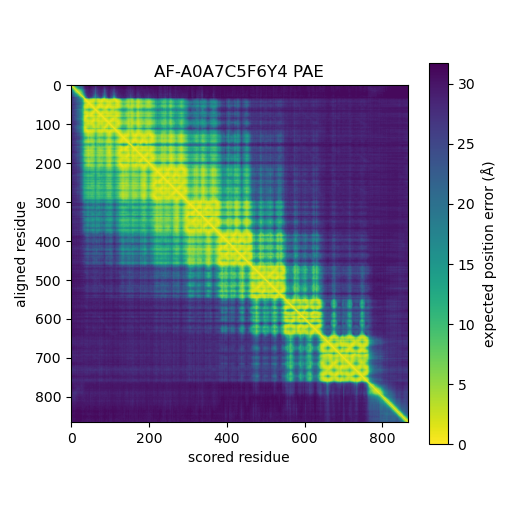506 -144.215 1.00 79.88 734 ASP A N 1
ATOM 5709 C CA . ASP A 1 734 ? 55.481 -35.144 -142.915 1.00 79.88 734 ASP A CA 1
ATOM 5710 C C . ASP A 1 734 ? 56.355 -34.244 -142.017 1.00 79.88 734 ASP A C 1
ATOM 5712 O O . ASP A 1 734 ? 57.458 -33.852 -142.403 1.00 79.88 734 ASP A O 1
ATOM 5716 N N . GLY A 1 735 ? 55.826 -33.865 -140.851 1.00 80.88 735 GLY A N 1
ATOM 5717 C CA . GLY A 1 735 ? 56.473 -32.958 -139.900 1.00 80.88 735 GLY A CA 1
ATOM 5718 C C . GLY A 1 735 ? 56.133 -31.465 -140.035 1.00 80.88 735 GLY A C 1
ATOM 5719 O O . GLY A 1 735 ? 56.459 -30.712 -139.112 1.00 80.88 735 GLY A O 1
ATOM 5720 N N . ASP A 1 736 ? 55.453 -31.015 -141.099 1.00 84.06 736 ASP A N 1
ATOM 5721 C CA . ASP A 1 736 ? 55.018 -29.611 -141.213 1.00 84.06 736 ASP A CA 1
ATOM 5722 C C . ASP A 1 736 ? 54.060 -29.257 -140.064 1.00 84.06 736 ASP A C 1
ATOM 5724 O O . ASP A 1 736 ? 53.134 -30.012 -139.756 1.00 84.06 736 ASP A O 1
ATOM 5728 N N . SER A 1 737 ? 54.260 -28.103 -139.418 1.00 86.69 737 SER A N 1
ATOM 5729 C CA . SER A 1 737 ? 53.476 -27.716 -138.239 1.00 86.69 737 SER A CA 1
ATOM 5730 C C . SER A 1 737 ? 53.077 -26.246 -138.207 1.00 86.69 737 SER A C 1
ATOM 5732 O O . SER A 1 737 ? 53.759 -25.379 -138.751 1.00 86.69 737 SER A O 1
ATOM 5734 N N . PHE A 1 738 ? 51.959 -25.976 -137.534 1.00 88.19 738 PHE A N 1
ATOM 5735 C CA . PHE A 1 738 ? 51.372 -24.648 -137.405 1.00 88.19 738 PHE A CA 1
ATOM 5736 C C . PHE A 1 738 ? 50.934 -24.388 -135.963 1.00 88.19 738 PHE A C 1
ATOM 5738 O O . PHE A 1 738 ? 50.365 -25.270 -135.311 1.00 88.19 738 PHE A O 1
ATOM 5745 N N . LYS A 1 739 ? 51.192 -23.172 -135.473 1.00 89.38 739 LYS A N 1
ATOM 5746 C CA . LYS A 1 739 ? 50.912 -22.748 -134.097 1.00 89.38 739 LYS A CA 1
ATOM 5747 C C . LYS A 1 739 ? 49.884 -21.623 -134.043 1.00 89.38 739 LYS A C 1
ATOM 5749 O O . LYS A 1 739 ? 49.921 -20.714 -134.867 1.00 89.38 739 LYS A O 1
ATOM 5754 N N . VAL A 1 740 ? 49.046 -21.647 -133.010 1.00 90.12 740 VAL A N 1
ATOM 5755 C CA . VAL A 1 740 ? 48.200 -20.519 -132.602 1.00 90.12 740 VAL A CA 1
ATOM 5756 C C . VAL A 1 740 ? 48.441 -20.244 -131.124 1.00 90.12 740 VAL A C 1
ATOM 5758 O O . VAL A 1 740 ? 48.205 -21.111 -130.283 1.00 90.12 740 VAL A O 1
ATOM 5761 N N . LYS A 1 741 ? 48.904 -19.038 -130.807 1.00 90.12 741 LYS A N 1
ATOM 5762 C CA . LYS A 1 741 ? 49.063 -18.533 -129.444 1.00 90.12 741 LYS A CA 1
ATOM 5763 C C . LYS A 1 741 ? 47.786 -17.804 -129.016 1.00 90.12 741 LYS A C 1
ATOM 5765 O O . LYS A 1 741 ? 47.145 -17.141 -129.827 1.00 90.12 741 LYS A O 1
ATOM 5770 N N . ILE A 1 742 ? 47.420 -17.927 -127.745 1.00 92.44 742 ILE A N 1
ATOM 5771 C CA . ILE A 1 742 ? 46.289 -17.258 -127.099 1.00 92.44 742 ILE A CA 1
ATOM 5772 C C . ILE A 1 742 ? 46.825 -16.464 -125.909 1.00 92.44 742 ILE A C 1
ATOM 5774 O O . ILE A 1 742 ? 47.599 -17.001 -125.120 1.00 92.44 742 ILE A O 1
ATOM 5778 N N . ILE A 1 743 ? 46.387 -15.214 -125.753 1.00 90.44 743 ILE A N 1
ATOM 5779 C CA . ILE A 1 743 ? 46.798 -14.320 -124.661 1.00 90.44 743 ILE A CA 1
ATOM 5780 C C . ILE A 1 743 ? 45.549 -13.701 -124.031 1.00 90.44 743 ILE A C 1
ATOM 5782 O O . ILE A 1 743 ? 44.770 -13.055 -124.727 1.00 90.44 743 ILE A O 1
ATOM 5786 N N . ALA A 1 744 ? 45.357 -13.859 -122.724 1.00 89.06 744 ALA A N 1
ATOM 5787 C CA . ALA A 1 744 ? 44.314 -13.189 -121.952 1.00 89.06 744 ALA A CA 1
ATOM 5788 C C . ALA A 1 744 ? 44.926 -12.111 -121.046 1.00 89.06 744 ALA A C 1
ATOM 5790 O O . ALA A 1 744 ? 45.978 -12.327 -120.450 1.00 89.06 744 ALA A O 1
ATOM 5791 N N . ASN A 1 745 ? 44.259 -10.961 -120.934 1.00 88.00 745 ASN A N 1
ATOM 5792 C CA . ASN A 1 745 ? 44.709 -9.798 -120.168 1.00 88.00 745 ASN A CA 1
ATOM 5793 C C . ASN A 1 745 ? 43.541 -9.234 -119.349 1.00 88.00 745 ASN A C 1
ATOM 5795 O O . ASN A 1 745 ? 42.515 -8.872 -119.923 1.00 88.00 745 ASN A O 1
ATOM 5799 N N . SER A 1 746 ? 43.694 -9.141 -118.032 1.00 85.06 746 SER A N 1
ATOM 5800 C CA . SER A 1 746 ? 42.792 -8.414 -117.135 1.00 85.06 746 SER A CA 1
ATOM 5801 C C . SER A 1 746 ? 42.931 -6.902 -117.347 1.00 85.06 746 SER A C 1
ATOM 5803 O O . SER A 1 746 ? 44.028 -6.406 -117.617 1.00 85.06 746 SER A O 1
ATOM 5805 N N . ILE A 1 747 ? 41.846 -6.142 -117.156 1.00 83.50 747 ILE A N 1
ATOM 5806 C CA . ILE A 1 747 ? 41.918 -4.670 -117.077 1.00 83.50 747 ILE A CA 1
ATOM 5807 C C . ILE A 1 747 ? 42.777 -4.177 -115.899 1.00 83.50 747 ILE A C 1
ATOM 5809 O O . ILE A 1 747 ? 43.253 -3.046 -115.932 1.00 83.50 747 ILE A O 1
ATOM 5813 N N . PHE A 1 748 ? 43.013 -5.026 -114.893 1.00 78.88 748 PHE A N 1
ATOM 5814 C CA . PHE A 1 748 ? 43.860 -4.754 -113.729 1.00 78.88 748 PHE A CA 1
ATOM 5815 C C . PHE A 1 748 ? 45.335 -5.155 -113.949 1.00 78.88 748 PHE A C 1
ATOM 5817 O O . PHE A 1 748 ? 46.111 -5.231 -113.001 1.00 78.88 748 PHE A O 1
ATOM 5824 N N . GLY A 1 749 ? 45.743 -5.401 -115.201 1.00 75.81 749 GLY A N 1
ATOM 5825 C CA . GLY A 1 749 ? 47.150 -5.532 -115.608 1.00 75.81 749 GLY A CA 1
ATOM 5826 C C . GLY A 1 749 ? 47.754 -6.939 -115.526 1.00 75.81 749 GLY A C 1
ATOM 5827 O O . GLY A 1 749 ? 48.886 -7.131 -115.963 1.00 75.81 749 GLY A O 1
ATOM 5828 N N . VAL A 1 750 ? 47.018 -7.934 -115.024 1.00 84.81 750 VAL A N 1
ATOM 5829 C CA . VAL A 1 750 ? 47.462 -9.340 -115.009 1.00 84.81 750 VAL A CA 1
ATOM 5830 C C . VAL A 1 750 ? 47.245 -9.982 -116.382 1.00 84.81 750 VAL A C 1
ATOM 5832 O O . VAL A 1 750 ? 46.176 -9.825 -116.969 1.00 84.81 750 VAL A O 1
ATOM 5835 N N . SER A 1 751 ? 48.215 -10.747 -116.888 1.00 86.25 751 SER A N 1
ATOM 5836 C CA . SER A 1 751 ? 48.101 -11.479 -118.156 1.00 86.25 751 SER A CA 1
ATOM 5837 C C . SER A 1 751 ? 48.489 -12.957 -118.032 1.00 86.25 751 SER A C 1
ATOM 5839 O O . SER A 1 751 ? 49.167 -13.370 -117.092 1.00 86.25 751 SER A O 1
ATOM 5841 N N . SER A 1 752 ? 48.018 -13.778 -118.972 1.00 90.06 752 SER A N 1
ATOM 5842 C CA . SER A 1 752 ? 48.360 -15.200 -119.080 1.00 90.06 752 SER A CA 1
ATOM 5843 C C . SER A 1 752 ? 48.216 -15.682 -120.525 1.00 90.06 752 SER A C 1
ATOM 5845 O O . SER A 1 752 ? 47.338 -15.218 -121.251 1.00 90.06 752 SER A O 1
ATOM 5847 N N . GLU A 1 753 ? 49.066 -16.615 -120.950 1.00 90.19 753 GLU A N 1
ATOM 5848 C CA . GLU A 1 753 ? 49.130 -17.094 -122.333 1.00 90.19 753 GLU A CA 1
ATOM 5849 C C . GLU A 1 753 ? 49.300 -18.615 -122.446 1.00 90.19 753 GLU A C 1
ATOM 5851 O O . GLU A 1 753 ? 49.744 -19.286 -121.516 1.00 90.19 753 GLU A O 1
ATOM 5856 N N . SER A 1 754 ? 48.921 -19.161 -123.603 1.00 90.19 754 SER A N 1
ATOM 5857 C CA . SER A 1 754 ? 49.049 -20.579 -123.955 1.00 90.19 754 SER A CA 1
ATOM 5858 C C . SER A 1 754 ? 49.134 -20.741 -125.481 1.00 90.19 754 SER A C 1
ATOM 5860 O O . SER A 1 754 ? 48.784 -19.817 -126.213 1.00 90.19 754 SER A O 1
ATOM 5862 N N . GLU A 1 755 ? 49.566 -21.895 -125.993 1.00 91.25 755 GLU A N 1
ATOM 5863 C CA . GLU A 1 755 ? 49.605 -22.180 -127.438 1.00 91.25 755 GLU A CA 1
ATOM 5864 C C . GLU A 1 755 ? 49.002 -23.548 -127.785 1.00 91.25 755 GLU A C 1
ATOM 5866 O O . GLU A 1 755 ? 49.045 -24.483 -126.987 1.00 91.25 755 GLU A O 1
ATOM 5871 N N . VAL A 1 756 ? 48.458 -23.661 -129.001 1.00 90.19 756 VAL A N 1
ATOM 5872 C CA . VAL A 1 756 ? 47.996 -24.919 -129.603 1.00 90.19 756 VAL A CA 1
ATOM 5873 C C . VAL A 1 756 ? 48.708 -25.175 -130.932 1.00 90.19 756 VAL A C 1
ATOM 5875 O O . VAL A 1 756 ? 48.952 -24.248 -131.707 1.00 90.19 756 VAL A O 1
ATOM 5878 N N . VAL A 1 757 ? 49.060 -26.437 -131.192 1.00 90.19 757 VAL A N 1
ATOM 5879 C CA . VAL A 1 757 ? 49.945 -26.845 -132.293 1.00 90.19 757 VAL A CA 1
ATOM 5880 C C . VAL A 1 757 ? 49.344 -27.998 -133.098 1.00 90.19 757 VAL A C 1
ATOM 5882 O O . VAL A 1 757 ? 48.973 -29.040 -132.556 1.00 90.19 757 VAL A O 1
ATOM 5885 N N . SER A 1 758 ? 49.293 -27.836 -134.417 1.00 88.62 758 SER A N 1
ATOM 5886 C CA . SER A 1 758 ? 48.847 -28.852 -135.376 1.00 88.62 758 SER A CA 1
ATOM 5887 C C . SER A 1 758 ? 50.030 -29.330 -136.223 1.00 88.62 758 SER A C 1
ATOM 5889 O O . SER A 1 758 ? 50.844 -28.498 -136.619 1.00 88.62 758 SER A O 1
ATOM 5891 N N . VAL A 1 759 ? 50.149 -30.637 -136.489 1.00 87.38 759 VAL A N 1
ATOM 5892 C CA . VAL A 1 759 ? 51.261 -31.232 -137.266 1.00 87.38 759 VAL A CA 1
ATOM 5893 C C .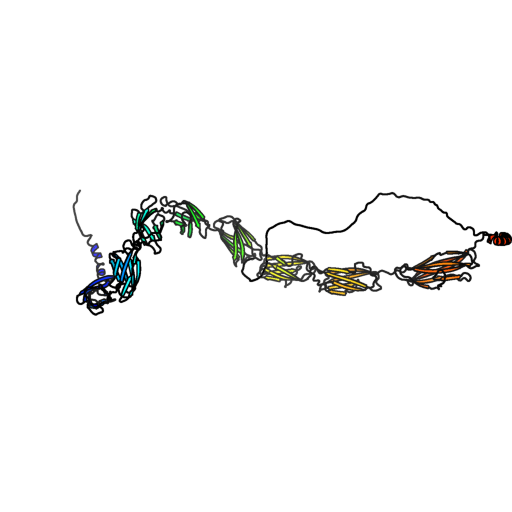 VAL A 1 759 ? 50.754 -32.233 -138.310 1.00 87.38 759 VAL A C 1
ATOM 5895 O O . VAL A 1 759 ? 49.884 -33.052 -138.004 1.00 87.38 759 VAL A O 1
ATOM 5898 N N . ALA A 1 760 ? 51.318 -32.183 -139.516 1.00 83.81 760 ALA A N 1
ATOM 5899 C CA . ALA A 1 760 ? 51.050 -33.095 -140.627 1.00 83.81 760 ALA A CA 1
ATOM 5900 C C . ALA A 1 760 ? 51.880 -34.394 -140.541 1.00 83.81 760 ALA A C 1
ATOM 5902 O O . ALA A 1 760 ? 53.041 -34.364 -140.126 1.00 83.81 760 ALA A O 1
ATOM 5903 N N . LYS A 1 761 ? 51.293 -35.537 -140.931 1.00 81.12 761 LYS A N 1
ATOM 5904 C CA . LYS A 1 761 ? 51.921 -36.868 -140.827 1.00 81.12 761 LYS A CA 1
ATOM 5905 C C . LYS A 1 761 ? 51.459 -37.858 -141.908 1.00 81.12 761 LYS A C 1
ATOM 5907 O O . LYS A 1 761 ? 50.271 -37.878 -142.233 1.00 81.12 761 LYS A O 1
ATOM 5912 N N . ILE A 1 762 ? 52.355 -38.685 -142.460 1.00 73.75 762 ILE A N 1
ATOM 5913 C CA . ILE A 1 762 ? 52.075 -39.559 -143.622 1.00 73.75 762 ILE A CA 1
ATOM 5914 C C . ILE A 1 762 ? 52.607 -40.996 -143.420 1.00 73.75 762 ILE A C 1
ATOM 5916 O O . ILE A 1 762 ? 53.812 -41.229 -143.425 1.00 73.75 762 ILE A O 1
ATOM 5920 N N . ASP A 1 763 ? 51.705 -41.984 -143.336 1.00 58.34 763 ASP A N 1
ATOM 5921 C CA . ASP A 1 763 ? 52.048 -43.419 -143.234 1.00 58.34 763 ASP A CA 1
ATOM 5922 C C . ASP A 1 763 ? 51.978 -44.141 -144.595 1.00 58.34 763 ASP A C 1
ATOM 5924 O O . ASP A 1 763 ? 51.019 -43.938 -145.344 1.00 58.34 763 ASP A O 1
ATOM 5928 N N . ILE A 1 764 ? 52.916 -45.059 -144.881 1.00 50.72 764 ILE A N 1
ATOM 5929 C CA . ILE A 1 764 ? 52.897 -45.905 -146.094 1.00 50.72 764 ILE A CA 1
ATOM 5930 C C . ILE A 1 764 ? 53.342 -47.351 -145.792 1.00 50.72 764 ILE A C 1
ATOM 5932 O O . ILE A 1 764 ? 54.515 -47.671 -145.967 1.00 50.72 764 ILE A O 1
ATOM 5936 N N . MET A 1 765 ? 52.415 -48.253 -145.422 1.00 39.06 765 MET A N 1
ATOM 5937 C CA . MET A 1 765 ? 52.564 -49.695 -145.722 1.00 39.06 765 MET A CA 1
ATOM 5938 C C . MET A 1 765 ? 51.259 -50.524 -145.625 1.00 39.06 765 MET A C 1
ATOM 5940 O O . MET A 1 765 ? 51.096 -51.304 -144.698 1.00 39.06 765 MET A O 1
ATOM 5944 N N . GLU A 1 766 ? 50.356 -50.410 -146.606 1.00 40.12 766 GLU A N 1
ATOM 5945 C CA . GLU A 1 766 ? 49.404 -51.472 -147.014 1.00 40.12 766 GLU A CA 1
ATOM 5946 C C . GLU A 1 766 ? 48.645 -51.050 -148.292 1.00 40.12 766 GLU A C 1
ATOM 5948 O O . GLU A 1 766 ? 48.306 -49.879 -148.440 1.00 40.12 766 GLU A O 1
ATOM 5953 N N . SER A 1 767 ? 48.313 -51.929 -149.243 1.00 38.72 767 SER A N 1
ATOM 5954 C CA . SER A 1 767 ? 48.993 -53.167 -149.659 1.00 38.72 767 SER A CA 1
ATOM 5955 C C . SER A 1 767 ? 48.642 -53.483 -151.125 1.00 38.72 767 SER A C 1
ATOM 5957 O O . SER A 1 767 ? 47.545 -53.197 -151.605 1.00 38.72 767 SER A O 1
ATOM 5959 N N . ALA A 1 768 ? 49.568 -54.088 -151.877 1.00 47.34 768 ALA A N 1
ATOM 5960 C CA . ALA A 1 768 ? 49.403 -54.363 -153.315 1.00 47.34 768 ALA A CA 1
ATOM 5961 C C . ALA A 1 768 ? 48.510 -55.591 -153.630 1.00 47.34 768 ALA A C 1
ATOM 5963 O O . ALA A 1 768 ? 48.652 -56.222 -154.676 1.00 47.34 768 ALA A O 1
ATOM 5964 N N . VAL A 1 769 ? 47.607 -55.963 -152.715 1.00 51.31 769 VAL A N 1
ATOM 5965 C CA . VAL A 1 769 ? 46.892 -57.254 -152.724 1.00 51.31 769 VAL A CA 1
ATOM 5966 C C . VAL A 1 769 ? 45.473 -57.139 -153.300 1.00 51.31 769 VAL A C 1
ATOM 5968 O O . VAL A 1 769 ? 44.990 -58.064 -153.956 1.00 51.31 769 VAL A O 1
ATOM 5971 N N . GLN A 1 770 ? 44.821 -55.980 -153.154 1.00 47.91 770 GLN A N 1
ATOM 5972 C CA . GLN A 1 770 ? 43.417 -55.795 -153.553 1.00 47.91 770 GLN A CA 1
ATOM 5973 C C . GLN A 1 770 ? 43.167 -55.951 -155.067 1.00 47.91 770 GLN A C 1
ATOM 5975 O O . GLN A 1 770 ? 42.071 -56.334 -155.476 1.00 47.91 770 GLN A O 1
ATOM 5980 N N . TYR A 1 771 ? 44.172 -55.676 -155.909 1.00 50.66 771 TYR A N 1
ATOM 5981 C CA . TYR A 1 771 ? 43.997 -55.589 -157.367 1.00 50.66 771 TYR A CA 1
ATOM 5982 C C . TYR A 1 771 ? 43.979 -56.950 -158.087 1.00 50.66 771 TYR A C 1
ATOM 5984 O O . TYR A 1 771 ? 43.385 -57.068 -159.156 1.00 50.66 771 TYR A O 1
ATOM 5992 N N . LEU A 1 772 ? 44.579 -58.000 -157.508 1.00 51.28 772 LEU A N 1
ATOM 5993 C CA . LEU A 1 772 ? 44.590 -59.345 -158.113 1.00 51.28 772 LEU A CA 1
ATOM 5994 C C . LEU A 1 772 ? 43.411 -60.223 -157.669 1.00 51.28 772 LEU A C 1
ATOM 5996 O O . LEU A 1 772 ? 42.976 -61.087 -158.428 1.00 51.28 772 LEU A O 1
ATOM 6000 N N . ILE A 1 773 ? 42.825 -59.963 -156.497 1.00 54.44 773 ILE A N 1
ATOM 6001 C CA . ILE A 1 773 ? 41.605 -60.656 -156.046 1.00 54.44 773 ILE A CA 1
ATOM 6002 C C . ILE A 1 773 ? 40.375 -60.181 -156.848 1.00 54.44 773 ILE A C 1
ATOM 6004 O O . ILE A 1 773 ? 39.446 -60.956 -157.086 1.00 54.44 773 ILE A O 1
ATOM 6008 N N . TRP A 1 774 ? 40.383 -58.941 -157.356 1.00 46.34 774 TRP A N 1
ATOM 6009 C CA . TRP A 1 774 ? 39.250 -58.374 -158.099 1.00 46.34 774 TRP A CA 1
ATOM 6010 C C . TRP A 1 774 ? 39.008 -59.009 -159.482 1.00 46.34 774 TRP A C 1
ATOM 6012 O O . TRP A 1 774 ? 37.865 -59.063 -159.930 1.00 46.34 774 TRP A O 1
ATOM 6022 N N . LEU A 1 775 ? 40.033 -59.582 -160.128 1.00 47.75 775 LEU A N 1
ATOM 6023 C CA . LEU A 1 775 ? 39.852 -60.369 -161.361 1.00 47.75 775 LEU A CA 1
ATOM 6024 C C . LEU A 1 775 ? 39.243 -61.761 -161.109 1.00 47.75 775 LEU A C 1
ATOM 6026 O O . LEU A 1 775 ? 38.617 -62.325 -162.005 1.00 47.75 775 LEU A O 1
ATOM 6030 N N . GLY A 1 776 ? 39.380 -62.307 -159.895 1.00 48.69 776 GLY A N 1
ATOM 6031 C CA . GLY A 1 776 ? 38.815 -63.609 -159.523 1.00 48.69 776 GLY A CA 1
ATOM 6032 C C . GLY A 1 776 ? 37.332 -63.571 -159.139 1.00 48.69 776 GLY A C 1
ATOM 6033 O O . GLY A 1 776 ? 36.643 -64.579 -159.269 1.00 48.69 776 GLY A O 1
ATOM 6034 N N . LEU A 1 777 ? 36.815 -62.427 -158.676 1.00 49.88 777 LEU A N 1
ATOM 6035 C CA . LEU A 1 777 ? 35.447 -62.334 -158.145 1.00 49.88 777 LEU A CA 1
ATOM 6036 C C . LEU A 1 777 ? 34.387 -61.940 -159.186 1.00 49.88 777 LEU A C 1
ATOM 6038 O O . LEU A 1 777 ? 33.224 -62.313 -159.026 1.00 49.88 777 LEU A O 1
ATOM 6042 N N . VAL A 1 778 ? 34.765 -61.276 -160.284 1.00 55.84 778 VAL A N 1
ATOM 6043 C CA . VAL A 1 778 ? 33.827 -60.940 -161.378 1.00 55.84 778 VAL A CA 1
ATOM 6044 C C . VAL A 1 778 ? 33.279 -62.202 -162.063 1.00 55.84 778 VAL A C 1
ATOM 6046 O O . VAL A 1 778 ? 32.098 -62.259 -162.399 1.00 55.84 778 VAL A O 1
ATOM 6049 N N . SER A 1 779 ? 34.092 -63.253 -162.208 1.00 55.34 779 SER A N 1
ATOM 6050 C CA . SER A 1 779 ? 33.659 -64.545 -162.764 1.00 55.34 779 SER A CA 1
ATOM 6051 C C . SER A 1 779 ? 32.775 -65.346 -161.798 1.00 55.34 779 SER A C 1
ATOM 6053 O O . SER A 1 779 ? 31.803 -65.970 -162.226 1.00 55.34 779 SER A O 1
ATOM 6055 N N . VAL A 1 780 ? 33.045 -65.287 -160.489 1.00 53.91 780 VAL A N 1
ATOM 6056 C CA . VAL A 1 780 ? 32.217 -65.943 -159.460 1.00 53.91 780 VAL A CA 1
ATOM 6057 C C . VAL A 1 780 ? 30.852 -65.257 -159.315 1.00 53.91 780 VAL A C 1
ATOM 6059 O O . VAL A 1 780 ? 29.840 -65.944 -159.166 1.00 53.91 780 VAL A O 1
ATOM 6062 N N . ALA A 1 781 ? 30.783 -63.927 -159.440 1.00 49.62 781 ALA A N 1
ATOM 6063 C CA . ALA A 1 781 ? 29.525 -63.177 -159.401 1.00 49.62 781 ALA A CA 1
ATOM 6064 C C . ALA A 1 781 ? 28.534 -63.614 -160.500 1.00 49.62 781 ALA A C 1
ATOM 6066 O O . ALA A 1 781 ? 27.344 -63.769 -160.225 1.00 49.62 781 ALA A O 1
ATOM 6067 N N . VAL A 1 782 ? 29.018 -63.893 -161.717 1.00 58.44 782 VAL A N 1
ATOM 6068 C CA . VAL A 1 782 ? 28.189 -64.351 -162.853 1.00 58.44 782 VAL A CA 1
ATOM 6069 C C . VAL A 1 782 ? 27.464 -65.670 -162.539 1.00 58.44 782 VAL A C 1
ATOM 6071 O O . VAL A 1 782 ? 26.309 -65.847 -162.924 1.00 58.44 782 VAL A O 1
ATOM 6074 N N . VAL A 1 783 ? 28.097 -66.581 -161.790 1.00 54.44 783 VAL A N 1
ATOM 6075 C CA . VAL A 1 783 ? 27.495 -67.870 -161.404 1.00 54.44 783 VAL A CA 1
ATOM 6076 C C . VAL A 1 783 ? 26.700 -67.769 -160.098 1.00 54.44 783 VAL A C 1
ATOM 6078 O O . VAL A 1 783 ? 25.641 -68.387 -159.979 1.00 54.44 783 VAL A O 1
ATOM 6081 N N . LEU A 1 784 ? 27.135 -66.968 -159.121 1.00 52.59 784 LEU A N 1
ATOM 6082 C CA . LEU A 1 784 ? 26.402 -66.825 -157.860 1.00 52.59 784 LEU A CA 1
ATOM 6083 C C . LEU A 1 784 ? 25.149 -65.950 -157.969 1.00 52.59 784 LEU A C 1
ATOM 6085 O O . LEU A 1 784 ? 24.212 -66.195 -157.218 1.00 52.59 784 LEU A O 1
ATOM 6089 N N . ILE A 1 785 ? 25.037 -65.039 -158.940 1.00 62.88 785 ILE A N 1
ATOM 6090 C CA . ILE A 1 785 ? 23.750 -64.390 -159.257 1.00 62.88 785 ILE A CA 1
ATOM 6091 C C . ILE A 1 785 ? 22.743 -65.429 -159.793 1.00 62.88 785 ILE A C 1
ATOM 6093 O O . ILE A 1 785 ? 21.579 -65.432 -159.387 1.00 62.88 785 ILE A O 1
ATOM 6097 N N . TYR A 1 786 ? 23.195 -66.390 -160.608 1.00 61.75 786 TYR A N 1
ATOM 6098 C CA . TYR A 1 786 ? 22.372 -67.515 -161.075 1.00 61.75 786 TYR A CA 1
ATOM 6099 C C . TYR A 1 786 ? 21.983 -68.483 -159.936 1.00 61.75 786 TYR A C 1
ATOM 6101 O O . TYR A 1 786 ? 20.833 -68.924 -159.859 1.00 61.75 786 TYR A O 1
ATOM 6109 N N . PHE A 1 787 ? 22.890 -68.782 -158.998 1.00 58.41 787 PHE A N 1
ATOM 6110 C CA . PHE A 1 787 ? 22.568 -69.637 -157.846 1.00 58.41 787 PHE A CA 1
ATOM 6111 C C . PHE A 1 787 ? 21.801 -68.927 -156.720 1.00 58.41 787 PHE A C 1
ATOM 6113 O O . PHE A 1 787 ? 21.004 -69.584 -156.057 1.00 58.41 787 PHE A O 1
ATOM 6120 N N . ALA A 1 788 ? 21.931 -67.611 -156.537 1.00 49.69 788 ALA A N 1
ATOM 6121 C CA . ALA A 1 788 ? 21.090 -66.838 -155.619 1.00 49.69 788 ALA A CA 1
ATOM 6122 C C . ALA A 1 788 ? 19.641 -66.759 -156.128 1.00 49.69 788 ALA A C 1
ATOM 6124 O O . ALA A 1 788 ? 18.711 -66.993 -155.357 1.00 49.69 788 ALA A O 1
ATOM 6125 N N . TYR A 1 789 ? 19.444 -66.574 -157.441 1.00 62.12 789 TYR A N 1
ATOM 6126 C CA . TYR A 1 789 ? 18.135 -66.736 -158.087 1.00 62.12 789 TYR A CA 1
ATOM 6127 C C . TYR A 1 789 ? 17.542 -68.139 -157.841 1.00 62.12 789 TYR A C 1
ATOM 6129 O O . TYR A 1 789 ? 16.349 -68.281 -157.582 1.00 62.12 789 TYR A O 1
ATOM 6137 N N . LYS A 1 790 ? 18.384 -69.183 -157.824 1.00 52.91 790 LYS A N 1
ATOM 6138 C CA . LYS A 1 790 ? 17.976 -70.563 -157.507 1.00 52.91 790 LYS A CA 1
ATOM 6139 C C . LYS A 1 790 ? 17.735 -70.818 -156.007 1.00 52.91 790 LYS A C 1
ATOM 6141 O O . LYS A 1 790 ? 16.890 -71.646 -155.668 1.00 52.91 790 LYS A O 1
ATOM 6146 N N . SER A 1 791 ? 18.443 -70.125 -155.110 1.00 44.75 791 SER A N 1
ATOM 6147 C CA . SER A 1 791 ? 18.375 -70.329 -153.651 1.00 44.75 791 SER A CA 1
ATOM 6148 C C . SER A 1 791 ? 17.398 -69.400 -152.924 1.00 44.75 791 SER A C 1
ATOM 6150 O O . SER A 1 791 ? 17.070 -69.664 -151.770 1.00 44.75 791 SER A O 1
ATOM 6152 N N . TYR A 1 792 ? 16.827 -68.406 -153.612 1.00 55.62 792 TYR A N 1
ATOM 6153 C CA . TYR A 1 792 ? 15.608 -67.689 -153.202 1.00 55.62 792 TYR A CA 1
ATOM 6154 C C . TYR A 1 792 ? 14.490 -68.638 -152.706 1.00 55.62 792 TYR A C 1
ATOM 6156 O O . TYR A 1 792 ? 13.717 -68.289 -151.818 1.00 55.62 792 TYR A O 1
ATOM 6164 N N . MET A 1 793 ? 14.447 -69.871 -153.228 1.00 44.41 793 MET A N 1
ATOM 6165 C CA . MET A 1 793 ? 13.444 -70.889 -152.896 1.00 44.41 793 MET A CA 1
ATOM 6166 C C . MET A 1 793 ? 13.778 -71.799 -151.698 1.00 44.41 793 MET A C 1
ATOM 6168 O O . MET A 1 793 ? 12.914 -72.579 -151.291 1.00 44.41 793 MET A O 1
ATOM 6172 N N . ARG A 1 794 ? 14.995 -71.759 -151.133 1.00 39.06 794 ARG A N 1
ATOM 6173 C CA . ARG A 1 794 ? 15.387 -72.576 -149.965 1.00 39.06 794 ARG A CA 1
ATOM 6174 C C . ARG A 1 794 ? 16.458 -71.882 -149.119 1.00 39.06 794 ARG A C 1
ATOM 6176 O O . ARG A 1 794 ? 17.583 -71.743 -149.583 1.00 39.06 794 ARG A O 1
ATOM 6183 N N . THR A 1 795 ? 16.230 -71.516 -147.857 1.00 36.47 795 THR A N 1
ATOM 6184 C CA . THR A 1 795 ? 14.997 -71.382 -147.035 1.00 36.47 795 THR A CA 1
ATOM 6185 C C . THR A 1 795 ? 15.457 -70.589 -145.794 1.00 36.47 795 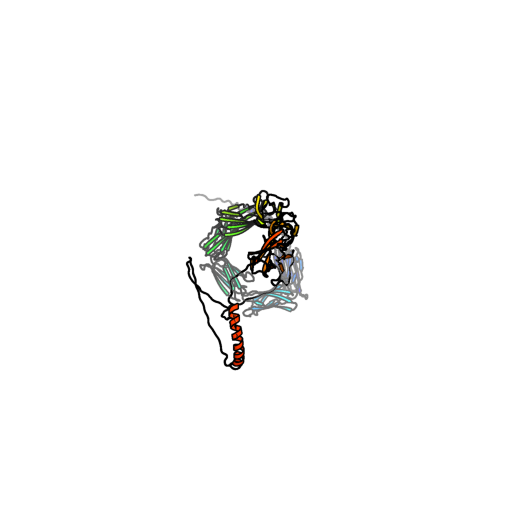THR A C 1
ATOM 6187 O O . THR A 1 795 ? 16.540 -70.869 -145.302 1.00 36.47 795 THR A O 1
ATOM 6190 N N . LYS A 1 796 ? 14.791 -69.592 -145.194 1.00 48.84 796 LYS A N 1
ATOM 6191 C CA . LYS A 1 796 ? 13.395 -69.480 -144.713 1.00 48.84 796 LYS A CA 1
ATOM 6192 C C . LYS A 1 796 ? 12.790 -70.750 -144.090 1.00 48.84 796 LYS A C 1
ATOM 6194 O O . LYS A 1 796 ? 11.589 -70.974 -144.196 1.00 48.84 796 LYS A O 1
ATOM 6199 N N . LYS A 1 797 ? 13.635 -71.584 -143.473 1.00 34.28 797 LYS A N 1
ATOM 6200 C CA . LYS A 1 797 ? 13.279 -72.739 -142.630 1.00 34.28 797 LYS A CA 1
ATOM 6201 C C . LYS A 1 797 ? 14.573 -73.308 -142.021 1.00 34.28 797 LYS A C 1
ATOM 6203 O O . LYS A 1 797 ? 15.265 -74.027 -142.730 1.00 34.28 797 LYS A O 1
ATOM 6208 N N . VAL A 1 798 ? 14.984 -73.024 -140.786 1.00 35.09 798 VAL A N 1
ATOM 6209 C CA . VAL A 1 798 ? 14.562 -72.090 -139.708 1.00 35.09 798 VAL A CA 1
ATOM 6210 C C . VAL A 1 798 ? 15.909 -71.596 -139.115 1.00 35.09 798 VAL A C 1
ATOM 6212 O O . VAL A 1 798 ? 16.845 -72.383 -139.093 1.00 35.09 798 VAL A O 1
ATOM 6215 N N . LEU A 1 799 ? 16.215 -70.314 -138.884 1.00 42.03 799 LEU A N 1
ATOM 6216 C CA . LEU A 1 799 ? 15.606 -69.301 -138.003 1.00 42.03 799 LEU A CA 1
ATOM 6217 C C . LEU A 1 799 ? 15.722 -69.600 -136.487 1.00 42.03 799 LEU A C 1
ATOM 6219 O O . LEU A 1 799 ? 14.740 -69.502 -135.763 1.00 42.03 799 LEU A O 1
ATOM 6223 N N . GLU A 1 800 ? 16.934 -69.917 -136.030 1.00 32.00 800 GLU A N 1
ATOM 6224 C CA . GLU A 1 800 ? 17.348 -69.997 -134.615 1.00 32.00 800 GLU A CA 1
ATOM 6225 C C . GLU A 1 800 ? 18.637 -69.156 -134.433 1.00 32.00 800 GLU A C 1
ATOM 6227 O O . GLU A 1 800 ? 19.402 -68.993 -135.385 1.00 32.00 800 GLU A O 1
ATOM 6232 N N . GLU A 1 801 ? 18.697 -68.318 -133.389 1.00 32.34 801 GLU A N 1
ATOM 6233 C CA . GLU A 1 801 ? 19.549 -68.477 -132.183 1.00 32.34 801 GLU A CA 1
ATOM 6234 C C . GLU A 1 801 ? 21.057 -68.555 -132.504 1.00 32.34 801 GLU A C 1
ATOM 6236 O O . GLU A 1 801 ? 21.505 -69.418 -133.244 1.00 32.34 801 GLU A O 1
ATOM 6241 N N . GLY A 1 802 ? 21.901 -67.623 -132.050 1.00 29.70 802 GLY A N 1
ATOM 6242 C CA . GLY A 1 802 ? 22.265 -67.371 -130.644 1.00 29.70 802 GLY A CA 1
ATOM 6243 C C . GLY A 1 802 ? 23.798 -67.579 -130.511 1.00 29.70 802 GLY A C 1
ATOM 6244 O O . GLY A 1 802 ? 24.439 -67.859 -131.520 1.00 29.70 802 GLY A O 1
ATOM 6245 N N . LYS A 1 803 ? 24.486 -67.489 -129.364 1.00 29.81 803 LYS A N 1
ATOM 6246 C CA . LYS A 1 803 ? 24.191 -67.036 -127.985 1.00 29.81 803 LYS A CA 1
ATOM 6247 C C . LYS A 1 803 ? 25.518 -67.147 -127.180 1.00 29.81 803 LYS A C 1
ATOM 6249 O O . LYS A 1 803 ? 26.323 -67.994 -127.554 1.00 29.81 803 LYS A O 1
ATOM 6254 N N . GLU A 1 804 ? 25.705 -66.399 -126.075 1.00 27.92 804 GLU A N 1
ATOM 6255 C CA . GLU A 1 804 ? 26.827 -66.579 -125.095 1.00 27.92 804 GLU A CA 1
ATOM 6256 C C . GLU A 1 804 ? 28.279 -66.484 -125.692 1.00 27.92 804 GLU A C 1
ATOM 6258 O O . GLU A 1 804 ? 28.413 -66.237 -126.886 1.00 27.92 804 GLU A O 1
ATOM 6263 N N . GLU A 1 805 ? 29.449 -66.556 -125.021 1.00 26.72 805 GLU A N 1
ATOM 6264 C CA . GLU A 1 805 ? 30.009 -66.520 -123.631 1.00 26.72 805 GLU A CA 1
ATOM 6265 C C . GLU A 1 805 ? 31.517 -66.095 -123.788 1.00 26.72 805 GLU A C 1
ATOM 6267 O O . GLU A 1 805 ? 32.050 -66.257 -124.884 1.00 26.72 805 GLU A O 1
ATOM 6272 N N . ASP A 1 806 ? 32.358 -65.688 -122.818 1.00 26.94 806 ASP A N 1
ATOM 6273 C CA . ASP A 1 806 ? 32.307 -64.831 -121.606 1.00 26.94 806 ASP A CA 1
ATOM 6274 C C . ASP A 1 806 ? 33.771 -64.719 -121.026 1.00 26.94 806 ASP A C 1
ATOM 6276 O O . ASP A 1 806 ? 34.685 -65.338 -121.569 1.00 26.94 806 ASP A O 1
ATOM 6280 N N . LYS A 1 807 ? 33.997 -64.003 -119.903 1.00 28.06 807 LYS A N 1
ATOM 6281 C CA . LYS A 1 807 ? 35.156 -64.072 -118.954 1.00 28.06 807 LYS A CA 1
ATOM 6282 C C . LYS A 1 807 ? 36.548 -63.520 -119.374 1.00 28.06 807 LYS A C 1
ATOM 6284 O O . LYS A 1 807 ? 37.274 -64.136 -120.140 1.00 28.06 807 LYS A O 1
ATOM 6289 N N . GLY A 1 808 ? 37.039 -62.521 -118.615 1.00 24.16 808 GLY A N 1
ATOM 6290 C CA . GLY A 1 808 ? 37.933 -62.807 -117.463 1.00 24.16 808 GLY A CA 1
ATOM 6291 C C . GLY A 1 808 ? 39.456 -62.473 -117.472 1.00 24.16 808 GLY A C 1
ATOM 6292 O O . GLY A 1 808 ? 40.135 -62.651 -118.470 1.00 24.16 808 GLY A O 1
ATOM 6293 N N . TYR A 1 809 ? 39.972 -62.154 -116.259 1.00 28.16 809 TYR A N 1
ATOM 6294 C CA . TYR A 1 809 ? 41.350 -62.374 -115.713 1.00 28.16 809 TYR A CA 1
ATOM 6295 C C . TYR A 1 809 ? 42.578 -61.613 -116.329 1.00 28.16 809 TYR A C 1
ATOM 6297 O O . TYR A 1 809 ? 42.587 -61.335 -117.516 1.00 28.16 809 TYR A O 1
ATOM 6305 N N . GLN A 1 810 ? 43.702 -61.279 -115.637 1.00 26.02 810 GLN A N 1
ATOM 6306 C CA . GLN A 1 810 ? 44.045 -61.004 -114.206 1.00 26.02 810 GLN A CA 1
ATOM 6307 C C . GLN A 1 810 ? 45.520 -60.461 -114.063 1.00 26.02 810 GLN A C 1
ATOM 6309 O O . GLN A 1 810 ? 46.147 -60.154 -115.070 1.00 26.02 810 GLN A O 1
ATOM 6314 N N . TYR A 1 811 ? 46.085 -60.448 -112.831 1.00 29.86 811 TYR A N 1
ATOM 6315 C CA . TYR A 1 811 ? 47.461 -60.089 -112.356 1.00 29.86 811 TYR A CA 1
ATOM 6316 C C . TYR A 1 811 ? 47.792 -58.573 -112.216 1.00 29.86 811 TYR A C 1
ATOM 6318 O O . TYR A 1 811 ? 47.358 -57.788 -113.047 1.00 29.86 811 TYR A O 1
ATOM 6326 N N . ARG A 1 812 ? 48.371 -58.025 -111.112 1.00 28.28 812 ARG A N 1
ATOM 6327 C CA . ARG A 1 812 ? 49.540 -58.342 -110.210 1.00 28.28 812 ARG A CA 1
ATOM 6328 C C . ARG A 1 812 ? 50.905 -57.937 -110.822 1.00 28.28 812 ARG A C 1
ATOM 6330 O O . ARG A 1 812 ? 51.029 -57.997 -112.034 1.00 28.28 812 ARG A O 1
ATOM 6337 N N . SER A 1 813 ? 51.965 -57.537 -110.091 1.00 28.62 813 SER A N 1
ATOM 6338 C CA . SER A 1 813 ? 52.321 -57.496 -108.634 1.00 28.62 813 SER A CA 1
ATOM 6339 C C . SER A 1 813 ? 53.646 -56.700 -108.433 1.00 28.62 813 SER A C 1
ATOM 6341 O O . SER A 1 813 ? 54.366 -56.574 -109.416 1.00 28.62 813 SER A O 1
ATOM 6343 N N . SER A 1 814 ? 54.137 -56.259 -107.254 1.00 30.31 814 SER A N 1
ATOM 6344 C CA . SER A 1 814 ? 53.605 -55.898 -105.906 1.00 30.31 814 SER A CA 1
ATOM 6345 C C . SER A 1 814 ? 54.783 -55.425 -104.988 1.00 30.31 814 SER A C 1
ATOM 6347 O O . SER A 1 814 ? 55.919 -55.439 -105.451 1.00 30.31 814 SER A O 1
ATOM 6349 N N . TYR A 1 815 ? 54.530 -55.119 -103.696 1.00 31.48 815 TYR A N 1
ATOM 6350 C CA . TYR A 1 815 ? 55.483 -54.758 -102.598 1.00 31.48 815 TYR A CA 1
ATOM 6351 C C . TYR A 1 815 ? 56.024 -53.312 -102.551 1.00 31.48 815 TYR A C 1
ATOM 6353 O O . TYR A 1 815 ? 56.183 -52.685 -103.591 1.00 31.48 815 TYR A O 1
ATOM 6361 N N . GLY A 1 816 ? 56.320 -52.729 -101.374 1.00 28.53 816 GLY A N 1
ATOM 6362 C CA . GLY A 1 816 ? 56.135 -53.163 -99.962 1.00 28.53 816 GLY A CA 1
ATOM 6363 C C . GLY A 1 816 ? 56.254 -51.941 -99.017 1.00 28.53 816 GLY A C 1
ATOM 6364 O O . GLY A 1 816 ? 56.949 -50.997 -99.376 1.00 28.53 816 GLY A O 1
ATOM 6365 N N . SER A 1 817 ? 55.387 -51.776 -98.006 1.00 30.48 817 SER A N 1
ATOM 6366 C CA . SER A 1 817 ? 55.447 -52.319 -96.620 1.00 30.48 817 SER A CA 1
ATOM 6367 C C . SER A 1 817 ? 56.065 -51.283 -95.638 1.00 30.48 817 SER A C 1
ATOM 6369 O O . SER A 1 817 ? 56.806 -50.412 -96.081 1.00 30.48 817 SER A O 1
ATOM 6371 N N . ASP A 1 818 ? 55.723 -51.182 -94.344 1.00 30.22 818 ASP A N 1
ATOM 6372 C CA . ASP A 1 818 ? 54.979 -52.070 -93.427 1.00 30.22 818 ASP A CA 1
ATOM 6373 C C . ASP A 1 818 ? 54.000 -51.324 -92.483 1.00 30.22 818 ASP A C 1
ATOM 6375 O O . ASP A 1 818 ? 54.077 -50.108 -92.308 1.00 30.22 818 ASP A O 1
ATOM 6379 N N . SER A 1 819 ? 53.100 -52.081 -91.835 1.00 30.80 819 SER A N 1
ATOM 6380 C CA . SER A 1 819 ? 52.144 -51.631 -90.801 1.00 30.80 819 SER A CA 1
ATOM 6381 C C . SER A 1 819 ? 51.679 -52.806 -89.920 1.00 30.80 819 SER A C 1
ATOM 6383 O O . SER A 1 819 ? 51.416 -53.863 -90.481 1.00 30.80 819 SER A O 1
ATOM 6385 N N . TYR A 1 820 ? 51.499 -52.619 -88.602 1.00 30.58 820 TYR A N 1
ATOM 6386 C CA . TYR A 1 820 ? 50.833 -53.551 -87.654 1.00 30.58 820 TYR A CA 1
ATOM 6387 C C . TYR A 1 820 ? 50.244 -52.703 -86.487 1.00 30.58 820 TYR A C 1
ATOM 6389 O O . TYR A 1 820 ? 50.981 -51.866 -85.968 1.00 30.58 820 TYR A O 1
ATOM 6397 N N . GLU A 1 821 ? 48.930 -52.631 -86.186 1.00 33.50 821 GLU A N 1
ATOM 6398 C CA . GLU A 1 821 ? 47.914 -53.620 -85.696 1.00 33.50 821 GLU A CA 1
ATOM 6399 C C . GLU A 1 821 ? 48.013 -53.941 -84.178 1.00 33.50 821 GLU A C 1
ATOM 6401 O O . GLU A 1 821 ? 49.114 -54.191 -83.692 1.00 33.50 821 GLU A O 1
ATOM 6406 N N . ASP A 1 822 ? 46.938 -54.009 -83.359 1.00 32.19 822 ASP A N 1
ATOM 6407 C CA . ASP A 1 822 ? 45.531 -53.512 -83.475 1.00 32.19 822 ASP A CA 1
ATOM 6408 C C . ASP A 1 822 ? 44.973 -53.095 -82.055 1.00 32.19 822 ASP A C 1
ATOM 6410 O O . ASP A 1 822 ? 45.669 -52.313 -81.412 1.00 32.19 822 ASP A O 1
ATOM 6414 N N . VAL A 1 823 ? 43.851 -53.485 -81.395 1.00 32.59 823 VAL A N 1
ATOM 6415 C CA . VAL A 1 823 ? 42.782 -54.503 -81.590 1.00 32.59 823 VAL A CA 1
ATOM 6416 C C . VAL A 1 823 ? 41.413 -54.131 -80.940 1.00 32.59 823 VAL A C 1
ATOM 6418 O O . VAL A 1 823 ? 41.347 -53.832 -79.751 1.00 32.59 823 VAL A O 1
ATOM 6421 N N . ASN A 1 824 ? 40.318 -54.329 -81.695 1.00 28.81 824 ASN A N 1
ATOM 6422 C CA . ASN A 1 824 ? 38.954 -54.802 -81.313 1.00 28.81 824 ASN A CA 1
ATOM 6423 C C . ASN A 1 824 ? 37.894 -54.031 -80.439 1.00 28.81 824 ASN A C 1
ATOM 6425 O O . ASN A 1 824 ? 37.953 -54.010 -79.216 1.00 28.81 824 ASN A O 1
ATOM 6429 N N . TYR A 1 825 ? 36.759 -53.711 -81.109 1.00 29.69 825 TYR A N 1
ATOM 6430 C CA . TYR A 1 825 ? 35.326 -54.065 -80.825 1.00 29.69 825 TYR A CA 1
ATOM 6431 C C . TYR A 1 825 ? 34.434 -53.413 -79.718 1.00 29.69 825 TYR A C 1
ATOM 6433 O O . TYR A 1 825 ? 34.633 -53.651 -78.538 1.00 29.69 825 TYR A O 1
ATOM 6441 N N . ASN A 1 826 ? 33.302 -52.823 -80.183 1.00 29.44 826 ASN A N 1
ATOM 6442 C CA . ASN A 1 826 ? 31.859 -53.003 -79.806 1.00 29.44 826 ASN A CA 1
ATOM 6443 C C . ASN A 1 826 ? 31.376 -52.905 -78.318 1.00 29.44 826 ASN A C 1
ATOM 6445 O O . ASN A 1 826 ? 32.128 -53.144 -77.392 1.00 29.44 826 ASN A O 1
ATOM 6449 N N . THR A 1 827 ? 30.112 -52.574 -77.967 1.00 29.59 827 THR A N 1
ATOM 6450 C CA . THR A 1 827 ? 28.781 -52.728 -78.627 1.00 29.59 827 THR A CA 1
ATOM 6451 C C . THR A 1 827 ? 27.767 -51.587 -78.341 1.00 29.59 827 THR A C 1
ATOM 6453 O O . THR A 1 827 ? 27.819 -50.950 -77.294 1.00 29.59 827 THR A O 1
ATOM 6456 N N . TYR A 1 828 ? 26.739 -51.437 -79.196 1.00 29.05 828 TYR A N 1
ATOM 6457 C CA . TYR A 1 828 ? 25.467 -50.712 -78.929 1.00 29.05 828 TYR A CA 1
ATOM 6458 C C . TYR A 1 828 ? 24.528 -51.498 -77.959 1.00 29.05 828 TYR A C 1
ATOM 6460 O O . TYR A 1 828 ? 24.827 -52.644 -77.646 1.00 29.05 828 TYR A O 1
ATOM 6468 N N . THR A 1 829 ? 23.353 -51.054 -77.460 1.00 29.75 829 THR A N 1
ATOM 6469 C CA . THR A 1 829 ? 22.408 -49.945 -77.805 1.00 29.75 829 THR A CA 1
ATOM 6470 C C . THR A 1 829 ? 21.747 -49.386 -76.492 1.00 29.75 829 THR A C 1
ATOM 6472 O O . THR A 1 829 ? 22.470 -49.339 -75.509 1.00 29.75 829 THR A O 1
ATOM 6475 N N . ARG A 1 830 ? 20.478 -48.940 -76.282 1.00 27.11 830 ARG A N 1
ATOM 6476 C CA . ARG A 1 830 ? 19.178 -48.921 -77.016 1.00 27.11 830 ARG A CA 1
ATOM 6477 C C . ARG A 1 830 ? 18.225 -47.791 -76.527 1.00 27.11 830 ARG A C 1
ATOM 6479 O O . ARG A 1 830 ? 18.404 -47.238 -75.453 1.00 27.11 830 ARG A O 1
ATOM 6486 N N . TYR A 1 831 ? 17.199 -47.511 -77.335 1.00 27.52 831 TYR A N 1
ATOM 6487 C CA . TYR A 1 831 ? 16.021 -46.623 -77.151 1.00 27.52 831 TYR A CA 1
ATOM 6488 C C . TYR A 1 831 ? 14.753 -47.436 -76.724 1.00 27.52 831 TYR A C 1
ATOM 6490 O O . TYR A 1 831 ? 14.868 -48.667 -76.757 1.00 27.52 831 TYR A O 1
ATOM 6498 N N . PRO A 1 832 ? 13.521 -46.875 -76.504 1.00 49.00 832 PRO A N 1
ATOM 6499 C CA . PRO A 1 832 ? 13.059 -45.486 -76.218 1.00 49.00 832 PRO A CA 1
ATOM 6500 C C . PRO A 1 832 ? 11.884 -45.345 -75.172 1.00 49.00 832 PRO A C 1
ATOM 6502 O O . PRO A 1 832 ? 11.346 -46.330 -74.688 1.00 49.00 832 PRO A O 1
ATOM 6505 N N . ALA A 1 833 ? 11.394 -44.101 -74.983 1.00 30.66 833 ALA A N 1
ATOM 6506 C CA . ALA A 1 833 ? 9.964 -43.674 -74.957 1.00 30.66 833 ALA A CA 1
ATOM 6507 C C . ALA A 1 833 ? 8.973 -43.889 -73.762 1.00 30.66 833 ALA A C 1
ATOM 6509 O O . ALA A 1 833 ? 8.619 -45.002 -73.400 1.00 30.66 833 ALA A O 1
ATOM 6510 N N . TYR A 1 834 ? 8.326 -42.756 -73.411 1.00 30.38 834 TYR A N 1
ATOM 6511 C CA . TYR A 1 834 ? 6.931 -42.535 -72.940 1.00 30.38 834 TYR A CA 1
ATOM 6512 C C . TYR A 1 834 ? 6.477 -42.797 -71.473 1.00 30.38 834 TYR A C 1
ATOM 6514 O O . TYR A 1 834 ? 7.009 -43.608 -70.728 1.00 30.38 834 TYR A O 1
ATOM 6522 N N . SER A 1 835 ? 5.452 -42.013 -71.098 1.00 36.94 835 SER A N 1
ATOM 6523 C CA . SER A 1 835 ? 4.674 -41.881 -69.833 1.00 36.94 835 SER A CA 1
ATOM 6524 C C . SER A 1 835 ? 3.203 -42.332 -70.124 1.00 36.94 835 SER A C 1
ATOM 6526 O O . SER A 1 835 ? 2.947 -42.454 -71.331 1.00 36.94 835 SER A O 1
ATOM 6528 N N . PRO A 1 836 ? 2.203 -42.526 -69.198 1.00 53.53 836 PRO A N 1
ATOM 6529 C CA . PRO A 1 836 ? 2.000 -41.849 -67.888 1.00 53.53 836 PRO A CA 1
ATOM 6530 C C . PRO A 1 836 ? 1.140 -42.546 -66.761 1.00 53.53 836 PRO A C 1
ATOM 6532 O O . PRO A 1 836 ? 0.694 -43.677 -66.897 1.00 53.53 836 PRO A O 1
ATOM 6535 N N . TYR A 1 837 ? 0.814 -41.763 -65.706 1.00 31.39 837 TYR A N 1
ATOM 6536 C CA . TYR A 1 837 ? -0.397 -41.767 -64.825 1.00 31.39 837 TYR A CA 1
ATOM 6537 C C . TYR A 1 837 ? -0.682 -42.840 -63.726 1.00 31.39 837 TYR A C 1
ATOM 6539 O O . TYR A 1 837 ? -0.739 -44.034 -63.986 1.00 31.39 837 TYR A O 1
ATOM 6547 N N . GLY A 1 838 ? -1.090 -42.339 -62.534 1.00 28.28 838 GLY A N 1
ATOM 6548 C CA . GLY A 1 838 ? -1.906 -43.012 -61.484 1.00 28.28 838 GLY A CA 1
ATOM 6549 C C . GLY A 1 838 ? -1.143 -43.660 -60.302 1.00 28.28 838 GLY A C 1
ATOM 6550 O O . GLY A 1 838 ? -0.084 -44.229 -60.519 1.00 28.28 838 GLY A O 1
ATOM 6551 N N . GLY A 1 839 ? -1.603 -43.644 -59.034 1.00 27.86 839 GLY A N 1
ATOM 6552 C CA . GLY A 1 839 ? -2.700 -42.902 -58.367 1.00 27.86 839 GLY A CA 1
ATOM 6553 C C . GLY A 1 839 ? -3.207 -43.575 -57.058 1.00 27.86 839 GLY A C 1
ATOM 6554 O O . GLY A 1 839 ? -3.165 -44.797 -56.993 1.00 27.86 839 GLY A O 1
ATOM 6555 N N . TYR A 1 840 ? -3.763 -42.798 -56.098 1.00 30.12 840 TYR A N 1
ATOM 6556 C CA . TYR A 1 840 ? -4.632 -43.230 -54.955 1.00 30.12 840 TYR A CA 1
ATOM 6557 C C . TYR A 1 840 ? -4.013 -44.121 -53.823 1.00 30.12 840 TYR A C 1
ATOM 6559 O O . TYR A 1 840 ? -3.079 -44.866 -54.078 1.00 30.12 840 TYR A O 1
ATOM 6567 N N . ASP A 1 841 ? -4.469 -44.150 -52.548 1.00 31.19 841 ASP A N 1
ATOM 6568 C CA . ASP A 1 841 ? -5.252 -43.204 -51.703 1.00 31.19 841 ASP A CA 1
ATOM 6569 C C . ASP A 1 841 ? -5.176 -43.566 -50.184 1.00 31.19 841 ASP A C 1
ATOM 6571 O O . ASP A 1 841 ? -5.213 -44.753 -49.865 1.00 31.19 841 ASP A O 1
ATOM 6575 N N . ARG A 1 842 ? -5.232 -42.566 -49.273 1.00 31.03 842 ARG A N 1
ATOM 6576 C CA . ARG A 1 842 ? -5.534 -42.656 -47.801 1.00 31.03 842 ARG A CA 1
ATOM 6577 C C . ARG A 1 842 ? -4.672 -43.627 -46.941 1.00 31.03 842 ARG A C 1
ATOM 6579 O O . ARG A 1 842 ? -3.786 -44.288 -47.457 1.00 31.03 842 ARG A O 1
ATOM 6586 N N . TYR A 1 843 ? -4.771 -43.750 -45.605 1.00 30.36 843 TYR A N 1
ATOM 6587 C CA . TYR A 1 843 ? -5.537 -43.153 -44.474 1.00 30.36 843 TYR A CA 1
ATOM 6588 C C . TYR A 1 843 ? -4.526 -42.956 -43.302 1.00 30.36 843 TYR A C 1
ATOM 6590 O O . TYR A 1 843 ? -3.538 -43.682 -43.267 1.00 30.36 843 TYR A O 1
ATOM 6598 N N . ALA A 1 844 ? -4.663 -42.100 -42.277 1.00 31.92 844 ALA A N 1
ATOM 6599 C CA . ALA A 1 844 ? -5.627 -41.050 -41.886 1.00 31.92 844 ALA A CA 1
ATOM 6600 C C . ALA A 1 844 ? -4.811 -39.902 -41.181 1.00 31.92 844 ALA A C 1
ATOM 6602 O O . ALA A 1 844 ? -3.732 -39.621 -41.689 1.00 31.92 844 ALA A O 1
ATOM 6603 N N . VAL A 1 845 ? -5.143 -39.176 -40.092 1.00 31.50 845 VAL A N 1
ATOM 6604 C CA . VAL A 1 845 ? -6.255 -39.145 -39.108 1.00 31.50 845 VAL A CA 1
ATOM 6605 C C . VAL A 1 845 ? -6.356 -37.739 -38.444 1.00 31.50 845 VAL A C 1
ATOM 6607 O O . VAL A 1 845 ? -5.643 -36.823 -38.844 1.00 31.50 845 VAL A O 1
ATOM 6610 N N . TYR A 1 846 ? -7.271 -37.578 -37.482 1.00 31.97 846 TYR A N 1
ATOM 6611 C CA . TYR A 1 846 ? -7.575 -36.403 -36.637 1.00 31.97 846 TYR A CA 1
ATOM 6612 C C . TYR A 1 846 ? -6.442 -36.015 -35.651 1.00 31.97 846 TYR A C 1
ATOM 6614 O O . TYR A 1 846 ? -5.498 -36.783 -35.483 1.00 31.97 846 TYR A O 1
ATOM 6622 N N . GLU A 1 847 ? -6.438 -34.868 -34.957 1.00 34.28 847 GLU A N 1
ATOM 6623 C CA . GLU A 1 847 ? -7.452 -33.815 -34.677 1.00 34.28 847 GLU A CA 1
ATOM 6624 C C . GLU A 1 847 ? -6.714 -32.443 -34.581 1.00 34.28 847 GLU A C 1
ATOM 6626 O O . GLU A 1 847 ? -5.484 -32.431 -34.544 1.00 34.28 847 GLU A O 1
ATOM 6631 N N . ASP A 1 848 ? -7.303 -31.241 -34.545 1.00 31.80 848 ASP A N 1
ATOM 6632 C CA . ASP A 1 848 ? -8.701 -30.776 -34.433 1.00 31.80 848 ASP A CA 1
ATOM 6633 C C . ASP A 1 848 ? -8.953 -29.605 -35.440 1.00 31.80 848 ASP A C 1
ATOM 6635 O O . ASP A 1 848 ? -8.586 -29.741 -36.609 1.00 31.80 848 ASP A O 1
ATOM 6639 N N . ASP A 1 849 ? -9.557 -28.468 -35.046 1.00 33.16 849 ASP A N 1
ATOM 6640 C CA . ASP A 1 849 ? -9.918 -27.336 -35.917 1.00 33.16 849 ASP A CA 1
ATOM 6641 C C . ASP A 1 849 ? -9.272 -25.988 -35.473 1.00 33.16 849 ASP A C 1
ATOM 6643 O O . ASP A 1 849 ? -8.072 -25.943 -35.202 1.00 33.16 849 ASP A O 1
ATOM 6647 N N . SER A 1 850 ? -9.944 -24.832 -35.647 1.00 30.92 850 SER A N 1
ATOM 6648 C CA . SER A 1 850 ? -9.250 -23.688 -36.282 1.00 30.92 850 SER A CA 1
ATOM 6649 C C . SER A 1 850 ? -9.998 -22.325 -36.331 1.00 30.92 850 SER A C 1
ATOM 6651 O O . SER A 1 850 ? -11.038 -22.147 -35.706 1.00 30.92 850 SER A O 1
ATOM 6653 N N . LYS A 1 851 ? -9.506 -21.410 -37.205 1.00 32.50 851 LYS A N 1
ATOM 6654 C CA . LYS A 1 851 ? -10.168 -20.196 -37.771 1.00 32.50 851 LYS A CA 1
ATOM 6655 C C . LYS A 1 851 ? -10.448 -19.068 -36.742 1.00 32.50 851 LYS A C 1
ATOM 6657 O O . LYS A 1 851 ? -10.345 -19.263 -35.544 1.00 32.50 851 LYS A O 1
ATOM 6662 N N . GLY A 1 852 ? -10.732 -17.817 -37.129 1.00 29.38 852 GLY A N 1
ATOM 6663 C CA . GLY A 1 852 ? -10.822 -17.197 -38.460 1.00 29.38 852 GLY A CA 1
ATOM 6664 C C . GLY A 1 852 ? -10.893 -15.652 -38.393 1.00 29.38 852 GLY A C 1
ATOM 6665 O O . GLY A 1 852 ? -10.929 -15.066 -37.318 1.00 29.38 852 GLY A O 1
ATOM 6666 N N . LYS A 1 853 ? -10.884 -14.980 -39.555 1.00 31.88 853 LYS A N 1
ATOM 6667 C CA . LYS A 1 853 ? -10.864 -13.502 -39.714 1.00 31.88 853 LYS A CA 1
ATOM 6668 C C . LYS A 1 853 ? -12.188 -12.822 -39.291 1.00 31.88 853 LYS A C 1
ATOM 6670 O O . LYS A 1 853 ? -13.232 -13.359 -39.643 1.00 31.88 853 LYS A O 1
ATOM 6675 N N . TYR A 1 854 ? -12.161 -11.582 -38.762 1.00 29.08 854 TYR A N 1
ATOM 6676 C CA . TYR A 1 854 ? -12.430 -10.330 -39.531 1.00 29.08 854 TYR A CA 1
ATOM 6677 C C . TYR A 1 854 ? -12.575 -9.026 -38.686 1.00 29.08 854 TYR A C 1
ATOM 6679 O O . TYR A 1 854 ? -13.022 -9.041 -37.549 1.00 29.08 854 TYR A O 1
ATOM 6687 N N . THR A 1 855 ? -12.279 -7.885 -39.340 1.00 30.12 855 THR A N 1
ATOM 6688 C CA . THR A 1 855 ? -12.770 -6.490 -39.113 1.00 30.12 855 THR A CA 1
ATOM 6689 C C . THR A 1 855 ? -12.485 -5.677 -37.825 1.00 30.12 855 THR A C 1
ATOM 6691 O O . THR A 1 855 ? -13.172 -5.798 -36.825 1.00 30.12 855 THR A O 1
ATOM 6694 N N . ASN A 1 856 ? -11.643 -4.646 -38.021 1.00 29.03 856 ASN A N 1
ATOM 6695 C CA . ASN A 1 856 ? -11.851 -3.207 -37.733 1.00 29.03 856 ASN A CA 1
ATOM 6696 C C . ASN A 1 856 ? -12.007 -2.602 -36.306 1.00 29.03 856 ASN A C 1
ATOM 6698 O O . ASN A 1 856 ? -13.037 -2.726 -35.658 1.00 29.03 856 ASN A O 1
ATOM 6702 N N . GLN A 1 857 ? -11.098 -1.633 -36.077 1.00 28.69 857 GLN A N 1
ATOM 6703 C CA . GLN A 1 857 ? -11.295 -0.253 -35.571 1.00 28.69 857 GLN A CA 1
ATOM 6704 C C . GLN A 1 857 ? -11.018 0.148 -34.097 1.00 28.69 857 GLN A C 1
ATOM 6706 O O . GLN A 1 857 ? -11.268 -0.571 -33.143 1.00 28.69 857 GLN A O 1
AT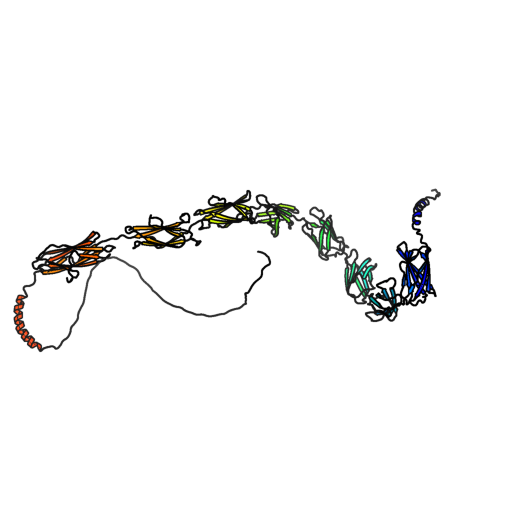OM 6711 N N . ILE A 1 858 ? -10.552 1.410 -33.997 1.00 29.84 858 ILE A N 1
ATOM 6712 C CA . ILE A 1 858 ? -10.444 2.331 -32.839 1.00 29.84 858 ILE A CA 1
ATOM 6713 C C . ILE A 1 858 ? -9.299 2.104 -31.816 1.00 29.84 858 ILE A C 1
ATOM 6715 O O . ILE A 1 858 ? -9.426 1.464 -30.784 1.00 29.84 858 ILE A O 1
ATOM 6719 N N . ARG A 1 859 ? -8.174 2.770 -32.133 1.00 30.66 859 ARG A N 1
ATOM 6720 C CA . ARG A 1 859 ? -7.303 3.635 -31.293 1.00 30.66 859 ARG A CA 1
ATOM 6721 C C . ARG A 1 859 ? -7.277 3.506 -29.748 1.00 30.66 859 ARG A C 1
ATOM 6723 O O . ARG A 1 859 ? -8.280 3.736 -29.090 1.00 30.66 859 ARG A O 1
ATOM 6730 N N . LYS A 1 860 ? -6.025 3.564 -29.249 1.00 30.20 860 LYS A N 1
ATOM 6731 C CA . LYS A 1 860 ? -5.536 4.053 -27.932 1.00 30.20 860 LYS A CA 1
ATOM 6732 C C . LYS A 1 860 ? -5.887 3.225 -26.683 1.00 30.20 860 LYS A C 1
ATOM 6734 O O . LYS A 1 860 ? -6.986 3.334 -26.161 1.00 30.20 860 LYS A O 1
ATOM 6739 N N . PHE A 1 861 ? -4.863 2.630 -26.066 1.00 30.23 861 PHE A N 1
ATOM 6740 C CA . PHE A 1 861 ? -4.102 3.315 -25.001 1.00 30.23 861 PHE A CA 1
ATOM 6741 C C . PHE A 1 861 ? -2.684 2.719 -24.870 1.00 30.23 861 PHE A C 1
ATOM 6743 O O . PHE A 1 861 ? -2.331 1.802 -25.610 1.00 30.23 861 PHE A O 1
ATOM 6750 N N . ASP A 1 862 ? -1.845 3.304 -24.016 1.00 30.50 862 ASP A N 1
ATOM 6751 C CA . ASP A 1 862 ? -0.394 3.089 -23.987 1.00 30.50 862 ASP A CA 1
ATOM 6752 C C . ASP A 1 862 ? 0.067 1.827 -23.239 1.00 30.50 862 ASP A C 1
ATOM 6754 O O . ASP A 1 862 ? -0.334 1.596 -22.097 1.00 30.50 862 ASP A O 1
ATOM 6758 N N . LYS A 1 863 ? 1.044 1.112 -23.819 1.00 30.45 863 LYS A N 1
ATOM 6759 C CA . LYS A 1 863 ? 2.392 0.934 -23.229 1.00 30.45 863 LYS A CA 1
ATOM 6760 C C . LYS A 1 863 ? 3.326 0.127 -24.143 1.00 30.45 863 LYS A C 1
ATOM 6762 O O . LYS A 1 863 ? 2.943 -0.938 -24.600 1.00 30.45 863 LYS A O 1
ATOM 6767 N N . ILE A 1 864 ? 4.562 0.626 -24.280 1.00 29.41 864 ILE A N 1
ATOM 6768 C CA . ILE A 1 864 ? 5.837 -0.115 -24.423 1.00 29.41 864 ILE A CA 1
ATOM 6769 C C . ILE A 1 864 ? 5.805 -1.263 -25.463 1.00 29.41 864 ILE A C 1
ATOM 6771 O O . ILE A 1 864 ? 5.291 -2.346 -25.202 1.00 29.41 864 ILE A O 1
ATOM 6775 N N . LYS A 1 865 ? 6.459 -1.110 -26.617 1.00 30.05 865 LYS A N 1
ATOM 6776 C CA . LYS A 1 865 ? 7.919 -0.921 -26.691 1.00 30.05 865 LYS A CA 1
ATOM 6777 C C . LYS A 1 865 ? 8.365 -0.151 -27.934 1.00 30.05 865 LYS A C 1
ATOM 6779 O O . LYS A 1 865 ? 7.701 -0.315 -28.978 1.00 30.05 865 LYS A O 1
#